Protein AF-A0A9X3NBL4-F1 (afdb_monomer_lite)

Radius of gyration: 34.2 Å; chains: 1; bounding box: 109×76×89 Å

pLDDT: mean 90.33, std 12.76, range [21.5, 98.81]

InterPro domains:
  IPR002933 Peptidase M20 [PF01546] (188-639)

Foldseek 3Di:
DDPDPPPPPPDDDDDDDDDDDPDDDPFFDFPFFFDFDQDLVLLVLLLVLLVVQLFFDQKDWQPPPPTDCLHLLNVLRPLQLQQLEALAAAFDLAPVRQGDQDVNSPGNRVSQLVSQVVVLVSLVVLPQPDWDDDPSAWKIKGKDFDPPQQFEEEAAEESHAYCLCVDPVQLQAFAASVRDGNPPSSQSRWIHHRQWTWHGCCAHHNSVLSLLSSLVSSVVVSLDDFNHMYMRMYTRAQRHYNFDHAPVSLCQWFPADFDDAFGTPNLNCQCRVPNHAFHQAYEYQPDEPDWAFFAWDKDKWKKKFFQVVCVPPFFQWDFKWFAAADWQPDPSRLLLLSFPFWWFRQKMKTKTFHVPPDPVLVVQLVVQLQVVCVVLVQPDDDPRTDRQWDWDDDHRIIMIMGGFPFIGTDQCDLLTDHRVLVVLCSCLRRDDDDGVSNLVSVLSCQQQPPPRDSALSQLRPSLQQPPCLQAPSNWREGQKGKGKQTGHNHSDIDTQADNVRSMGIIIIMMIGDDQDQVSQVSRQVSNQVSSVVSRIHIDDRDRRFWTQGLAASNQSLQNLSSVLLVCLCVSPVPLVVSLSVSVSPHTHYHHNDDDPSFFNRSHYIYRHDHYRNDRDRGSTRRRIDRSSSSSSSSSSSSSSSSSQRHASAFWDKQWWDWDDPQAAASQQRPQQKSNHRCQWHFQVVVCDPVNQPQWDFQGKTWGKIFTFCRHNGGRGTSNQCVCDQHVSHGTHNLPPPVLVVGKYKTKIKMKGKGFADPVQDPVRLVVVLPDALVQKWKWADAPNDIGTPDDDPPDDCVQAKDWDATPSHNRIIMIIGIAMEILAAFPDKDKDWTWMFSGDDGTDVVCVVPDPDPCVPHRDTDTHIYTYGYCGHSPNMGIRNRMITMIHRNPPPPPDPDDPDDDDPFDWDKDKFDDWDWDDDDALDWDKIKTKIKIWTFGQFQKKFKDKDDQAFWDDVVRTWPDGKDWDWPDGMDRHGDHRDIIMIMIMDTDGSHTDDDPDDTDDDMDMDMDDPGD

Structure (mmCIF, N/CA/C/O backbone):
data_AF-A0A9X3NBL4-F1
#
_entry.id   AF-A0A9X3NBL4-F1
#
loop_
_atom_site.group_PDB
_atom_site.id
_atom_site.type_symbol
_atom_site.label_atom_id
_atom_site.label_alt_id
_atom_site.label_comp_id
_atom_site.label_asym_id
_atom_site.label_entity_id
_atom_site.label_seq_id
_atom_site.pdbx_PDB_ins_code
_atom_site.Cartn_x
_atom_site.Cartn_y
_atom_site.Cartn_z
_atom_site.occupancy
_atom_site.B_iso_or_equiv
_atom_site.auth_seq_id
_atom_site.auth_comp_id
_atom_site.auth_asym_id
_atom_site.auth_atom_id
_atom_site.pdbx_PDB_model_num
ATOM 1 N N . MET A 1 1 ? -7.277 -16.529 -37.200 1.00 24.89 1 MET A N 1
ATOM 2 C CA . MET A 1 1 ? -7.805 -15.172 -36.914 1.00 24.89 1 MET A CA 1
ATOM 3 C C . MET A 1 1 ? -8.336 -15.103 -35.469 1.00 24.89 1 MET A C 1
ATOM 5 O O . MET A 1 1 ? -9.486 -15.436 -35.222 1.00 24.89 1 MET A O 1
ATOM 9 N N . ARG A 1 2 ? -7.494 -14.728 -34.488 1.00 26.31 2 ARG A N 1
ATOM 10 C CA . ARG A 1 2 ? -7.926 -14.422 -33.108 1.00 26.31 2 ARG A CA 1
ATOM 11 C C . ARG A 1 2 ? -8.736 -13.125 -33.149 1.00 26.31 2 ARG A C 1
ATOM 13 O O . ARG A 1 2 ? -8.167 -12.066 -33.409 1.00 26.31 2 ARG A O 1
ATOM 20 N N . ARG A 1 3 ? -10.048 -13.180 -32.911 1.00 22.56 3 ARG A N 1
ATOM 21 C CA . ARG A 1 3 ? -10.800 -11.970 -32.561 1.00 22.56 3 ARG A CA 1
ATOM 22 C C . ARG A 1 3 ? -10.415 -11.600 -31.134 1.00 22.56 3 ARG A C 1
ATOM 24 O O . ARG A 1 3 ? -11.013 -12.075 -30.179 1.00 22.56 3 ARG A O 1
ATOM 31 N N . LYS A 1 4 ? -9.380 -10.765 -31.020 1.00 26.12 4 LYS A N 1
ATOM 32 C CA . LYS A 1 4 ? -9.246 -9.840 -29.899 1.00 26.12 4 LYS A CA 1
ATOM 33 C C . LYS A 1 4 ? -10.543 -9.036 -29.858 1.00 26.12 4 LYS A C 1
ATOM 35 O O . LYS A 1 4 ? -10.841 -8.311 -30.808 1.00 26.12 4 LYS A O 1
ATOM 40 N N . SER A 1 5 ? -11.318 -9.182 -28.795 1.00 21.50 5 SER A N 1
ATOM 41 C CA . SER A 1 5 ? -12.256 -8.137 -28.417 1.00 21.50 5 SER A CA 1
ATOM 42 C C . SER A 1 5 ? -11.397 -6.928 -28.074 1.00 21.50 5 SER A C 1
ATOM 44 O O . SER A 1 5 ? -10.681 -6.935 -27.078 1.00 21.50 5 SER A O 1
ATOM 46 N N . LEU A 1 6 ? -11.384 -5.932 -28.957 1.00 24.36 6 LEU A N 1
ATOM 47 C CA . LEU A 1 6 ? -10.874 -4.607 -28.643 1.00 24.36 6 LEU A CA 1
ATOM 48 C C . LEU A 1 6 ? -11.785 -4.065 -27.531 1.00 24.36 6 LEU A C 1
ATOM 50 O O . LEU A 1 6 ? -12.858 -3.534 -27.812 1.00 24.36 6 LEU A O 1
ATOM 54 N N . ALA A 1 7 ? -11.397 -4.234 -26.268 1.00 22.44 7 ALA A N 1
ATOM 55 C CA . ALA A 1 7 ? -11.915 -3.407 -25.188 1.00 22.44 7 ALA A CA 1
ATOM 56 C C . ALA A 1 7 ? -11.236 -2.040 -25.320 1.00 22.44 7 ALA A C 1
ATOM 58 O O . ALA A 1 7 ? -10.295 -1.694 -24.617 1.00 22.44 7 ALA A O 1
ATOM 59 N N . LEU A 1 8 ? -11.675 -1.285 -26.324 1.00 22.30 8 LEU A N 1
ATOM 60 C CA . LEU A 1 8 ? -11.447 0.141 -26.376 1.00 22.30 8 LEU A CA 1
ATOM 61 C C . LEU A 1 8 ? -12.459 0.744 -25.399 1.00 22.30 8 LEU A C 1
ATOM 63 O O . LEU A 1 8 ? -13.604 1.000 -25.772 1.00 22.30 8 LEU A O 1
ATOM 67 N N . THR A 1 9 ? -12.071 0.913 -24.137 1.00 23.08 9 THR A N 1
ATOM 68 C CA . THR A 1 9 ? -12.884 1.617 -23.138 1.00 23.08 9 THR A CA 1
ATOM 69 C C . THR A 1 9 ? -12.860 3.114 -23.453 1.00 23.08 9 THR A C 1
ATOM 71 O O . THR A 1 9 ? -12.240 3.914 -22.761 1.00 23.08 9 THR A O 1
ATOM 74 N N . ILE A 1 10 ? -13.519 3.511 -24.543 1.00 23.73 10 ILE A N 1
ATOM 75 C CA . ILE A 1 10 ? -14.021 4.874 -24.684 1.00 23.73 10 ILE A CA 1
ATOM 76 C C . ILE A 1 10 ? -15.309 4.903 -23.871 1.00 23.73 10 ILE A C 1
ATOM 78 O O . ILE A 1 10 ? -16.322 4.329 -24.270 1.00 23.73 10 ILE A O 1
ATOM 82 N N . GLY A 1 11 ? -15.255 5.561 -22.715 1.00 27.33 11 GLY A N 1
ATOM 83 C CA . GLY A 1 11 ? -16.444 5.917 -21.957 1.00 27.33 11 GLY A CA 1
ATOM 84 C C . GLY A 1 11 ? -17.355 6.791 -22.815 1.00 27.33 11 GLY A C 1
ATOM 85 O O . GLY A 1 11 ? -17.110 7.984 -22.978 1.00 27.33 11 GLY A O 1
ATOM 86 N N . VAL A 1 12 ? -18.409 6.195 -23.368 1.00 23.12 12 VAL A N 1
ATOM 87 C CA . VAL A 1 12 ? -19.555 6.928 -23.904 1.00 23.12 12 VAL A CA 1
ATOM 88 C C . VAL A 1 12 ? -20.730 6.659 -22.982 1.00 23.12 12 VAL A C 1
ATOM 90 O O . VAL A 1 12 ? -21.390 5.625 -23.052 1.00 23.12 12 VAL A O 1
ATOM 93 N N . SER A 1 13 ? -20.982 7.627 -22.106 1.00 32.56 13 SER A N 1
ATOM 94 C CA . SER A 1 13 ? -22.248 7.792 -21.410 1.00 32.56 13 SER A CA 1
ATOM 95 C C . SER A 1 13 ? -23.380 7.888 -22.436 1.00 32.56 13 SER A C 1
ATOM 97 O O . SER A 1 13 ? -23.445 8.853 -23.196 1.00 32.56 13 SER A O 1
ATOM 99 N N . ALA A 1 14 ? -24.295 6.923 -22.440 1.00 23.44 14 ALA A N 1
ATOM 100 C CA . ALA A 1 14 ? -25.576 7.045 -23.124 1.00 23.44 14 ALA A CA 1
ATOM 101 C C . ALA A 1 14 ? -26.701 6.641 -22.166 1.00 23.44 14 ALA A C 1
ATOM 103 O O . ALA A 1 14 ? -26.875 5.471 -21.835 1.00 23.44 14 ALA A O 1
ATOM 104 N N . LEU A 1 15 ? -27.447 7.655 -21.713 1.00 30.16 15 LEU A N 1
ATOM 105 C CA . LEU A 1 15 ? -28.725 7.510 -21.025 1.00 30.16 15 LEU A CA 1
ATOM 106 C C . LEU A 1 15 ? -29.676 6.643 -21.857 1.00 30.16 15 LEU A C 1
ATOM 108 O O . LEU A 1 15 ? -29.968 6.983 -23.001 1.00 30.16 15 LEU A O 1
ATOM 112 N N . LEU A 1 16 ? -30.274 5.636 -21.225 1.00 24.25 16 LEU A N 1
ATOM 113 C CA . LEU A 1 16 ? -31.587 5.118 -21.598 1.00 24.25 16 LEU A CA 1
ATOM 114 C C . LEU A 1 16 ? -32.371 4.828 -20.318 1.00 24.25 16 LEU A C 1
ATOM 116 O O . LEU A 1 16 ? -32.166 3.839 -19.622 1.00 24.25 16 LEU A O 1
ATOM 120 N N . SER A 1 17 ? -33.254 5.768 -20.000 1.00 31.20 17 SER A N 1
ATOM 121 C CA . SER A 1 17 ? -34.289 5.657 -18.989 1.00 31.20 17 SER A CA 1
ATOM 122 C C . SER A 1 17 ? -35.421 4.768 -19.500 1.00 31.20 17 SER A C 1
ATOM 124 O O . SER A 1 17 ? -36.129 5.146 -20.424 1.00 31.20 17 SER A O 1
ATOM 126 N N . MET A 1 18 ? -35.656 3.634 -18.844 1.00 27.16 18 MET A N 1
ATOM 127 C CA . MET A 1 18 ? -36.974 2.997 -18.738 1.00 27.16 18 MET A CA 1
ATOM 128 C C . MET A 1 18 ? -37.022 2.288 -17.382 1.00 27.16 18 MET A C 1
ATOM 130 O O . MET A 1 18 ? -36.183 1.447 -17.077 1.00 27.16 18 MET A O 1
ATOM 134 N N . GLY A 1 19 ? -37.933 2.743 -16.522 1.00 25.16 19 GLY A N 1
ATOM 135 C CA . GLY A 1 19 ? -37.941 2.437 -15.095 1.00 25.16 19 GLY A CA 1
ATOM 136 C C . GLY A 1 19 ? -38.478 1.056 -14.723 1.00 25.16 19 GLY A C 1
ATOM 137 O O . GLY A 1 19 ? -39.149 0.400 -15.514 1.00 25.16 19 GLY A O 1
ATOM 138 N N . GLY A 1 20 ? -38.250 0.682 -13.458 1.00 24.20 20 GLY A N 1
ATOM 139 C CA . GLY A 1 20 ? -39.087 -0.310 -12.780 1.00 24.20 20 GLY A CA 1
ATOM 140 C C . GLY A 1 20 ? -38.401 -1.399 -11.955 1.00 24.20 20 GLY A C 1
ATOM 141 O O . GLY A 1 20 ? -38.792 -2.547 -12.082 1.00 24.20 20 GLY A O 1
ATOM 142 N N . ALA A 1 21 ? -37.450 -1.062 -11.083 1.00 26.45 21 ALA A N 1
ATOM 143 C CA . ALA A 1 21 ? -37.262 -1.680 -9.761 1.00 26.45 21 ALA A CA 1
ATOM 144 C C . ALA A 1 21 ? -36.306 -0.772 -8.974 1.00 26.45 21 ALA A C 1
ATOM 146 O O . ALA A 1 21 ? -35.342 -0.278 -9.552 1.00 26.45 21 ALA A O 1
ATOM 147 N N . ALA A 1 22 ? -36.580 -0.485 -7.698 1.00 30.78 22 ALA A N 1
ATOM 148 C CA . ALA A 1 22 ? -35.676 0.298 -6.853 1.00 30.78 22 ALA A CA 1
ATOM 149 C C . ALA A 1 22 ? -34.365 -0.491 -6.669 1.00 30.78 22 ALA A C 1
ATOM 151 O O . ALA A 1 22 ? -34.275 -1.373 -5.819 1.00 30.78 22 ALA A O 1
ATOM 152 N N . GLY A 1 23 ? -33.409 -0.240 -7.564 1.00 27.88 23 GLY A N 1
ATOM 153 C CA . GLY A 1 23 ? -32.149 -0.961 -7.667 1.00 27.88 23 GLY A CA 1
ATOM 154 C C . GLY A 1 23 ? -31.209 -0.600 -6.526 1.00 27.88 23 GLY A C 1
ATOM 155 O O . GLY A 1 23 ? -31.131 0.560 -6.117 1.00 27.88 23 GLY A O 1
ATOM 156 N N . ALA A 1 24 ? -30.491 -1.605 -6.026 1.00 36.03 24 ALA A N 1
ATOM 157 C CA . ALA A 1 24 ? -29.314 -1.391 -5.199 1.00 36.03 24 ALA A CA 1
ATOM 158 C C . ALA A 1 24 ? -28.405 -0.365 -5.893 1.00 36.03 24 ALA A C 1
ATOM 160 O O . ALA A 1 24 ? -28.152 -0.481 -7.092 1.00 36.03 24 ALA A O 1
ATOM 161 N N . ALA A 1 25 ? -27.972 0.664 -5.160 1.00 52.81 25 ALA A N 1
ATOM 162 C CA . ALA A 1 25 ? -27.041 1.650 -5.693 1.00 52.81 25 ALA A CA 1
ATOM 163 C C . ALA A 1 25 ? -25.806 0.921 -6.243 1.00 52.81 25 ALA A C 1
ATOM 165 O O . ALA A 1 25 ? -25.226 0.087 -5.548 1.00 52.81 25 ALA A O 1
ATOM 166 N N . GLU A 1 26 ? -25.440 1.212 -7.490 1.00 59.62 26 GLU A N 1
ATOM 167 C CA . GLU A 1 26 ? -24.284 0.608 -8.146 1.00 59.62 26 GLU A CA 1
ATOM 168 C C . GLU A 1 26 ? -23.022 0.871 -7.310 1.00 59.62 26 GLU A C 1
ATOM 170 O O . GLU A 1 26 ? -22.770 1.997 -6.869 1.00 59.62 26 GLU A O 1
ATOM 175 N N . ARG A 1 27 ? -22.260 -0.190 -7.024 1.00 79.44 27 ARG A N 1
ATOM 176 C CA . ARG A 1 27 ? -21.042 -0.104 -6.215 1.00 79.44 27 ARG A CA 1
ATOM 177 C C . ARG A 1 27 ? -20.026 0.785 -6.929 1.00 79.44 27 ARG A C 1
ATOM 179 O O . ARG A 1 27 ? -19.772 0.591 -8.113 1.00 79.44 27 ARG A O 1
ATOM 186 N N . PHE A 1 28 ? -19.421 1.725 -6.199 1.00 88.62 28 PHE A N 1
ATOM 187 C CA . PHE A 1 28 ? -18.398 2.611 -6.756 1.00 88.62 28 PHE A CA 1
ATOM 188 C C . PHE A 1 28 ? -17.251 1.800 -7.376 1.00 88.62 28 PHE A C 1
ATOM 190 O O . PHE A 1 28 ? -16.693 0.917 -6.721 1.00 88.62 28 PHE A O 1
ATOM 197 N N . GLN A 1 29 ? -16.888 2.149 -8.611 1.00 89.62 29 GLN A N 1
ATOM 198 C CA . GLN A 1 29 ? -15.735 1.602 -9.316 1.00 89.62 29 GLN A CA 1
ATOM 199 C C . GLN A 1 29 ? -14.722 2.721 -9.577 1.00 89.62 29 GLN A C 1
ATOM 201 O O . GLN A 1 29 ? -15.103 3.757 -10.132 1.00 89.62 29 GLN A O 1
ATOM 206 N N . PRO A 1 30 ? -13.450 2.542 -9.182 1.00 93.44 30 PRO A N 1
ATOM 207 C CA . PRO A 1 30 ? -12.381 3.446 -9.580 1.00 93.44 30 PRO A CA 1
ATOM 208 C C . PRO A 1 30 ? -12.292 3.558 -11.107 1.00 93.44 30 PRO A C 1
ATOM 210 O O . PRO A 1 30 ? -12.436 2.567 -11.819 1.00 93.44 30 PRO A O 1
ATOM 213 N N . SER A 1 31 ? -12.045 4.766 -11.614 1.00 95.12 31 SER A N 1
ATOM 214 C CA . SER A 1 31 ? -11.883 4.994 -13.058 1.00 95.12 31 SER A CA 1
ATOM 215 C C . SER A 1 31 ? -10.533 4.523 -13.598 1.00 95.12 31 SER A C 1
ATOM 217 O O . SER A 1 31 ? -10.415 4.278 -14.797 1.00 95.12 31 SER A O 1
ATOM 219 N N . VAL A 1 32 ? -9.528 4.371 -12.730 1.00 94.69 32 VAL A N 1
ATOM 220 C CA . VAL A 1 32 ? -8.247 3.759 -13.080 1.00 94.69 32 VAL A CA 1
ATOM 221 C C . VAL A 1 32 ? -8.255 2.311 -12.611 1.00 94.69 32 VAL A C 1
ATOM 223 O O . VAL A 1 32 ? -8.347 2.026 -11.417 1.00 94.69 32 VAL A O 1
ATOM 226 N N . THR A 1 33 ? -8.139 1.400 -13.569 1.00 92.31 33 THR A N 1
ATOM 227 C CA . THR A 1 33 ? -8.049 -0.045 -13.349 1.00 92.31 33 THR A CA 1
ATOM 228 C C . THR A 1 33 ? -6.724 -0.574 -13.880 1.00 92.31 33 THR A C 1
ATOM 230 O O . THR A 1 33 ? -5.981 0.130 -14.567 1.00 92.31 33 THR A O 1
ATOM 233 N N . TYR A 1 34 ? -6.423 -1.826 -13.553 1.00 91.69 34 TYR A N 1
ATOM 234 C CA . TYR A 1 34 ? -5.247 -2.514 -14.054 1.00 91.69 34 TYR A CA 1
ATOM 235 C C . TYR A 1 34 ? -5.613 -3.939 -14.448 1.00 91.69 34 TYR A C 1
ATOM 237 O O . TYR A 1 34 ? -6.303 -4.626 -13.693 1.00 91.69 34 TYR A O 1
ATOM 245 N N . ASP A 1 35 ? -5.138 -4.370 -15.612 1.00 90.12 35 ASP A N 1
ATOM 246 C CA . ASP A 1 35 ? -5.327 -5.739 -16.076 1.00 90.12 35 ASP A CA 1
ATOM 247 C C . ASP A 1 35 ? -4.319 -6.643 -15.364 1.00 90.12 35 ASP A C 1
ATOM 249 O O . ASP A 1 35 ? -3.111 -6.570 -15.596 1.00 90.12 35 ASP A O 1
ATOM 253 N N . LEU A 1 36 ? -4.830 -7.456 -14.443 1.00 93.94 36 LEU A N 1
ATOM 254 C CA . LEU A 1 36 ? -4.032 -8.379 -13.644 1.00 93.94 36 LEU A CA 1
ATOM 255 C C . LEU A 1 36 ? -3.490 -9.519 -14.509 1.00 93.94 36 LEU A C 1
ATOM 257 O O . LEU A 1 36 ? -4.204 -10.102 -15.325 1.00 93.94 36 LEU A O 1
ATOM 261 N N . SER A 1 37 ? -2.219 -9.838 -14.303 1.00 92.31 37 SER A N 1
ATOM 262 C CA . SER A 1 37 ? -1.457 -10.829 -15.058 1.00 92.31 37 SER A CA 1
ATOM 263 C C . SER A 1 37 ? -1.351 -12.180 -14.354 1.00 92.31 37 SER A C 1
ATOM 265 O O . SER A 1 37 ? -1.029 -13.176 -15.002 1.00 92.31 37 SER A O 1
ATOM 267 N N . VAL A 1 38 ? -1.579 -12.237 -13.040 1.00 95.25 38 VAL A N 1
ATOM 268 C CA . VAL A 1 38 ? -1.537 -13.488 -12.280 1.00 95.25 38 VAL A CA 1
ATOM 269 C C . VAL A 1 38 ? -2.883 -14.190 -12.420 1.00 95.25 38 VAL A C 1
ATOM 271 O O . VAL A 1 38 ? -3.951 -13.609 -12.205 1.00 95.25 38 VAL A O 1
ATOM 274 N N . THR A 1 39 ? -2.847 -15.460 -12.799 1.00 95.50 39 THR A N 1
ATOM 275 C CA . THR A 1 39 ? -4.040 -16.306 -12.918 1.00 95.50 39 THR A CA 1
ATOM 276 C C . THR A 1 39 ? -4.400 -16.954 -11.584 1.00 95.50 39 THR A C 1
ATOM 278 O O . THR A 1 39 ? -3.575 -17.050 -10.679 1.00 95.50 39 THR A O 1
ATOM 281 N N . ASP A 1 40 ? -5.626 -17.455 -11.451 1.00 96.56 40 ASP A N 1
ATOM 282 C CA . ASP A 1 40 ? -6.050 -18.139 -10.222 1.00 96.56 40 ASP A CA 1
ATOM 283 C C . ASP A 1 40 ? -5.231 -19.400 -9.926 1.00 96.56 40 ASP A C 1
ATOM 285 O O . ASP A 1 40 ? -4.906 -19.653 -8.771 1.00 96.56 40 ASP A O 1
ATOM 289 N N . ALA A 1 41 ? -4.832 -20.148 -10.960 1.00 96.94 41 ALA A N 1
ATOM 290 C CA . ALA A 1 41 ? -3.971 -21.319 -10.801 1.00 96.94 41 ALA A CA 1
ATOM 291 C C . ALA A 1 41 ? -2.568 -20.941 -10.295 1.00 96.94 41 ALA A C 1
ATOM 293 O O . ALA A 1 41 ? -1.982 -21.651 -9.481 1.00 96.94 41 ALA A O 1
ATOM 294 N N . GLU A 1 42 ? -2.035 -19.809 -10.754 1.00 97.00 42 GLU A N 1
ATOM 295 C CA . GLU A 1 42 ? -0.759 -19.285 -10.269 1.00 97.00 42 GLU A CA 1
ATOM 296 C C . GLU A 1 42 ? -0.870 -18.770 -8.831 1.00 97.00 42 GLU A C 1
ATOM 298 O O . GLU A 1 42 ? 0.011 -19.072 -8.028 1.00 97.00 42 GLU A O 1
ATOM 303 N N . ARG A 1 43 ? -1.963 -18.075 -8.471 1.00 97.81 43 ARG A N 1
ATOM 304 C CA . ARG A 1 43 ? -2.238 -17.698 -7.071 1.00 97.81 43 ARG A CA 1
ATOM 305 C C . ARG A 1 43 ? -2.291 -18.929 -6.180 1.00 97.81 43 ARG A C 1
ATOM 307 O O . ARG A 1 43 ? -1.642 -18.948 -5.144 1.00 97.81 43 ARG A O 1
ATOM 314 N N . ASP A 1 44 ? -3.001 -19.976 -6.598 1.00 98.25 44 ASP A N 1
ATOM 315 C CA . ASP A 1 44 ? -3.085 -21.223 -5.835 1.00 98.25 44 ASP A CA 1
ATOM 316 C C . ASP A 1 44 ? -1.706 -21.856 -5.617 1.00 98.25 44 ASP A C 1
ATOM 318 O O . ASP A 1 44 ? -1.409 -22.299 -4.508 1.00 98.25 44 ASP A O 1
ATOM 322 N N . ALA A 1 45 ? -0.854 -21.867 -6.648 1.00 98.31 45 ALA A N 1
ATOM 323 C CA . ALA A 1 45 ? 0.506 -22.390 -6.553 1.00 98.31 45 ALA A CA 1
ATOM 324 C C . ALA A 1 45 ? 1.355 -21.584 -5.557 1.00 98.31 45 ALA A C 1
ATOM 326 O O . ALA A 1 45 ? 1.940 -22.155 -4.641 1.00 98.31 45 ALA A O 1
ATOM 327 N N . ILE A 1 46 ? 1.362 -20.254 -5.670 1.00 98.25 46 ILE A N 1
ATOM 328 C CA . ILE A 1 46 ? 2.092 -19.375 -4.742 1.00 98.25 46 ILE A CA 1
ATOM 329 C C . ILE A 1 46 ? 1.551 -19.528 -3.321 1.00 98.25 46 ILE A C 1
ATOM 331 O O . ILE A 1 46 ? 2.313 -19.616 -2.362 1.00 98.25 46 ILE A O 1
ATOM 335 N N . HIS A 1 47 ? 0.227 -19.565 -3.160 1.00 98.62 47 HIS A N 1
ATOM 336 C CA . HIS A 1 47 ? -0.407 -19.701 -1.855 1.00 98.62 47 HIS A CA 1
ATOM 337 C C . HIS A 1 47 ? -0.076 -21.046 -1.221 1.00 98.62 47 HIS A C 1
ATOM 339 O O . HIS A 1 47 ? 0.102 -21.079 -0.009 1.00 98.62 47 HIS A O 1
ATOM 345 N N . ALA A 1 48 ? 0.033 -22.125 -1.999 1.00 98.69 48 ALA A N 1
ATOM 346 C CA . ALA A 1 48 ? 0.488 -23.420 -1.502 1.00 98.69 48 ALA A CA 1
ATOM 347 C C . ALA A 1 48 ? 1.927 -23.348 -0.967 1.00 98.69 48 ALA A C 1
ATOM 349 O O . ALA A 1 48 ? 2.186 -23.866 0.119 1.00 98.69 48 ALA A O 1
ATOM 350 N N . GLU A 1 49 ? 2.828 -22.638 -1.651 1.00 98.75 49 GLU A N 1
ATOM 351 C CA . GLU A 1 49 ? 4.197 -22.415 -1.164 1.00 98.75 49 GLU A CA 1
ATOM 352 C C . GLU A 1 49 ? 4.228 -21.556 0.108 1.00 98.75 49 GLU A C 1
ATOM 354 O O . GLU A 1 49 ? 4.932 -21.873 1.067 1.00 98.75 49 GLU A O 1
ATOM 359 N N . VAL A 1 50 ? 3.405 -20.504 0.185 1.00 98.81 50 VAL A N 1
ATOM 360 C CA . VAL A 1 50 ? 3.258 -19.709 1.417 1.00 98.81 50 VAL A CA 1
ATOM 361 C C . VAL A 1 50 ? 2.748 -20.574 2.575 1.00 98.81 50 VAL A C 1
ATOM 363 O O . VAL A 1 50 ? 3.227 -20.447 3.701 1.00 98.81 50 VAL A O 1
ATOM 366 N N . GLU A 1 51 ? 1.789 -21.464 2.320 1.00 98.50 51 GLU A N 1
ATOM 367 C CA . GLU A 1 51 ? 1.269 -22.393 3.328 1.00 98.50 51 GLU A CA 1
ATOM 368 C C . GLU A 1 51 ? 2.329 -23.409 3.779 1.00 98.50 51 GLU A C 1
ATOM 370 O O . GLU A 1 51 ? 2.439 -23.679 4.977 1.00 98.50 51 GLU A O 1
ATOM 375 N N . ALA A 1 52 ? 3.145 -23.926 2.857 1.00 98.62 52 ALA A N 1
ATOM 376 C CA . ALA A 1 52 ? 4.260 -24.819 3.172 1.00 98.62 52 ALA A CA 1
ATOM 377 C C . ALA A 1 52 ? 5.320 -24.129 4.048 1.00 98.62 52 ALA A C 1
ATOM 379 O O . ALA A 1 52 ? 5.863 -24.738 4.970 1.00 98.62 52 ALA A O 1
ATOM 380 N N . LEU A 1 53 ? 5.557 -22.836 3.813 1.00 98.56 53 LEU A N 1
ATOM 381 C CA . LEU A 1 53 ? 6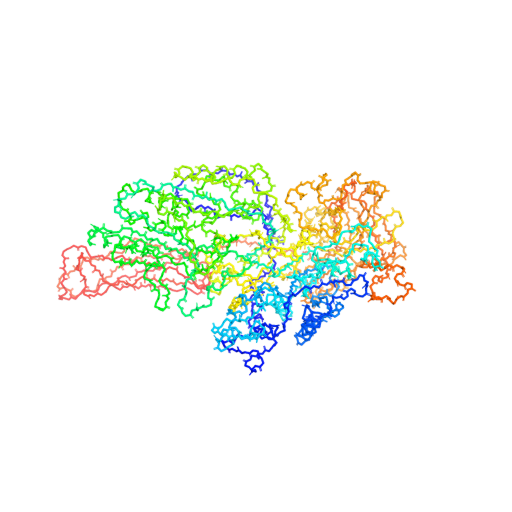.487 -22.008 4.580 1.00 98.56 53 LEU A CA 1
ATOM 382 C C . LEU A 1 53 ? 5.887 -21.447 5.879 1.00 98.56 53 LEU A C 1
ATOM 384 O O . LEU A 1 53 ? 6.609 -20.807 6.641 1.00 98.56 53 LEU A O 1
ATOM 388 N N . ALA A 1 54 ? 4.598 -21.652 6.168 1.00 98.50 54 ALA A N 1
ATOM 389 C CA . ALA A 1 54 ? 3.915 -20.951 7.259 1.00 98.50 54 ALA A CA 1
ATOM 390 C C . ALA A 1 54 ? 4.472 -21.290 8.653 1.00 98.50 54 ALA A C 1
ATOM 392 O O . ALA A 1 54 ? 4.667 -20.392 9.469 1.00 98.50 54 ALA A O 1
ATOM 393 N N . GLY A 1 55 ? 4.711 -22.576 8.940 1.00 97.62 55 GLY A N 1
ATOM 394 C CA . GLY A 1 55 ? 5.206 -23.028 10.250 1.00 97.62 55 GLY A CA 1
ATOM 395 C C . GLY A 1 55 ? 4.234 -22.808 11.412 1.00 97.62 55 GLY A C 1
ATOM 396 O O . GLY A 1 55 ? 4.647 -22.405 12.497 1.00 97.62 55 GLY A O 1
ATOM 397 N N . ARG A 1 56 ? 2.928 -23.032 11.200 1.00 97.12 56 ARG A N 1
ATOM 398 C CA . ARG A 1 56 ? 1.905 -22.781 12.230 1.00 97.12 56 ARG A CA 1
ATOM 399 C C . ARG A 1 56 ? 2.145 -23.608 13.495 1.00 97.12 56 ARG A C 1
ATOM 401 O O . ARG A 1 56 ? 2.192 -24.834 13.443 1.00 97.12 56 ARG A O 1
ATOM 408 N N . VAL A 1 57 ? 2.169 -22.921 14.632 1.00 96.31 57 VAL A N 1
ATOM 409 C CA . VAL A 1 57 ? 2.228 -23.498 15.981 1.00 96.31 57 VAL A CA 1
ATOM 410 C C . VAL A 1 57 ? 1.295 -22.703 16.897 1.00 96.31 57 VAL A C 1
ATOM 412 O O . VAL A 1 57 ? 1.198 -21.487 16.762 1.00 96.31 57 VAL A O 1
ATOM 415 N N . SER A 1 58 ? 0.564 -23.356 17.805 1.00 94.56 58 SER A N 1
ATOM 416 C CA . SER A 1 58 ? -0.391 -22.649 18.679 1.00 94.56 58 SER A CA 1
ATOM 417 C C . SER A 1 58 ? 0.288 -21.950 19.854 1.00 94.56 58 SER A C 1
ATOM 419 O O . SER A 1 58 ? -0.177 -20.901 20.301 1.00 94.56 58 SER A O 1
ATOM 421 N N . ASP A 1 59 ? 1.377 -22.542 20.343 1.00 96.69 59 ASP A N 1
ATOM 422 C CA . ASP A 1 59 ? 2.137 -22.110 21.506 1.00 96.69 59 ASP A CA 1
ATOM 423 C C . ASP A 1 59 ? 3.607 -22.487 21.303 1.00 96.69 59 ASP A C 1
ATOM 425 O O . ASP A 1 59 ? 3.910 -23.629 20.960 1.00 96.69 59 ASP A O 1
ATOM 429 N N . ALA A 1 60 ? 4.512 -21.535 21.511 1.00 97.06 60 ALA A N 1
ATOM 430 C CA . ALA A 1 60 ? 5.957 -21.717 21.378 1.00 97.06 60 ALA A CA 1
ATOM 431 C C . ALA A 1 60 ? 6.689 -20.555 22.055 1.00 97.06 60 ALA A C 1
ATOM 433 O O . ALA A 1 60 ? 6.110 -19.494 22.298 1.00 97.06 60 ALA A O 1
ATOM 434 N N . ARG A 1 61 ? 7.976 -20.717 22.345 1.00 95.00 61 ARG A N 1
ATOM 435 C CA . ARG A 1 61 ? 8.851 -19.639 22.822 1.00 95.00 61 ARG A CA 1
ATOM 436 C C . ARG A 1 61 ? 10.154 -19.674 22.063 1.00 95.00 61 ARG A C 1
ATOM 438 O O . ARG A 1 61 ? 10.658 -20.754 21.769 1.00 95.00 61 ARG A O 1
ATOM 445 N N . ALA A 1 62 ? 10.724 -18.505 21.803 1.00 93.56 62 ALA A N 1
ATOM 446 C CA . ALA A 1 62 ? 11.970 -18.453 21.066 1.00 93.56 62 ALA A CA 1
ATOM 447 C C . ALA A 1 62 ? 13.060 -19.329 21.723 1.00 93.56 62 ALA A C 1
ATOM 449 O O . ALA A 1 62 ? 13.293 -19.255 22.932 1.00 93.56 62 ALA A O 1
ATOM 450 N N . GLY A 1 63 ? 13.698 -20.186 20.924 1.00 89.69 63 GLY A N 1
ATOM 451 C CA . GLY A 1 63 ? 14.764 -21.091 21.356 1.00 89.69 63 GLY A CA 1
ATOM 452 C C . GLY A 1 63 ? 14.328 -22.354 22.113 1.00 89.69 63 GLY A C 1
ATOM 453 O O . GLY A 1 63 ? 15.199 -23.095 22.567 1.00 89.69 63 GLY A O 1
ATOM 454 N N . ASP A 1 64 ? 13.030 -22.646 22.254 1.00 93.94 64 ASP A N 1
ATOM 455 C CA . ASP A 1 64 ? 12.565 -23.860 22.951 1.00 93.94 64 ASP A CA 1
ATOM 456 C C . ASP A 1 64 ? 12.561 -25.139 22.087 1.00 93.94 64 ASP A C 1
ATOM 458 O O . ASP A 1 64 ? 12.302 -26.229 22.600 1.00 93.94 64 ASP A O 1
ATOM 462 N N . GLY A 1 65 ? 12.881 -25.013 20.794 1.00 93.75 65 GLY A N 1
ATOM 463 C CA . GLY A 1 65 ? 12.986 -26.125 19.846 1.00 93.75 65 GLY A CA 1
ATOM 464 C C . GLY A 1 65 ? 11.646 -26.672 19.340 1.00 93.75 65 GLY A C 1
ATOM 465 O O . GLY A 1 65 ? 11.629 -27.755 18.759 1.00 93.75 65 GLY A O 1
ATOM 466 N N . THR A 1 66 ? 10.532 -25.965 19.563 1.00 95.19 66 THR A N 1
ATOM 467 C CA . THR A 1 66 ? 9.178 -26.415 19.175 1.00 95.19 66 THR A CA 1
ATOM 468 C C . THR A 1 66 ? 8.704 -25.920 17.805 1.00 95.19 66 THR A C 1
ATOM 470 O O . THR A 1 66 ? 7.617 -26.290 17.364 1.00 95.19 66 THR A O 1
ATOM 473 N N . TYR A 1 67 ? 9.510 -25.117 17.113 1.00 96.38 67 TYR A N 1
ATOM 474 C CA . TYR A 1 67 ? 9.207 -24.535 15.805 1.00 96.38 67 TYR A CA 1
ATOM 475 C C . TYR A 1 67 ? 10.431 -24.604 14.884 1.00 96.38 67 TYR A C 1
ATOM 477 O O . TYR A 1 67 ? 11.565 -24.742 15.346 1.00 96.38 67 TYR A O 1
ATOM 485 N N . ASP A 1 68 ? 10.200 -24.501 13.575 1.00 97.31 68 ASP A N 1
ATOM 486 C CA . ASP A 1 68 ? 11.264 -24.435 12.571 1.00 97.31 68 ASP A CA 1
ATOM 487 C C . ASP A 1 68 ? 11.640 -22.966 12.292 1.00 97.31 68 ASP A C 1
ATOM 489 O O . ASP A 1 68 ? 10.783 -22.213 11.816 1.00 97.31 68 ASP A O 1
ATOM 493 N N . PRO A 1 69 ? 12.892 -22.537 12.548 1.00 96.44 69 PRO A N 1
ATOM 494 C CA . PRO A 1 69 ? 13.329 -21.154 12.349 1.00 96.44 69 PRO A CA 1
ATOM 495 C C . PRO A 1 69 ? 13.336 -20.693 10.881 1.00 96.44 69 PRO A C 1
ATOM 497 O O . PRO A 1 69 ? 13.422 -19.492 10.629 1.00 96.44 69 PRO A O 1
ATOM 500 N N . LEU A 1 70 ? 13.241 -21.609 9.908 1.00 97.62 70 LEU A N 1
ATOM 501 C CA . LEU A 1 70 ? 13.178 -21.282 8.475 1.00 97.62 70 LEU A CA 1
ATOM 502 C C . LEU A 1 70 ? 11.746 -21.091 7.951 1.00 97.62 70 LEU A C 1
ATOM 504 O O . LEU A 1 70 ? 11.551 -20.813 6.769 1.00 97.62 70 LEU A O 1
ATOM 508 N N . THR A 1 71 ? 10.741 -21.203 8.817 1.00 98.56 71 THR A N 1
ATOM 509 C CA . THR A 1 71 ? 9.344 -20.889 8.483 1.00 98.56 71 THR A CA 1
ATOM 510 C C . THR A 1 71 ? 9.017 -19.421 8.755 1.00 98.56 71 THR A C 1
ATOM 512 O O . THR A 1 71 ? 9.729 -18.750 9.496 1.00 98.56 71 THR A O 1
ATOM 515 N N . LEU A 1 72 ? 7.911 -18.911 8.207 1.00 98.56 72 LEU A N 1
ATOM 516 C CA . LEU A 1 72 ? 7.406 -17.556 8.455 1.00 98.56 72 LEU A CA 1
ATOM 517 C C . LEU A 1 72 ? 7.266 -17.266 9.954 1.00 98.56 72 LEU A C 1
ATOM 519 O O . LEU A 1 72 ? 7.818 -16.287 10.456 1.00 98.56 72 LEU A O 1
ATOM 523 N N . VAL A 1 73 ? 6.549 -18.133 10.671 1.00 98.12 73 VAL A N 1
ATOM 524 C CA . VAL A 1 73 ? 6.315 -17.975 12.111 1.00 98.12 73 VAL A CA 1
ATOM 525 C C . VAL A 1 73 ? 7.617 -18.123 12.901 1.00 98.12 73 VAL A C 1
ATOM 527 O O . VAL A 1 73 ? 7.857 -17.345 13.823 1.00 98.12 73 VAL A O 1
ATOM 530 N N . GLY A 1 74 ? 8.486 -19.063 12.521 1.00 97.94 74 GLY A N 1
ATOM 531 C CA . GLY A 1 74 ? 9.782 -19.239 13.174 1.00 97.94 74 GLY A CA 1
ATOM 532 C C . GLY A 1 74 ? 10.726 -18.057 12.981 1.00 97.94 74 GLY A C 1
ATOM 533 O O . GLY A 1 74 ? 11.326 -17.591 13.947 1.00 97.94 74 GLY A O 1
ATOM 534 N N . ALA A 1 75 ? 10.796 -17.507 11.769 1.00 98.12 75 ALA A N 1
ATOM 535 C CA . ALA A 1 75 ? 11.587 -16.321 11.467 1.00 98.12 75 ALA A CA 1
ATOM 536 C C . ALA A 1 75 ? 11.079 -15.092 12.233 1.00 98.12 75 ALA A C 1
ATOM 538 O O . ALA A 1 75 ? 11.889 -14.319 12.744 1.00 98.12 75 ALA A O 1
ATOM 539 N N . MET A 1 76 ? 9.756 -14.909 12.349 1.00 97.62 76 MET A N 1
ATOM 540 C CA . MET A 1 76 ? 9.161 -13.848 13.173 1.00 97.62 76 MET A CA 1
ATOM 541 C C . MET A 1 76 ? 9.544 -14.003 14.648 1.00 97.62 76 MET A C 1
ATOM 543 O O . MET A 1 76 ? 9.954 -13.032 15.287 1.00 97.62 76 MET A O 1
ATOM 547 N N . LEU A 1 77 ? 9.449 -15.228 15.171 1.00 96.50 77 LEU A N 1
ATOM 548 C CA . LEU A 1 77 ? 9.763 -15.543 16.558 1.00 96.50 77 LEU A CA 1
ATOM 549 C C . LEU A 1 77 ? 11.246 -15.282 16.859 1.00 96.50 77 LEU A C 1
ATOM 551 O O . LEU A 1 77 ? 11.544 -14.487 17.747 1.00 96.50 77 LEU A O 1
ATOM 555 N N . ASP A 1 78 ? 12.164 -15.848 16.074 1.00 96.94 78 ASP A N 1
ATOM 556 C CA . ASP A 1 78 ? 13.611 -15.625 16.209 1.00 96.94 78 ASP A CA 1
ATOM 557 C C . ASP A 1 78 ? 13.985 -14.161 16.003 1.00 96.94 78 ASP A C 1
ATOM 559 O O . ASP A 1 78 ? 14.757 -13.586 16.773 1.00 96.94 78 ASP A O 1
ATOM 563 N N . GLY A 1 79 ? 13.418 -13.531 14.977 1.00 95.75 79 GLY A N 1
ATOM 564 C CA . GLY A 1 79 ? 13.709 -12.153 14.634 1.00 95.75 79 GLY A CA 1
ATOM 565 C C . GLY A 1 79 ? 13.393 -11.198 15.780 1.00 95.75 79 GLY A C 1
ATOM 566 O O . GLY A 1 79 ? 14.189 -10.296 16.043 1.00 95.75 79 GLY A O 1
ATOM 567 N N . ALA A 1 80 ? 12.279 -11.400 16.479 1.00 94.94 80 ALA A N 1
ATOM 568 C CA . ALA A 1 80 ? 11.874 -10.558 17.599 1.00 94.94 80 ALA A CA 1
ATOM 569 C C . ALA A 1 80 ? 12.713 -10.766 18.879 1.00 94.94 80 ALA A C 1
ATOM 571 O O . ALA A 1 80 ? 12.538 -10.024 19.842 1.00 94.94 80 ALA A O 1
ATOM 572 N N . THR A 1 81 ? 13.647 -11.730 18.912 1.00 95.56 81 THR A N 1
ATOM 573 C CA . THR A 1 81 ? 14.584 -11.886 20.048 1.00 95.56 81 THR A CA 1
ATOM 574 C C . THR A 1 81 ? 15.722 -10.867 20.048 1.00 95.56 81 THR A C 1
ATOM 576 O O . THR A 1 81 ? 16.314 -10.555 21.088 1.00 95.56 81 THR A O 1
ATOM 579 N N . TYR A 1 82 ? 16.035 -10.334 18.870 1.00 95.19 82 TYR A N 1
ATOM 580 C CA . TYR A 1 82 ? 17.038 -9.299 18.695 1.00 95.19 82 TYR A CA 1
ATOM 581 C C . TYR A 1 82 ? 16.438 -7.961 19.112 1.00 95.19 82 TYR A C 1
ATOM 583 O O . TYR A 1 82 ? 15.471 -7.503 18.509 1.00 95.19 82 TYR A O 1
ATOM 591 N N . ASP A 1 83 ? 17.039 -7.310 20.108 1.00 93.62 83 ASP A N 1
ATOM 592 C CA . ASP A 1 83 ? 16.635 -5.966 20.521 1.00 93.62 83 ASP A CA 1
ATOM 593 C C . ASP A 1 83 ? 16.950 -4.946 19.415 1.00 93.62 83 ASP A C 1
ATOM 595 O O . ASP A 1 83 ? 18.037 -4.365 19.358 1.00 93.62 83 ASP A O 1
ATOM 599 N N . SER A 1 84 ? 15.980 -4.727 18.531 1.00 91.94 84 SER A N 1
ATOM 600 C CA . SER A 1 84 ? 16.052 -3.772 17.431 1.00 91.94 84 SER A CA 1
ATOM 601 C C . SER A 1 84 ? 15.431 -2.416 17.774 1.00 91.94 84 SER A C 1
ATOM 603 O O . SER A 1 84 ? 15.284 -1.591 16.871 1.00 91.94 84 SER A O 1
ATOM 605 N N . ILE A 1 85 ? 15.126 -2.143 19.054 1.00 94.50 85 ILE A N 1
ATOM 606 C CA . ILE A 1 85 ? 14.562 -0.859 19.483 1.00 94.50 85 ILE A CA 1
ATOM 607 C C . ILE A 1 85 ? 1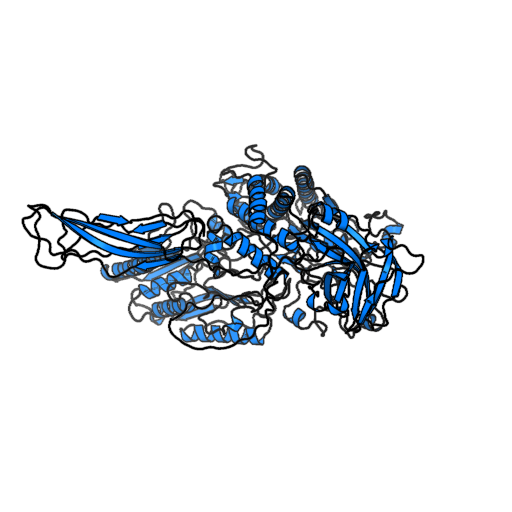5.498 0.278 19.079 1.00 94.50 85 ILE A C 1
ATOM 609 O O . ILE A 1 85 ? 16.672 0.289 19.464 1.00 94.50 85 ILE A O 1
ATOM 613 N N . SER A 1 86 ? 14.959 1.258 18.363 1.00 93.44 86 SER A N 1
ATOM 614 C CA . SER A 1 86 ? 15.682 2.436 17.908 1.00 93.44 86 SER A CA 1
ATOM 615 C C . SER A 1 86 ? 15.797 3.461 19.023 1.00 93.44 86 SER A C 1
ATOM 617 O O . SER A 1 86 ? 14.858 4.213 19.287 1.00 93.44 86 SER A O 1
ATOM 619 N N . ARG A 1 87 ? 16.952 3.490 19.702 1.00 91.19 87 ARG A N 1
ATOM 620 C CA . ARG A 1 87 ? 17.272 4.418 20.811 1.00 91.19 87 ARG A CA 1
ATOM 621 C C . ARG A 1 87 ? 17.884 5.736 20.324 1.00 91.19 87 ARG A C 1
ATOM 623 O O . ARG A 1 87 ? 18.274 6.575 21.139 1.00 91.19 87 ARG A O 1
ATOM 630 N N . GLY A 1 88 ? 17.971 5.908 19.008 1.00 84.81 88 GLY A N 1
ATOM 631 C CA . GLY A 1 88 ? 18.593 7.048 18.359 1.00 84.81 88 GLY A CA 1
ATOM 632 C C . GLY A 1 88 ? 20.120 6.986 18.362 1.00 84.81 88 GLY A C 1
ATOM 633 O O . GLY A 1 88 ? 20.771 6.036 18.806 1.00 84.81 88 GLY A O 1
ATOM 634 N N . GLY A 1 89 ? 20.716 8.046 17.836 1.00 87.06 89 GLY A N 1
ATOM 635 C CA . GLY A 1 89 ? 22.155 8.184 17.706 1.00 87.06 89 GLY A CA 1
ATOM 636 C C . GLY A 1 89 ? 22.491 9.333 16.774 1.00 87.06 89 GLY A C 1
ATOM 637 O O . GLY A 1 89 ? 21.635 10.138 16.416 1.00 87.06 89 GLY A O 1
ATOM 638 N N . THR A 1 90 ? 23.751 9.422 16.379 1.00 92.00 90 THR A N 1
ATOM 639 C CA . THR A 1 90 ? 24.203 10.384 15.376 1.00 92.00 90 THR A CA 1
ATOM 640 C C . THR A 1 90 ? 25.026 9.646 14.340 1.00 92.00 90 THR A C 1
ATOM 642 O O . THR A 1 90 ? 25.932 8.885 14.688 1.00 92.00 90 THR A O 1
ATOM 645 N N . ALA A 1 91 ? 24.692 9.850 13.069 1.00 92.31 91 ALA A N 1
ATOM 646 C CA . ALA A 1 91 ? 25.473 9.313 11.972 1.00 92.31 91 ALA A CA 1
ATOM 647 C C . ALA A 1 91 ? 26.809 10.060 11.924 1.00 92.31 91 ALA A C 1
ATOM 649 O O . ALA A 1 91 ? 26.840 11.293 11.969 1.00 92.31 91 ALA A O 1
ATOM 650 N N . ALA A 1 92 ? 27.921 9.329 11.834 1.00 94.06 92 ALA A N 1
ATOM 651 C CA . ALA A 1 92 ? 29.219 9.954 11.613 1.00 94.06 92 ALA A CA 1
ATOM 652 C C . ALA A 1 92 ? 29.205 10.801 10.330 1.00 94.06 92 ALA A C 1
ATOM 654 O O . ALA A 1 92 ? 28.384 10.601 9.442 1.00 94.06 92 ALA A O 1
ATOM 655 N N . THR A 1 93 ? 30.129 11.750 10.213 1.00 93.31 93 THR A N 1
ATOM 656 C CA . THR A 1 93 ? 30.165 12.720 9.105 1.00 93.31 93 THR A CA 1
ATOM 657 C C . THR A 1 93 ? 31.059 12.300 7.937 1.00 93.31 93 THR A C 1
ATOM 659 O O . THR A 1 93 ? 31.120 13.010 6.932 1.00 93.31 93 THR A O 1
ATOM 662 N N . THR A 1 94 ? 31.737 11.157 8.057 1.00 91.44 94 THR A N 1
ATOM 663 C CA . THR A 1 94 ? 32.644 10.591 7.053 1.00 91.44 94 THR A CA 1
ATOM 664 C C . THR A 1 94 ? 32.291 9.137 6.768 1.00 91.44 94 THR A C 1
ATOM 666 O O . THR A 1 94 ? 31.859 8.413 7.666 1.00 91.44 94 THR A O 1
ATOM 669 N N . TYR A 1 95 ? 32.521 8.691 5.529 1.00 92.06 95 TYR A N 1
ATOM 670 C CA . TYR A 1 95 ? 32.353 7.289 5.132 1.00 92.06 95 TYR A CA 1
ATOM 671 C C . TYR A 1 95 ? 33.143 6.351 6.073 1.00 92.06 95 TYR A C 1
ATOM 673 O O . TYR A 1 95 ? 34.295 6.668 6.380 1.00 92.06 95 TYR A O 1
ATOM 681 N N . PRO A 1 96 ? 32.569 5.225 6.552 1.00 93.25 96 PRO A N 1
ATOM 682 C CA . PRO A 1 96 ? 31.316 4.589 6.115 1.00 93.25 96 PRO A CA 1
ATOM 683 C C . PRO A 1 96 ? 30.034 5.097 6.801 1.00 93.25 96 PRO A C 1
ATOM 685 O O . PRO A 1 96 ? 28.996 4.448 6.711 1.00 93.25 96 PRO A O 1
ATOM 688 N N . PHE A 1 97 ? 30.082 6.260 7.456 1.00 93.69 97 PHE A N 1
ATOM 689 C CA . PHE A 1 97 ? 28.967 6.871 8.188 1.00 93.69 97 PHE A CA 1
ATOM 690 C C . PHE A 1 97 ? 28.361 5.936 9.256 1.00 93.69 97 PHE A C 1
ATOM 692 O O . PHE A 1 97 ? 27.141 5.743 9.260 1.00 93.69 97 PHE A O 1
ATOM 699 N N . PRO A 1 98 ? 29.168 5.309 10.140 1.00 94.25 98 PRO A N 1
ATOM 700 C CA . PRO A 1 98 ? 28.623 4.452 11.187 1.00 94.25 98 PRO A CA 1
ATOM 701 C C . PRO A 1 98 ? 27.725 5.249 12.137 1.00 94.25 98 PRO A C 1
ATOM 703 O O . PRO A 1 98 ? 27.970 6.434 12.400 1.00 94.25 98 PRO A O 1
ATOM 706 N N . VAL A 1 99 ? 26.700 4.592 12.669 1.00 94.38 99 VAL A N 1
ATOM 707 C CA . VAL A 1 99 ? 25.885 5.150 13.753 1.00 94.38 99 VAL A CA 1
ATOM 708 C C . VAL A 1 99 ? 26.665 5.115 15.068 1.00 94.38 99 VAL A C 1
ATOM 710 O O . VAL A 1 99 ? 27.375 4.153 15.360 1.00 94.38 99 VAL A O 1
ATOM 713 N N . SER A 1 100 ? 26.557 6.173 15.875 1.00 94.38 100 SER A N 1
ATOM 714 C CA . SER A 1 100 ? 27.198 6.244 17.192 1.00 94.38 100 SER A CA 1
ATOM 715 C C . SER A 1 100 ? 26.853 5.036 18.072 1.00 94.38 100 SER A C 1
ATOM 717 O O . SER A 1 100 ? 25.675 4.723 18.252 1.00 94.38 100 SER A O 1
ATOM 719 N N . ASN A 1 101 ? 27.865 4.419 18.685 1.00 95.88 101 ASN A N 1
ATOM 720 C CA . ASN A 1 101 ? 27.710 3.251 19.550 1.00 95.88 101 ASN A CA 1
ATOM 721 C C . ASN A 1 101 ? 28.118 3.587 20.989 1.00 95.88 101 ASN A C 1
ATOM 723 O O . ASN A 1 101 ? 29.305 3.692 21.293 1.00 95.88 101 ASN A O 1
ATOM 727 N N . THR A 1 102 ? 27.149 3.837 21.868 1.00 95.69 102 THR A N 1
ATOM 728 C CA . THR A 1 102 ? 27.412 4.330 23.228 1.00 95.69 102 THR A CA 1
ATOM 729 C C . THR A 1 102 ? 26.548 3.617 24.259 1.00 95.69 102 THR A C 1
ATOM 731 O O . THR A 1 102 ? 25.452 3.154 23.960 1.00 95.69 102 THR A O 1
ATOM 734 N N . ALA A 1 103 ? 26.966 3.631 25.525 1.00 95.81 103 ALA A N 1
ATOM 735 C CA . ALA A 1 103 ? 26.113 3.138 26.606 1.00 95.81 103 ALA A CA 1
ATOM 736 C C . ALA A 1 103 ? 24.770 3.901 26.700 1.00 95.81 103 ALA A C 1
ATOM 738 O O . ALA A 1 103 ? 23.756 3.311 27.062 1.00 95.81 103 ALA A O 1
ATOM 739 N N . ALA A 1 104 ? 24.742 5.192 26.337 1.00 92.31 104 ALA A N 1
ATOM 740 C CA . ALA A 1 104 ? 23.546 6.034 26.415 1.00 92.31 104 ALA A CA 1
ATOM 741 C C . ALA A 1 104 ? 22.445 5.614 25.427 1.00 92.31 104 ALA A C 1
ATOM 743 O O . ALA A 1 104 ? 21.274 5.595 25.797 1.00 92.31 104 ALA A O 1
ATOM 744 N N . ASN A 1 105 ? 22.814 5.214 24.206 1.00 92.88 105 ASN A N 1
ATOM 745 C CA . ASN A 1 105 ? 21.889 4.609 23.239 1.00 92.88 105 ASN A CA 1
ATOM 746 C C . ASN A 1 105 ? 21.911 3.070 23.274 1.00 92.88 105 ASN A C 1
ATOM 748 O O . ASN A 1 105 ? 21.509 2.410 22.318 1.00 92.88 105 ASN A O 1
ATOM 752 N N . GLN A 1 106 ? 22.374 2.496 24.391 1.00 93.88 106 GLN A N 1
ATOM 753 C CA . GLN A 1 106 ? 22.399 1.053 24.645 1.00 93.88 106 GLN A CA 1
ATOM 754 C C . GLN A 1 106 ? 23.100 0.259 23.536 1.00 93.88 106 GLN A C 1
ATOM 756 O O . GLN A 1 106 ? 22.622 -0.787 23.109 1.00 93.88 106 GLN A O 1
ATOM 761 N N . ASN A 1 107 ? 24.229 0.777 23.059 1.00 95.75 107 ASN A N 1
ATOM 762 C CA . ASN A 1 107 ? 25.046 0.183 22.006 1.00 95.75 107 ASN A CA 1
ATOM 763 C C . ASN A 1 107 ? 24.237 -0.127 20.726 1.00 95.75 107 ASN A C 1
ATOM 765 O O . ASN A 1 107 ? 24.256 -1.243 20.207 1.00 95.75 107 ASN A O 1
ATOM 769 N N . GLU A 1 108 ? 23.485 0.873 20.249 1.00 94.75 108 GLU A N 1
ATOM 770 C CA . GLU A 1 108 ? 22.604 0.807 19.070 1.00 94.75 108 GLU A CA 1
ATOM 771 C C . GLU A 1 108 ? 23.250 0.118 17.858 1.00 94.75 108 GLU A C 1
ATOM 773 O O . GLU A 1 108 ? 22.639 -0.763 17.256 1.00 94.75 108 GLU A O 1
ATOM 778 N N . TYR A 1 109 ? 24.487 0.492 17.518 1.00 95.56 109 TYR A N 1
ATOM 779 C CA . TYR A 1 109 ? 25.200 -0.058 16.364 1.00 95.56 109 TYR A CA 1
ATOM 780 C C . TYR A 1 109 ? 25.378 -1.573 16.497 1.00 95.56 109 TYR A C 1
ATOM 782 O O . TYR A 1 109 ? 25.002 -2.308 15.589 1.00 95.56 109 TYR A O 1
ATOM 790 N N . ASP A 1 110 ? 25.881 -2.059 17.637 1.00 96.88 110 ASP A N 1
ATOM 791 C CA . ASP A 1 110 ? 26.144 -3.493 17.821 1.00 96.88 110 ASP A CA 1
ATOM 792 C C . ASP A 1 110 ? 24.851 -4.317 17.749 1.00 96.88 110 ASP A C 1
ATOM 794 O O . ASP A 1 110 ? 24.825 -5.388 17.136 1.00 96.88 110 ASP A O 1
ATOM 798 N N . ARG A 1 111 ? 23.754 -3.796 18.315 1.00 96.06 111 ARG A N 1
ATOM 799 C CA . ARG A 1 111 ? 22.434 -4.444 18.262 1.00 96.06 111 ARG A CA 1
ATOM 800 C C . ARG A 1 111 ? 21.885 -4.522 16.837 1.00 96.06 111 ARG A C 1
ATOM 802 O O . ARG A 1 111 ? 21.457 -5.596 16.407 1.00 96.06 111 ARG A O 1
ATOM 809 N N . LYS A 1 112 ? 21.937 -3.420 16.077 1.00 95.81 112 LYS A N 1
ATOM 810 C CA . LYS A 1 112 ? 21.459 -3.397 14.682 1.00 95.81 112 LYS A CA 1
ATOM 811 C C . LYS A 1 112 ? 22.319 -4.285 13.780 1.00 95.81 112 LYS A C 1
ATOM 813 O O . LYS A 1 112 ? 21.775 -5.053 12.990 1.00 95.81 112 LYS A O 1
ATOM 818 N N . VAL A 1 113 ? 23.643 -4.263 13.954 1.00 97.31 113 VAL A N 1
ATOM 819 C CA . VAL A 1 113 ? 24.573 -5.152 13.237 1.00 97.31 113 VAL A CA 1
ATOM 820 C C . VAL A 1 113 ? 24.253 -6.623 13.504 1.00 97.31 113 VAL A C 1
ATOM 822 O O . VAL A 1 113 ? 24.238 -7.417 12.565 1.00 97.31 113 VAL A O 1
ATOM 825 N N . ALA A 1 114 ? 23.953 -7.000 14.751 1.00 97.94 114 ALA A N 1
ATOM 826 C CA . ALA A 1 114 ? 23.589 -8.376 15.089 1.00 97.94 114 ALA A CA 1
ATOM 827 C C . ALA A 1 114 ? 22.297 -8.831 14.383 1.00 97.94 114 ALA A C 1
ATOM 829 O O . ALA A 1 114 ? 22.267 -9.923 13.810 1.00 97.94 114 ALA A O 1
ATOM 830 N N . LYS A 1 115 ? 21.260 -7.982 14.360 1.00 97.88 115 LYS A N 1
ATOM 831 C CA . LYS A 1 115 ? 20.001 -8.248 13.642 1.00 97.88 115 LYS A CA 1
ATOM 832 C C . LYS A 1 115 ? 20.219 -8.387 12.131 1.00 97.88 115 LYS A C 1
ATOM 834 O O . LYS A 1 115 ? 19.698 -9.320 11.521 1.00 97.88 115 LYS A O 1
ATOM 839 N N . LEU A 1 116 ? 21.013 -7.502 11.525 1.00 98.38 116 LEU A N 1
ATOM 840 C CA . LEU A 1 116 ? 21.321 -7.572 10.093 1.00 98.38 116 LEU A CA 1
ATOM 841 C C . LEU A 1 116 ? 22.165 -8.809 9.747 1.00 98.38 116 LEU A C 1
ATOM 843 O O . LEU A 1 116 ? 21.910 -9.475 8.747 1.00 98.38 116 LEU A O 1
ATOM 847 N N . ALA A 1 117 ? 23.135 -9.180 10.585 1.00 98.56 117 ALA A N 1
ATOM 848 C CA . ALA A 1 117 ? 23.909 -10.406 10.389 1.00 98.56 117 ALA A CA 1
ATOM 849 C C . ALA A 1 117 ? 23.022 -11.663 10.453 1.00 98.56 117 ALA A C 1
ATOM 851 O O . ALA A 1 117 ? 23.201 -12.590 9.659 1.00 98.56 117 ALA A O 1
ATOM 852 N N . TRP A 1 118 ? 22.037 -11.679 11.357 1.00 98.38 118 TRP A N 1
ATOM 853 C CA . TRP A 1 118 ? 21.040 -12.746 11.431 1.00 98.38 118 TRP A CA 1
ATOM 854 C C . TRP A 1 118 ? 20.188 -12.829 10.163 1.00 98.38 118 TRP A C 1
ATOM 856 O O . TRP A 1 118 ? 20.079 -13.913 9.592 1.00 98.38 118 TRP A O 1
ATOM 866 N N . VAL A 1 119 ? 19.652 -11.710 9.660 1.00 98.38 119 VAL A N 1
ATOM 867 C CA . VAL A 1 119 ? 18.795 -11.754 8.461 1.00 98.38 119 VAL A CA 1
ATOM 868 C C . VAL A 1 119 ? 19.582 -12.136 7.199 1.00 98.38 119 VAL A C 1
ATOM 870 O O . VAL A 1 119 ? 19.054 -12.836 6.338 1.00 98.38 119 VAL A O 1
ATOM 873 N N . VAL A 1 120 ? 20.873 -11.778 7.109 1.00 98.81 120 VAL A N 1
ATOM 874 C CA . VAL A 1 120 ? 21.772 -12.282 6.050 1.00 98.81 120 VAL A CA 1
ATOM 875 C C . VAL A 1 120 ? 21.880 -13.802 6.105 1.00 98.81 120 VAL A C 1
ATOM 877 O O . VAL A 1 120 ? 21.830 -14.455 5.061 1.00 98.81 120 VAL A O 1
ATOM 880 N N . LYS A 1 121 ? 22.057 -14.373 7.303 1.00 98.69 121 LYS A N 1
ATOM 881 C CA . LYS A 1 121 ? 22.116 -15.826 7.481 1.00 98.69 121 LYS A CA 1
ATOM 882 C C . LYS A 1 121 ? 20.785 -16.468 7.090 1.00 98.69 121 LYS A C 1
ATOM 884 O O . LYS A 1 121 ? 20.800 -17.396 6.291 1.00 98.69 121 LYS A O 1
ATOM 889 N N . LEU A 1 122 ? 19.663 -15.934 7.577 1.00 98.75 122 LEU A N 1
ATOM 890 C CA . LEU A 1 122 ? 18.324 -16.422 7.246 1.00 98.75 122 LEU A CA 1
ATOM 891 C C . LEU A 1 122 ? 18.091 -16.448 5.729 1.00 98.75 122 LEU A C 1
ATOM 893 O O . LEU A 1 122 ? 17.734 -17.486 5.188 1.00 98.75 122 LEU A O 1
ATOM 897 N N . ALA A 1 123 ? 18.357 -15.346 5.020 1.00 98.69 123 ALA A N 1
ATOM 898 C CA . ALA A 1 123 ? 18.169 -15.286 3.570 1.00 98.69 123 ALA A CA 1
ATOM 899 C C . ALA A 1 123 ? 19.050 -16.304 2.813 1.00 98.69 123 ALA A C 1
ATOM 901 O O . ALA A 1 123 ? 18.613 -16.906 1.834 1.00 98.69 123 ALA A O 1
ATOM 902 N N . LYS A 1 124 ? 20.284 -16.545 3.271 1.00 98.69 124 LYS A N 1
ATOM 903 C CA . LYS A 1 124 ? 21.157 -17.571 2.677 1.00 98.69 124 LYS A CA 1
ATOM 904 C C . LYS A 1 124 ? 20.659 -18.987 2.949 1.00 98.69 124 LYS A C 1
ATOM 906 O O . LYS A 1 124 ? 20.664 -19.801 2.032 1.00 98.69 124 LYS A O 1
ATOM 911 N N . ASP A 1 125 ? 20.210 -19.267 4.168 1.00 98.62 125 ASP A N 1
ATOM 912 C CA . ASP A 1 125 ? 19.681 -20.581 4.548 1.00 98.62 125 ASP A CA 1
ATOM 913 C C . ASP A 1 125 ? 18.350 -20.885 3.842 1.00 98.62 125 ASP A C 1
ATOM 915 O O . ASP A 1 125 ? 18.096 -22.028 3.473 1.00 98.62 125 ASP A O 1
ATOM 919 N N . LEU A 1 126 ? 17.545 -19.854 3.560 1.00 98.44 126 LEU A N 1
ATOM 920 C CA . LEU A 1 126 ? 16.361 -19.934 2.697 1.00 98.44 126 LEU A CA 1
ATOM 921 C C . LEU A 1 126 ? 16.711 -20.134 1.209 1.00 98.44 126 LEU A C 1
ATOM 923 O O . LEU A 1 126 ? 15.818 -20.354 0.392 1.00 98.44 126 LEU A O 1
ATOM 927 N N . GLY A 1 127 ? 17.988 -20.064 0.828 1.00 98.12 127 GLY A N 1
ATOM 928 C CA . GLY A 1 127 ? 18.448 -20.343 -0.531 1.00 98.12 127 GLY A CA 1
ATOM 929 C C . GLY A 1 127 ? 18.226 -19.207 -1.532 1.00 98.12 127 GLY A C 1
ATOM 930 O O . GLY A 1 127 ? 18.106 -19.476 -2.726 1.00 98.12 127 GLY A O 1
ATOM 931 N N . PHE A 1 128 ? 18.164 -17.946 -1.088 1.00 98.44 128 PHE A N 1
ATOM 932 C CA . PHE A 1 128 ? 18.102 -16.817 -2.021 1.00 98.44 128 PHE A CA 1
ATOM 933 C C . PHE A 1 128 ? 19.372 -16.745 -2.892 1.00 98.44 128 PHE A C 1
ATOM 935 O O . PHE A 1 128 ? 20.483 -16.828 -2.360 1.00 98.44 128 PHE A O 1
ATOM 942 N N . PRO A 1 129 ? 19.242 -16.543 -4.219 1.00 96.44 129 PRO A N 1
ATOM 943 C CA . PRO A 1 129 ? 20.383 -16.573 -5.135 1.00 96.44 129 PRO A CA 1
ATOM 944 C C . PRO A 1 129 ? 21.295 -15.348 -4.988 1.00 96.44 129 PRO A C 1
ATOM 946 O O . PRO A 1 129 ? 22.496 -15.430 -5.245 1.00 96.44 129 PRO A O 1
ATOM 949 N N . VAL A 1 130 ? 20.739 -14.212 -4.558 1.00 97.56 130 VAL A N 1
ATOM 950 C CA . VAL A 1 130 ? 21.466 -12.960 -4.342 1.00 97.56 130 VAL A CA 1
ATOM 951 C C . VAL A 1 130 ? 21.123 -12.428 -2.957 1.00 97.56 130 VAL A C 1
ATOM 953 O O . VAL A 1 130 ? 19.961 -12.151 -2.676 1.00 97.56 130 VAL A O 1
ATOM 956 N N . VAL A 1 131 ? 22.140 -12.262 -2.106 1.00 98.44 131 VAL A N 1
ATOM 957 C CA . VAL A 1 131 ? 22.035 -11.617 -0.787 1.00 98.44 131 VAL A CA 1
ATOM 958 C C . VAL A 1 131 ? 23.177 -10.619 -0.645 1.00 98.44 131 VAL A C 1
ATOM 960 O O . VAL A 1 131 ? 24.350 -11.001 -0.683 1.00 98.44 131 VAL A O 1
ATOM 963 N N . VAL A 1 132 ? 22.846 -9.341 -0.471 1.00 96.44 132 VAL A N 1
ATOM 964 C CA . VAL A 1 132 ? 23.814 -8.241 -0.404 1.00 96.44 132 VAL A CA 1
ATOM 965 C C . VAL A 1 132 ? 23.621 -7.457 0.885 1.00 96.44 132 VAL A C 1
ATOM 967 O O . VAL A 1 132 ? 22.513 -7.052 1.219 1.00 96.44 132 VAL A O 1
ATOM 970 N N . GLN A 1 133 ? 24.724 -7.198 1.586 1.00 95.69 133 GLN A N 1
ATOM 971 C CA . GLN A 1 133 ? 24.770 -6.290 2.728 1.00 95.69 133 GLN A CA 1
ATOM 972 C C . GLN A 1 133 ? 25.672 -5.103 2.387 1.00 95.69 133 GLN A C 1
ATOM 974 O O . GLN A 1 133 ? 26.825 -5.281 1.981 1.00 95.69 133 GLN A O 1
ATOM 979 N N . ARG A 1 134 ? 25.149 -3.884 2.549 1.00 91.25 134 ARG A N 1
ATOM 980 C CA . ARG A 1 134 ? 25.915 -2.643 2.391 1.00 91.25 134 ARG A CA 1
ATOM 981 C C . ARG A 1 134 ? 26.239 -2.085 3.760 1.00 91.25 134 ARG A C 1
ATOM 983 O O . ARG A 1 134 ? 25.334 -1.646 4.451 1.00 91.25 134 ARG A O 1
ATOM 990 N N . GLN A 1 135 ? 27.525 -2.106 4.117 1.00 94.06 135 GLN A N 1
ATOM 991 C CA . GLN A 1 135 ? 28.015 -1.809 5.466 1.00 94.06 135 GLN A CA 1
ATOM 992 C C . GLN A 1 135 ? 27.335 -2.685 6.558 1.00 94.06 135 GLN A C 1
ATOM 994 O O . GLN A 1 135 ? 26.248 -3.226 6.367 1.00 94.06 135 GLN A O 1
ATOM 999 N N . PRO A 1 136 ? 27.966 -2.907 7.721 1.00 95.38 136 PRO A N 1
ATOM 1000 C CA . PRO A 1 136 ? 27.362 -3.767 8.741 1.00 95.38 136 PRO A CA 1
ATOM 1001 C C . PRO A 1 136 ? 26.042 -3.229 9.323 1.00 95.38 136 PRO A C 1
ATOM 1003 O O . PRO A 1 136 ? 25.218 -4.023 9.762 1.00 95.38 136 PRO A O 1
ATOM 1006 N N . ASP A 1 137 ? 25.844 -1.906 9.315 1.00 94.44 137 ASP A N 1
ATOM 1007 C CA . ASP A 1 137 ? 24.793 -1.170 10.031 1.00 94.44 137 ASP A CA 1
ATOM 1008 C C . ASP A 1 137 ? 23.882 -0.343 9.100 1.00 94.44 137 ASP A C 1
ATOM 1010 O O . ASP A 1 137 ? 23.508 0.776 9.438 1.00 94.44 137 ASP A O 1
ATOM 1014 N N . LYS A 1 138 ? 23.581 -0.801 7.881 1.00 94.44 138 LYS A N 1
ATOM 1015 C CA . LYS A 1 138 ? 22.611 -0.105 7.011 1.00 94.44 138 LYS A CA 1
ATOM 1016 C C . LYS A 1 138 ? 21.450 -1.026 6.694 1.00 94.44 138 LYS A C 1
ATOM 1018 O O . LYS A 1 138 ? 20.532 -1.148 7.488 1.00 94.44 138 LYS A O 1
ATOM 1023 N N . TYR A 1 139 ? 21.518 -1.715 5.566 1.00 96.81 139 TYR A N 1
ATOM 1024 C CA . TYR A 1 139 ? 20.457 -2.595 5.109 1.00 96.81 139 TYR A CA 1
ATOM 1025 C C . TYR A 1 139 ? 21.034 -3.859 4.490 1.00 96.81 139 TYR A C 1
ATOM 1027 O O . TYR A 1 139 ? 22.202 -3.935 4.082 1.00 96.81 139 TYR A O 1
ATOM 1035 N N . VAL A 1 140 ? 20.159 -4.845 4.383 1.00 98.25 140 VAL A N 1
ATOM 1036 C CA . VAL A 1 140 ? 20.377 -6.079 3.635 1.00 98.25 140 VAL A CA 1
ATOM 1037 C C . VAL A 1 140 ? 19.330 -6.129 2.537 1.00 98.25 140 VAL A C 1
ATOM 1039 O O . VAL A 1 140 ? 18.195 -5.715 2.760 1.00 98.25 140 VAL A O 1
ATOM 1042 N N . TYR A 1 141 ? 19.681 -6.638 1.361 1.00 98.38 141 TYR A N 1
ATOM 1043 C CA . TYR A 1 141 ? 18.666 -7.044 0.401 1.00 98.38 141 TYR A CA 1
ATOM 1044 C C . TYR A 1 141 ? 18.877 -8.452 -0.134 1.00 98.38 141 TYR A C 1
ATOM 1046 O O . TYR A 1 141 ? 20.011 -8.914 -0.279 1.00 98.38 141 TYR A O 1
ATOM 1054 N N . ALA A 1 142 ? 17.761 -9.103 -0.446 1.00 98.50 142 ALA A N 1
ATOM 1055 C CA . ALA A 1 142 ? 17.701 -10.317 -1.246 1.00 98.50 142 ALA A CA 1
ATOM 1056 C C . ALA A 1 142 ? 17.081 -9.998 -2.615 1.00 98.50 142 ALA A C 1
ATOM 1058 O O . ALA A 1 142 ? 16.231 -9.113 -2.711 1.00 98.50 142 ALA A O 1
ATOM 1059 N N . GLU A 1 143 ? 17.505 -10.683 -3.674 1.00 97.81 143 GLU A N 1
ATOM 1060 C CA . GLU A 1 143 ? 16.965 -10.476 -5.025 1.00 97.81 143 GLU A CA 1
ATOM 1061 C C . GLU A 1 143 ? 16.685 -11.811 -5.730 1.00 97.81 143 GLU A C 1
ATOM 1063 O O . GLU A 1 143 ? 17.446 -12.771 -5.582 1.00 97.81 143 GLU A O 1
ATOM 1068 N N . ILE A 1 144 ? 15.581 -11.860 -6.481 1.00 96.81 144 ILE A N 1
ATOM 1069 C CA . ILE A 1 144 ? 15.162 -12.981 -7.337 1.00 96.81 144 ILE A CA 1
ATOM 1070 C C . ILE A 1 144 ? 14.784 -12.475 -8.740 1.00 96.81 144 ILE A C 1
ATOM 1072 O O . ILE A 1 144 ? 14.577 -11.278 -8.953 1.00 96.81 144 ILE A O 1
ATOM 1076 N N . GLY A 1 145 ? 14.652 -13.400 -9.692 1.00 93.19 145 GLY A N 1
ATOM 1077 C CA . GLY A 1 145 ? 14.353 -13.103 -11.095 1.00 93.19 145 GLY A CA 1
ATOM 1078 C C . GLY A 1 145 ? 15.595 -13.126 -11.986 1.00 93.19 145 GLY A C 1
ATOM 1079 O O . GLY A 1 145 ? 16.698 -13.432 -11.535 1.00 93.19 145 GLY A O 1
ATOM 1080 N N . ASP A 1 146 ? 15.404 -12.847 -13.276 1.00 90.81 146 ASP A N 1
ATOM 1081 C CA . ASP A 1 146 ? 16.495 -12.863 -14.254 1.00 90.81 146 ASP A CA 1
ATOM 1082 C C . ASP A 1 146 ? 17.450 -11.672 -14.013 1.00 90.81 146 ASP A C 1
ATOM 1084 O O . ASP A 1 146 ? 17.008 -10.523 -14.113 1.00 90.81 146 ASP A O 1
ATOM 1088 N N . PRO A 1 147 ? 18.750 -11.897 -13.727 1.00 89.50 147 PRO A N 1
ATOM 1089 C CA . PRO A 1 147 ? 19.719 -10.822 -13.496 1.00 89.50 147 PRO A CA 1
ATOM 1090 C C . PRO A 1 147 ? 19.882 -9.877 -14.699 1.00 89.50 147 PRO A C 1
ATOM 1092 O O . PRO A 1 147 ? 20.278 -8.722 -14.527 1.00 89.50 147 PRO A O 1
ATOM 1095 N N . GLU A 1 148 ? 19.552 -10.335 -15.909 1.00 88.31 148 GLU A N 1
ATOM 1096 C CA . GLU A 1 148 ? 19.607 -9.539 -17.133 1.00 88.31 148 GLU A CA 1
ATOM 1097 C C . GLU A 1 148 ? 18.323 -8.746 -17.400 1.00 88.31 148 GLU A C 1
ATOM 1099 O O . GLU A 1 148 ? 18.314 -7.924 -18.324 1.00 88.31 148 GLU A O 1
ATOM 1104 N N . ALA A 1 149 ? 17.258 -8.929 -16.608 1.00 92.44 149 ALA A N 1
ATOM 1105 C CA . ALA A 1 149 ? 16.024 -8.169 -16.772 1.00 92.44 149 ALA A CA 1
ATOM 1106 C C . ALA A 1 149 ? 16.281 -6.658 -16.600 1.00 92.44 149 ALA A C 1
ATOM 1108 O O . ALA A 1 149 ? 16.962 -6.229 -15.658 1.00 92.44 149 ALA A O 1
ATOM 1109 N N . PRO A 1 150 ? 15.748 -5.821 -17.505 1.00 92.06 150 PRO A N 1
ATOM 1110 C CA . PRO A 1 150 ? 16.097 -4.409 -17.587 1.00 92.06 150 PRO A CA 1
ATOM 1111 C C . PRO A 1 150 ? 15.559 -3.577 -16.420 1.00 92.06 150 PRO A C 1
ATOM 1113 O O . PRO A 1 150 ? 16.113 -2.521 -16.137 1.00 92.06 150 PRO A O 1
ATOM 1116 N N . GLU A 1 151 ? 14.517 -4.061 -15.746 1.00 94.88 151 GLU A N 1
ATOM 1117 C CA . GLU A 1 151 ? 13.803 -3.360 -14.682 1.00 94.88 151 GLU A CA 1
ATOM 1118 C C . GLU A 1 151 ? 13.800 -4.185 -13.391 1.00 94.88 151 GLU A C 1
ATOM 1120 O O . GLU A 1 151 ? 13.909 -5.417 -13.409 1.00 94.88 151 GLU A O 1
ATOM 1125 N N . MET A 1 152 ? 13.636 -3.490 -12.267 1.00 95.94 152 MET A N 1
ATOM 1126 C CA . MET A 1 152 ? 13.518 -4.074 -10.936 1.00 95.94 152 MET A CA 1
ATOM 1127 C C . MET A 1 152 ? 12.317 -3.464 -10.206 1.00 95.94 152 MET A C 1
ATOM 1129 O O . MET A 1 152 ? 12.078 -2.253 -10.280 1.00 95.94 152 MET A O 1
ATOM 1133 N N . VAL A 1 153 ? 11.562 -4.313 -9.511 1.00 98.19 153 VAL A N 1
ATOM 1134 C CA . VAL A 1 153 ? 10.549 -3.912 -8.532 1.00 98.19 153 VAL A CA 1
ATOM 1135 C C . VAL A 1 153 ? 11.018 -4.234 -7.126 1.00 98.19 153 VAL A C 1
ATOM 1137 O O . VAL A 1 153 ? 11.765 -5.188 -6.913 1.00 98.19 153 VAL A O 1
ATOM 1140 N N . MET A 1 154 ? 10.598 -3.423 -6.162 1.00 98.50 154 MET A N 1
ATOM 1141 C CA . MET A 1 154 ? 11.169 -3.455 -4.819 1.00 98.50 154 MET A CA 1
ATOM 1142 C C . MET A 1 154 ? 10.103 -3.606 -3.742 1.00 98.50 154 MET A C 1
ATOM 1144 O O . MET A 1 154 ? 9.057 -2.972 -3.800 1.00 98.50 154 MET A O 1
ATOM 1148 N N . ALA A 1 155 ? 10.410 -4.366 -2.704 1.00 98.06 155 ALA A N 1
ATOM 1149 C CA . ALA A 1 155 ? 9.777 -4.195 -1.409 1.00 98.06 155 ALA A CA 1
ATOM 1150 C C . ALA A 1 155 ? 10.833 -3.638 -0.447 1.00 98.06 155 ALA A C 1
ATOM 1152 O O . ALA A 1 155 ? 11.882 -4.257 -0.287 1.00 98.06 155 ALA A O 1
ATOM 1153 N N . LEU A 1 156 ? 10.618 -2.450 0.117 1.00 97.06 156 LEU A N 1
ATOM 1154 C CA . LEU A 1 156 ? 11.539 -1.805 1.058 1.00 97.06 156 LEU A CA 1
ATOM 1155 C C . LEU A 1 156 ? 10.840 -1.617 2.395 1.00 97.06 156 LEU A C 1
ATOM 1157 O O . LEU A 1 156 ? 9.870 -0.872 2.466 1.00 97.06 156 LEU A O 1
ATOM 1161 N N . SER A 1 157 ? 11.363 -2.245 3.438 1.00 95.12 157 SER A N 1
ATOM 1162 C CA . SER A 1 157 ? 10.750 -2.274 4.769 1.00 95.12 157 SER A CA 1
ATOM 1163 C C . SER A 1 157 ? 11.824 -2.254 5.855 1.00 95.12 157 SER A C 1
ATOM 1165 O O . SER A 1 157 ? 13.012 -2.150 5.526 1.00 95.12 157 SER A O 1
ATOM 1167 N N . HIS A 1 158 ? 11.450 -2.289 7.134 1.00 95.94 158 HIS A N 1
ATOM 1168 C CA . HIS A 1 158 ? 12.397 -2.101 8.234 1.00 95.94 158 HIS A CA 1
ATOM 1169 C C . HIS A 1 158 ? 12.274 -3.151 9.340 1.00 95.94 158 HIS A C 1
ATOM 1171 O O . HIS A 1 158 ? 11.224 -3.712 9.624 1.00 95.94 158 HIS A O 1
ATOM 1177 N N . LEU A 1 159 ? 13.410 -3.445 9.967 1.00 97.19 159 LEU A N 1
ATOM 1178 C CA . LEU A 1 159 ? 13.534 -4.465 11.006 1.00 97.19 159 LEU A CA 1
ATOM 1179 C C . LEU A 1 159 ? 13.580 -3.871 12.421 1.00 97.19 159 LEU A C 1
ATOM 1181 O O . LEU A 1 159 ? 13.602 -4.627 13.399 1.00 97.19 159 LEU A O 1
ATOM 1185 N N . ASP A 1 160 ? 13.671 -2.548 12.545 1.00 95.38 160 ASP A N 1
ATOM 1186 C CA . ASP A 1 160 ? 13.658 -1.860 13.826 1.00 95.38 160 ASP A CA 1
ATOM 1187 C C . ASP A 1 160 ? 12.254 -1.599 14.351 1.00 95.38 160 ASP A C 1
ATOM 1189 O O . ASP A 1 160 ? 11.271 -1.829 13.657 1.00 95.38 160 ASP A O 1
ATOM 1193 N N . SER A 1 161 ? 12.201 -1.197 15.617 1.00 93.88 161 SER A N 1
ATOM 1194 C CA . SER A 1 161 ? 10.972 -0.850 16.321 1.00 93.88 161 SER A CA 1
ATOM 1195 C C . SER A 1 161 ? 11.201 0.409 17.152 1.00 93.88 161 SER A C 1
ATOM 1197 O O . SER A 1 161 ? 12.338 0.685 17.559 1.00 93.88 161 SER A O 1
ATOM 1199 N N . PRO A 1 162 ? 10.164 1.180 17.495 1.00 92.25 162 PRO A N 1
ATOM 1200 C CA . PRO A 1 162 ? 10.373 2.496 18.078 1.00 92.25 162 PRO A CA 1
ATOM 1201 C C . PRO A 1 162 ? 10.641 2.440 19.574 1.00 92.25 162 PRO A C 1
ATOM 1203 O O . PRO A 1 162 ? 10.123 1.603 20.317 1.00 92.25 162 PRO A O 1
ATOM 1206 N N . THR A 1 163 ? 11.375 3.441 20.072 1.00 92.19 163 THR A N 1
ATOM 1207 C CA . THR A 1 163 ? 11.567 3.635 21.522 1.00 92.19 163 THR A CA 1
ATOM 1208 C C . THR A 1 163 ? 10.239 3.787 22.278 1.00 92.19 163 THR A C 1
ATOM 1210 O O . THR A 1 163 ? 10.170 3.451 23.464 1.00 92.19 163 THR A O 1
ATOM 1213 N N . ALA A 1 164 ? 9.172 4.253 21.617 1.00 88.88 164 ALA A N 1
ATOM 1214 C CA . ALA A 1 164 ? 7.848 4.392 22.221 1.00 88.88 164 ALA A CA 1
ATOM 1215 C C . ALA A 1 164 ? 7.319 3.067 22.803 1.00 88.88 164 ALA A C 1
ATOM 1217 O O . ALA A 1 164 ? 6.745 3.090 23.896 1.00 88.88 164 ALA A O 1
ATOM 1218 N N . SER A 1 165 ? 7.623 1.926 22.167 1.00 90.69 165 SER A N 1
ATOM 1219 C CA . SER A 1 165 ? 7.239 0.572 22.606 1.00 90.69 165 SER A CA 1
ATOM 1220 C C . SER A 1 165 ? 7.815 0.175 23.969 1.00 90.69 165 SER A C 1
ATOM 1222 O O . SER A 1 165 ? 7.329 -0.756 24.614 1.00 90.69 165 SER A O 1
ATOM 1224 N N . VAL A 1 166 ? 8.852 0.878 24.434 1.00 93.00 166 VAL A N 1
ATOM 1225 C CA . VAL A 1 166 ? 9.591 0.571 25.670 1.00 93.00 166 VAL A CA 1
ATOM 1226 C C . VAL A 1 166 ? 9.759 1.789 26.579 1.00 93.00 166 VAL A C 1
ATOM 1228 O O . VAL A 1 166 ? 10.722 1.885 27.347 1.00 93.00 166 VAL A O 1
ATOM 1231 N N . SER A 1 167 ? 8.816 2.734 26.533 1.00 91.31 167 SER A N 1
ATOM 1232 C CA . SER A 1 167 ? 8.708 3.752 27.585 1.00 91.31 167 SER A CA 1
ATOM 1233 C C . SER A 1 167 ? 8.514 3.095 28.961 1.00 91.31 167 SER A C 1
ATOM 1235 O O . SER A 1 167 ? 8.042 1.963 29.057 1.00 91.31 167 SER A O 1
ATOM 1237 N N . ALA A 1 168 ? 8.824 3.799 30.054 1.00 91.31 168 ALA A N 1
ATOM 1238 C CA . ALA A 1 168 ? 8.661 3.241 31.403 1.00 91.31 168 ALA A CA 1
ATOM 1239 C C . ALA A 1 168 ? 7.227 2.730 31.675 1.00 91.31 168 ALA A C 1
ATOM 1241 O O . ALA A 1 168 ? 7.044 1.700 32.322 1.00 91.31 168 ALA A O 1
ATOM 1242 N N . ALA A 1 169 ? 6.212 3.417 31.135 1.00 89.44 169 ALA A N 1
ATOM 1243 C CA . ALA A 1 169 ? 4.811 3.016 31.256 1.00 89.44 169 ALA A CA 1
ATOM 1244 C C . ALA A 1 169 ? 4.475 1.743 30.457 1.00 89.44 169 ALA A C 1
ATOM 1246 O O . ALA A 1 169 ? 3.673 0.931 30.928 1.00 89.44 169 ALA A O 1
ATOM 1247 N N . GLN A 1 170 ? 5.093 1.570 29.282 1.00 92.44 170 GLN A N 1
ATOM 1248 C CA . GLN A 1 170 ? 4.948 0.376 28.444 1.00 92.44 170 GLN A CA 1
ATOM 1249 C C . GLN A 1 170 ? 5.711 -0.816 29.025 1.00 92.44 170 GLN A C 1
ATOM 1251 O O . GLN A 1 170 ? 5.168 -1.914 29.097 1.00 92.44 170 GLN A O 1
ATOM 1256 N N . LEU A 1 171 ? 6.939 -0.616 29.515 1.00 93.44 171 LEU A N 1
ATOM 1257 C CA . LEU A 1 171 ? 7.737 -1.675 30.144 1.00 93.44 171 LEU A CA 1
ATOM 1258 C C . LEU A 1 171 ? 6.987 -2.341 31.299 1.00 93.44 171 LEU A C 1
ATOM 1260 O O . LEU A 1 171 ? 7.000 -3.559 31.394 1.00 93.44 171 LEU A O 1
ATOM 1264 N N . ALA A 1 172 ? 6.255 -1.574 32.111 1.00 92.94 172 ALA A N 1
ATOM 1265 C CA . ALA A 1 172 ? 5.425 -2.115 33.190 1.00 92.94 172 ALA A CA 1
ATOM 1266 C C . ALA A 1 172 ? 4.220 -2.963 32.714 1.00 92.94 172 ALA A C 1
ATOM 1268 O O . ALA A 1 172 ? 3.591 -3.636 33.531 1.00 92.94 172 ALA A O 1
ATOM 1269 N N . ARG A 1 173 ? 3.870 -2.909 31.421 1.00 92.56 173 ARG A N 1
ATOM 1270 C CA . ARG A 1 173 ? 2.719 -3.597 30.807 1.00 92.56 173 ARG A CA 1
ATOM 1271 C C . ARG A 1 173 ? 3.103 -4.817 29.985 1.00 92.56 173 ARG A C 1
ATOM 1273 O O . ARG A 1 173 ? 2.256 -5.687 29.786 1.00 92.56 173 ARG A O 1
ATOM 1280 N N . TRP A 1 174 ? 4.350 -4.892 29.525 1.00 94.50 174 TRP A N 1
ATOM 1281 C CA . TRP A 1 174 ? 4.838 -6.053 28.793 1.00 94.50 174 TRP A CA 1
ATOM 1282 C C . TRP A 1 174 ? 4.677 -7.325 29.620 1.00 94.50 174 TRP A C 1
ATOM 1284 O O . TRP A 1 174 ? 5.026 -7.361 30.804 1.00 94.50 174 TRP A O 1
ATOM 1294 N N . ARG A 1 175 ? 4.145 -8.358 28.972 1.00 94.19 175 ARG A N 1
ATOM 1295 C CA . ARG A 1 175 ? 4.029 -9.705 29.515 1.00 94.19 175 ARG A CA 1
ATOM 1296 C C . ARG A 1 175 ? 5.133 -10.578 28.965 1.00 94.19 175 ARG A C 1
ATOM 1298 O O . ARG A 1 175 ? 5.356 -10.609 27.757 1.00 94.19 175 ARG A O 1
ATOM 1305 N N . ASP A 1 176 ? 5.791 -11.298 29.859 1.00 93.44 176 ASP A N 1
ATOM 1306 C CA . ASP A 1 176 ? 6.679 -12.384 29.465 1.00 93.44 176 ASP A CA 1
ATOM 1307 C C . ASP A 1 176 ? 5.878 -13.628 29.019 1.00 93.44 176 ASP A C 1
ATOM 1309 O O . ASP A 1 176 ? 4.651 -13.669 29.183 1.00 93.44 176 ASP A O 1
ATOM 1313 N N . PRO A 1 177 ? 6.543 -14.674 28.496 1.00 92.12 177 PRO A N 1
ATOM 1314 C CA . PRO A 1 177 ? 5.865 -15.892 28.049 1.00 92.12 177 PRO A CA 1
ATOM 1315 C C . PRO A 1 177 ? 5.115 -16.671 29.145 1.00 92.12 177 PRO A C 1
ATOM 1317 O O . PRO A 1 177 ? 4.406 -17.628 28.846 1.00 92.12 177 PRO A O 1
ATOM 1320 N N . PHE A 1 178 ? 5.288 -16.307 30.418 1.00 91.94 178 PHE A N 1
ATOM 1321 C CA . PHE A 1 178 ? 4.595 -16.901 31.563 1.00 91.94 178 PHE A CA 1
ATOM 1322 C C . PHE A 1 178 ? 3.440 -16.020 32.064 1.00 91.94 178 PHE A C 1
ATOM 1324 O O . PHE A 1 178 ? 2.755 -16.381 33.021 1.00 91.94 178 PHE A O 1
ATOM 1331 N N . GLY A 1 179 ? 3.210 -14.872 31.418 1.00 90.38 179 GLY A N 1
ATOM 1332 C CA . GLY A 1 179 ? 2.159 -13.916 31.744 1.00 90.38 179 GLY A CA 1
ATOM 1333 C C . GLY A 1 179 ? 2.529 -12.900 32.828 1.00 90.38 179 GLY A C 1
ATOM 1334 O O . GLY A 1 179 ? 1.665 -12.089 33.192 1.00 90.38 179 GLY A O 1
ATOM 1335 N N . ASN A 1 180 ? 3.771 -12.900 33.331 1.00 93.62 180 ASN A N 1
ATOM 1336 C CA . ASN A 1 180 ? 4.205 -11.938 34.347 1.00 93.62 180 ASN A CA 1
ATOM 1337 C C . ASN A 1 180 ? 4.376 -10.549 33.728 1.00 93.62 180 ASN A C 1
ATOM 1339 O O . ASN A 1 180 ? 4.899 -10.411 32.624 1.00 93.62 180 ASN A O 1
ATOM 1343 N N . LEU A 1 181 ? 3.954 -9.518 34.459 1.00 92.38 181 LEU A N 1
ATOM 1344 C CA . LEU A 1 181 ? 4.060 -8.123 34.033 1.00 92.38 181 LEU A CA 1
ATOM 1345 C C . LEU A 1 181 ? 5.421 -7.529 34.400 1.00 92.38 181 LEU A C 1
ATOM 1347 O O . LEU A 1 181 ? 5.891 -7.699 35.524 1.00 92.38 181 LEU A O 1
ATOM 1351 N N . GLY A 1 182 ? 6.002 -6.754 33.486 1.00 85.75 182 GLY A N 1
ATOM 1352 C CA . GLY A 1 182 ? 7.173 -5.926 33.775 1.00 85.75 182 GLY A CA 1
ATOM 1353 C C . GLY A 1 182 ? 8.497 -6.679 33.876 1.00 85.75 182 GLY A C 1
ATOM 1354 O O . GLY A 1 182 ? 9.471 -6.116 34.379 1.00 85.75 182 GLY A O 1
ATOM 1355 N N . THR A 1 183 ? 8.556 -7.928 33.411 1.00 92.25 183 THR A N 1
ATOM 1356 C CA . THR A 1 183 ? 9.803 -8.698 33.358 1.00 92.25 183 THR A CA 1
ATOM 1357 C C . THR A 1 183 ? 10.830 -7.968 32.474 1.00 92.25 183 THR A C 1
ATOM 1359 O O . THR A 1 183 ? 10.520 -7.632 31.325 1.00 92.25 183 THR A O 1
ATOM 1362 N N . PRO A 1 184 ? 12.058 -7.700 32.966 1.00 90.06 184 PRO A N 1
ATOM 1363 C CA . PRO A 1 184 ? 13.102 -7.072 32.161 1.00 90.06 184 PRO A CA 1
ATOM 1364 C C . PRO A 1 184 ? 13.357 -7.846 30.862 1.00 90.06 184 PRO A C 1
ATOM 1366 O O . PRO A 1 184 ? 13.566 -9.054 30.894 1.00 90.06 184 PRO A O 1
ATOM 1369 N N . GLY A 1 185 ? 13.332 -7.150 29.723 1.00 90.06 185 GLY A N 1
ATOM 1370 C CA . GLY A 1 185 ? 13.549 -7.757 28.403 1.00 90.06 185 GLY A CA 1
ATOM 1371 C C . GLY A 1 185 ? 12.335 -8.471 27.790 1.00 90.06 185 GLY A C 1
ATOM 1372 O O . GLY A 1 185 ? 12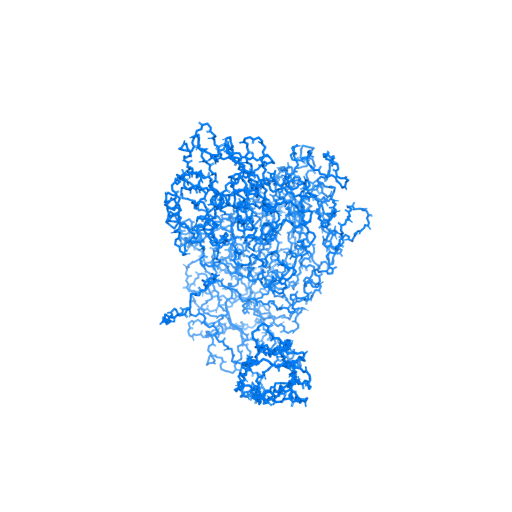.455 -9.034 26.705 1.00 90.06 185 GLY A O 1
ATOM 1373 N N . ALA A 1 186 ? 11.151 -8.421 28.416 1.00 93.75 186 ALA A N 1
ATOM 1374 C CA . ALA A 1 186 ? 9.949 -9.089 27.895 1.00 93.75 186 ALA A CA 1
ATOM 1375 C C . ALA A 1 186 ? 9.575 -8.674 26.456 1.00 93.75 186 ALA A C 1
ATOM 1377 O O . ALA A 1 186 ? 9.122 -9.505 25.678 1.00 93.75 186 ALA A O 1
ATOM 1378 N N . TYR A 1 187 ? 9.831 -7.418 26.076 1.00 93.38 187 TYR A N 1
ATOM 1379 C CA . TYR A 1 187 ? 9.542 -6.883 24.738 1.00 93.38 187 TYR A CA 1
ATOM 1380 C C . TYR A 1 187 ? 10.329 -7.553 23.599 1.00 93.38 187 TYR A C 1
ATOM 1382 O O . TYR A 1 187 ? 9.882 -7.510 22.460 1.00 93.38 187 TYR A O 1
ATOM 1390 N N . HIS A 1 188 ? 11.466 -8.189 23.897 1.00 93.06 188 HIS A N 1
ATOM 1391 C CA . HIS A 1 188 ? 12.278 -8.950 22.938 1.00 93.06 188 HIS A CA 1
ATOM 1392 C C . HIS A 1 188 ? 12.510 -10.397 23.419 1.00 93.06 188 HIS A C 1
ATOM 1394 O O . HIS A 1 188 ? 13.506 -11.040 23.102 1.00 93.06 188 HIS A O 1
ATOM 1400 N N . SER A 1 189 ? 11.577 -10.912 24.227 1.00 93.56 189 SER A N 1
ATOM 1401 C CA . SER A 1 189 ? 11.474 -12.323 24.618 1.00 93.56 189 SER A CA 1
ATOM 1402 C C . SER A 1 189 ? 10.217 -12.908 23.981 1.00 93.56 189 SER A C 1
ATOM 1404 O O . SER A 1 189 ? 9.243 -13.226 24.665 1.00 93.56 189 SER A O 1
ATOM 1406 N N . SER A 1 190 ? 10.214 -12.946 22.652 1.00 94.81 190 SER A N 1
ATOM 1407 C CA . SER A 1 190 ? 9.054 -13.281 21.832 1.00 94.81 190 SER A CA 1
ATOM 1408 C C . SER A 1 190 ? 8.507 -14.686 22.109 1.00 94.81 190 SER A C 1
ATOM 1410 O O . SER A 1 190 ? 9.229 -15.631 22.451 1.00 94.81 190 SER A O 1
ATOM 1412 N N . TYR A 1 191 ? 7.190 -14.821 21.980 1.00 96.94 191 TYR A N 1
ATOM 1413 C CA . TYR A 1 191 ? 6.475 -16.070 22.218 1.00 96.94 191 TYR A CA 1
ATOM 1414 C C . TYR A 1 191 ? 5.193 -16.138 21.406 1.00 96.94 191 TYR A C 1
ATOM 1416 O O . TYR A 1 191 ? 4.700 -15.140 20.884 1.00 96.94 191 TYR A O 1
ATOM 1424 N N . ILE A 1 192 ? 4.645 -17.340 21.333 1.00 97.50 192 ILE A N 1
ATOM 1425 C CA . ILE A 1 192 ? 3.370 -17.627 20.710 1.00 97.50 192 ILE A CA 1
ATOM 1426 C C . ILE A 1 192 ? 2.439 -18.153 21.788 1.00 97.50 192 ILE A C 1
ATOM 1428 O O . ILE A 1 192 ? 2.814 -19.032 22.568 1.00 97.50 192 ILE A O 1
ATOM 1432 N N . LYS A 1 193 ? 1.234 -17.593 21.842 1.00 95.25 193 LYS A N 1
ATOM 1433 C CA . LYS A 1 193 ? 0.175 -18.023 22.751 1.00 95.25 193 LYS A CA 1
ATOM 1434 C C . LYS A 1 193 ? -1.162 -17.923 22.040 1.00 95.25 193 LYS A C 1
ATOM 1436 O O . LYS A 1 193 ? -1.503 -16.862 21.520 1.00 95.25 193 LYS A O 1
ATOM 1441 N N . ASP A 1 194 ? -1.909 -19.021 22.020 1.00 93.75 194 ASP A N 1
ATOM 1442 C CA . ASP A 1 194 ? -3.225 -19.108 21.379 1.00 93.75 194 ASP A CA 1
ATOM 1443 C C . ASP A 1 194 ? -3.198 -18.616 19.913 1.00 93.75 194 ASP A C 1
ATOM 1445 O O . ASP A 1 194 ? -4.094 -17.914 19.446 1.00 93.75 194 ASP A O 1
ATOM 1449 N N . SER A 1 195 ? -2.140 -18.990 19.180 1.00 95.88 195 SER A N 1
ATOM 1450 C CA . SER A 1 195 ? -1.874 -18.606 17.778 1.00 95.88 195 SER A CA 1
ATOM 1451 C C . SER A 1 195 ? -1.646 -17.108 17.523 1.00 95.88 195 SER A C 1
ATOM 1453 O O . SER A 1 195 ? -1.746 -16.643 16.384 1.00 95.88 195 SER A O 1
ATOM 1455 N N . TRP A 1 196 ? -1.312 -16.344 18.562 1.00 95.94 196 TRP A N 1
ATOM 1456 C CA . TRP A 1 196 ? -0.795 -14.983 18.446 1.00 95.94 196 TRP A CA 1
ATOM 1457 C C . TRP A 1 196 ? 0.702 -14.976 18.705 1.00 95.94 196 TRP A C 1
ATOM 1459 O O . TRP A 1 196 ? 1.143 -15.496 19.727 1.00 95.94 196 TRP A O 1
ATOM 1469 N N . VAL A 1 197 ? 1.463 -14.360 17.806 1.00 96.88 197 VAL A N 1
ATOM 1470 C CA . VAL A 1 197 ? 2.890 -14.091 17.998 1.00 96.88 197 VAL A CA 1
ATOM 1471 C C . VAL A 1 197 ? 3.021 -12.754 18.719 1.00 96.88 197 VAL A C 1
ATOM 1473 O O . VAL A 1 197 ? 2.430 -11.776 18.269 1.00 96.88 197 VAL A O 1
ATOM 1476 N N . TYR A 1 198 ? 3.767 -12.717 19.820 1.00 96.50 198 TYR A N 1
ATOM 1477 C CA . TYR A 1 198 ? 4.016 -11.534 20.644 1.00 96.50 198 TYR A CA 1
ATOM 1478 C C . TYR A 1 198 ? 5.489 -11.137 20.586 1.00 96.50 198 TYR A C 1
ATOM 1480 O O . TYR A 1 198 ? 6.376 -11.991 20.658 1.00 96.50 198 TYR A O 1
ATOM 1488 N N . GLY A 1 199 ? 5.745 -9.834 20.525 1.00 95.38 199 GLY A N 1
ATOM 1489 C CA . GLY A 1 199 ? 7.087 -9.257 20.534 1.00 95.38 199 GLY A CA 1
ATOM 1490 C C . GLY A 1 199 ? 7.093 -7.866 19.912 1.00 95.38 199 GLY A C 1
ATOM 1491 O O . GLY A 1 199 ? 6.259 -7.558 19.061 1.00 95.38 199 GLY A O 1
ATOM 1492 N N . ALA A 1 200 ? 8.025 -7.018 20.340 1.00 94.81 200 ALA A N 1
ATOM 1493 C CA . ALA A 1 200 ? 8.227 -5.724 19.702 1.00 94.81 200 ALA A CA 1
ATOM 1494 C C . ALA A 1 200 ? 8.637 -5.934 18.237 1.00 94.81 200 ALA A C 1
ATOM 1496 O O . ALA A 1 200 ? 9.497 -6.767 17.940 1.00 94.81 200 ALA A O 1
ATOM 1497 N N . GLY A 1 201 ? 7.990 -5.207 17.332 1.00 94.06 201 GLY A N 1
ATOM 1498 C CA . GLY A 1 201 ? 8.248 -5.289 15.899 1.00 94.06 201 GLY A CA 1
ATOM 1499 C C . GLY A 1 201 ? 7.554 -6.430 15.169 1.00 94.06 201 GLY A C 1
ATOM 1500 O O . GLY A 1 201 ? 7.770 -6.606 13.972 1.00 94.06 201 GLY A O 1
ATOM 1501 N N . ILE A 1 202 ? 6.725 -7.228 15.848 1.00 95.56 202 ILE A N 1
ATOM 1502 C CA . ILE A 1 202 ? 5.962 -8.298 15.193 1.00 95.56 202 ILE A CA 1
ATOM 1503 C C . ILE A 1 202 ? 4.951 -7.746 14.180 1.00 95.56 202 ILE A C 1
ATOM 1505 O O . ILE A 1 202 ? 4.689 -8.406 13.177 1.00 95.56 202 ILE A O 1
ATOM 1509 N N . GLN A 1 203 ? 4.385 -6.564 14.410 1.00 94.56 203 GLN A N 1
ATOM 1510 C CA . GLN A 1 203 ? 3.458 -5.899 13.496 1.00 94.56 203 GLN A CA 1
ATOM 1511 C C . GLN A 1 203 ? 4.028 -4.610 12.881 1.00 94.56 203 GLN A C 1
ATOM 1513 O O . GLN A 1 203 ? 3.481 -4.186 11.865 1.00 94.56 203 GLN A O 1
ATOM 1518 N N . ASP A 1 204 ? 5.074 -4.013 13.465 1.00 93.31 204 ASP A N 1
ATOM 1519 C CA . ASP A 1 204 ? 5.742 -2.803 12.952 1.00 93.31 204 ASP A CA 1
ATOM 1520 C C . ASP A 1 204 ? 7.264 -2.774 13.237 1.00 93.31 204 ASP A C 1
ATOM 1522 O O . ASP A 1 204 ? 7.705 -2.427 14.335 1.00 93.31 204 ASP A O 1
ATOM 1526 N N . ASP A 1 205 ? 8.122 -3.190 12.304 1.00 95.12 205 ASP A N 1
ATOM 1527 C CA . ASP A 1 205 ? 7.786 -3.817 11.007 1.00 95.12 205 ASP A CA 1
ATOM 1528 C C . ASP A 1 205 ? 8.649 -5.057 10.707 1.00 95.12 205 ASP A C 1
ATOM 1530 O O . ASP A 1 205 ? 8.662 -5.595 9.598 1.00 95.12 205 ASP A O 1
ATOM 1534 N N . SER A 1 206 ? 9.335 -5.597 11.721 1.00 96.69 206 SER A N 1
ATOM 1535 C CA . SER A 1 206 ? 10.126 -6.829 11.595 1.00 96.69 206 SER A CA 1
ATOM 1536 C C . SER A 1 206 ? 9.292 -7.999 11.056 1.00 96.69 206 SER A C 1
ATOM 1538 O O . SER A 1 206 ? 9.741 -8.713 10.161 1.00 96.69 206 SER A O 1
ATOM 1540 N N . GLY A 1 207 ? 8.083 -8.214 11.580 1.00 97.19 207 GLY A N 1
ATOM 1541 C CA . GLY A 1 207 ? 7.214 -9.302 11.131 1.00 97.19 207 GLY A CA 1
ATOM 1542 C C . GLY A 1 207 ? 6.780 -9.162 9.667 1.00 97.19 207 GLY A C 1
ATOM 1543 O O . GLY A 1 207 ? 7.030 -10.083 8.888 1.00 97.19 207 GLY A O 1
ATOM 1544 N N . PRO A 1 208 ? 6.172 -8.042 9.249 1.00 98.12 208 PRO A N 1
ATOM 1545 C CA . PRO A 1 208 ? 5.784 -7.830 7.853 1.00 98.12 208 PRO A CA 1
ATOM 1546 C C . PRO A 1 208 ? 6.971 -7.764 6.878 1.00 98.12 208 PRO A C 1
ATOM 1548 O O . PRO A 1 208 ? 6.870 -8.274 5.758 1.00 98.12 208 PRO A O 1
ATOM 1551 N N . THR A 1 209 ? 8.131 -7.265 7.315 1.00 98.38 209 THR A N 1
ATOM 1552 C CA . THR A 1 209 ? 9.382 -7.352 6.545 1.00 98.38 209 THR A CA 1
ATOM 1553 C C . THR A 1 209 ? 9.771 -8.811 6.278 1.00 98.38 209 THR A C 1
ATOM 1555 O O . THR A 1 209 ? 10.111 -9.182 5.152 1.00 98.38 209 THR A O 1
ATOM 1558 N N . LEU A 1 210 ? 9.680 -9.679 7.290 1.00 98.56 210 LEU A N 1
ATOM 1559 C CA . LEU A 1 210 ? 9.937 -11.113 7.130 1.00 98.56 210 LEU A CA 1
ATOM 1560 C C . LEU A 1 210 ? 8.846 -11.795 6.296 1.00 98.56 210 LEU A C 1
ATOM 1562 O O . LEU A 1 210 ? 9.161 -12.650 5.474 1.00 98.56 210 LEU A O 1
ATOM 1566 N N . ALA A 1 211 ? 7.584 -11.382 6.423 1.00 98.56 211 ALA A N 1
ATOM 1567 C CA . ALA A 1 211 ? 6.505 -11.848 5.556 1.00 98.56 211 ALA A CA 1
ATOM 1568 C C . ALA A 1 211 ? 6.776 -11.522 4.083 1.00 98.56 211 ALA A C 1
ATOM 1570 O O . ALA A 1 211 ? 6.567 -12.375 3.228 1.00 98.56 211 ALA A O 1
ATOM 1571 N N . THR A 1 212 ? 7.309 -10.337 3.795 1.00 98.50 212 THR A N 1
ATOM 1572 C CA . THR A 1 212 ? 7.749 -9.934 2.455 1.00 98.50 212 THR A CA 1
ATOM 1573 C C . THR A 1 212 ? 8.909 -10.803 1.951 1.00 98.50 212 THR A C 1
ATOM 1575 O O . THR A 1 212 ? 8.887 -11.256 0.806 1.00 98.50 212 THR A O 1
ATOM 1578 N N . LEU A 1 213 ? 9.907 -11.094 2.796 1.00 98.81 213 LEU A N 1
ATOM 1579 C CA . LEU A 1 213 ? 10.998 -12.009 2.442 1.00 98.81 213 LEU A CA 1
ATOM 1580 C C . LEU A 1 213 ? 10.461 -13.413 2.121 1.00 98.81 213 LEU A C 1
ATOM 1582 O O . LEU A 1 213 ? 10.828 -13.996 1.104 1.00 98.81 213 LEU A O 1
ATOM 1586 N N . LEU A 1 214 ? 9.556 -13.950 2.942 1.00 98.69 214 LEU A N 1
ATOM 1587 C CA . LEU A 1 214 ? 8.977 -15.278 2.728 1.00 98.69 214 LEU A CA 1
ATOM 1588 C C . LEU A 1 214 ? 7.990 -15.311 1.547 1.00 98.69 214 LEU A C 1
ATOM 1590 O O . LEU A 1 214 ? 7.885 -16.339 0.884 1.00 98.69 214 LEU A O 1
ATOM 1594 N N . ALA A 1 215 ? 7.337 -14.195 1.214 1.00 98.69 215 ALA A N 1
ATOM 1595 C CA . ALA A 1 215 ? 6.549 -14.053 -0.010 1.00 98.69 215 ALA A CA 1
ATOM 1596 C C . ALA A 1 215 ? 7.436 -14.204 -1.256 1.00 98.69 215 ALA A C 1
ATOM 1598 O O . ALA A 1 215 ? 7.130 -14.991 -2.151 1.00 98.69 215 ALA A O 1
ATOM 1599 N N . ALA A 1 216 ? 8.590 -13.527 -1.276 1.00 98.56 216 ALA A N 1
ATOM 1600 C CA . ALA A 1 216 ? 9.576 -13.684 -2.343 1.00 98.56 216 ALA A CA 1
ATOM 1601 C C . ALA A 1 216 ? 10.143 -15.113 -2.393 1.00 98.56 216 ALA A C 1
ATOM 1603 O O . ALA A 1 216 ? 10.383 -15.651 -3.474 1.00 98.56 216 ALA A O 1
ATOM 1604 N N . LYS A 1 217 ? 10.316 -15.764 -1.234 1.00 98.56 217 LYS A N 1
ATOM 1605 C CA . LYS A 1 217 ? 10.719 -17.173 -1.174 1.00 98.56 217 LYS A CA 1
ATOM 1606 C C . LYS A 1 217 ? 9.659 -18.094 -1.786 1.00 98.56 217 LYS A C 1
ATOM 1608 O O . LYS A 1 217 ? 10.015 -18.958 -2.579 1.00 98.56 217 LYS A O 1
ATOM 1613 N N . ALA A 1 218 ? 8.382 -17.883 -1.476 1.00 98.69 218 ALA A N 1
ATOM 1614 C CA . ALA A 1 218 ? 7.279 -18.636 -2.068 1.00 98.69 218 ALA A CA 1
ATOM 1615 C C . ALA A 1 218 ? 7.211 -18.445 -3.592 1.00 98.69 218 ALA A C 1
ATOM 1617 O O . ALA A 1 218 ? 7.045 -19.413 -4.325 1.00 98.69 218 ALA A O 1
ATOM 1618 N N . MET A 1 219 ? 7.419 -17.220 -4.089 1.00 97.75 219 MET A N 1
ATOM 1619 C CA . MET A 1 219 ? 7.517 -16.956 -5.531 1.00 97.75 219 MET A CA 1
ATOM 1620 C C . MET A 1 219 ? 8.696 -17.687 -6.185 1.00 97.75 219 MET A C 1
ATOM 1622 O O . MET A 1 219 ? 8.563 -18.187 -7.302 1.00 97.75 219 MET A O 1
ATOM 1626 N N . LEU A 1 220 ? 9.844 -17.749 -5.500 1.00 95.94 220 LEU A N 1
ATOM 1627 C CA . LEU A 1 220 ? 11.024 -18.474 -5.970 1.00 95.94 220 LEU A CA 1
ATOM 1628 C C . LEU A 1 220 ? 10.755 -19.983 -6.076 1.00 95.94 220 LEU A C 1
ATOM 1630 O O . LEU A 1 220 ? 11.122 -20.576 -7.086 1.00 95.94 220 LEU A O 1
ATOM 1634 N N . GLU A 1 221 ? 10.104 -20.582 -5.075 1.00 97.38 221 GLU A N 1
ATOM 1635 C CA . GLU A 1 221 ? 9.751 -22.014 -5.073 1.00 97.38 221 GLU A CA 1
ATOM 1636 C C . GLU A 1 221 ? 8.654 -22.349 -6.088 1.00 97.38 221 GLU A C 1
ATOM 1638 O O . GLU A 1 221 ? 8.756 -23.343 -6.805 1.00 97.38 221 GLU A O 1
ATOM 1643 N N . ALA A 1 222 ? 7.659 -21.470 -6.243 1.00 96.31 222 ALA A N 1
ATOM 1644 C CA . ALA A 1 222 ? 6.611 -21.630 -7.249 1.00 96.31 222 ALA A CA 1
ATOM 1645 C C . ALA A 1 222 ? 7.163 -21.587 -8.688 1.00 96.31 222 ALA A C 1
ATOM 1647 O O . ALA A 1 222 ? 6.495 -22.037 -9.620 1.00 96.31 222 ALA A O 1
ATOM 1648 N N . GLY A 1 223 ? 8.368 -21.035 -8.891 1.00 92.62 223 GLY A N 1
ATOM 1649 C CA . GLY A 1 223 ? 9.079 -21.065 -10.171 1.00 92.62 223 GLY A CA 1
ATOM 1650 C C . GLY A 1 223 ? 8.372 -20.313 -11.301 1.00 92.62 223 GLY A C 1
ATOM 1651 O O . GLY A 1 223 ? 8.598 -20.611 -12.475 1.00 92.62 223 GLY A O 1
ATOM 1652 N N . LEU A 1 224 ? 7.495 -19.361 -10.968 1.00 91.62 224 LEU A N 1
ATOM 1653 C CA . LEU A 1 224 ? 6.643 -18.693 -11.947 1.00 91.62 224 LEU A CA 1
ATOM 1654 C C . LEU A 1 224 ? 7.408 -17.660 -12.799 1.00 91.62 224 LEU A C 1
ATOM 1656 O O . LEU A 1 224 ? 8.360 -17.028 -12.327 1.00 91.62 224 LEU A O 1
ATOM 1660 N N . PRO A 1 225 ? 6.971 -17.424 -14.052 1.00 89.94 225 PRO A N 1
ATOM 1661 C CA . PRO A 1 225 ? 7.573 -16.424 -14.930 1.00 89.94 225 PRO A CA 1
ATOM 1662 C C . PRO A 1 225 ? 7.532 -15.003 -14.356 1.00 89.94 225 PRO A C 1
ATOM 1664 O O . PRO A 1 225 ? 6.472 -14.530 -13.932 1.00 89.94 225 PRO A O 1
ATOM 1667 N N . MET A 1 226 ? 8.667 -14.304 -14.443 1.00 93.06 226 MET A N 1
ATOM 1668 C CA . MET A 1 226 ? 8.824 -12.888 -14.097 1.00 93.06 226 MET A CA 1
ATOM 1669 C C . MET A 1 226 ? 9.538 -12.149 -15.234 1.00 93.06 226 MET A C 1
ATOM 1671 O O . MET A 1 226 ? 10.481 -12.675 -15.825 1.00 93.06 226 MET A O 1
ATOM 1675 N N . ASP A 1 227 ? 9.100 -10.923 -15.513 1.00 93.12 227 ASP A N 1
ATOM 1676 C CA . ASP A 1 227 ? 9.696 -10.038 -16.523 1.00 93.12 227 ASP A CA 1
ATOM 1677 C C . ASP A 1 227 ? 10.695 -9.044 -15.902 1.00 93.12 227 ASP A C 1
ATOM 1679 O O . ASP A 1 227 ? 11.556 -8.497 -16.592 1.00 93.12 227 ASP A O 1
ATOM 1683 N N . ARG A 1 228 ? 10.587 -8.819 -14.588 1.00 94.88 228 ARG A N 1
ATOM 1684 C CA . ARG A 1 228 ? 11.422 -7.919 -13.786 1.00 94.88 228 ARG A CA 1
ATOM 1685 C C . ARG A 1 228 ? 12.113 -8.676 -12.662 1.00 94.88 228 ARG A C 1
ATOM 1687 O O . ARG A 1 228 ? 11.614 -9.692 -12.181 1.00 94.88 228 ARG A O 1
ATOM 1694 N N . ARG A 1 229 ? 13.233 -8.127 -12.195 1.00 96.12 229 ARG A N 1
ATOM 1695 C CA . ARG A 1 229 ? 13.840 -8.541 -10.922 1.00 96.12 229 ARG A CA 1
ATOM 1696 C C . ARG A 1 229 ? 12.973 -8.076 -9.762 1.00 96.12 229 ARG A C 1
ATOM 1698 O O . ARG A 1 229 ? 12.347 -7.019 -9.844 1.00 96.12 229 ARG A O 1
ATOM 1705 N N . VAL A 1 230 ? 12.989 -8.830 -8.674 1.00 98.19 230 VAL A N 1
ATOM 1706 C CA . VAL A 1 230 ? 12.304 -8.485 -7.428 1.00 98.19 230 VAL A CA 1
ATOM 1707 C C . VAL A 1 230 ? 13.344 -8.367 -6.325 1.00 98.19 230 VAL A C 1
ATOM 1709 O O . VAL A 1 230 ? 14.052 -9.335 -6.045 1.00 98.19 230 VAL A O 1
ATOM 1712 N N . ARG A 1 231 ? 13.431 -7.195 -5.692 1.00 98.50 231 ARG A N 1
ATOM 1713 C CA . ARG A 1 231 ? 14.387 -6.908 -4.619 1.00 98.50 231 ARG A CA 1
ATOM 1714 C C . ARG A 1 231 ? 13.677 -6.644 -3.299 1.00 98.50 231 ARG A C 1
ATOM 1716 O O . ARG A 1 231 ? 12.873 -5.723 -3.200 1.00 98.50 231 ARG A O 1
ATOM 1723 N N . ILE A 1 232 ? 14.037 -7.400 -2.271 1.00 98.62 232 ILE A N 1
ATOM 1724 C CA . ILE A 1 232 ? 13.534 -7.228 -0.908 1.00 98.62 232 ILE A CA 1
ATOM 1725 C C . ILE A 1 232 ? 14.606 -6.527 -0.088 1.00 98.62 232 ILE A C 1
ATOM 1727 O O . ILE A 1 232 ? 15.625 -7.138 0.220 1.00 98.62 232 ILE A O 1
ATOM 1731 N N . VAL A 1 233 ? 14.404 -5.252 0.233 1.00 98.50 233 VAL A N 1
ATOM 1732 C CA . VAL A 1 233 ? 15.326 -4.413 1.003 1.00 98.50 233 VAL A CA 1
ATOM 1733 C C . VAL A 1 233 ? 14.824 -4.289 2.438 1.00 98.50 233 VAL A C 1
ATOM 1735 O O . VAL A 1 233 ? 13.683 -3.911 2.680 1.00 98.50 233 VAL A O 1
ATOM 1738 N N . MET A 1 234 ? 15.701 -4.591 3.387 1.00 98.06 234 MET A N 1
ATOM 1739 C CA . MET A 1 234 ? 15.410 -4.642 4.816 1.00 98.06 234 MET A CA 1
ATOM 1740 C C . MET A 1 234 ? 16.325 -3.646 5.538 1.00 98.06 234 MET A C 1
ATOM 1742 O O . MET A 1 234 ? 17.516 -3.918 5.734 1.00 98.06 234 MET A O 1
ATOM 1746 N N . GLY A 1 235 ? 15.776 -2.471 5.853 1.00 96.44 235 GLY A N 1
ATOM 1747 C CA . GLY A 1 235 ? 16.397 -1.403 6.641 1.00 96.44 235 GLY A CA 1
ATOM 1748 C C . GLY A 1 235 ? 16.326 -1.655 8.149 1.00 96.44 235 GLY A C 1
ATOM 1749 O O . GLY A 1 235 ? 15.808 -2.682 8.596 1.00 96.44 235 GLY A O 1
ATOM 1750 N N . ILE A 1 236 ? 16.880 -0.742 8.950 1.00 95.81 236 ILE A N 1
ATOM 1751 C CA . ILE A 1 236 ? 16.984 -0.919 10.414 1.00 95.81 236 ILE A CA 1
ATOM 1752 C C . ILE A 1 236 ? 16.936 0.414 11.200 1.00 95.81 236 ILE A C 1
ATOM 1754 O O . ILE A 1 236 ? 17.320 0.447 12.378 1.00 95.81 236 ILE A O 1
ATOM 1758 N N . TYR A 1 237 ? 16.509 1.514 10.562 1.00 94.44 237 TYR A N 1
ATOM 1759 C CA . TYR A 1 237 ? 16.505 2.862 11.145 1.00 94.44 237 TYR A CA 1
ATOM 1760 C C . TYR A 1 237 ? 15.290 3.727 10.750 1.00 94.44 237 TYR A C 1
ATOM 1762 O O . TYR A 1 237 ? 15.411 4.959 10.719 1.00 94.44 237 TYR A O 1
ATOM 1770 N N . GLU A 1 238 ? 14.136 3.134 10.448 1.00 92.50 238 GLU A N 1
ATOM 1771 C CA . GLU A 1 238 ? 12.919 3.891 10.110 1.00 92.50 238 GLU A CA 1
ATOM 1772 C C . GLU A 1 238 ? 12.373 4.611 11.358 1.00 92.50 238 GLU A C 1
ATOM 1774 O O . GLU A 1 238 ? 12.250 5.841 11.366 1.00 92.50 238 GLU A O 1
ATOM 1779 N N . ASP A 1 239 ? 12.233 3.865 12.459 1.00 88.44 239 ASP A N 1
ATOM 1780 C CA . ASP A 1 239 ? 11.450 4.209 13.658 1.00 88.44 239 ASP A CA 1
ATOM 1781 C C . ASP A 1 239 ? 12.177 5.130 14.661 1.00 88.44 239 ASP A C 1
ATOM 1783 O O . ASP A 1 239 ? 11.674 5.491 15.735 1.00 88.44 239 ASP A O 1
ATOM 1787 N N . GLY A 1 240 ? 13.426 5.480 14.366 1.00 82.94 240 GLY A N 1
ATOM 1788 C CA . GLY A 1 240 ? 14.280 6.258 15.264 1.00 82.94 240 GLY A CA 1
ATOM 1789 C C . GLY A 1 240 ? 15.704 6.406 14.751 1.00 82.94 240 GLY A C 1
ATOM 1790 O O . GLY A 1 240 ? 16.664 6.189 15.495 1.00 82.94 240 GLY A O 1
ATOM 1791 N N . GLY A 1 241 ? 15.836 6.750 13.469 1.00 82.25 241 GLY A N 1
ATOM 1792 C CA . GLY A 1 241 ? 17.119 6.862 12.788 1.00 82.25 241 GLY A CA 1
ATOM 1793 C C . GLY A 1 241 ? 18.041 7.961 13.340 1.00 82.25 241 GLY A C 1
ATOM 1794 O O . GLY A 1 241 ? 17.603 8.920 13.978 1.00 82.25 241 GLY A O 1
ATOM 1795 N N . PRO A 1 242 ? 19.349 7.882 13.050 1.00 87.94 242 PRO A N 1
ATOM 1796 C CA . PRO A 1 242 ? 20.375 8.779 13.593 1.00 87.94 242 PRO A CA 1
ATOM 1797 C C . PRO A 1 242 ? 20.389 10.188 12.960 1.00 87.94 242 PRO A C 1
ATOM 1799 O O . PRO A 1 242 ? 21.379 10.919 13.076 1.00 87.94 242 PRO A O 1
ATOM 1802 N N . GLY A 1 243 ? 19.324 10.545 12.234 1.00 86.81 243 GLY A N 1
ATOM 1803 C CA . GLY A 1 243 ? 19.315 11.622 11.250 1.00 86.81 243 GLY A CA 1
ATOM 1804 C C . GLY A 1 243 ? 20.210 11.315 10.045 1.00 86.81 243 GLY A C 1
ATOM 1805 O O . GLY A 1 243 ? 21.132 10.499 10.099 1.00 86.81 243 GLY A O 1
ATOM 1806 N N . THR A 1 244 ? 19.956 11.976 8.921 1.00 88.94 244 THR A N 1
ATOM 1807 C CA . THR A 1 244 ? 20.847 11.869 7.760 1.00 88.94 244 THR A CA 1
ATOM 1808 C C . THR A 1 244 ? 22.018 12.840 7.893 1.00 88.94 244 THR A C 1
ATOM 1810 O O . THR A 1 244 ? 21.796 13.983 8.307 1.00 88.94 244 THR A O 1
ATOM 1813 N N . PRO A 1 245 ? 23.242 12.465 7.477 1.00 89.88 245 PRO A N 1
ATOM 1814 C CA . PRO A 1 245 ? 24.335 13.419 7.316 1.00 89.88 245 PRO A CA 1
ATOM 1815 C C . PRO A 1 245 ? 23.920 14.620 6.458 1.00 89.88 245 PRO A C 1
ATOM 1817 O O . PRO A 1 245 ? 22.972 14.541 5.674 1.00 89.88 245 PRO A O 1
ATOM 1820 N N . THR A 1 246 ? 24.637 15.741 6.553 1.00 90.06 246 THR A N 1
ATOM 1821 C CA . THR A 1 246 ? 24.330 16.895 5.694 1.00 90.06 246 THR A CA 1
ATOM 1822 C C . THR A 1 246 ? 24.614 16.577 4.221 1.00 90.06 246 THR A C 1
ATOM 1824 O O . THR A 1 246 ? 25.403 15.678 3.899 1.00 90.06 246 THR A O 1
ATOM 1827 N N . ALA A 1 247 ? 24.023 17.352 3.307 1.00 87.62 247 ALA A N 1
ATOM 1828 C CA . ALA A 1 247 ? 24.338 17.248 1.883 1.00 87.62 247 ALA A CA 1
ATOM 1829 C C . ALA A 1 247 ? 25.846 17.429 1.623 1.00 87.62 247 ALA A C 1
ATOM 1831 O O . ALA A 1 247 ? 26.413 16.696 0.823 1.00 87.62 247 ALA A O 1
ATOM 1832 N N . ALA A 1 248 ? 26.520 18.315 2.370 1.00 89.12 248 ALA A N 1
ATOM 1833 C CA . ALA A 1 248 ? 27.968 18.505 2.287 1.00 89.12 248 ALA A CA 1
ATOM 1834 C C . ALA A 1 248 ? 28.759 17.267 2.753 1.00 89.12 248 ALA A C 1
ATOM 1836 O O . ALA A 1 248 ? 29.736 16.885 2.112 1.00 89.12 248 ALA A O 1
ATOM 1837 N N . ASN A 1 249 ? 28.322 16.597 3.828 1.00 90.94 249 ASN A N 1
ATOM 1838 C CA . ASN A 1 249 ? 28.946 15.344 4.271 1.00 90.94 249 ASN A CA 1
ATOM 1839 C C . ASN A 1 249 ? 28.786 14.235 3.230 1.00 90.94 249 ASN A C 1
ATOM 1841 O O . ASN A 1 249 ? 29.732 13.504 2.954 1.00 90.94 249 ASN A O 1
ATOM 1845 N N . THR A 1 250 ? 27.599 14.135 2.629 1.00 88.25 250 THR A N 1
ATOM 1846 C CA . THR A 1 250 ? 27.346 13.169 1.553 1.00 88.25 250 THR A CA 1
ATOM 1847 C C . THR A 1 250 ? 28.208 13.503 0.333 1.00 88.25 250 THR A C 1
ATOM 1849 O O . THR A 1 250 ? 28.867 12.615 -0.195 1.00 88.25 250 THR A O 1
ATOM 1852 N N . ALA A 1 251 ? 28.300 14.786 -0.041 1.00 87.69 251 ALA A N 1
ATOM 1853 C CA . ALA A 1 251 ? 29.100 15.282 -1.162 1.00 87.69 251 ALA A CA 1
ATOM 1854 C C . ALA A 1 251 ? 30.604 15.001 -1.022 1.00 87.69 251 ALA A C 1
ATOM 1856 O O . ALA A 1 251 ? 31.290 14.775 -2.020 1.00 87.69 251 ALA A O 1
ATOM 1857 N N . ALA A 1 252 ? 31.125 14.969 0.210 1.00 90.00 252 ALA A N 1
ATOM 1858 C CA . ALA A 1 252 ? 32.514 14.596 0.479 1.00 90.00 252 ALA A CA 1
ATOM 1859 C C . ALA A 1 252 ? 32.832 13.141 0.082 1.00 90.00 252 ALA A C 1
ATOM 1861 O O . ALA A 1 252 ? 33.988 12.825 -0.189 1.00 90.00 252 ALA A O 1
ATOM 1862 N N . PHE A 1 253 ? 31.818 12.270 0.012 1.00 91.00 253 PHE A N 1
ATOM 1863 C CA . PHE A 1 253 ? 31.949 10.883 -0.433 1.00 91.00 253 PHE A CA 1
ATOM 1864 C C . PHE A 1 253 ? 31.373 10.643 -1.840 1.00 91.00 253 PHE A C 1
ATOM 1866 O O . PHE A 1 253 ? 32.018 9.974 -2.637 1.00 91.00 253 PHE A O 1
ATOM 1873 N N . GLN A 1 254 ? 30.219 11.211 -2.195 1.00 86.94 254 GLN A N 1
ATOM 1874 C CA . GLN A 1 254 ? 29.593 11.071 -3.517 1.00 86.94 254 GLN A CA 1
ATOM 1875 C C . GLN A 1 254 ? 29.212 12.415 -4.127 1.00 86.94 254 GLN A C 1
ATOM 1877 O O . GLN A 1 254 ? 28.441 13.171 -3.546 1.00 86.94 254 GLN A O 1
ATOM 1882 N N . SER A 1 255 ? 29.707 12.689 -5.333 1.00 79.19 255 SER A N 1
ATOM 1883 C CA . SER A 1 255 ? 29.420 13.936 -6.049 1.00 79.19 255 SER A CA 1
ATOM 1884 C C . SER A 1 255 ? 28.088 13.858 -6.788 1.00 79.19 255 SER A C 1
ATOM 1886 O O . SER A 1 255 ? 27.904 12.954 -7.602 1.00 79.19 255 SER A O 1
ATOM 1888 N N . LEU A 1 256 ? 27.179 14.804 -6.519 1.00 75.44 256 LEU A N 1
ATOM 1889 C CA . LEU A 1 256 ? 25.833 14.848 -7.093 1.00 75.44 256 LEU A CA 1
ATOM 1890 C C . LEU A 1 256 ? 25.419 16.281 -7.436 1.00 75.44 256 LEU A C 1
ATOM 1892 O O . LEU A 1 256 ? 25.407 17.120 -6.535 1.00 75.44 256 LEU A O 1
ATOM 1896 N N . PRO A 1 257 ? 25.023 16.565 -8.687 1.00 64.69 257 PRO A N 1
ATOM 1897 C CA . PRO A 1 257 ? 24.778 17.942 -9.111 1.00 64.69 257 PRO A CA 1
ATOM 1898 C C . PRO A 1 257 ? 23.448 18.556 -8.611 1.00 64.69 257 PRO A C 1
ATOM 1900 O O . PRO A 1 257 ? 23.362 19.774 -8.524 1.00 64.69 257 PRO A O 1
ATOM 1903 N N . TYR A 1 258 ? 22.440 17.762 -8.197 1.00 66.56 258 TYR A N 1
ATOM 1904 C CA . TYR A 1 258 ? 21.084 18.266 -7.847 1.00 66.56 258 TYR A CA 1
ATOM 1905 C C . TYR A 1 258 ? 20.432 17.576 -6.631 1.00 66.56 258 TYR A C 1
ATOM 1907 O O . TYR A 1 258 ? 19.338 17.014 -6.745 1.00 66.56 258 TYR A O 1
ATOM 1915 N N . ASN A 1 259 ? 21.097 17.535 -5.474 1.00 69.62 259 ASN A N 1
ATOM 1916 C CA . ASN A 1 259 ? 20.677 16.649 -4.381 1.00 69.62 259 ASN A CA 1
ATOM 1917 C C . ASN A 1 259 ? 20.206 17.357 -3.100 1.00 69.62 259 ASN A C 1
ATOM 1919 O O . ASN A 1 259 ? 20.916 18.193 -2.544 1.00 69.62 259 ASN A O 1
ATOM 1923 N N . ALA A 1 260 ? 19.068 16.902 -2.573 1.00 79.81 260 ALA A N 1
ATOM 1924 C CA . ALA A 1 260 ? 18.702 17.014 -1.166 1.00 79.81 260 ALA A CA 1
ATOM 1925 C C . ALA A 1 260 ? 18.731 15.613 -0.539 1.00 79.81 260 ALA A C 1
ATOM 1927 O O . ALA A 1 260 ? 18.397 14.625 -1.191 1.00 79.81 260 ALA A O 1
ATOM 1928 N N . ASN A 1 261 ? 19.141 15.497 0.722 1.00 84.94 261 ASN A N 1
ATOM 1929 C CA . ASN A 1 261 ? 19.116 14.191 1.373 1.00 84.94 261 ASN A CA 1
ATOM 1930 C C . ASN A 1 261 ? 17.670 13.766 1.687 1.00 84.94 261 ASN A C 1
ATOM 1932 O O . ASN A 1 261 ? 16.909 14.596 2.188 1.00 84.94 261 ASN A O 1
ATOM 1936 N N . PRO A 1 262 ? 17.298 12.495 1.412 1.00 88.31 262 PRO A N 1
ATOM 1937 C CA . PRO A 1 262 ? 16.062 11.906 1.913 1.00 88.31 262 PRO A CA 1
ATOM 1938 C C . PRO A 1 262 ? 15.925 12.097 3.422 1.00 88.31 262 PRO A C 1
ATOM 1940 O O . PRO A 1 262 ? 16.926 12.175 4.126 1.00 88.31 262 PRO A O 1
ATOM 1943 N N . SER A 1 263 ? 14.694 12.142 3.924 1.00 82.88 263 SER A N 1
ATOM 1944 C CA . SER A 1 263 ? 14.432 12.325 5.356 1.00 82.88 263 SER A CA 1
ATOM 1945 C C . SER A 1 263 ? 14.712 11.065 6.174 1.00 82.88 263 SER A C 1
ATOM 1947 O O . SER A 1 263 ? 15.188 11.164 7.301 1.00 82.88 263 SER A O 1
ATOM 1949 N N . PHE A 1 264 ? 14.438 9.887 5.606 1.00 89.50 264 PHE A N 1
ATOM 1950 C CA . PHE A 1 264 ? 14.722 8.608 6.252 1.00 89.50 264 PHE A CA 1
ATOM 1951 C C . PHE A 1 264 ? 16.168 8.181 6.034 1.00 89.50 264 PHE A C 1
ATOM 1953 O O . PHE A 1 264 ? 16.696 8.273 4.920 1.00 89.50 264 PHE A O 1
ATOM 1960 N N . TYR A 1 265 ? 16.792 7.666 7.094 1.00 92.69 265 TYR A N 1
ATOM 1961 C CA . TYR A 1 265 ? 18.174 7.205 7.043 1.00 92.69 265 TYR A CA 1
ATOM 1962 C C . TYR A 1 265 ? 18.352 6.033 6.076 1.00 92.69 265 TYR A C 1
ATOM 1964 O O . TYR A 1 265 ? 19.292 6.053 5.284 1.00 92.69 265 TYR A O 1
ATOM 1972 N N . ASP A 1 266 ? 17.418 5.081 6.057 1.00 94.06 266 ASP A N 1
ATOM 1973 C CA . ASP A 1 266 ? 17.444 3.947 5.126 1.00 94.06 266 ASP A CA 1
ATOM 1974 C C . ASP A 1 266 ? 17.292 4.402 3.664 1.00 94.06 266 ASP A C 1
ATOM 1976 O O . ASP A 1 266 ? 18.069 3.994 2.796 1.00 94.06 266 ASP A O 1
ATOM 1980 N N . ASN A 1 267 ? 16.389 5.353 3.391 1.00 93.62 267 ASN A N 1
ATOM 1981 C CA . ASN A 1 267 ? 16.245 5.951 2.058 1.00 93.62 267 ASN A CA 1
ATOM 1982 C C . ASN A 1 267 ? 17.512 6.695 1.626 1.00 93.62 267 ASN A C 1
ATOM 1984 O O . ASN A 1 267 ? 17.944 6.581 0.476 1.00 93.62 267 ASN A O 1
ATOM 1988 N N . TRP A 1 268 ? 18.134 7.452 2.533 1.00 92.88 268 TRP A N 1
ATOM 1989 C CA . TRP A 1 268 ? 19.416 8.101 2.271 1.00 92.88 268 TRP A CA 1
ATOM 1990 C C . TRP A 1 268 ? 20.519 7.069 2.019 1.00 92.88 268 TRP A C 1
ATOM 1992 O O . TRP A 1 268 ? 21.266 7.207 1.049 1.00 92.88 268 TRP A O 1
ATOM 2002 N N . ALA A 1 269 ? 20.593 6.010 2.825 1.00 93.62 269 ALA A N 1
ATOM 2003 C CA . ALA A 1 269 ? 21.582 4.956 2.676 1.00 93.62 269 ALA A CA 1
ATOM 2004 C C . ALA A 1 269 ? 21.446 4.241 1.319 1.00 93.62 269 ALA A C 1
ATOM 2006 O O . ALA A 1 269 ? 22.447 3.950 0.661 1.00 93.62 269 ALA A O 1
ATOM 2007 N N . TYR A 1 270 ? 20.217 3.986 0.870 1.00 93.19 270 TYR A N 1
ATOM 2008 C CA . TYR A 1 270 ? 19.932 3.340 -0.410 1.00 93.19 270 TYR A CA 1
ATOM 2009 C C . TYR A 1 270 ? 20.216 4.272 -1.600 1.00 93.19 270 TYR A C 1
ATOM 2011 O O . TYR A 1 270 ? 21.042 3.962 -2.462 1.00 93.19 270 TYR A O 1
ATOM 2019 N N . LYS A 1 271 ? 19.580 5.452 -1.625 1.00 89.44 271 LYS A N 1
ATOM 2020 C CA . LYS A 1 271 ? 19.588 6.370 -2.779 1.00 89.44 271 LYS A CA 1
ATOM 2021 C C . LYS A 1 271 ? 20.866 7.200 -2.885 1.00 89.44 271 LYS A C 1
ATOM 2023 O O . LYS A 1 271 ? 21.395 7.393 -3.980 1.00 89.44 271 LYS A O 1
ATOM 2028 N N . ASN A 1 272 ? 21.360 7.705 -1.754 1.00 88.50 272 ASN A N 1
ATOM 2029 C CA . ASN A 1 272 ? 22.412 8.721 -1.718 1.00 88.50 272 ASN A CA 1
ATOM 2030 C C . ASN A 1 272 ? 23.763 8.191 -1.249 1.00 88.50 272 ASN A C 1
ATOM 2032 O O . ASN A 1 272 ? 24.766 8.644 -1.778 1.00 88.50 272 ASN A O 1
ATOM 2036 N N . LEU A 1 273 ? 23.822 7.265 -0.288 1.00 90.88 273 LEU A N 1
ATOM 2037 C CA . LEU A 1 273 ? 25.097 6.685 0.151 1.00 90.88 273 LEU A CA 1
ATOM 2038 C C . LEU A 1 273 ? 25.567 5.567 -0.776 1.00 90.88 273 LEU A C 1
ATOM 2040 O O . LEU A 1 273 ? 26.755 5.476 -1.053 1.00 90.88 273 LEU A O 1
ATOM 2044 N N . ASN A 1 274 ? 24.667 4.689 -1.219 1.00 90.44 274 ASN A N 1
ATOM 2045 C CA . ASN A 1 274 ? 25.043 3.509 -1.997 1.00 90.44 274 ASN A CA 1
ATOM 2046 C C . ASN A 1 274 ? 24.631 3.591 -3.467 1.00 90.44 274 ASN A C 1
ATOM 2048 O O . ASN A 1 274 ? 25.118 2.783 -4.246 1.00 90.44 274 ASN A O 1
ATOM 2052 N N . ARG A 1 275 ? 23.805 4.565 -3.881 1.00 88.44 275 ARG A N 1
ATOM 2053 C CA . ARG A 1 275 ? 23.375 4.732 -5.287 1.00 88.44 275 ARG A CA 1
ATOM 2054 C C . ARG A 1 275 ? 22.802 3.448 -5.871 1.00 88.44 275 ARG A C 1
ATOM 2056 O O . ARG A 1 275 ? 23.170 3.046 -6.973 1.00 88.44 275 ARG A O 1
ATOM 2063 N N . GLU A 1 276 ? 21.999 2.739 -5.092 1.00 90.44 276 GLU A N 1
ATOM 2064 C CA . GLU A 1 276 ? 21.368 1.520 -5.582 1.00 90.44 276 GLU A CA 1
ATOM 2065 C C . GLU A 1 276 ? 20.371 1.841 -6.701 1.00 90.44 276 GLU A C 1
ATOM 2067 O O . GLU A 1 276 ? 19.862 2.960 -6.820 1.00 90.44 276 GLU A O 1
ATOM 2072 N N . GLU A 1 277 ? 20.107 0.843 -7.541 1.00 91.31 277 GLU A N 1
ATOM 2073 C CA . GLU A 1 277 ? 19.127 0.948 -8.617 1.00 91.31 277 GLU A CA 1
ATOM 2074 C C . GLU A 1 277 ? 17.761 1.365 -8.053 1.00 91.31 277 GLU A C 1
ATOM 2076 O O . GLU A 1 277 ? 17.249 0.774 -7.099 1.00 91.31 277 GLU A O 1
ATOM 2081 N N . THR A 1 278 ? 17.175 2.415 -8.626 1.00 92.94 278 THR A N 1
ATOM 2082 C CA . THR A 1 278 ? 15.818 2.844 -8.270 1.00 92.94 278 THR A CA 1
ATOM 2083 C C . THR A 1 278 ? 14.816 1.890 -8.924 1.00 92.94 278 THR A C 1
ATOM 2085 O O . THR A 1 278 ? 15.027 1.516 -10.074 1.00 92.94 278 THR A O 1
ATOM 2088 N N . PRO A 1 279 ? 13.743 1.478 -8.232 1.00 95.88 279 PRO A N 1
ATOM 2089 C CA . PRO A 1 279 ? 12.738 0.591 -8.810 1.00 95.88 279 PRO A CA 1
ATOM 2090 C C . PRO A 1 279 ? 11.792 1.325 -9.771 1.00 95.88 279 PRO A C 1
ATOM 2092 O O . PRO A 1 279 ? 11.560 2.527 -9.626 1.00 95.88 279 PRO A O 1
ATOM 2095 N N . VAL A 1 280 ? 11.179 0.598 -10.710 1.00 95.81 280 VAL A N 1
ATOM 2096 C CA . VAL A 1 280 ? 10.051 1.122 -11.518 1.00 95.81 280 VAL A CA 1
ATOM 2097 C C . VAL A 1 280 ? 8.726 1.100 -10.751 1.00 95.81 280 VAL A C 1
ATOM 2099 O O . VAL A 1 280 ? 7.823 1.881 -11.032 1.00 95.81 280 VAL A O 1
ATOM 2102 N N . ALA A 1 281 ? 8.612 0.211 -9.769 1.00 97.00 281 ALA A N 1
ATOM 2103 C CA . ALA A 1 281 ? 7.493 0.105 -8.847 1.00 97.00 281 ALA A CA 1
ATOM 2104 C C . ALA A 1 281 ? 7.975 -0.548 -7.557 1.00 97.00 281 ALA A C 1
ATOM 2106 O O . ALA A 1 281 ? 8.830 -1.434 -7.576 1.00 97.00 281 ALA A O 1
ATOM 2107 N N . ALA A 1 282 ? 7.421 -0.126 -6.435 1.00 97.62 282 ALA A N 1
ATOM 2108 C CA . ALA A 1 282 ? 7.807 -0.616 -5.138 1.00 97.62 282 ALA A CA 1
ATOM 2109 C C . ALA A 1 282 ? 6.669 -0.549 -4.126 1.00 97.62 282 ALA A C 1
ATOM 2111 O O . ALA A 1 282 ? 5.700 0.186 -4.304 1.00 97.62 282 ALA A O 1
ATOM 2112 N N . TYR A 1 283 ? 6.817 -1.267 -3.025 1.00 97.88 283 TYR A N 1
ATOM 2113 C CA . TYR A 1 283 ? 6.006 -1.034 -1.842 1.00 97.88 283 TYR A CA 1
ATOM 2114 C C . TYR A 1 283 ? 6.840 -1.133 -0.570 1.00 97.88 283 TYR A C 1
ATOM 2116 O O . TYR A 1 283 ? 7.957 -1.642 -0.582 1.00 97.88 283 TYR A O 1
ATOM 2124 N N . THR A 1 284 ? 6.287 -0.638 0.525 1.00 97.00 284 THR A N 1
ATOM 2125 C CA . THR A 1 284 ? 6.720 -0.964 1.886 1.00 97.00 284 THR A CA 1
ATOM 2126 C C . THR A 1 284 ? 5.623 -1.759 2.584 1.00 97.00 284 THR A C 1
ATOM 2128 O O . THR A 1 284 ? 4.441 -1.450 2.400 1.00 97.00 284 THR A O 1
ATOM 2131 N N . SER A 1 285 ? 5.991 -2.808 3.328 1.00 94.75 285 SER A N 1
ATOM 2132 C CA . SER A 1 285 ? 5.066 -3.530 4.205 1.00 94.75 285 SER A CA 1
ATOM 2133 C C . SER A 1 285 ? 4.674 -2.739 5.448 1.00 94.75 285 SER A C 1
ATOM 2135 O O . SER A 1 285 ? 3.730 -3.128 6.122 1.00 94.75 285 SER A O 1
ATOM 2137 N N . ASP A 1 286 ? 5.325 -1.612 5.715 1.00 90.75 286 ASP A N 1
ATOM 2138 C CA . ASP A 1 286 ? 4.985 -0.709 6.807 1.00 90.75 286 ASP A CA 1
ATOM 2139 C C . ASP A 1 286 ? 3.803 0.195 6.404 1.00 90.75 286 ASP A C 1
ATOM 2141 O O . ASP A 1 286 ? 3.966 1.316 5.919 1.00 90.75 286 ASP A O 1
ATOM 2145 N N . SER A 1 287 ? 2.585 -0.356 6.499 1.00 91.25 287 SER A N 1
ATOM 2146 C CA . SER A 1 287 ? 1.336 0.352 6.818 1.00 91.25 287 SER A CA 1
ATOM 2147 C C . SER A 1 287 ? 0.099 -0.584 6.857 1.00 91.25 287 SER A C 1
ATOM 2149 O O . SER A 1 287 ? -0.015 -1.465 7.705 1.00 91.25 287 SER A O 1
ATOM 2151 N N . ARG A 1 288 ? -0.892 -0.421 5.967 1.00 90.50 288 ARG A N 1
ATOM 2152 C CA . ARG A 1 288 ? -2.118 -1.234 5.914 1.00 90.50 288 ARG A CA 1
ATOM 2153 C C . ARG A 1 288 ? -2.435 -1.649 4.493 1.00 90.50 288 ARG A C 1
ATOM 2155 O O . ARG A 1 288 ? -2.141 -0.936 3.536 1.00 90.50 288 ARG A O 1
ATOM 2162 N N . PHE A 1 289 ? -3.174 -2.741 4.382 1.00 95.38 289 PHE A N 1
ATOM 2163 C CA . PHE A 1 289 ? -3.966 -3.028 3.196 1.00 95.38 289 PHE A CA 1
ATOM 2164 C C . PHE A 1 289 ? -5.230 -2.135 3.135 1.00 95.38 289 PHE A C 1
ATOM 2166 O O . PHE A 1 289 ? -5.696 -1.627 4.163 1.00 95.38 289 PHE A O 1
ATOM 2173 N N . PRO A 1 290 ? -5.832 -1.942 1.945 1.00 94.69 290 PRO A N 1
ATOM 2174 C CA . PRO A 1 290 ? -5.426 -2.518 0.666 1.00 94.69 290 PRO A CA 1
ATOM 2175 C C . PRO A 1 290 ? -4.214 -1.821 0.052 1.00 94.69 290 PRO A C 1
ATOM 2177 O O . PRO A 1 290 ? -3.324 -2.518 -0.389 1.00 94.69 290 PRO A O 1
ATOM 2180 N N . VAL A 1 291 ? -4.153 -0.487 0.047 1.00 96.62 291 VAL A N 1
ATOM 2181 C CA . VAL A 1 291 ? -3.013 0.307 -0.448 1.00 96.62 291 VAL A CA 1
ATOM 2182 C C . VAL A 1 291 ? -3.030 1.661 0.258 1.00 96.62 291 VAL A C 1
ATOM 2184 O O . VAL A 1 291 ? -4.097 2.276 0.357 1.00 96.62 291 VAL A O 1
ATOM 2187 N N . ILE A 1 292 ? -1.878 2.160 0.702 1.00 95.25 292 ILE A N 1
ATOM 2188 C CA . ILE A 1 292 ? -1.720 3.536 1.184 1.00 95.25 292 ILE A CA 1
ATOM 2189 C C . ILE A 1 292 ? -1.023 4.383 0.120 1.00 95.25 292 ILE A C 1
ATOM 2191 O O . ILE A 1 292 ? 0.123 4.124 -0.250 1.00 95.25 292 ILE A O 1
ATOM 2195 N N . VAL A 1 293 ? -1.718 5.421 -0.349 1.00 94.31 293 VAL A N 1
ATOM 2196 C CA . VAL A 1 293 ? -1.253 6.302 -1.436 1.00 94.31 293 VAL A CA 1
ATOM 2197 C C . VAL A 1 293 ? -0.541 7.563 -0.940 1.00 94.31 293 VAL A C 1
ATOM 2199 O O . VAL A 1 293 ? 0.062 8.284 -1.733 1.00 94.31 293 VAL A O 1
ATOM 2202 N N . GLY A 1 294 ? -0.609 7.854 0.363 1.00 92.69 294 GLY A N 1
ATOM 2203 C CA . GLY A 1 294 ? 0.036 9.025 0.952 1.00 92.69 294 GLY A CA 1
ATOM 2204 C C . GLY A 1 294 ? -0.411 9.369 2.374 1.00 92.69 294 GLY A C 1
ATOM 2205 O O . GLY A 1 294 ? -1.234 8.683 2.981 1.00 92.69 294 GLY A O 1
ATOM 2206 N N . ASN A 1 295 ? 0.105 10.483 2.883 1.00 89.19 295 ASN A N 1
ATOM 2207 C CA . ASN A 1 295 ? -0.199 11.075 4.179 1.00 89.19 295 ASN A CA 1
ATOM 2208 C C . ASN A 1 295 ? -1.374 12.058 4.093 1.00 89.19 295 ASN A C 1
ATOM 2210 O O . ASN A 1 295 ? -1.430 12.909 3.208 1.00 89.19 295 ASN A O 1
ATOM 2214 N N . SER A 1 296 ? -2.260 12.025 5.082 1.00 86.31 296 SER A N 1
ATOM 2215 C CA . SER A 1 296 ? -3.328 13.006 5.299 1.00 86.31 296 SER A CA 1
ATOM 2216 C C . SER A 1 296 ? -3.094 13.890 6.509 1.00 86.31 296 SER A C 1
ATOM 2218 O O . SER A 1 296 ? -2.548 13.440 7.516 1.00 86.31 296 SER A O 1
ATOM 2220 N N . GLY A 1 297 ? -3.663 15.095 6.458 1.00 82.31 297 GLY A N 1
ATOM 2221 C CA . GLY A 1 297 ? -3.943 15.896 7.647 1.00 82.31 297 GLY A CA 1
ATOM 2222 C C . GLY A 1 297 ? -5.247 15.479 8.338 1.00 82.31 297 GLY A C 1
ATOM 2223 O O . GLY A 1 297 ? -6.142 14.903 7.710 1.00 82.31 297 GLY A O 1
ATOM 2224 N N . ALA A 1 298 ? -5.362 15.804 9.628 1.00 86.62 298 ALA A N 1
ATOM 2225 C CA . ALA A 1 298 ? -6.563 15.568 10.423 1.00 86.62 298 ALA A CA 1
ATOM 2226 C C . ALA A 1 298 ? -6.860 16.716 11.403 1.00 86.62 298 ALA A C 1
ATOM 2228 O O . ALA A 1 298 ? -5.958 17.447 11.812 1.00 86.62 298 ALA A O 1
ATOM 2229 N N . VAL A 1 299 ? -8.131 16.853 11.784 1.00 89.56 299 VAL A N 1
ATOM 2230 C CA . VAL A 1 299 ? -8.644 17.789 12.797 1.00 89.56 299 VAL A CA 1
ATOM 2231 C C . VAL A 1 299 ? -9.648 17.077 13.706 1.00 89.56 299 VAL A C 1
ATOM 2233 O O . VAL A 1 299 ? -10.282 16.111 13.285 1.00 89.56 299 VAL A O 1
ATOM 2236 N N . THR A 1 300 ? -9.832 17.573 14.932 1.00 92.12 300 THR A N 1
ATOM 2237 C CA . THR A 1 300 ? -10.777 16.983 15.901 1.00 92.12 300 THR A CA 1
ATOM 2238 C C . THR A 1 300 ? -11.668 18.051 16.551 1.00 92.12 300 THR A C 1
ATOM 2240 O O . THR A 1 300 ? -11.471 18.385 17.722 1.00 92.12 300 THR A O 1
ATOM 2243 N N . PRO A 1 301 ? -12.623 18.662 15.821 1.00 94.44 301 PRO A N 1
ATOM 2244 C CA . PRO A 1 301 ? -13.607 19.562 16.426 1.00 94.44 301 PRO A CA 1
ATOM 2245 C C . PRO A 1 301 ? -14.548 18.842 17.403 1.00 94.44 301 PRO A C 1
ATOM 2247 O O . PRO A 1 301 ? -14.715 17.625 17.361 1.00 94.44 301 PRO A O 1
ATOM 2250 N N . ALA A 1 302 ? -15.225 19.616 18.253 1.00 95.56 302 ALA A N 1
ATOM 2251 C CA . ALA A 1 302 ? -16.320 19.124 19.084 1.00 95.56 302 ALA A CA 1
ATOM 2252 C C . ALA A 1 302 ? -17.673 19.251 18.358 1.00 95.56 302 ALA A C 1
ATOM 2254 O O . ALA A 1 302 ? -17.971 20.289 17.762 1.00 95.56 302 ALA A O 1
ATOM 2255 N N . VAL A 1 303 ? -18.492 18.202 18.444 1.00 97.31 303 VAL A N 1
ATOM 2256 C CA . VAL A 1 303 ? -19.924 18.181 18.114 1.00 97.31 303 VAL A CA 1
ATOM 2257 C C . VAL A 1 303 ? -20.699 18.315 19.420 1.00 97.31 303 VAL A C 1
ATOM 2259 O O . VAL A 1 303 ? -20.606 17.442 20.283 1.00 97.31 303 VAL A O 1
ATOM 2262 N N . SER A 1 304 ? -21.468 19.387 19.586 1.00 97.94 304 SER A N 1
ATOM 2263 C CA . SER A 1 304 ? -22.061 19.733 20.880 1.00 97.94 304 SER A CA 1
ATOM 2264 C C . SER A 1 304 ? -23.565 19.972 20.806 1.00 97.94 304 SER A C 1
ATOM 2266 O O . SER A 1 304 ? -24.065 20.541 19.839 1.00 97.94 304 SER A O 1
ATOM 2268 N N . MET A 1 305 ? -24.288 19.572 21.852 1.00 98.19 305 MET A N 1
ATOM 2269 C CA . MET A 1 305 ? -25.711 19.870 22.044 1.00 98.19 305 MET A CA 1
ATOM 2270 C C . MET A 1 305 ? -25.984 20.131 23.529 1.00 98.19 305 MET A C 1
ATOM 2272 O O . MET A 1 305 ? -25.448 19.444 24.399 1.00 98.19 305 MET A O 1
ATOM 2276 N N . SER A 1 306 ? -26.825 21.122 23.821 1.00 97.56 306 SER A N 1
ATOM 2277 C CA . SER A 1 306 ? -27.313 21.356 25.181 1.00 97.56 306 SER A CA 1
ATOM 2278 C C . SER A 1 306 ? -28.464 20.403 25.481 1.00 97.56 306 SER A C 1
ATOM 2280 O O . SER A 1 306 ? -29.461 20.420 24.764 1.00 97.56 306 SER A O 1
ATOM 2282 N N . LEU A 1 307 ? -28.325 19.616 26.546 1.00 97.69 307 LEU A N 1
ATOM 2283 C CA . LEU A 1 307 ? -29.347 18.735 27.120 1.00 97.69 307 LEU A CA 1
ATOM 2284 C C . LEU A 1 307 ? -29.931 19.305 28.424 1.00 97.69 307 LEU A C 1
ATOM 2286 O O . LEU A 1 307 ? -30.647 18.619 29.147 1.00 97.69 307 LEU A O 1
ATOM 2290 N N . SER A 1 308 ? -29.617 20.558 28.762 1.00 96.19 308 SER A N 1
ATOM 2291 C CA . SER A 1 308 ? -30.048 21.204 30.009 1.00 96.19 308 SER A CA 1
ATOM 2292 C C . SER A 1 308 ? -31.569 21.255 30.197 1.00 96.19 308 SER A C 1
ATOM 2294 O O . SER A 1 308 ? -32.030 21.291 31.337 1.00 96.19 308 SER A O 1
ATOM 2296 N N . ALA A 1 309 ? -32.366 21.196 29.121 1.00 96.00 309 ALA A N 1
ATOM 2297 C CA . ALA A 1 309 ? -33.823 21.126 29.231 1.00 96.00 309 ALA A CA 1
ATOM 2298 C C . ALA A 1 309 ? -34.322 19.758 29.730 1.00 96.00 309 ALA A C 1
ATOM 2300 O O . ALA A 1 309 ? -35.508 19.620 30.023 1.00 96.00 309 ALA A O 1
ATOM 2301 N N . ASP A 1 310 ? -33.445 18.757 29.840 1.00 96.44 310 ASP A N 1
ATOM 2302 C CA . ASP A 1 310 ? -33.755 17.454 30.431 1.00 96.44 310 ASP A CA 1
ATOM 2303 C C . ASP A 1 310 ? -33.541 17.422 31.951 1.00 96.44 310 ASP A C 1
ATOM 2305 O O . ASP A 1 310 ? -33.816 16.409 32.595 1.00 96.44 310 ASP A O 1
ATOM 2309 N N . ALA A 1 311 ? -33.095 18.530 32.553 1.00 93.75 311 ALA A N 1
ATOM 2310 C CA . ALA A 1 311 ? -32.940 18.637 33.998 1.00 93.75 311 ALA A CA 1
ATOM 2311 C C . ALA A 1 311 ? -34.246 18.270 34.730 1.00 93.75 311 ALA A C 1
ATOM 2313 O O . ALA A 1 311 ? -35.317 18.805 34.444 1.00 93.75 311 ALA A O 1
ATOM 2314 N N . GLY A 1 312 ? -34.150 17.336 35.680 1.00 90.06 312 GLY A N 1
ATOM 2315 C CA . GLY A 1 312 ? -35.287 16.850 36.467 1.00 90.06 312 GLY A CA 1
ATOM 2316 C C . GLY A 1 312 ? -36.263 15.920 35.732 1.00 90.06 312 GLY A C 1
ATOM 2317 O O . GLY A 1 312 ? -37.244 15.499 36.341 1.00 90.06 312 GLY A O 1
ATOM 2318 N N . LYS A 1 313 ? -36.027 15.578 34.458 1.00 94.19 313 LYS A N 1
ATOM 2319 C CA . LYS A 1 313 ? -36.828 14.575 33.739 1.00 94.19 313 LYS A CA 1
ATOM 2320 C C . LYS A 1 313 ? -36.320 13.157 34.020 1.00 94.19 313 LYS A C 1
ATOM 2322 O O . LYS A 1 313 ? -35.118 12.936 34.173 1.00 94.19 313 LYS A O 1
ATOM 2327 N N . ALA A 1 314 ? -37.239 12.191 34.024 1.00 93.75 314 ALA A N 1
ATOM 2328 C CA . ALA A 1 314 ? -36.902 10.769 34.053 1.00 93.75 314 ALA A CA 1
ATOM 2329 C C . ALA A 1 314 ? -36.026 10.389 32.848 1.00 93.75 314 ALA A C 1
ATOM 2331 O O . ALA A 1 314 ? -36.236 10.895 31.744 1.00 93.75 314 ALA A O 1
ATOM 2332 N N . PHE A 1 315 ? -35.070 9.483 33.057 1.00 96.75 315 PHE A N 1
ATOM 2333 C CA . PHE A 1 315 ? -34.103 9.026 32.055 1.00 96.75 315 PHE A CA 1
ATOM 2334 C C . PHE A 1 315 ? -33.183 10.120 31.484 1.00 96.75 315 PHE A C 1
ATOM 2336 O O . PHE A 1 315 ? -32.575 9.913 30.431 1.00 96.75 315 PHE A O 1
ATOM 2343 N N . ARG A 1 316 ? -33.029 11.273 32.154 1.00 96.69 316 ARG A N 1
ATOM 2344 C CA . ARG A 1 316 ? -32.000 12.254 31.769 1.00 96.69 316 ARG A CA 1
ATOM 2345 C C . ARG A 1 316 ? -30.603 11.629 31.860 1.00 96.69 316 ARG A C 1
ATOM 2347 O O . ARG A 1 316 ? -30.347 10.788 32.723 1.00 96.69 316 ARG A O 1
ATOM 2354 N N . LEU A 1 317 ? -29.689 12.070 30.999 1.00 98.19 317 LEU A N 1
ATOM 2355 C CA . LEU A 1 317 ? -28.291 11.641 31.037 1.00 98.19 317 LEU A CA 1
ATOM 2356 C C . LEU A 1 317 ? -27.593 12.221 32.276 1.00 98.19 317 LEU A C 1
ATOM 2358 O O . LEU A 1 317 ? -27.700 13.419 32.534 1.00 98.19 317 LEU A O 1
ATOM 2362 N N . THR A 1 318 ? -26.856 11.393 33.013 1.00 98.00 318 THR A N 1
ATOM 2363 C CA . THR A 1 318 ? -26.014 11.817 34.150 1.00 98.00 318 THR A CA 1
ATOM 2364 C C . THR A 1 318 ? -24.533 11.562 33.903 1.00 98.00 318 THR A C 1
ATOM 2366 O O . THR A 1 318 ? -23.690 12.266 34.450 1.00 98.00 318 THR A O 1
ATOM 2369 N N . ASP A 1 319 ? -24.190 10.603 33.042 1.00 98.38 319 ASP A N 1
ATOM 2370 C CA . ASP A 1 319 ? -22.811 10.343 32.630 1.00 98.38 319 ASP A CA 1
ATOM 2371 C C . ASP A 1 319 ? -22.776 9.726 31.229 1.00 98.38 319 ASP A C 1
ATOM 2373 O O . ASP A 1 319 ? -23.652 8.935 30.870 1.00 98.38 319 ASP A O 1
ATOM 2377 N N . ALA A 1 320 ? -21.755 10.061 30.443 1.00 98.44 320 ALA A N 1
ATOM 2378 C CA . ALA A 1 320 ? -21.489 9.401 29.171 1.00 98.44 320 ALA A CA 1
ATOM 2379 C C . ALA A 1 320 ? -19.988 9.342 28.895 1.00 98.44 320 ALA A C 1
ATOM 2381 O O . ALA A 1 320 ? -19.304 10.370 28.885 1.00 98.44 320 ALA A O 1
ATOM 2382 N N . ARG A 1 321 ? -19.476 8.129 28.668 1.00 98.19 321 ARG A N 1
ATOM 2383 C CA . ARG A 1 321 ? -18.044 7.865 28.489 1.00 98.19 321 ARG A CA 1
ATOM 2384 C C . ARG A 1 321 ? -17.777 6.910 27.341 1.00 98.19 321 ARG A C 1
ATOM 2386 O O . ARG A 1 321 ? -18.592 6.037 27.061 1.00 98.19 321 ARG A O 1
ATOM 2393 N N . ALA A 1 322 ? -16.622 7.045 26.703 1.00 97.50 322 ALA A N 1
ATOM 2394 C CA . ALA A 1 322 ? -16.174 6.147 25.646 1.00 97.50 322 ALA A CA 1
ATOM 2395 C C . ALA A 1 322 ? -14.760 5.626 25.910 1.00 97.50 322 ALA A C 1
ATOM 2397 O O . ALA A 1 322 ? -13.936 6.310 26.511 1.00 97.50 322 ALA A O 1
ATOM 2398 N N . GLY A 1 323 ? -14.476 4.410 25.462 1.00 95.75 323 GLY A N 1
ATOM 2399 C CA . GLY A 1 323 ? -13.180 3.762 25.622 1.00 95.75 323 GLY A CA 1
ATOM 2400 C C . GLY A 1 323 ? -12.961 2.674 24.578 1.00 95.75 323 GLY A C 1
ATOM 2401 O O . GLY A 1 323 ? -13.655 2.621 23.559 1.00 95.75 323 GLY A O 1
ATOM 2402 N N . VAL A 1 324 ? -12.007 1.789 24.855 1.00 94.38 324 VAL A N 1
ATOM 2403 C CA . VAL A 1 324 ? -11.739 0.602 24.038 1.00 94.38 324 VAL A CA 1
ATOM 2404 C C . VAL A 1 324 ? -12.516 -0.622 24.519 1.00 94.38 324 VAL A C 1
ATOM 2406 O O . VAL A 1 324 ? -12.980 -0.685 25.659 1.00 94.38 324 VAL A O 1
ATOM 2409 N N . THR A 1 325 ? -12.689 -1.583 23.613 1.00 92.81 325 THR A N 1
ATOM 2410 C CA . THR A 1 325 ? -13.440 -2.822 23.833 1.00 92.81 325 THR A CA 1
ATOM 2411 C C . THR A 1 325 ? -12.790 -3.645 24.943 1.00 92.81 325 THR A C 1
ATOM 2413 O O . THR A 1 325 ? -11.571 -3.652 25.111 1.00 92.81 325 THR A O 1
ATOM 2416 N N . LEU A 1 326 ? -13.625 -4.335 25.718 1.00 90.31 326 LEU A N 1
ATOM 2417 C CA . LEU A 1 326 ? -13.193 -5.376 26.641 1.00 90.31 326 LEU A CA 1
ATOM 2418 C C . LEU A 1 326 ? -13.447 -6.742 26.011 1.00 90.31 326 LEU A C 1
ATOM 2420 O O . LEU A 1 326 ? -14.542 -6.992 25.500 1.00 90.31 326 LEU A O 1
ATOM 2424 N N . ARG A 1 327 ? -12.485 -7.656 26.126 1.00 90.56 327 ARG A N 1
ATOM 2425 C CA . ARG A 1 327 ? -12.611 -9.025 25.624 1.00 90.56 327 ARG A CA 1
ATOM 2426 C C . ARG A 1 327 ? -12.372 -10.031 26.742 1.00 90.56 327 ARG A C 1
ATOM 2428 O O . ARG A 1 327 ? -11.306 -10.060 27.353 1.00 90.56 327 ARG A O 1
ATOM 2435 N N . ALA A 1 328 ? -13.381 -10.854 27.015 1.00 89.19 328 ALA A N 1
ATOM 2436 C CA . ALA A 1 328 ? -13.254 -11.975 27.936 1.00 89.19 328 ALA A CA 1
ATOM 2437 C C . ALA A 1 328 ? -12.091 -12.886 27.502 1.00 89.19 328 ALA A C 1
ATOM 2439 O O . ALA A 1 328 ? -11.981 -13.238 26.331 1.00 89.19 328 ALA A O 1
ATOM 2440 N N . GLY A 1 329 ? -11.211 -13.231 28.443 1.00 87.88 329 GLY A N 1
ATOM 2441 C CA . GLY A 1 329 ? -10.026 -14.055 28.175 1.00 87.88 329 GLY A CA 1
ATOM 2442 C C . GLY A 1 329 ? -8.809 -13.305 27.622 1.00 87.88 329 GLY A C 1
ATOM 2443 O O . GLY A 1 329 ? -7.736 -13.892 27.573 1.00 87.88 329 GLY A O 1
ATOM 2444 N N . ASP A 1 330 ? -8.922 -12.016 27.284 1.00 90.06 330 ASP A N 1
ATOM 2445 C CA . ASP A 1 330 ? -7.813 -11.227 26.738 1.00 90.06 330 ASP A CA 1
ATOM 2446 C C . ASP A 1 330 ? -7.579 -9.943 27.557 1.00 90.06 330 ASP A C 1
ATOM 2448 O O . ASP A 1 330 ? -8.102 -8.871 27.237 1.00 90.06 330 ASP A O 1
ATOM 2452 N N . PRO A 1 331 ? -6.784 -10.023 28.641 1.00 86.81 331 PRO A N 1
ATOM 2453 C CA . PRO A 1 331 ? -6.498 -8.874 29.494 1.00 86.81 331 PRO A CA 1
ATOM 2454 C C . PRO A 1 331 ? -5.504 -7.885 28.868 1.00 86.81 331 PRO A C 1
ATOM 2456 O O . PRO A 1 331 ? -5.244 -6.846 29.478 1.00 86.81 331 PRO A O 1
ATOM 2459 N N . THR A 1 332 ? -4.916 -8.209 27.709 1.00 90.06 332 THR A N 1
ATOM 2460 C CA . THR A 1 332 ? -3.936 -7.354 27.020 1.00 90.06 332 THR A CA 1
ATOM 2461 C C . THR A 1 332 ? -4.593 -6.345 26.095 1.00 90.06 332 THR A C 1
ATOM 2463 O O . THR A 1 332 ? -4.007 -5.300 25.858 1.00 90.06 332 THR A O 1
ATOM 2466 N N . LEU A 1 333 ? -5.826 -6.590 25.627 1.00 91.25 333 LEU A N 1
ATOM 2467 C CA . LEU A 1 333 ? -6.495 -5.753 24.619 1.00 91.25 333 LEU A CA 1
ATOM 2468 C C . LEU A 1 333 ? -6.528 -4.258 24.968 1.00 91.25 333 LEU A C 1
ATOM 2470 O O . LEU A 1 333 ? -6.422 -3.409 24.092 1.00 91.25 333 LEU A O 1
ATOM 2474 N N . LYS A 1 334 ? -6.629 -3.922 26.254 1.00 90.44 334 LYS A N 1
ATOM 2475 C CA . LYS A 1 334 ? -6.592 -2.533 26.728 1.00 90.44 334 LYS A CA 1
ATOM 2476 C C . LYS A 1 334 ? -5.262 -1.819 26.452 1.00 90.44 334 LYS A C 1
ATOM 2478 O O . LYS A 1 334 ? -5.246 -0.597 26.378 1.00 90.44 334 LYS A O 1
ATOM 2483 N N . ASP A 1 335 ? -4.162 -2.553 26.293 1.00 92.25 335 ASP A N 1
ATOM 2484 C CA . ASP A 1 335 ? -2.831 -1.982 26.081 1.00 92.25 335 ASP A CA 1
ATOM 2485 C C . ASP A 1 335 ? -2.698 -1.331 24.690 1.00 92.25 335 ASP A C 1
ATOM 2487 O O . ASP A 1 335 ? -1.859 -0.448 24.497 1.00 92.25 335 ASP A O 1
ATOM 2491 N N . ILE A 1 336 ? -3.611 -1.652 23.761 1.00 91.38 336 ILE A N 1
ATOM 2492 C CA . ILE A 1 336 ? -3.701 -1.036 22.429 1.00 91.38 336 ILE A CA 1
ATOM 2493 C C . ILE A 1 336 ? -3.875 0.494 22.483 1.00 91.38 336 ILE A C 1
ATOM 2495 O O . ILE A 1 336 ? -3.525 1.206 21.543 1.00 91.38 336 ILE A O 1
ATOM 2499 N N . THR A 1 337 ? -4.386 1.040 23.596 1.00 91.56 337 THR A N 1
ATOM 2500 C CA . THR A 1 337 ? -4.568 2.492 23.764 1.00 91.56 337 THR A CA 1
ATOM 2501 C C . THR A 1 337 ? -3.276 3.261 23.991 1.00 91.56 337 THR A C 1
ATOM 2503 O O . THR A 1 337 ? -3.296 4.486 23.947 1.00 91.56 337 THR A O 1
ATOM 2506 N N . TYR A 1 338 ? -2.172 2.570 24.274 1.00 90.69 338 TYR A N 1
ATOM 2507 C CA . TYR A 1 338 ? -0.878 3.200 24.538 1.00 90.69 338 TYR A CA 1
ATOM 2508 C C . TYR A 1 338 ? 0.020 3.265 23.294 1.00 90.69 338 TYR A C 1
ATOM 2510 O O . TYR A 1 338 ? 1.180 3.655 23.403 1.00 90.69 338 TYR A O 1
ATOM 2518 N N . GLY A 1 339 ? -0.495 2.857 22.133 1.00 89.31 339 GLY A N 1
ATOM 2519 C CA . GLY A 1 339 ? 0.246 2.842 20.876 1.00 89.31 339 GLY A CA 1
ATOM 2520 C C . GLY A 1 339 ? 0.458 4.231 20.291 1.00 89.31 339 GLY A C 1
ATOM 2521 O O . GLY A 1 339 ? 0.041 5.248 20.848 1.00 89.31 339 GLY A O 1
ATOM 2522 N N . SER A 1 340 ? 1.075 4.278 19.114 1.00 85.81 340 SER A N 1
ATOM 2523 C CA . SER A 1 340 ? 1.370 5.537 18.416 1.00 85.81 340 SER A CA 1
ATOM 2524 C C . SER A 1 340 ? 0.175 6.196 17.745 1.00 85.81 340 SER A C 1
ATOM 2526 O O . SER A 1 340 ? 0.284 7.306 17.225 1.00 85.81 340 SER A O 1
ATOM 2528 N N . THR A 1 341 ? -0.980 5.538 17.760 1.00 87.19 341 THR A N 1
ATOM 2529 C CA . THR A 1 341 ? -2.230 6.091 17.256 1.00 87.19 341 THR A CA 1
ATOM 2530 C C . THR A 1 341 ? -3.309 6.043 18.314 1.00 87.19 341 THR A C 1
ATOM 2532 O O . THR A 1 341 ? -3.278 5.251 19.255 1.00 87.19 341 THR A O 1
ATOM 2535 N N . THR A 1 342 ? -4.306 6.887 18.113 1.00 89.50 342 THR A N 1
ATOM 2536 C CA . THR A 1 342 ? -5.518 6.863 18.915 1.00 89.50 342 THR A CA 1
ATOM 2537 C C . THR A 1 342 ? -6.518 5.866 18.340 1.00 89.50 342 THR A C 1
ATOM 2539 O O . THR A 1 342 ? -6.533 5.575 17.140 1.00 89.50 342 THR A O 1
ATOM 2542 N N . GLN A 1 343 ? -7.371 5.349 19.215 1.00 93.00 343 GLN A N 1
ATOM 2543 C CA . GLN A 1 343 ? -8.420 4.399 18.884 1.00 93.00 343 GLN A CA 1
ATOM 2544 C C . GLN A 1 343 ? -9.752 5.125 18.668 1.00 93.00 343 GLN A C 1
ATOM 2546 O O . GLN A 1 343 ? -10.015 6.211 19.200 1.00 93.00 343 GLN A O 1
ATOM 2551 N N . ILE A 1 344 ? -10.607 4.494 17.884 1.00 93.06 344 ILE A N 1
ATOM 2552 C CA . ILE A 1 344 ? -12.024 4.801 17.773 1.00 93.06 344 ILE A CA 1
ATOM 2553 C C . ILE A 1 344 ? -12.716 4.214 18.993 1.00 93.06 344 ILE A C 1
ATOM 2555 O O . ILE A 1 344 ? -12.352 3.141 19.476 1.00 93.06 344 ILE A O 1
ATOM 2559 N N . ALA A 1 345 ? -13.735 4.914 19.485 1.00 95.56 345 ALA A N 1
ATOM 2560 C CA . ALA A 1 345 ? -14.596 4.407 20.537 1.00 95.56 345 ALA A CA 1
ATOM 2561 C C . ALA A 1 345 ? -15.228 3.065 20.144 1.00 95.56 345 ALA A C 1
ATOM 2563 O O . ALA A 1 345 ? -16.233 3.013 19.436 1.00 95.56 345 ALA A O 1
ATOM 2564 N N . SER A 1 346 ? -14.659 1.979 20.654 1.00 95.44 346 SER A N 1
ATOM 2565 C CA . SER A 1 346 ? -15.164 0.617 20.495 1.00 95.44 346 SER A CA 1
ATOM 2566 C C . SER A 1 346 ? -15.926 0.147 21.744 1.00 95.44 346 SER A C 1
ATOM 2568 O O . SER A 1 346 ? -16.499 -0.944 21.742 1.00 95.44 346 SER A O 1
ATOM 2570 N N . ARG A 1 347 ? -15.968 0.982 22.794 1.00 96.62 347 ARG A N 1
ATOM 2571 C CA . ARG A 1 347 ? -16.803 0.854 23.994 1.00 96.62 347 ARG A CA 1
ATOM 2572 C C . ARG A 1 347 ? -17.450 2.197 24.343 1.00 96.62 347 ARG A C 1
ATOM 2574 O O . ARG A 1 347 ? -16.785 3.228 24.278 1.00 96.62 347 ARG A O 1
ATOM 2581 N N . ALA A 1 348 ? -18.715 2.192 24.751 1.00 97.81 348 ALA A N 1
ATOM 2582 C CA . ALA A 1 348 ? -19.424 3.378 25.227 1.00 97.81 348 ALA A CA 1
ATOM 2583 C C . ALA A 1 348 ? -20.344 3.036 26.403 1.00 97.81 348 ALA A C 1
ATOM 2585 O O . ALA A 1 348 ? -20.941 1.964 26.436 1.00 97.81 348 ALA A O 1
ATOM 2586 N N . ILE A 1 349 ? -20.444 3.945 27.368 1.00 98.50 349 ILE A N 1
ATOM 2587 C CA . ILE A 1 349 ? -21.214 3.791 28.603 1.00 98.50 349 ILE A CA 1
ATOM 2588 C C . ILE A 1 349 ? -22.082 5.035 28.757 1.00 98.50 349 ILE A C 1
ATOM 2590 O O . ILE A 1 349 ? -21.556 6.146 28.756 1.00 98.50 349 ILE A O 1
ATOM 2594 N N . PHE A 1 350 ? -23.389 4.846 28.907 1.00 98.75 350 PHE A N 1
ATOM 2595 C CA . PHE A 1 350 ? -24.366 5.905 29.146 1.00 98.75 350 PHE A CA 1
ATOM 2596 C C . PHE A 1 350 ? -25.101 5.607 30.446 1.00 98.75 350 PHE A C 1
ATOM 2598 O O . PHE A 1 350 ? -25.660 4.521 30.592 1.00 98.75 350 PHE A O 1
ATOM 2605 N N . THR A 1 351 ? -25.126 6.557 31.372 1.00 98.69 351 THR A N 1
ATOM 2606 C CA . THR A 1 351 ? -25.832 6.420 32.649 1.00 98.69 351 THR A CA 1
ATOM 2607 C C . THR A 1 351 ? -27.001 7.389 32.684 1.00 98.69 351 THR A C 1
ATOM 2609 O O . THR A 1 351 ? -26.834 8.585 32.445 1.00 98.69 351 THR A O 1
ATOM 2612 N N . LEU A 1 352 ? -28.187 6.854 32.955 1.00 98.38 352 LEU A N 1
ATOM 2613 C CA . LEU A 1 352 ? -29.450 7.576 33.004 1.00 98.38 352 LEU A CA 1
ATOM 2614 C C . LEU A 1 352 ? -29.969 7.627 34.442 1.00 98.38 352 LEU A C 1
ATOM 2616 O O . LEU A 1 352 ? -29.878 6.642 35.180 1.00 98.38 352 LEU A O 1
ATOM 2620 N N . ASP A 1 353 ? -30.543 8.769 34.811 1.00 97.56 353 ASP A N 1
ATOM 2621 C CA . ASP A 1 353 ? -31.245 8.971 36.078 1.00 97.56 353 ASP A CA 1
ATOM 2622 C C . ASP A 1 353 ? -32.614 8.283 36.032 1.00 97.56 353 ASP A C 1
ATOM 2624 O O . ASP A 1 353 ? -33.468 8.618 35.205 1.00 97.56 353 ASP A O 1
ATOM 2628 N N . VAL A 1 354 ? -32.828 7.310 36.912 1.00 97.38 354 VAL A N 1
ATOM 2629 C CA . VAL A 1 354 ? -34.106 6.604 37.061 1.00 97.38 354 VAL A CA 1
ATOM 2630 C C . VAL A 1 354 ? -34.696 6.769 38.462 1.00 97.38 354 VAL A C 1
ATOM 2632 O O . VAL A 1 354 ? -35.553 5.976 38.865 1.00 97.38 354 VAL A O 1
ATOM 2635 N N . ALA A 1 355 ? -34.282 7.809 39.197 1.00 96.25 355 ALA A N 1
ATOM 2636 C CA . ALA A 1 355 ? -34.866 8.154 40.486 1.00 96.25 355 ALA A CA 1
ATOM 2637 C C . ALA A 1 355 ? -36.385 8.359 40.358 1.00 96.25 355 ALA A C 1
ATOM 2639 O O . ALA A 1 355 ? -36.867 9.151 39.549 1.00 96.25 355 ALA A O 1
ATOM 2640 N N . GLY A 1 356 ? -37.156 7.617 41.154 1.00 93.31 356 GLY A N 1
ATOM 2641 C CA . GLY A 1 356 ? -38.622 7.699 41.154 1.00 93.31 356 GLY A CA 1
ATOM 2642 C C . GLY A 1 356 ? -39.322 7.110 39.919 1.00 93.31 356 GLY A C 1
ATOM 2643 O O . GLY A 1 356 ? -40.545 7.202 39.830 1.00 93.31 356 GLY A O 1
ATOM 2644 N N . VAL A 1 357 ? -38.593 6.479 38.991 1.00 95.56 357 VAL A N 1
ATOM 2645 C CA . VAL A 1 357 ? -39.167 5.833 37.798 1.00 95.56 357 VAL A CA 1
ATOM 2646 C C . VAL A 1 357 ? -39.739 4.457 38.151 1.00 95.56 357 VAL A C 1
ATOM 2648 O O . VAL A 1 357 ? -39.093 3.636 38.815 1.00 95.56 357 VAL A O 1
ATOM 2651 N N . ALA A 1 358 ? -40.956 4.166 37.684 1.00 95.69 358 ALA A N 1
ATOM 2652 C CA . ALA A 1 358 ? -41.626 2.900 37.969 1.00 95.69 358 ALA A CA 1
ATOM 2653 C C . ALA A 1 358 ? -40.855 1.698 37.388 1.00 95.69 358 ALA A C 1
ATOM 2655 O O . ALA A 1 358 ? -40.238 1.782 36.327 1.00 95.69 358 ALA A O 1
ATOM 2656 N N . ALA A 1 359 ? -40.911 0.540 38.059 1.00 95.31 359 ALA A N 1
ATOM 2657 C CA . ALA A 1 359 ? -40.227 -0.675 37.591 1.00 95.31 359 ALA A CA 1
ATOM 2658 C C . ALA A 1 359 ? -40.643 -1.065 36.161 1.00 95.31 359 ALA A C 1
ATOM 2660 O O . ALA A 1 359 ? -39.782 -1.288 35.320 1.00 95.31 359 ALA A O 1
ATOM 2661 N N . ALA A 1 360 ? -41.942 -0.998 35.854 1.00 95.50 360 ALA A N 1
ATOM 2662 C CA . ALA A 1 360 ? -42.465 -1.297 34.521 1.00 95.50 360 ALA A CA 1
ATOM 2663 C C . ALA A 1 360 ? -41.901 -0.382 33.413 1.00 95.50 360 ALA A C 1
ATOM 2665 O O . ALA A 1 360 ? -41.717 -0.825 32.282 1.00 95.50 360 ALA A O 1
ATOM 2666 N N . GLU A 1 361 ? -41.609 0.885 33.721 1.00 95.19 361 GLU A N 1
ATOM 2667 C CA . GLU A 1 361 ? -41.013 1.823 32.759 1.00 95.19 361 GLU A CA 1
ATOM 2668 C C . GLU A 1 361 ? -39.525 1.527 32.539 1.00 95.19 361 GLU A C 1
ATOM 2670 O O . GLU A 1 361 ? -39.051 1.548 31.401 1.00 95.19 361 GLU A O 1
ATOM 2675 N N . ARG A 1 362 ? -38.797 1.165 33.604 1.00 96.06 362 ARG A N 1
ATOM 2676 C CA . ARG A 1 362 ? -37.406 0.691 33.508 1.00 96.06 362 ARG A CA 1
ATOM 2677 C C . ARG A 1 362 ? -37.312 -0.607 32.698 1.00 96.06 362 ARG A C 1
ATOM 2679 O O . ARG A 1 362 ? -36.480 -0.703 31.798 1.00 96.06 362 ARG A O 1
ATOM 2686 N N . ASP A 1 363 ? -38.210 -1.559 32.943 1.00 96.38 363 ASP A N 1
ATOM 2687 C CA . ASP A 1 363 ? -38.273 -2.834 32.217 1.00 96.38 363 ASP A CA 1
ATOM 2688 C C . ASP A 1 363 ? -38.628 -2.633 30.738 1.00 96.38 363 ASP A C 1
ATOM 2690 O O . ASP A 1 363 ? -38.076 -3.306 29.861 1.00 96.38 363 ASP A O 1
ATOM 2694 N N . ARG A 1 364 ? -39.505 -1.667 30.430 1.00 96.62 364 ARG A N 1
ATOM 2695 C CA . ARG A 1 364 ? -39.817 -1.264 29.052 1.00 96.62 364 ARG A CA 1
ATOM 2696 C C . ARG A 1 364 ? -38.585 -0.716 28.336 1.00 96.62 364 ARG A C 1
ATOM 2698 O O . ARG A 1 364 ? -38.336 -1.126 27.203 1.00 96.62 364 ARG A O 1
ATOM 2705 N N . PHE A 1 365 ? -37.808 0.159 28.980 1.00 97.25 365 PHE A N 1
ATOM 2706 C CA . PHE A 1 365 ? -36.558 0.674 28.412 1.00 97.25 365 PHE A CA 1
ATOM 2707 C C . PHE A 1 365 ? -35.586 -0.472 28.093 1.00 97.25 365 PHE A C 1
ATOM 2709 O O . PHE A 1 365 ? -35.115 -0.594 26.961 1.00 97.25 365 PHE A O 1
ATOM 2716 N N . VAL A 1 366 ? -35.339 -1.360 29.064 1.00 97.88 366 VAL A N 1
ATOM 2717 C CA . VAL A 1 366 ? -34.447 -2.522 28.898 1.00 97.88 366 VAL A CA 1
ATOM 2718 C C . VAL A 1 366 ? -34.932 -3.439 27.772 1.00 97.88 366 VAL A C 1
ATOM 2720 O O . VAL A 1 366 ? -34.138 -3.880 26.937 1.00 97.88 366 VAL A O 1
ATOM 2723 N N . SER A 1 367 ? -36.241 -3.682 27.694 1.00 97.81 367 SER A N 1
ATOM 2724 C CA . SER A 1 367 ? -36.851 -4.497 26.638 1.00 97.81 367 SER A CA 1
ATOM 2725 C C . SER A 1 367 ? -36.683 -3.864 25.257 1.00 97.81 367 SER A C 1
ATOM 2727 O O . SER A 1 367 ? -36.370 -4.569 24.299 1.00 97.81 367 SER A O 1
ATOM 2729 N N . ALA A 1 368 ? -36.833 -2.542 25.142 1.00 97.56 368 ALA A N 1
ATOM 2730 C CA . ALA A 1 368 ? -36.650 -1.820 23.885 1.00 97.56 368 ALA A CA 1
ATOM 2731 C C . ALA A 1 368 ? -35.190 -1.852 23.406 1.00 97.56 368 ALA A C 1
ATOM 2733 O O . ALA A 1 368 ? -34.943 -2.131 22.230 1.00 97.56 368 ALA A O 1
ATOM 2734 N N . VAL A 1 369 ? -34.220 -1.648 24.309 1.00 97.88 369 VAL A N 1
ATOM 2735 C CA . VAL A 1 369 ? -32.787 -1.815 24.002 1.00 97.88 369 VAL A CA 1
ATOM 2736 C C . VAL A 1 369 ? -32.504 -3.242 23.536 1.00 97.88 369 VAL A C 1
ATOM 2738 O O . VAL A 1 369 ? -31.892 -3.439 22.486 1.00 97.88 369 VAL A O 1
ATOM 2741 N N . THR A 1 370 ? -32.982 -4.238 24.285 1.00 97.62 370 THR A N 1
ATOM 2742 C CA . THR A 1 370 ? -32.758 -5.658 23.985 1.00 97.62 370 THR A CA 1
ATOM 2743 C C . THR A 1 370 ? -33.345 -6.034 22.629 1.00 97.62 370 THR A C 1
ATOM 2745 O O . THR A 1 370 ? -32.668 -6.669 21.819 1.00 97.62 370 THR A O 1
ATOM 2748 N N . ALA A 1 371 ? -34.572 -5.597 22.334 1.00 97.19 371 ALA A N 1
ATOM 2749 C CA . ALA A 1 371 ? -35.224 -5.835 21.051 1.00 97.19 371 ALA A CA 1
ATOM 2750 C C . ALA A 1 371 ? -34.462 -5.170 19.894 1.00 97.19 371 ALA A C 1
ATOM 2752 O O . ALA A 1 371 ? -34.207 -5.814 18.875 1.00 97.19 371 ALA A O 1
ATOM 2753 N N . ALA A 1 372 ? -34.036 -3.913 20.061 1.00 95.31 372 ALA A N 1
ATOM 2754 C CA . ALA A 1 372 ? -33.266 -3.196 19.050 1.00 95.31 372 ALA A CA 1
ATOM 2755 C C . ALA A 1 372 ? -31.914 -3.877 18.775 1.00 95.31 372 ALA A C 1
ATOM 2757 O O . ALA A 1 372 ? -31.588 -4.133 17.615 1.00 95.31 372 ALA A O 1
ATOM 2758 N N . ALA A 1 373 ? -31.167 -4.245 19.816 1.00 94.94 373 ALA A N 1
ATOM 2759 C CA . ALA A 1 373 ? -29.888 -4.943 19.690 1.00 94.94 373 ALA A CA 1
ATOM 2760 C C . ALA A 1 373 ? -30.040 -6.344 19.069 1.00 94.94 373 ALA A C 1
ATOM 2762 O O . ALA A 1 373 ? -29.271 -6.711 18.178 1.00 94.94 373 ALA A O 1
ATOM 2763 N N . THR A 1 374 ? -31.067 -7.102 19.469 1.00 95.44 374 THR A N 1
ATOM 2764 C CA . THR A 1 374 ? -31.377 -8.427 18.899 1.00 95.44 374 THR A CA 1
ATOM 2765 C C . THR A 1 374 ? -31.724 -8.317 17.415 1.00 95.44 374 THR A C 1
ATOM 2767 O O . THR A 1 374 ? -31.201 -9.073 16.603 1.00 95.44 374 THR A O 1
ATOM 2770 N N . SER A 1 375 ? -32.516 -7.311 17.022 1.00 94.00 375 SER A N 1
ATOM 2771 C CA . SER A 1 375 ? -32.869 -7.073 15.611 1.00 94.00 375 SER A CA 1
ATOM 2772 C C . SER A 1 375 ? -31.665 -6.761 14.712 1.00 94.00 375 SER A C 1
ATOM 2774 O O . SER A 1 375 ? -31.758 -6.872 13.492 1.00 94.00 375 SER A O 1
ATOM 2776 N N . LYS A 1 376 ? -30.535 -6.360 15.310 1.00 90.88 376 LYS A N 1
ATOM 2777 C CA . LYS A 1 376 ? -29.264 -6.088 14.627 1.00 90.88 376 LYS A CA 1
ATOM 2778 C C . LYS A 1 376 ? -28.218 -7.184 14.835 1.00 90.88 376 LYS A C 1
ATOM 2780 O O . LYS A 1 376 ? -27.077 -7.007 14.418 1.00 90.88 376 LYS A O 1
ATOM 2785 N N . GLY A 1 377 ? -28.587 -8.301 15.465 1.00 91.25 377 GLY A N 1
ATOM 2786 C CA . GLY A 1 377 ? -27.696 -9.439 15.702 1.00 91.25 377 GLY A CA 1
ATOM 2787 C C . GLY A 1 377 ? -26.592 -9.172 16.730 1.00 91.25 377 GLY A C 1
ATOM 2788 O O . GLY A 1 377 ? -25.543 -9.808 16.682 1.00 91.25 377 GLY A O 1
ATOM 2789 N N . TRP A 1 378 ? -26.779 -8.204 17.633 1.00 90.94 378 TRP A N 1
ATOM 2790 C CA . TRP A 1 378 ? -25.822 -7.917 18.713 1.00 90.94 378 TRP A CA 1
ATOM 2791 C C . TRP A 1 378 ? -26.123 -8.682 20.002 1.00 90.94 378 TRP A C 1
ATOM 2793 O O . TRP A 1 378 ? -25.260 -8.774 20.873 1.00 90.94 378 TRP A O 1
ATOM 2803 N N . LEU A 1 379 ? -27.332 -9.234 20.113 1.00 92.38 379 LEU A N 1
ATOM 2804 C CA . LEU A 1 379 ? -27.752 -10.103 21.203 1.00 92.38 379 LEU A CA 1
ATOM 2805 C C . LEU A 1 379 ? -28.447 -11.365 20.659 1.00 92.38 379 LEU A C 1
ATOM 2807 O O . LEU A 1 379 ? -29.102 -11.280 19.617 1.00 92.38 379 LEU A O 1
ATOM 2811 N N . PRO A 1 380 ? -28.350 -12.502 21.378 1.00 89.81 380 PRO A N 1
ATOM 2812 C CA . PRO A 1 380 ? -27.490 -12.715 22.549 1.00 89.81 380 PRO A CA 1
ATOM 2813 C C . PRO A 1 380 ? -26.005 -12.790 22.155 1.00 89.81 380 PRO A C 1
ATOM 2815 O O . PRO A 1 380 ? -25.670 -13.042 21.000 1.00 89.81 380 PRO A O 1
ATOM 2818 N N . ALA A 1 381 ? -25.107 -12.573 23.116 1.00 87.00 381 ALA A N 1
ATOM 2819 C CA . ALA A 1 381 ? -23.688 -12.839 22.898 1.00 87.00 381 ALA A CA 1
ATOM 2820 C C . ALA A 1 381 ? -23.413 -14.340 22.776 1.00 87.00 381 ALA A C 1
ATOM 2822 O O . ALA A 1 381 ? -24.098 -15.164 23.390 1.00 87.00 381 ALA A O 1
ATOM 2823 N N . ALA A 1 382 ? -22.388 -14.689 21.998 1.00 86.50 382 ALA A N 1
ATOM 2824 C CA . ALA A 1 382 ? -21.924 -16.064 21.917 1.00 86.50 382 ALA A CA 1
ATOM 2825 C C . ALA A 1 382 ? -21.383 -16.520 23.291 1.00 86.50 382 ALA A C 1
ATOM 2827 O O . ALA A 1 382 ? -20.811 -15.703 24.025 1.00 86.50 382 ALA A O 1
ATOM 2828 N N . PRO A 1 383 ? -21.534 -17.805 23.663 1.00 85.88 383 PRO A N 1
ATOM 2829 C CA . PRO A 1 383 ? -20.999 -18.320 24.921 1.00 85.88 383 PRO A CA 1
ATOM 2830 C C . PRO A 1 383 ? -19.511 -17.984 25.096 1.00 85.88 383 PRO A C 1
ATOM 2832 O O . PRO A 1 383 ? -18.718 -18.180 24.181 1.00 85.88 383 PRO A O 1
ATOM 2835 N N . GLY A 1 384 ? -19.139 -17.465 26.270 1.00 82.75 384 GLY A N 1
ATOM 2836 C CA . GLY A 1 384 ? -17.751 -17.101 26.585 1.00 82.75 384 GLY A CA 1
ATOM 2837 C C . GLY A 1 384 ? -17.261 -15.772 25.995 1.00 82.75 384 GLY A C 1
ATOM 2838 O O . GLY A 1 384 ? -16.101 -15.430 26.200 1.00 82.75 384 GLY A O 1
ATOM 2839 N N . THR A 1 385 ? -18.114 -15.004 25.306 1.00 87.38 385 THR A N 1
ATOM 2840 C CA . THR A 1 385 ? -17.753 -13.689 24.743 1.00 87.38 385 THR A CA 1
ATOM 2841 C C . THR A 1 385 ? -18.285 -12.529 25.583 1.00 87.38 385 THR A C 1
ATOM 2843 O O . THR A 1 385 ? -19.275 -12.668 26.307 1.00 87.38 385 THR A O 1
ATOM 2846 N N . THR A 1 386 ? -17.623 -11.371 25.500 1.00 90.69 386 THR A N 1
ATOM 2847 C CA . THR A 1 386 ? -18.129 -10.143 26.125 1.00 90.69 386 THR A CA 1
ATOM 2848 C C . THR A 1 386 ? -19.445 -9.738 25.458 1.00 90.69 386 THR A C 1
ATOM 2850 O O . THR A 1 386 ? -19.497 -9.657 24.232 1.00 90.69 386 THR A O 1
ATOM 2853 N N . PRO A 1 387 ? -20.519 -9.448 26.213 1.00 92.25 387 PRO A N 1
ATOM 2854 C CA . PRO A 1 387 ? -21.749 -8.986 25.594 1.00 92.25 387 PRO A CA 1
ATOM 2855 C C . PRO A 1 387 ? -21.589 -7.628 24.913 1.00 92.25 387 PRO A C 1
ATOM 2857 O O . PRO A 1 387 ? -21.086 -6.677 25.508 1.00 92.25 387 PRO A O 1
ATOM 2860 N N . LYS A 1 388 ? -22.075 -7.530 23.672 1.00 94.81 388 LYS A N 1
ATOM 2861 C CA . LYS A 1 388 ? -22.010 -6.291 22.887 1.00 94.81 388 LYS A CA 1
ATOM 2862 C C . LYS A 1 388 ? -22.916 -5.184 23.418 1.00 94.81 388 LYS A C 1
ATOM 2864 O O . LYS A 1 388 ? -22.651 -4.008 23.196 1.00 94.81 388 LYS A O 1
ATOM 2869 N N . VAL A 1 389 ? -24.012 -5.552 24.079 1.00 96.88 389 VAL A N 1
ATOM 2870 C CA . VAL A 1 389 ? -24.955 -4.617 24.702 1.00 96.88 389 VAL A CA 1
ATOM 2871 C C . VAL A 1 389 ? -25.325 -5.142 26.076 1.00 96.88 389 VAL A C 1
ATOM 2873 O O . VAL A 1 389 ? -25.696 -6.308 26.214 1.00 96.88 389 VAL A O 1
ATOM 2876 N N . GLN A 1 390 ? -25.247 -4.285 27.088 1.00 96.38 390 GLN A N 1
ATOM 2877 C CA . GLN A 1 390 ? -25.644 -4.607 28.453 1.00 96.38 390 GLN A CA 1
ATOM 2878 C C . GLN A 1 390 ? -26.413 -3.446 29.067 1.00 96.38 390 GLN A C 1
ATOM 2880 O O . GLN A 1 390 ? -26.089 -2.281 28.846 1.00 96.38 390 GLN A O 1
ATOM 2885 N N . THR A 1 391 ? -27.419 -3.777 29.870 1.00 97.62 391 THR A N 1
ATOM 2886 C CA . THR A 1 391 ? -28.130 -2.809 30.702 1.00 97.62 391 THR A CA 1
ATOM 2887 C C . THR A 1 391 ? -28.090 -3.258 32.152 1.00 97.62 391 THR A C 1
ATOM 2889 O O . THR A 1 391 ? -28.481 -4.388 32.448 1.00 97.62 391 THR A O 1
ATOM 2892 N N . THR A 1 392 ? -27.677 -2.370 33.049 1.00 97.62 392 THR A N 1
ATOM 2893 C CA . THR A 1 392 ? -27.608 -2.632 34.492 1.00 97.62 392 THR A CA 1
ATOM 2894 C C . THR A 1 392 ? -28.389 -1.561 35.237 1.00 97.62 392 THR A C 1
ATOM 2896 O O . THR A 1 392 ? -28.285 -0.385 34.905 1.00 97.62 392 THR A O 1
ATOM 2899 N N . ILE A 1 393 ? -29.160 -1.955 36.252 1.00 97.00 393 ILE A N 1
ATOM 2900 C CA . ILE A 1 393 ? -29.877 -1.027 37.136 1.00 97.00 393 ILE A CA 1
ATOM 2901 C C . ILE A 1 393 ? -29.302 -1.179 38.544 1.00 97.00 393 ILE A C 1
ATOM 2903 O O . ILE A 1 393 ? -29.327 -2.272 39.109 1.00 97.00 393 ILE A O 1
ATOM 2907 N N . ALA A 1 394 ? -28.791 -0.087 39.109 1.00 96.31 394 ALA A N 1
ATOM 2908 C CA . ALA A 1 394 ? -28.245 -0.037 40.460 1.00 96.31 394 ALA A CA 1
ATOM 2909 C C . ALA A 1 394 ? -28.750 1.224 41.176 1.00 96.31 394 ALA A C 1
ATOM 2911 O O . ALA A 1 394 ? -28.337 2.338 40.863 1.00 96.31 394 ALA A O 1
ATOM 2912 N N . GLY A 1 395 ? -29.663 1.045 42.138 1.00 94.06 395 GLY A N 1
ATOM 2913 C CA . GLY A 1 395 ? -30.338 2.163 42.803 1.00 94.06 395 GLY A CA 1
ATOM 2914 C C . GLY A 1 395 ? -31.110 3.027 41.802 1.00 94.06 395 GLY A C 1
ATOM 2915 O O . GLY A 1 395 ? -31.949 2.512 41.059 1.00 94.06 395 GLY A O 1
ATOM 2916 N N . ASP A 1 396 ? -30.780 4.317 41.772 1.00 95.88 396 ASP A N 1
ATOM 2917 C CA . ASP A 1 396 ? -31.380 5.323 40.888 1.00 95.88 396 ASP A CA 1
ATOM 2918 C C . ASP A 1 396 ? -30.620 5.502 39.559 1.00 95.88 396 ASP A C 1
ATOM 2920 O O . ASP A 1 396 ? -30.892 6.436 38.809 1.00 95.88 396 ASP A O 1
ATOM 2924 N N . ALA A 1 397 ? -29.672 4.614 39.240 1.00 97.56 397 ALA A N 1
ATOM 2925 C CA . ALA A 1 397 ? -28.908 4.654 37.996 1.00 97.56 397 ALA A CA 1
ATOM 2926 C C . ALA A 1 397 ? -29.246 3.466 37.084 1.00 97.56 397 ALA A C 1
ATOM 2928 O O . ALA A 1 397 ? -29.200 2.306 37.507 1.00 97.56 397 ALA A O 1
ATOM 2929 N N . LEU A 1 398 ? -29.529 3.758 35.811 1.00 98.31 398 LEU A N 1
ATOM 2930 C CA . LEU A 1 398 ? -29.580 2.774 34.730 1.00 98.31 398 LEU A CA 1
ATOM 2931 C C . LEU A 1 398 ? -28.401 3.011 33.788 1.00 98.31 398 LEU A C 1
ATOM 2933 O O . LEU A 1 398 ? -28.298 4.070 33.176 1.00 98.31 398 LEU A O 1
ATOM 2937 N N . THR A 1 399 ? -27.534 2.018 33.631 1.00 98.44 399 THR A N 1
ATOM 2938 C CA . THR A 1 399 ? -26.382 2.078 32.728 1.00 98.44 399 THR A CA 1
ATOM 2939 C C . THR A 1 399 ? -26.638 1.244 31.480 1.00 98.44 399 THR A C 1
ATOM 2941 O O . THR A 1 399 ? -26.948 0.061 31.594 1.00 98.44 399 THR A O 1
ATOM 2944 N N . LEU A 1 400 ? -26.477 1.849 30.303 1.00 98.62 400 LEU A N 1
ATOM 2945 C CA . LEU A 1 400 ? -26.361 1.184 29.007 1.00 98.62 400 LEU A CA 1
ATOM 2946 C C . LEU A 1 400 ? -24.883 1.137 28.613 1.00 98.62 400 LEU A C 1
ATOM 2948 O O . LEU A 1 400 ? -24.260 2.178 28.407 1.00 98.62 400 LEU A O 1
ATOM 2952 N N . GLU A 1 401 ? -24.342 -0.063 28.465 1.00 98.00 401 GLU A N 1
ATOM 2953 C CA . GLU A 1 401 ? -22.988 -0.291 27.978 1.00 98.00 401 GLU A CA 1
ATOM 2954 C C . GLU A 1 401 ? -23.019 -0.963 26.603 1.00 98.00 401 GLU A C 1
ATOM 2956 O O . GLU A 1 401 ? -23.767 -1.914 26.368 1.00 98.00 401 GLU A O 1
ATOM 2961 N N . VAL A 1 402 ? -22.203 -0.442 25.690 1.00 97.38 402 VAL A N 1
ATOM 2962 C CA . VAL A 1 402 ? -22.055 -0.902 24.311 1.00 97.38 402 VAL A CA 1
ATOM 2963 C C . VAL A 1 402 ? -20.596 -1.266 24.073 1.00 97.38 402 VAL A C 1
ATOM 2965 O O . VAL A 1 402 ? -19.708 -0.463 24.349 1.00 97.38 402 VAL A O 1
ATOM 2968 N N . ASN A 1 403 ? -20.349 -2.456 23.536 1.00 95.00 403 ASN A N 1
ATOM 2969 C CA . ASN A 1 403 ? -19.039 -2.986 23.187 1.00 95.00 403 ASN A CA 1
ATOM 2970 C C . ASN A 1 403 ? -19.089 -3.577 21.766 1.00 95.00 403 ASN A C 1
ATOM 2972 O O . ASN A 1 403 ? -20.000 -4.319 21.419 1.00 95.00 403 ASN A O 1
ATOM 2976 N N . THR A 1 404 ? -18.137 -3.199 20.919 1.00 90.00 404 THR A N 1
ATOM 2977 C CA . THR A 1 404 ? -18.128 -3.524 19.479 1.00 90.00 404 THR A CA 1
ATOM 2978 C C . THR A 1 404 ? -17.208 -4.695 19.113 1.00 90.00 404 THR A C 1
ATOM 2980 O O . THR A 1 404 ? -17.144 -5.056 17.940 1.00 90.00 404 THR A O 1
ATOM 2983 N N . ASP A 1 405 ? -16.515 -5.280 20.097 1.00 84.81 405 ASP A N 1
ATOM 2984 C CA . ASP A 1 405 ? -15.527 -6.378 20.012 1.00 84.81 405 ASP A CA 1
ATOM 2985 C C . ASP A 1 405 ? -14.207 -6.090 19.275 1.00 84.81 405 ASP A C 1
ATOM 2987 O O . ASP A 1 405 ? -13.211 -6.786 19.510 1.00 84.81 405 ASP A O 1
ATOM 2991 N N . VAL A 1 406 ? -14.175 -5.074 18.410 1.00 85.19 406 VAL A N 1
ATOM 2992 C CA . VAL A 1 406 ? -13.018 -4.736 17.571 1.00 85.19 406 VAL A CA 1
ATOM 2993 C C . VAL A 1 406 ? -12.502 -3.350 17.939 1.00 85.19 406 VAL A C 1
ATOM 2995 O O . VAL A 1 406 ? -13.185 -2.346 17.738 1.00 85.19 406 VAL A O 1
ATOM 2998 N N . ALA A 1 407 ? -11.284 -3.291 18.476 1.00 89.94 407 ALA A N 1
ATOM 2999 C CA . ALA A 1 407 ? -10.556 -2.037 18.610 1.00 89.94 407 ALA A CA 1
ATOM 3000 C C . ALA A 1 407 ? -10.022 -1.642 17.231 1.00 89.94 407 ALA A C 1
ATOM 3002 O O . ALA A 1 407 ? -9.360 -2.438 16.566 1.00 89.94 407 ALA A O 1
ATOM 3003 N N . MET A 1 408 ? -10.344 -0.427 16.799 1.00 90.81 408 MET A N 1
ATOM 3004 C CA . MET A 1 408 ? -9.943 0.087 15.499 1.00 90.81 408 MET A CA 1
ATOM 3005 C C . MET A 1 408 ? -9.405 1.494 15.653 1.00 90.81 408 MET A C 1
ATOM 3007 O O . MET A 1 408 ? -9.875 2.272 16.477 1.00 90.81 408 MET A O 1
ATOM 3011 N N . GLU A 1 409 ? -8.440 1.833 14.828 1.00 88.31 409 GLU A N 1
ATOM 3012 C CA . GLU A 1 409 ? -7.790 3.127 14.837 1.00 88.31 409 GLU A CA 1
ATOM 3013 C C . GLU A 1 409 ? -8.461 4.168 13.940 1.00 88.31 409 GLU A C 1
ATOM 3015 O O . GLU A 1 409 ? -9.278 3.892 13.064 1.00 88.31 409 GLU A O 1
ATOM 3020 N N . MET A 1 410 ? -8.012 5.397 14.125 1.00 81.12 410 MET A N 1
ATOM 3021 C CA . MET A 1 410 ? -8.657 6.607 13.641 1.00 81.12 410 MET A CA 1
ATOM 3022 C C . MET A 1 410 ? -8.601 6.887 12.134 1.00 81.12 410 MET A C 1
ATOM 3024 O O . MET A 1 410 ? -9.571 7.451 11.623 1.00 81.12 410 MET A O 1
ATOM 3028 N N . PRO A 1 411 ? -7.547 6.511 11.382 1.00 81.81 411 PRO A N 1
ATOM 3029 C CA . PRO A 1 411 ? -7.561 6.666 9.926 1.00 81.81 411 PRO A CA 1
ATOM 3030 C C . PRO A 1 411 ? -8.553 5.744 9.201 1.00 81.81 411 PRO A C 1
ATOM 3032 O O . PRO A 1 411 ? -8.874 6.005 8.041 1.00 81.81 411 PRO A O 1
ATOM 3035 N N . THR A 1 412 ? -9.033 4.676 9.850 1.00 88.12 412 THR A N 1
ATOM 3036 C CA . THR A 1 412 ? -9.817 3.610 9.202 1.00 88.12 412 THR A CA 1
ATOM 3037 C C . THR A 1 412 ? -11.104 3.248 9.954 1.00 88.12 412 THR A C 1
ATOM 3039 O O . THR A 1 412 ? -11.318 2.081 10.299 1.00 88.12 412 THR A O 1
ATOM 3042 N N . PRO A 1 413 ? -12.007 4.215 10.200 1.00 89.38 413 PRO A N 1
ATOM 3043 C CA . PRO A 1 413 ? -13.223 3.969 10.970 1.00 89.38 413 PRO A CA 1
ATOM 3044 C C . PRO A 1 413 ? -14.169 2.922 10.404 1.00 89.38 413 PRO A C 1
ATOM 3046 O O . PRO A 1 413 ? -14.863 2.255 11.163 1.00 89.38 413 PRO A O 1
ATOM 3049 N N . GLN A 1 414 ? -14.143 2.718 9.095 1.00 90.12 414 GLN A N 1
ATOM 3050 C CA . GLN A 1 414 ? -14.959 1.736 8.395 1.00 90.12 414 GLN A CA 1
ATOM 3051 C C . GLN A 1 414 ? -14.590 0.271 8.674 1.00 90.12 414 GLN A C 1
ATOM 3053 O O . GLN A 1 414 ? -15.360 -0.612 8.313 1.00 90.12 414 GLN A O 1
ATOM 3058 N N . TYR A 1 415 ? -13.423 -0.009 9.267 1.00 90.00 415 TYR A N 1
ATOM 3059 C CA . TYR A 1 415 ? -13.004 -1.384 9.586 1.00 90.00 415 TYR A CA 1
ATOM 3060 C C . TYR A 1 415 ? -13.457 -1.838 10.979 1.00 90.00 415 TYR A C 1
ATOM 3062 O O . TYR A 1 415 ? -13.343 -3.015 11.309 1.00 90.00 415 TYR A O 1
ATOM 3070 N N . GLY A 1 416 ? -13.964 -0.914 11.798 1.00 87.12 416 GLY A N 1
ATOM 3071 C CA . GLY A 1 416 ? -14.536 -1.198 13.107 1.00 87.12 416 GLY A CA 1
ATOM 3072 C C . GLY A 1 416 ? -16.028 -0.883 13.152 1.00 87.12 416 GLY A C 1
ATOM 3073 O O . GLY A 1 416 ? -16.705 -0.782 12.130 1.00 87.12 416 GLY A O 1
ATOM 3074 N N . LYS A 1 417 ? -16.541 -0.711 14.369 1.00 89.00 417 LYS A N 1
ATOM 3075 C CA . LYS A 1 417 ? -17.861 -0.130 14.628 1.00 89.00 417 LYS A CA 1
ATOM 3076 C C . LYS A 1 417 ? -17.728 0.903 15.728 1.00 89.00 417 LYS A C 1
ATOM 3078 O O . LYS A 1 417 ? -16.938 0.722 16.654 1.00 89.00 417 LYS A O 1
ATOM 3083 N N . ASN A 1 418 ? -18.503 1.977 15.655 1.00 93.94 418 ASN A N 1
ATOM 3084 C CA . ASN A 1 418 ? -18.397 3.055 16.631 1.00 93.94 418 ASN A CA 1
ATOM 3085 C C . ASN A 1 418 ? -19.410 2.878 17.774 1.00 93.94 418 ASN A C 1
ATOM 3087 O O . ASN A 1 418 ? -20.612 3.077 17.598 1.00 93.94 418 ASN A O 1
ATOM 3091 N N . ALA A 1 419 ? -18.942 2.536 18.974 1.00 96.00 419 ALA A N 1
ATOM 3092 C CA . ALA A 1 419 ? -19.805 2.240 20.118 1.00 96.00 419 ALA A CA 1
ATOM 3093 C C . ALA A 1 419 ? -20.670 3.432 20.557 1.00 96.00 419 ALA A C 1
ATOM 3095 O O . ALA A 1 419 ? -21.764 3.228 21.085 1.00 96.00 419 ALA A O 1
ATOM 3096 N N . VAL A 1 420 ? -20.231 4.671 20.309 1.00 96.94 420 VAL A N 1
ATOM 3097 C CA . VAL A 1 420 ? -21.044 5.864 20.588 1.00 96.94 420 VAL A CA 1
ATOM 3098 C C . VAL A 1 420 ? -22.188 5.977 19.592 1.00 96.94 420 VAL A C 1
ATOM 3100 O O . VAL A 1 420 ? -23.319 6.213 20.009 1.00 96.94 420 VAL A O 1
ATOM 3103 N N . VAL A 1 421 ? -21.933 5.745 18.301 1.00 96.31 421 VAL A N 1
ATOM 3104 C CA . VAL A 1 421 ? -22.986 5.703 17.270 1.00 96.31 421 VAL A CA 1
ATOM 3105 C C . VAL A 1 421 ? -24.029 4.637 17.615 1.00 96.31 421 VAL A C 1
ATOM 3107 O O . VAL A 1 421 ? -25.227 4.922 17.610 1.00 96.31 421 VAL A O 1
ATOM 3110 N N . TRP A 1 422 ? -23.587 3.436 17.995 1.00 95.38 422 TRP A N 1
ATOM 3111 C CA . TRP A 1 422 ? -24.480 2.347 18.397 1.00 95.38 422 TRP A CA 1
ATOM 3112 C C . TRP A 1 422 ? -25.267 2.652 19.672 1.00 95.38 422 TRP A C 1
ATOM 3114 O O . TRP A 1 422 ? -26.474 2.419 19.714 1.00 95.38 422 TRP A O 1
ATOM 3124 N N . GLY A 1 423 ? -24.624 3.213 20.697 1.00 96.88 423 GLY A N 1
ATOM 3125 C CA . GLY A 1 423 ? -25.307 3.619 21.924 1.00 96.88 423 GLY A CA 1
ATOM 3126 C C . GLY A 1 423 ? -26.367 4.686 21.676 1.00 96.88 423 GLY A C 1
ATOM 3127 O O . GLY A 1 423 ? -27.499 4.540 22.131 1.00 96.88 423 GLY A O 1
ATOM 3128 N N . MET A 1 424 ? -26.049 5.698 20.866 1.00 97.56 424 MET A N 1
ATOM 3129 C CA . MET A 1 424 ? -27.016 6.710 20.438 1.00 97.56 424 MET A CA 1
ATOM 3130 C C . MET A 1 424 ? -28.174 6.088 19.648 1.00 97.56 424 MET A C 1
ATOM 3132 O O . MET A 1 424 ? -29.333 6.407 19.904 1.00 97.56 424 MET A O 1
ATOM 3136 N N . PHE A 1 425 ? -27.915 5.132 18.753 1.00 96.50 425 PHE A N 1
ATOM 3137 C CA . PHE A 1 425 ? -28.991 4.400 18.082 1.00 96.50 425 PHE A CA 1
ATOM 3138 C C . PHE A 1 425 ? -29.908 3.677 19.082 1.00 96.50 425 PHE A C 1
ATOM 3140 O O . PHE A 1 425 ? -31.127 3.841 19.007 1.00 96.50 425 PHE A O 1
ATOM 3147 N N . LEU A 1 426 ? -29.360 2.925 20.039 1.00 97.06 426 LEU A N 1
ATOM 3148 C CA . LEU A 1 426 ? -30.154 2.192 21.033 1.00 97.06 426 LEU A CA 1
ATOM 3149 C C . LEU A 1 426 ? -30.967 3.136 21.931 1.00 97.06 426 LEU A C 1
ATOM 3151 O O . LEU A 1 426 ? -32.160 2.906 22.135 1.00 97.06 426 LEU A O 1
ATOM 3155 N N . LEU A 1 427 ? -30.368 4.243 22.384 1.00 97.94 427 LEU A N 1
ATOM 3156 C CA . LEU A 1 427 ? -31.065 5.292 23.135 1.00 97.94 427 LEU A CA 1
ATOM 3157 C C . LEU A 1 427 ? -32.224 5.891 22.329 1.00 97.94 427 LEU A C 1
ATOM 3159 O O . LEU A 1 427 ? -33.311 6.077 22.872 1.00 97.94 427 LEU A O 1
ATOM 3163 N N . SER A 1 428 ? -32.047 6.113 21.021 1.00 96.06 428 SER A N 1
ATOM 3164 C CA . SER A 1 428 ? -33.113 6.640 20.153 1.00 96.06 428 SER A CA 1
ATOM 3165 C C . SER A 1 428 ? -34.336 5.716 20.062 1.00 96.06 428 SER A C 1
ATOM 3167 O O . SER A 1 428 ? -35.444 6.187 19.797 1.00 96.06 428 SER A O 1
ATOM 3169 N N . LYS A 1 429 ? -34.142 4.404 20.270 1.00 95.50 429 LYS A N 1
ATOM 3170 C CA . LYS A 1 429 ? -35.210 3.393 20.251 1.00 95.50 429 LYS A CA 1
ATOM 3171 C C . LYS A 1 429 ? -35.863 3.184 21.610 1.00 95.50 429 LYS A C 1
ATOM 3173 O O . LYS A 1 429 ? -37.042 2.853 21.645 1.00 95.50 429 LYS A O 1
ATOM 3178 N N . ALA A 1 430 ? -35.105 3.342 22.690 1.00 96.62 430 ALA A N 1
ATOM 3179 C CA . ALA A 1 430 ? -35.563 3.017 24.035 1.00 96.62 430 ALA A CA 1
ATOM 3180 C C . ALA A 1 430 ? -36.143 4.211 24.803 1.00 96.62 430 ALA A C 1
ATOM 3182 O O . ALA A 1 430 ? -37.009 4.018 25.652 1.00 96.62 430 ALA A O 1
ATOM 3183 N N . LEU A 1 431 ? -35.688 5.434 24.520 1.00 96.56 431 LEU A N 1
ATOM 3184 C CA . LEU A 1 431 ? -36.209 6.636 25.166 1.00 96.56 431 LEU A CA 1
ATOM 3185 C C . LEU A 1 431 ? -37.574 7.021 24.585 1.00 96.56 431 LEU A C 1
ATOM 3187 O O . LEU A 1 431 ? -37.762 7.058 23.367 1.00 96.56 431 LEU A O 1
ATOM 3191 N N . ASP A 1 432 ? -38.507 7.394 25.455 1.00 82.75 432 ASP A N 1
ATOM 3192 C CA . ASP A 1 432 ? -39.813 7.966 25.119 1.00 82.75 432 ASP A CA 1
ATOM 3193 C C . ASP A 1 432 ? -39.866 9.462 25.496 1.00 82.75 432 ASP A C 1
ATOM 3195 O O . ASP A 1 432 ? -39.004 9.962 26.215 1.00 82.75 432 ASP A O 1
ATOM 3199 N N . GLY A 1 433 ? -40.863 10.197 24.994 1.00 76.25 433 GLY A N 1
ATOM 3200 C CA . GLY A 1 433 ? -41.092 11.603 25.370 1.00 76.25 433 GLY A CA 1
ATOM 3201 C C . GLY A 1 433 ? -40.190 12.649 24.693 1.00 76.25 433 GLY A C 1
ATOM 3202 O O . GLY A 1 433 ? -39.499 12.364 23.714 1.00 76.25 433 GLY A O 1
ATOM 3203 N N . ASP A 1 434 ? -40.256 13.880 25.214 1.00 86.44 434 ASP A N 1
ATOM 3204 C CA . ASP A 1 434 ? -39.574 15.093 24.724 1.00 86.44 434 ASP A CA 1
ATOM 3205 C C . ASP A 1 434 ? -38.237 15.325 25.460 1.00 86.44 434 ASP A C 1
ATOM 3207 O O . ASP A 1 434 ? -38.044 16.315 26.174 1.00 86.44 434 ASP A O 1
ATOM 3211 N N . LEU A 1 435 ? -37.341 14.336 25.378 1.00 95.88 435 LEU A N 1
ATOM 3212 C CA . LEU A 1 435 ? -35.965 14.438 25.878 1.00 95.88 435 LEU A CA 1
ATOM 3213 C C . LEU A 1 435 ? -35.048 14.982 24.777 1.00 95.88 435 LEU A C 1
ATOM 3215 O O . LEU A 1 435 ? -34.995 14.425 23.676 1.00 95.88 435 LEU A O 1
ATOM 3219 N N . GLN A 1 436 ? -34.244 16.000 25.086 1.00 97.00 436 GLN A N 1
ATOM 3220 C CA . GLN A 1 436 ? -33.180 16.467 24.195 1.00 97.00 436 GLN A CA 1
ATOM 3221 C C . GLN A 1 436 ? -32.167 15.352 23.912 1.00 97.00 436 GLN A C 1
ATOM 3223 O O . GLN A 1 436 ? -31.693 15.240 22.782 1.00 97.00 436 GLN A O 1
ATOM 3228 N N . LEU A 1 437 ? -31.903 14.464 24.881 1.00 98.00 437 LEU A N 1
ATOM 3229 C CA . LEU A 1 437 ? -31.075 13.271 24.671 1.00 98.00 437 LEU A CA 1
ATOM 3230 C C . LEU A 1 437 ? -31.619 12.382 23.545 1.00 98.00 437 LEU A C 1
ATOM 3232 O O . LEU A 1 437 ? -30.841 11.887 22.732 1.00 98.00 437 LEU A O 1
ATOM 3236 N N . LYS A 1 438 ? -32.943 12.196 23.459 1.00 97.44 438 LYS A N 1
ATOM 3237 C CA . LYS A 1 438 ? -33.568 11.405 22.387 1.00 97.44 438 LYS A CA 1
ATOM 3238 C C . LYS A 1 438 ? -33.373 12.075 21.026 1.00 97.44 438 LYS A C 1
ATOM 3240 O O . LYS A 1 438 ? -33.077 11.387 20.049 1.00 97.44 438 LYS A O 1
ATOM 3245 N N . THR A 1 439 ? -33.484 13.401 20.967 1.00 96.69 439 THR A N 1
ATOM 3246 C CA . THR A 1 439 ? -33.205 14.190 19.757 1.00 96.69 439 THR A CA 1
ATOM 3247 C C . THR A 1 439 ? -31.740 14.072 19.335 1.00 96.69 439 THR A C 1
ATOM 3249 O O . THR A 1 439 ? -31.469 13.779 18.171 1.00 96.69 439 THR A O 1
ATOM 3252 N N . ALA A 1 440 ? -30.797 14.205 20.274 1.00 97.81 440 ALA A N 1
ATOM 3253 C CA . ALA A 1 440 ? -29.369 14.010 20.024 1.00 97.81 440 ALA A CA 1
ATOM 3254 C C . ALA A 1 440 ? -29.084 12.601 19.479 1.00 97.81 440 ALA A C 1
ATOM 3256 O O . ALA A 1 440 ? -28.443 12.437 18.440 1.00 97.81 440 ALA A O 1
ATOM 3257 N N . ALA A 1 441 ? -29.625 11.587 20.156 1.00 97.62 441 ALA A N 1
ATOM 3258 C CA . ALA A 1 441 ? -29.501 10.179 19.812 1.00 97.62 441 ALA A CA 1
ATOM 3259 C C . ALA A 1 441 ? -30.025 9.877 18.397 1.00 97.62 441 ALA A C 1
ATOM 3261 O O . ALA A 1 441 ? -29.331 9.251 17.594 1.00 97.62 441 ALA A O 1
ATOM 3262 N N . ALA A 1 442 ? -31.216 10.380 18.057 1.00 95.69 442 ALA A N 1
ATOM 3263 C CA . ALA A 1 442 ? -31.799 10.241 16.725 1.00 95.69 442 ALA A CA 1
ATOM 3264 C C . ALA A 1 442 ? -30.997 10.995 15.649 1.00 95.69 442 ALA A C 1
ATOM 3266 O O . ALA A 1 442 ? -30.847 10.493 14.537 1.00 95.69 442 ALA A O 1
ATOM 3267 N N . GLY A 1 443 ? -30.457 12.175 15.971 1.00 96.56 443 GLY A N 1
ATOM 3268 C CA . GLY A 1 443 ? -29.617 12.960 15.068 1.00 96.56 443 GLY A CA 1
ATOM 3269 C C . GLY A 1 443 ? -28.310 12.254 14.704 1.00 96.56 443 GLY A C 1
ATOM 3270 O O . GLY A 1 443 ? -27.989 12.145 13.522 1.00 96.56 443 GLY A O 1
ATOM 3271 N N . ILE A 1 444 ? -27.592 11.713 15.695 1.00 97.38 444 ILE A N 1
ATOM 3272 C CA . ILE A 1 444 ? -26.372 10.924 15.456 1.00 97.38 444 ILE A CA 1
ATOM 3273 C C . ILE A 1 444 ? -26.690 9.652 14.667 1.00 97.38 444 ILE A C 1
ATOM 3275 O O . ILE A 1 444 ? -26.000 9.360 13.691 1.00 97.38 444 ILE A O 1
ATOM 3279 N N . ALA A 1 445 ? -27.750 8.926 15.037 1.00 94.81 445 ALA A N 1
ATOM 3280 C CA . ALA A 1 445 ? -28.168 7.735 14.304 1.00 94.81 445 ALA A CA 1
ATOM 3281 C C . ALA A 1 445 ? -28.524 8.055 12.841 1.00 94.81 445 ALA A C 1
ATOM 3283 O O . ALA A 1 445 ? -28.159 7.301 11.949 1.00 94.81 445 ALA A O 1
ATOM 3284 N N . ASP A 1 446 ? -29.162 9.191 12.557 1.00 95.00 446 ASP A N 1
ATOM 3285 C CA . ASP A 1 446 ? -29.472 9.577 11.177 1.00 95.00 446 ASP A CA 1
ATOM 3286 C C . ASP A 1 446 ? -28.228 9.944 10.349 1.00 95.00 446 ASP A C 1
ATOM 3288 O O . ASP A 1 446 ? -28.204 9.704 9.145 1.00 95.00 446 ASP A O 1
ATOM 3292 N N . LEU A 1 447 ? -27.193 10.515 10.968 1.00 96.44 447 LEU A N 1
ATOM 3293 C CA . LEU A 1 447 ? -25.964 10.900 10.266 1.00 96.44 447 LEU A CA 1
ATOM 3294 C C . LEU A 1 447 ? -24.994 9.725 10.073 1.00 96.44 447 LEU A C 1
ATOM 3296 O O . LEU A 1 447 ? -24.265 9.705 9.081 1.00 96.44 447 LEU A O 1
ATOM 3300 N N . PHE A 1 448 ? -24.989 8.756 10.994 1.00 95.12 448 PHE A N 1
ATOM 3301 C CA . PHE A 1 448 ? -24.001 7.670 11.027 1.00 95.12 448 PHE A CA 1
ATOM 3302 C C . PHE A 1 448 ? -24.568 6.255 10.873 1.00 95.12 448 PHE A C 1
ATOM 3304 O O . PHE A 1 448 ? -23.795 5.321 10.685 1.00 95.12 448 PHE A O 1
ATOM 3311 N N . PHE A 1 449 ? -25.885 6.061 10.968 1.00 90.62 449 PHE A N 1
ATOM 3312 C CA . PHE A 1 449 ? -26.478 4.729 11.109 1.00 90.62 449 PHE A CA 1
ATOM 3313 C C . PHE A 1 449 ? -27.897 4.622 10.521 1.00 90.62 449 PHE A C 1
ATOM 3315 O O . PHE A 1 449 ? -28.883 4.372 11.226 1.00 90.62 449 PHE A O 1
ATOM 3322 N N . ARG A 1 450 ? -28.015 4.797 9.198 1.00 82.62 450 ARG A N 1
ATOM 3323 C CA . ARG A 1 450 ? -29.290 4.655 8.470 1.00 82.62 450 ARG A CA 1
ATOM 3324 C C . ARG A 1 450 ? -29.571 3.204 8.104 1.00 82.62 450 ARG A C 1
ATOM 3326 O O . ARG A 1 450 ? -28.658 2.428 7.847 1.00 82.62 450 ARG A O 1
ATOM 3333 N N . ASP A 1 451 ? -30.846 2.824 8.157 1.00 72.88 451 ASP A N 1
ATOM 3334 C CA . ASP A 1 451 ? -31.341 1.473 7.839 1.00 72.88 451 ASP A CA 1
ATOM 3335 C C . ASP A 1 451 ? -30.690 0.336 8.658 1.00 72.88 451 ASP A C 1
ATOM 3337 O O . ASP A 1 451 ? -30.859 -0.854 8.394 1.00 72.88 451 ASP A O 1
ATOM 3341 N N . GLY A 1 452 ? -30.012 0.694 9.752 1.00 70.44 452 GLY A N 1
ATOM 3342 C CA . GLY A 1 452 ? -29.309 -0.237 10.622 1.00 70.44 452 GLY A CA 1
ATOM 3343 C C . GLY A 1 452 ? -27.941 -0.684 10.129 1.00 70.44 452 GLY A C 1
ATOM 3344 O O . GLY A 1 452 ? -27.499 -1.758 10.539 1.00 70.44 452 GLY A O 1
ATOM 3345 N N . VAL A 1 453 ? -27.303 0.101 9.263 1.00 79.00 453 VAL A N 1
ATOM 3346 C CA . VAL A 1 453 ? -25.957 -0.147 8.743 1.00 79.00 453 VAL A CA 1
ATOM 3347 C C . VAL A 1 453 ? -25.152 1.155 8.843 1.00 79.00 453 VAL A C 1
ATOM 3349 O O . VAL A 1 453 ? -25.633 2.212 8.442 1.00 79.00 453 VAL A O 1
ATOM 3352 N N . GLU A 1 454 ? -23.925 1.096 9.376 1.00 83.12 454 GLU A N 1
ATOM 3353 C CA . GLU A 1 454 ? -23.004 2.249 9.333 1.00 83.12 454 GLU A CA 1
ATOM 3354 C C . GLU A 1 454 ? -22.607 2.539 7.876 1.00 83.12 454 GLU A C 1
ATOM 3356 O O . GLU A 1 454 ? -22.743 3.661 7.386 1.00 83.12 454 GLU A O 1
ATOM 3361 N N . GLY A 1 455 ? -22.205 1.493 7.144 1.00 85.06 455 GLY A N 1
ATOM 3362 C CA . GLY A 1 455 ? -21.954 1.538 5.705 1.00 85.06 455 GLY A CA 1
ATOM 3363 C C . GLY A 1 455 ? -20.946 2.624 5.347 1.00 85.06 455 GLY A C 1
ATOM 3364 O O . GLY A 1 455 ? -19.895 2.746 5.964 1.00 85.06 455 GLY A O 1
ATOM 3365 N N . GLU A 1 456 ? -21.288 3.459 4.371 1.00 91.44 456 GLU A N 1
ATOM 3366 C CA . GLU A 1 456 ? -20.450 4.579 3.929 1.00 91.44 456 GLU A CA 1
ATOM 3367 C C . GLU A 1 456 ? -20.695 5.873 4.731 1.00 91.44 456 GLU A C 1
ATOM 3369 O O . GLU A 1 456 ? -20.330 6.966 4.297 1.00 91.44 456 GLU A O 1
ATOM 3374 N N . ALA A 1 457 ? -21.320 5.809 5.909 1.00 92.88 457 ALA A N 1
ATOM 3375 C CA . ALA A 1 457 ? -21.470 7.006 6.732 1.00 92.88 457 ALA A CA 1
ATOM 3376 C C . ALA A 1 457 ? -20.120 7.565 7.209 1.00 92.88 457 ALA A C 1
ATOM 3378 O O . ALA A 1 457 ? -19.994 8.774 7.408 1.00 92.88 457 ALA A O 1
ATOM 3379 N N . TYR A 1 458 ? -19.091 6.713 7.299 1.00 93.06 458 TYR A N 1
ATOM 3380 C CA . TYR A 1 458 ? -17.727 7.116 7.645 1.00 93.06 458 TYR A CA 1
ATOM 3381 C C . TYR A 1 458 ? -17.127 8.151 6.685 1.00 93.06 458 TYR A C 1
ATOM 3383 O O . TYR A 1 458 ? -16.215 8.855 7.090 1.00 93.06 458 TYR A O 1
ATOM 3391 N N . ILE A 1 459 ? -17.632 8.281 5.452 1.00 94.44 459 ILE A N 1
ATOM 3392 C CA . ILE A 1 459 ? -17.214 9.315 4.484 1.00 94.44 459 ILE A CA 1
ATOM 3393 C C . ILE A 1 459 ? -18.236 10.440 4.330 1.00 94.44 459 ILE A C 1
ATOM 3395 O O . ILE A 1 459 ? -18.148 11.244 3.408 1.00 94.44 459 ILE A O 1
ATOM 3399 N N . GLY A 1 460 ? -19.233 10.501 5.213 1.00 94.69 460 GLY A N 1
ATOM 3400 C CA . GLY A 1 460 ? -20.242 11.554 5.211 1.00 94.69 460 GLY A CA 1
ATOM 3401 C C . GLY A 1 460 ? -21.315 11.395 4.132 1.00 94.69 460 GLY A C 1
ATOM 3402 O O . GLY A 1 460 ? -21.944 12.384 3.757 1.00 94.69 460 GLY A O 1
ATOM 3403 N N . LYS A 1 461 ? -21.591 10.164 3.668 1.00 93.88 461 LYS A N 1
ATOM 3404 C CA . LYS A 1 461 ? -22.655 9.871 2.681 1.00 93.88 461 LYS A CA 1
ATOM 3405 C C . LYS A 1 461 ? -24.016 10.474 3.050 1.00 93.88 461 LYS A C 1
ATOM 3407 O O . LYS A 1 461 ? -24.782 10.866 2.175 1.00 93.88 461 LYS A O 1
ATOM 3412 N N . TYR A 1 462 ? -24.316 10.571 4.343 1.00 94.62 462 TYR A N 1
ATOM 3413 C CA . TYR A 1 462 ? -25.582 11.104 4.856 1.00 94.62 462 TYR A CA 1
ATOM 3414 C C . TYR A 1 462 ? -25.500 12.567 5.314 1.00 94.62 462 TYR A C 1
ATOM 3416 O O . TYR A 1 462 ? -26.472 13.100 5.845 1.00 94.62 462 TYR A O 1
ATOM 3424 N N . MET A 1 463 ? -24.364 13.227 5.075 1.00 96.31 463 MET A N 1
ATOM 3425 C CA . MET A 1 463 ? -24.067 14.594 5.514 1.00 96.31 463 MET A CA 1
ATOM 3426 C C . MET A 1 463 ? -24.149 15.617 4.370 1.00 96.31 463 MET A C 1
ATOM 3428 O O . MET A 1 463 ? -23.597 16.706 4.468 1.00 96.31 463 MET A O 1
ATOM 3432 N N . GLY A 1 464 ? -24.809 15.269 3.260 1.00 95.31 464 GLY A N 1
ATOM 3433 C CA . GLY A 1 464 ? -25.019 16.178 2.126 1.00 95.31 464 GLY A CA 1
ATOM 3434 C C . GLY A 1 464 ? -23.771 16.462 1.284 1.00 95.31 464 GLY A C 1
ATOM 3435 O O . GLY A 1 464 ? -23.811 17.349 0.433 1.00 95.31 464 GLY A O 1
ATOM 3436 N N . ILE A 1 465 ? -22.674 15.728 1.497 1.00 96.50 465 ILE A N 1
A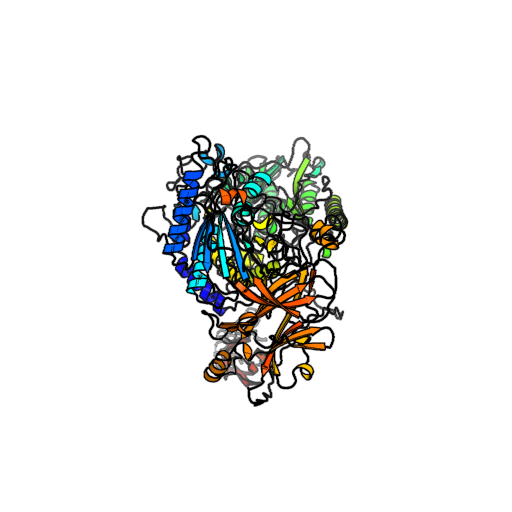TOM 3437 C CA . ILE A 1 465 ? -21.479 15.830 0.656 1.00 96.50 465 ILE A CA 1
ATOM 3438 C C . ILE A 1 465 ? -21.841 15.347 -0.762 1.00 96.50 465 ILE A C 1
ATOM 3440 O O . ILE A 1 465 ? -22.420 14.264 -0.901 1.00 96.50 465 ILE A O 1
ATOM 3444 N N . PRO A 1 466 ? -21.515 16.109 -1.825 1.00 94.81 466 PRO A N 1
ATOM 3445 C CA . PRO A 1 466 ? -21.730 15.663 -3.198 1.00 94.81 466 PRO A CA 1
ATOM 3446 C C . PRO A 1 466 ? -21.042 14.323 -3.472 1.00 94.81 466 PRO A C 1
ATOM 3448 O O . PRO A 1 466 ? -19.903 14.120 -3.059 1.00 94.81 466 PRO A O 1
ATOM 3451 N N . ALA A 1 467 ? -21.690 13.430 -4.227 1.00 92.00 467 ALA A N 1
ATOM 3452 C CA . ALA A 1 467 ? -21.166 12.084 -4.483 1.00 92.00 467 ALA A CA 1
ATOM 3453 C C . ALA A 1 467 ? -19.742 12.086 -5.075 1.00 92.00 467 ALA A C 1
ATOM 3455 O O . ALA A 1 467 ? -18.905 11.290 -4.660 1.00 92.00 467 ALA A O 1
ATOM 3456 N N . ALA A 1 468 ? -19.447 13.033 -5.973 1.00 91.38 468 ALA A N 1
ATOM 3457 C CA . ALA A 1 468 ? -18.125 13.204 -6.582 1.00 91.38 468 ALA A CA 1
ATOM 3458 C C . ALA A 1 468 ? -17.027 13.653 -5.596 1.00 91.38 468 ALA A C 1
ATOM 3460 O O . ALA A 1 468 ? -15.849 13.552 -5.913 1.00 91.38 468 ALA A O 1
ATOM 3461 N N . LEU A 1 469 ? -17.403 14.150 -4.411 1.00 93.31 469 LEU A N 1
ATOM 3462 C CA . LEU A 1 469 ? -16.479 14.606 -3.371 1.00 93.31 469 LEU A CA 1
ATOM 3463 C C . LEU A 1 469 ? -16.341 13.616 -2.212 1.00 93.31 469 LEU A C 1
ATOM 3465 O O . LEU A 1 469 ? -15.495 13.824 -1.349 1.00 93.31 469 LEU A O 1
ATOM 3469 N N . LEU A 1 470 ? -17.116 12.529 -2.182 1.00 94.31 470 LEU A N 1
ATOM 3470 C CA . LEU A 1 470 ? -16.987 11.496 -1.148 1.00 94.31 470 LEU A CA 1
ATOM 3471 C C . LEU A 1 470 ? -15.635 10.767 -1.239 1.00 94.31 470 LEU A C 1
ATOM 3473 O O . LEU A 1 470 ? -15.025 10.423 -0.223 1.00 94.31 470 LEU A O 1
ATOM 3477 N N . ARG A 1 471 ? -15.160 10.537 -2.467 1.00 93.38 471 ARG A N 1
ATOM 3478 C CA . ARG A 1 471 ? -13.939 9.790 -2.786 1.00 93.38 471 ARG A CA 1
ATOM 3479 C C . ARG A 1 471 ? -13.258 10.372 -4.014 1.00 93.38 471 ARG A C 1
ATOM 3481 O O . ARG A 1 471 ? -13.911 10.997 -4.845 1.00 93.38 471 ARG A O 1
ATOM 3488 N N . ASN A 1 472 ? -11.966 10.111 -4.163 1.00 93.06 472 ASN A N 1
ATOM 3489 C CA . ASN A 1 472 ? -11.261 10.387 -5.401 1.00 93.06 472 ASN A CA 1
ATOM 3490 C C . ASN A 1 472 ? -11.751 9.434 -6.519 1.00 93.06 472 ASN A C 1
ATOM 3492 O O . ASN A 1 472 ? -11.791 8.220 -6.300 1.00 93.06 472 ASN A O 1
ATOM 3496 N N . PRO A 1 473 ? -12.111 9.944 -7.711 1.00 92.88 473 PRO A N 1
ATOM 3497 C CA . PRO A 1 473 ? -12.659 9.124 -8.792 1.00 92.88 473 PRO A CA 1
ATOM 3498 C C . PRO A 1 473 ? -11.644 8.160 -9.423 1.00 92.88 473 PRO A C 1
ATOM 3500 O O . PRO A 1 473 ? -12.053 7.164 -10.018 1.00 92.88 473 PRO A O 1
ATOM 3503 N N . SER A 1 474 ? -10.340 8.425 -9.323 1.00 93.88 474 SER A N 1
ATOM 3504 C CA . SER A 1 474 ? -9.308 7.592 -9.950 1.00 93.88 474 SER A CA 1
ATOM 3505 C C . SER A 1 474 ? -9.103 6.280 -9.211 1.00 93.88 474 SER A C 1
ATOM 3507 O O . SER A 1 474 ? -9.089 5.232 -9.843 1.00 93.88 474 SER A O 1
ATOM 3509 N N . ASN A 1 475 ? -9.003 6.327 -7.881 1.00 94.19 475 ASN A N 1
ATOM 3510 C CA . ASN A 1 475 ? -8.630 5.172 -7.059 1.00 94.19 475 ASN A CA 1
ATOM 3511 C C . ASN A 1 475 ? -9.627 4.845 -5.933 1.00 94.19 475 ASN A C 1
ATOM 3513 O O . ASN A 1 475 ? -9.446 3.858 -5.230 1.00 94.19 475 ASN A O 1
ATOM 3517 N N . GLY A 1 476 ? -10.669 5.653 -5.725 1.00 94.12 476 GLY A N 1
ATOM 3518 C CA . GLY A 1 476 ? -11.649 5.453 -4.656 1.00 94.12 476 GLY A CA 1
ATOM 3519 C C . GLY A 1 476 ? -11.207 5.910 -3.269 1.00 94.12 476 GLY A C 1
ATOM 3520 O O . GLY A 1 476 ? -11.938 5.673 -2.306 1.00 94.12 476 GLY A O 1
ATOM 3521 N N . THR A 1 477 ? -10.060 6.583 -3.131 1.00 94.06 477 THR A N 1
ATOM 3522 C CA . THR A 1 477 ? -9.596 7.057 -1.824 1.00 94.06 477 THR A CA 1
ATOM 3523 C C . THR A 1 477 ? -10.607 8.008 -1.183 1.00 94.06 477 THR A C 1
ATOM 3525 O O . THR A 1 477 ? -10.926 9.031 -1.787 1.00 94.06 477 THR A O 1
ATOM 3528 N N . PRO A 1 478 ? -11.104 7.721 0.038 1.00 93.31 478 PRO A N 1
ATOM 3529 C CA . PRO A 1 478 ? -11.945 8.635 0.800 1.00 93.31 478 PRO A CA 1
ATOM 3530 C C . PRO A 1 478 ? -11.325 10.021 0.932 1.00 93.31 478 PRO A C 1
ATOM 3532 O O . PRO A 1 478 ? -10.214 10.167 1.448 1.00 93.31 478 PRO A O 1
ATOM 3535 N N . ASN A 1 479 ? -12.068 11.037 0.498 1.00 92.25 479 ASN A N 1
ATOM 3536 C CA . ASN A 1 479 ? -11.614 12.419 0.598 1.00 92.25 479 ASN A CA 1
ATOM 3537 C C . ASN A 1 479 ? -11.772 12.961 2.014 1.00 92.25 479 ASN A C 1
ATOM 3539 O O . ASN A 1 479 ? -10.920 13.730 2.442 1.00 92.25 479 ASN A O 1
ATOM 3543 N N . LEU A 1 480 ? -12.828 12.561 2.731 1.00 92.62 480 LEU A N 1
ATOM 3544 C CA . LEU A 1 480 ? -12.993 12.789 4.167 1.00 92.62 480 LEU A CA 1
ATOM 3545 C C . LEU A 1 480 ? -13.358 11.487 4.866 1.00 92.62 480 LEU A C 1
ATOM 3547 O O . LEU A 1 480 ? -14.106 10.678 4.320 1.00 92.62 480 LEU A O 1
ATOM 3551 N N . THR A 1 481 ? -12.870 11.314 6.090 1.00 93.12 481 THR A N 1
ATOM 3552 C CA . THR A 1 481 ? -13.299 10.231 6.983 1.00 93.12 481 THR A CA 1
ATOM 3553 C C . THR A 1 481 ? -13.677 10.786 8.349 1.00 93.12 481 THR A C 1
ATOM 3555 O O . THR A 1 481 ? -12.985 11.673 8.843 1.00 93.12 481 THR A O 1
ATOM 3558 N N . PHE A 1 482 ? -14.725 10.245 8.970 1.00 93.06 482 PHE A N 1
ATOM 3559 C CA . PHE A 1 482 ? -15.339 10.746 10.201 1.00 93.06 482 PHE A CA 1
ATOM 3560 C C . PHE A 1 482 ? -15.402 9.667 11.288 1.00 93.06 482 PHE A C 1
ATOM 3562 O O . PHE A 1 482 ? -15.862 8.554 11.028 1.00 93.06 482 PHE A O 1
ATOM 3569 N N . ALA A 1 483 ? -15.022 10.014 12.521 1.00 94.00 483 ALA A N 1
ATOM 3570 C CA . ALA A 1 483 ? -15.181 9.149 13.692 1.00 94.00 483 ALA A CA 1
ATOM 3571 C C . ALA A 1 483 ? -15.573 9.949 14.950 1.00 94.00 483 ALA A C 1
ATOM 3573 O O . ALA A 1 483 ? -14.813 10.800 15.415 1.00 94.00 483 ALA A O 1
ATOM 3574 N N . LEU A 1 484 ? -16.752 9.666 15.519 1.00 95.19 484 LEU A N 1
ATOM 3575 C CA . LEU A 1 484 ? -17.193 10.233 16.803 1.00 95.19 484 LEU A CA 1
ATOM 3576 C C . LEU A 1 484 ? -16.480 9.569 17.980 1.00 95.19 484 LEU A C 1
ATOM 3578 O O . LEU A 1 484 ? -16.233 8.366 17.951 1.00 95.19 484 LEU A O 1
ATOM 3582 N N . MET A 1 485 ? -16.167 10.337 19.026 1.00 94.31 485 MET A N 1
ATOM 3583 C CA . MET A 1 485 ? -15.283 9.896 20.115 1.00 94.31 485 MET A CA 1
ATOM 3584 C C . MET A 1 485 ? -14.028 9.203 19.595 1.00 94.31 485 MET A C 1
ATOM 3586 O O . MET A 1 485 ? -13.523 8.238 20.167 1.00 94.31 485 MET A O 1
ATOM 3590 N N . GLY A 1 486 ? -13.545 9.689 18.465 1.00 83.62 486 GLY A N 1
ATOM 3591 C CA . GLY A 1 486 ? -12.256 9.296 17.996 1.00 83.62 486 GLY A CA 1
ATOM 3592 C C . GLY A 1 486 ? -11.173 10.018 18.803 1.00 83.62 486 GLY A C 1
ATOM 3593 O O . GLY A 1 486 ? -11.347 11.183 19.158 1.00 83.62 486 GLY A O 1
ATOM 3594 N N . GLY A 1 487 ? -10.065 9.342 19.103 1.00 85.12 487 GLY A N 1
ATOM 3595 C CA . GLY A 1 487 ? -8.989 9.921 19.912 1.00 85.12 487 GLY A CA 1
ATOM 3596 C C . GLY A 1 487 ? -8.718 9.163 21.209 1.00 85.12 487 GLY A C 1
ATOM 3597 O O . GLY A 1 487 ? -8.002 9.671 22.065 1.00 85.12 487 GLY A O 1
ATOM 3598 N N . ILE A 1 488 ? -9.291 7.969 21.385 1.00 92.19 488 ILE A N 1
ATOM 3599 C CA . ILE A 1 488 ? -9.155 7.190 22.615 1.00 92.19 488 ILE A CA 1
ATOM 3600 C C . ILE A 1 488 ? -7.707 6.706 22.768 1.00 92.19 488 ILE A C 1
ATOM 3602 O O . ILE A 1 488 ? -7.211 5.933 21.954 1.00 92.19 488 ILE A O 1
ATOM 3606 N N . ASN A 1 489 ? -7.041 7.144 23.833 1.00 91.94 489 ASN A N 1
ATOM 3607 C CA . ASN A 1 489 ? -5.659 6.791 24.183 1.00 91.94 489 ASN A CA 1
ATOM 3608 C C . ASN A 1 489 ? -5.501 6.443 25.674 1.00 91.94 489 ASN A C 1
ATOM 3610 O O . ASN A 1 489 ? -4.444 6.635 26.272 1.00 91.94 489 ASN A O 1
ATOM 3614 N N . SER A 1 490 ? -6.578 5.966 26.299 1.00 90.94 490 SER A N 1
ATOM 3615 C CA . SER A 1 490 ? -6.582 5.568 27.703 1.00 90.94 490 SER A CA 1
ATOM 3616 C C . SER A 1 490 ? -7.399 4.302 27.913 1.00 90.94 490 SER A C 1
ATOM 3618 O O . SER A 1 490 ? -8.478 4.147 27.338 1.00 90.94 490 SER A O 1
ATOM 3620 N N . GLU A 1 491 ? -6.921 3.436 28.809 1.00 88.31 491 GLU A N 1
ATOM 3621 C CA . GLU A 1 491 ? -7.690 2.295 29.316 1.00 88.31 491 GLU A CA 1
ATOM 3622 C C . GLU A 1 491 ? -8.900 2.741 30.161 1.00 88.31 491 GLU A C 1
ATOM 3624 O O . GLU A 1 491 ? -9.861 1.989 30.331 1.00 88.31 491 GLU A O 1
ATOM 3629 N N . THR A 1 492 ? -8.875 3.976 30.681 1.00 93.44 492 THR A N 1
ATOM 3630 C CA . THR A 1 492 ? -9.997 4.567 31.416 1.00 93.44 492 THR A CA 1
ATOM 3631 C C . THR A 1 492 ? -10.958 5.251 30.440 1.00 93.44 492 THR A C 1
ATOM 3633 O O . THR A 1 492 ? -10.526 6.116 29.675 1.00 93.44 492 THR A O 1
ATOM 3636 N N . PRO A 1 493 ? -12.268 4.935 30.475 1.00 95.56 493 PRO A N 1
ATOM 3637 C CA . PRO A 1 493 ? -13.239 5.593 29.609 1.00 95.56 493 PRO A CA 1
ATOM 3638 C C . PRO A 1 493 ? -13.257 7.120 29.786 1.00 95.56 493 PRO A C 1
ATOM 3640 O O . PRO A 1 493 ? -13.390 7.632 30.899 1.00 95.56 493 PRO A O 1
ATOM 3643 N N . THR A 1 494 ? -13.164 7.835 28.668 1.00 96.62 494 THR A N 1
ATOM 3644 C CA . THR A 1 494 ? -13.131 9.299 28.572 1.00 96.62 494 THR A CA 1
ATOM 3645 C C . THR A 1 494 ? -14.549 9.860 28.538 1.00 96.62 494 THR A C 1
ATOM 3647 O O . THR A 1 494 ? -15.366 9.400 27.740 1.00 96.62 494 THR A O 1
ATOM 3650 N N . SER A 1 495 ? -14.847 10.852 29.384 1.00 96.94 495 SER A N 1
ATOM 3651 C CA . SER A 1 495 ? -16.164 11.504 29.409 1.00 96.94 495 SER A CA 1
ATOM 3652 C C . SER A 1 495 ? -16.372 12.440 28.216 1.00 96.94 495 SER A C 1
ATOM 3654 O O . SER A 1 495 ? -15.450 13.136 27.793 1.00 96.94 495 SER A O 1
ATOM 3656 N N . PHE A 1 496 ? -17.602 12.472 27.704 1.00 97.38 496 PHE A N 1
ATOM 3657 C CA . PHE A 1 496 ? -18.066 13.400 26.666 1.00 97.38 496 PHE A CA 1
ATOM 3658 C C . PHE A 1 496 ? -19.389 14.090 27.035 1.00 97.38 496 PHE A C 1
ATOM 3660 O O . PHE A 1 496 ? -20.078 14.660 26.184 1.00 97.38 496 PHE A O 1
ATOM 3667 N N . TYR A 1 497 ? -19.745 14.055 28.321 1.00 98.31 497 TYR A N 1
ATOM 3668 C CA . TYR A 1 497 ? -20.922 14.714 28.874 1.00 98.31 497 TYR A CA 1
ATOM 3669 C C . TYR A 1 497 ? -20.600 15.378 30.214 1.00 98.31 497 TYR A C 1
ATOM 3671 O O . TYR A 1 497 ? -19.873 14.830 31.041 1.00 98.31 497 TYR A O 1
ATOM 3679 N N . THR A 1 498 ? -21.150 16.571 30.434 1.00 97.62 498 THR A N 1
ATOM 3680 C CA . THR A 1 498 ? -21.024 17.312 31.696 1.00 97.62 498 THR A CA 1
ATOM 3681 C C . THR A 1 498 ? -22.399 17.495 32.330 1.00 97.62 498 THR A C 1
ATOM 3683 O O . THR A 1 498 ? -23.164 18.352 31.893 1.00 97.62 498 THR A O 1
ATOM 3686 N N . ASP A 1 499 ? -22.692 16.729 33.385 1.00 95.94 499 ASP A N 1
ATOM 3687 C CA . ASP A 1 499 ? -23.997 16.748 34.072 1.00 95.94 499 ASP A CA 1
ATOM 3688 C C . ASP A 1 499 ? -24.355 18.136 34.619 1.00 95.94 499 ASP A C 1
ATOM 3690 O O . ASP A 1 499 ? -25.451 18.637 34.388 1.00 95.94 499 ASP A O 1
ATOM 3694 N N . ALA A 1 500 ? -23.389 18.818 35.244 1.00 94.81 500 ALA A N 1
ATOM 3695 C CA . ALA A 1 500 ? -23.596 20.130 35.863 1.00 94.81 500 ALA A CA 1
ATOM 3696 C C . ALA A 1 500 ? -24.123 21.208 34.896 1.00 94.81 500 ALA A C 1
ATOM 3698 O O . ALA A 1 500 ? -24.776 22.156 35.325 1.00 94.81 500 ALA A O 1
ATOM 3699 N N . THR A 1 501 ? -23.829 21.084 33.600 1.00 94.81 501 THR A N 1
ATOM 3700 C CA . THR A 1 501 ? -24.263 22.030 32.562 1.00 94.81 501 THR A CA 1
ATOM 3701 C C . THR A 1 501 ? -25.254 21.416 31.575 1.00 94.81 501 THR A C 1
ATOM 3703 O O . THR A 1 501 ? -25.757 22.123 30.703 1.00 94.81 501 THR A O 1
ATOM 3706 N N . GLY A 1 502 ? -25.527 20.111 31.673 1.00 96.19 502 GLY A N 1
ATOM 3707 C CA . GLY A 1 502 ? -26.251 19.356 30.654 1.00 96.19 502 GLY A CA 1
ATOM 3708 C C . GLY A 1 502 ? -25.552 19.365 29.291 1.00 96.19 502 GLY A C 1
ATOM 3709 O O . GLY A 1 502 ? -26.217 19.252 28.267 1.00 96.19 502 GLY A O 1
ATOM 3710 N N . SER A 1 503 ? -24.234 19.568 29.231 1.00 97.12 503 SER A N 1
ATOM 3711 C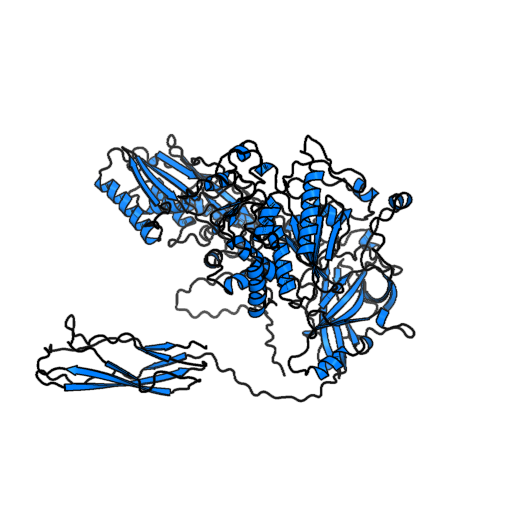 CA . SER A 1 503 ? -23.524 19.748 27.960 1.00 97.12 503 SER A CA 1
ATOM 3712 C C . SER A 1 503 ? -23.039 18.413 27.402 1.00 97.12 503 SER A C 1
ATOM 3714 O O . SER A 1 503 ? -22.119 17.806 27.953 1.00 97.12 503 SER A O 1
ATOM 3716 N N . LEU A 1 504 ? -23.598 17.994 26.266 1.00 98.25 504 LEU A N 1
ATOM 3717 C CA . LEU A 1 504 ? -23.059 16.911 25.444 1.00 98.25 504 LEU A CA 1
ATOM 3718 C C . LEU A 1 504 ? -21.998 17.488 24.500 1.00 98.25 504 LEU A C 1
ATOM 3720 O O . LEU A 1 504 ? -22.282 18.438 23.772 1.00 98.25 504 LEU A O 1
ATOM 3724 N N . SER A 1 505 ? -20.784 16.937 24.509 1.00 97.44 505 SER A N 1
ATOM 3725 C CA . SER A 1 505 ? -19.665 17.414 23.688 1.00 97.44 505 SER A CA 1
ATOM 3726 C C . SER A 1 505 ? -18.822 16.244 23.191 1.00 97.44 505 SER A C 1
ATOM 3728 O O . SER A 1 505 ? -17.955 15.746 23.903 1.00 97.44 505 SER A O 1
ATOM 3730 N N . ILE A 1 506 ? -19.072 15.827 21.953 1.00 97.50 506 ILE A N 1
ATOM 3731 C CA . ILE A 1 506 ? -18.490 14.647 21.316 1.00 97.50 506 ILE A CA 1
ATOM 3732 C C . ILE A 1 506 ? -17.369 15.079 20.354 1.00 97.50 506 ILE A C 1
ATOM 3734 O O . ILE A 1 506 ? -17.668 15.663 19.312 1.00 97.50 506 ILE A O 1
ATOM 3738 N N . PRO A 1 507 ? -16.086 14.804 20.644 1.00 95.81 507 PRO A N 1
ATOM 3739 C CA . PRO A 1 507 ? -15.009 14.880 19.662 1.00 95.81 507 PRO A CA 1
ATOM 3740 C C . PRO A 1 507 ? -15.355 14.160 18.350 1.00 95.81 507 PRO A C 1
ATOM 3742 O O . PRO A 1 507 ? -15.757 12.997 18.360 1.00 95.81 507 PRO A O 1
ATOM 3745 N N . LEU A 1 508 ? -15.180 14.842 17.222 1.00 95.31 508 LEU A N 1
ATOM 3746 C CA . LEU A 1 508 ? -15.342 14.298 15.877 1.00 95.31 508 LEU A CA 1
ATOM 3747 C C . LEU A 1 508 ? -14.004 14.394 15.162 1.00 95.31 508 LEU A C 1
ATOM 3749 O O . LEU A 1 508 ? -13.581 15.483 14.793 1.00 95.31 508 LEU A O 1
ATOM 3753 N N . PHE A 1 509 ? -13.349 13.266 14.937 1.00 92.31 509 PHE A N 1
ATOM 3754 C CA . PHE A 1 509 ? -12.135 13.254 14.137 1.00 92.31 509 PHE A CA 1
ATOM 3755 C C . PHE A 1 509 ? -12.459 13.247 12.659 1.00 92.31 509 PHE A C 1
ATOM 3757 O O . PHE A 1 509 ? -13.301 12.467 12.205 1.00 92.31 509 PHE A O 1
ATOM 3764 N N . VAL A 1 510 ? -11.762 14.111 11.929 1.00 91.81 510 VAL A N 1
ATOM 3765 C CA . VAL A 1 510 ? -11.912 14.302 10.495 1.00 91.81 510 VAL A CA 1
ATOM 3766 C C . VAL A 1 510 ? -10.539 14.280 9.846 1.00 91.81 510 VAL A C 1
ATOM 3768 O O . VAL A 1 510 ? -9.706 15.136 10.134 1.00 91.81 510 VAL A O 1
ATOM 3771 N N . ARG A 1 511 ? -10.308 13.325 8.947 1.00 89.62 511 ARG A N 1
ATOM 3772 C CA . ARG A 1 511 ? -9.112 13.269 8.088 1.00 89.62 511 ARG A CA 1
ATOM 3773 C C . ARG A 1 511 ? -9.470 13.736 6.681 1.00 89.62 511 ARG A C 1
ATOM 3775 O O . ARG A 1 511 ? -10.616 13.560 6.278 1.00 89.62 511 ARG A O 1
ATOM 3782 N N . SER A 1 512 ? -8.502 14.281 5.936 1.00 89.00 512 SER A N 1
ATOM 3783 C CA . SER A 1 512 ? -8.717 14.703 4.547 1.00 89.0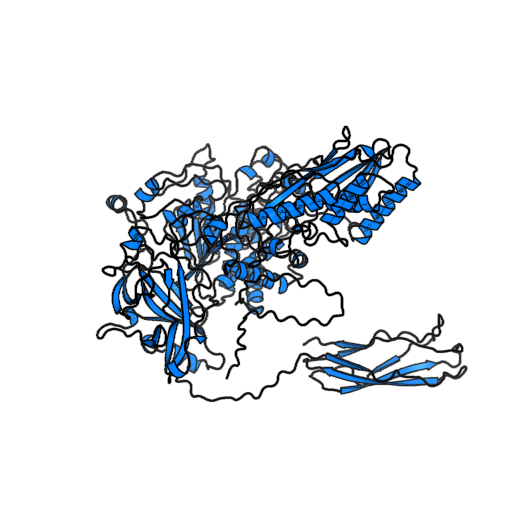0 512 SER A CA 1
ATOM 3784 C C . SER A 1 512 ? -7.628 14.283 3.558 1.00 89.00 512 SER A C 1
ATOM 3786 O O . SER A 1 512 ? -6.439 14.329 3.872 1.00 89.00 512 SER A O 1
ATOM 3788 N N . MET A 1 513 ? -8.064 13.928 2.345 1.00 90.06 513 MET A N 1
ATOM 3789 C CA . MET A 1 513 ? -7.245 13.649 1.155 1.00 90.06 513 MET A CA 1
ATOM 3790 C C . MET A 1 513 ? -7.559 14.581 -0.026 1.00 90.06 513 MET A C 1
ATOM 3792 O O . MET A 1 513 ? -7.129 14.323 -1.146 1.00 90.06 513 MET A O 1
ATOM 3796 N N . HIS A 1 514 ? -8.317 15.659 0.191 1.00 87.12 514 HIS A N 1
ATOM 3797 C CA . HIS A 1 514 ? -8.679 16.575 -0.891 1.00 87.12 514 HIS A CA 1
ATOM 3798 C C . HIS A 1 514 ? -7.455 17.211 -1.565 1.00 87.12 514 HIS A C 1
ATOM 3800 O O . HIS A 1 514 ? -6.523 17.678 -0.903 1.00 87.12 514 HIS A O 1
ATOM 3806 N N . VAL A 1 515 ? -7.521 17.293 -2.897 1.00 83.06 515 VAL A N 1
ATOM 3807 C CA . VAL A 1 515 ? -6.495 17.928 -3.736 1.00 83.06 515 VAL A CA 1
ATOM 3808 C C . VAL A 1 515 ? -6.624 19.453 -3.706 1.00 83.06 515 VAL A C 1
ATOM 3810 O O . VAL A 1 515 ? -5.615 20.152 -3.625 1.00 83.06 515 VAL A O 1
ATOM 3813 N N . THR A 1 516 ? -7.856 19.978 -3.745 1.00 85.12 516 THR A N 1
ATOM 3814 C CA . THR A 1 516 ? -8.119 21.421 -3.845 1.00 85.12 516 THR A CA 1
ATOM 3815 C C . THR A 1 516 ? -8.807 21.988 -2.601 1.00 85.12 516 THR A C 1
ATOM 3817 O O . THR A 1 516 ? -9.593 21.323 -1.922 1.00 85.12 516 THR A O 1
ATOM 3820 N N . ALA A 1 517 ? -8.535 23.265 -2.315 1.00 85.69 517 ALA A N 1
ATOM 3821 C CA . ALA A 1 517 ? -9.202 24.009 -1.245 1.00 85.69 517 ALA A CA 1
ATOM 3822 C C . ALA A 1 517 ? -10.708 24.188 -1.489 1.00 85.69 517 ALA A C 1
ATOM 3824 O O . ALA A 1 517 ? -11.485 24.198 -0.532 1.00 85.69 517 ALA A O 1
ATOM 3825 N N . ALA A 1 518 ? -11.121 24.318 -2.754 1.00 89.12 518 ALA A N 1
ATOM 3826 C CA . ALA A 1 518 ? -12.517 24.510 -3.131 1.00 89.12 518 ALA A CA 1
ATOM 3827 C C . ALA A 1 518 ? -13.360 23.274 -2.788 1.00 89.12 518 ALA A C 1
ATOM 3829 O O . ALA A 1 518 ? -14.349 23.395 -2.064 1.00 89.12 518 ALA A O 1
ATOM 3830 N N . ASP A 1 519 ? -12.908 22.091 -3.212 1.00 90.44 519 ASP A N 1
ATOM 3831 C CA . ASP A 1 519 ? -13.600 20.824 -2.952 1.00 90.44 519 ASP A CA 1
ATOM 3832 C C . ASP A 1 519 ? -13.684 20.540 -1.450 1.00 90.44 519 ASP A C 1
ATOM 3834 O O . ASP A 1 519 ? -14.754 20.238 -0.917 1.00 90.44 519 ASP A O 1
ATOM 3838 N N . SER A 1 520 ? -12.567 20.736 -0.738 1.00 91.00 520 SER A N 1
ATOM 3839 C CA . SER A 1 520 ? -12.536 20.578 0.716 1.00 91.00 520 SER A CA 1
ATOM 3840 C C . SER A 1 520 ? -13.519 21.514 1.416 1.00 91.00 520 SER A C 1
ATOM 3842 O O . SER A 1 520 ? -14.199 21.075 2.341 1.00 91.00 520 SER A O 1
ATOM 3844 N N . THR A 1 521 ? -13.610 22.777 0.990 1.00 91.81 521 THR A N 1
ATOM 3845 C CA . THR A 1 521 ? -14.516 23.770 1.590 1.00 91.81 521 THR A CA 1
ATOM 3846 C C . THR A 1 521 ? -15.977 23.413 1.340 1.00 91.81 521 THR A C 1
ATOM 3848 O O . THR A 1 521 ? -16.807 23.518 2.242 1.00 91.81 521 THR A O 1
ATOM 3851 N N . GLN A 1 522 ? -16.305 22.949 0.133 1.00 94.19 522 GLN A N 1
ATOM 3852 C CA . GLN A 1 522 ? -17.655 22.502 -0.191 1.00 94.19 522 GLN A CA 1
ATOM 3853 C C . GLN A 1 522 ? -18.067 21.300 0.671 1.00 94.19 522 GLN A C 1
ATOM 3855 O O . GLN A 1 522 ? -19.167 21.288 1.229 1.00 94.19 522 GLN A O 1
ATOM 3860 N N . ALA A 1 523 ? -17.182 20.311 0.821 1.00 94.50 523 ALA A N 1
ATOM 3861 C CA . ALA A 1 523 ? -17.452 19.123 1.622 1.00 94.50 523 ALA A CA 1
ATOM 3862 C C . ALA A 1 523 ? -17.610 19.450 3.120 1.00 94.50 523 ALA A C 1
ATOM 3864 O O . ALA A 1 523 ? -18.573 19.004 3.746 1.00 94.50 523 ALA A O 1
ATOM 3865 N N . THR A 1 524 ? -16.727 20.268 3.707 1.00 94.56 524 THR A N 1
ATOM 3866 C CA . THR A 1 524 ? -16.817 20.629 5.136 1.00 94.56 524 THR A CA 1
ATOM 3867 C C . THR A 1 524 ? -18.020 21.524 5.450 1.00 94.56 524 THR A C 1
ATOM 3869 O O . THR A 1 524 ? -18.616 21.397 6.526 1.00 94.56 524 THR A O 1
ATOM 3872 N N . ALA A 1 525 ? -18.441 22.379 4.512 1.00 95.06 525 ALA A N 1
ATOM 3873 C CA . ALA A 1 525 ? -19.664 23.169 4.646 1.00 95.06 525 ALA A CA 1
ATOM 3874 C C . ALA A 1 525 ? -20.918 22.279 4.695 1.00 95.06 525 ALA A C 1
ATOM 3876 O O . ALA A 1 525 ? -21.779 22.487 5.553 1.00 95.06 525 ALA A O 1
ATOM 3877 N N . ALA A 1 526 ? -20.996 21.256 3.835 1.00 96.62 526 ALA A N 1
ATOM 3878 C CA . ALA A 1 526 ? -22.104 20.299 3.836 1.00 96.62 526 ALA A CA 1
ATOM 3879 C C . ALA A 1 526 ? -22.211 19.550 5.176 1.00 96.62 526 ALA A C 1
ATOM 3881 O O . ALA A 1 526 ? -23.284 19.509 5.779 1.00 96.62 526 ALA A O 1
ATOM 3882 N N . VAL A 1 527 ? -21.079 19.063 5.697 1.00 96.50 527 VAL A N 1
ATOM 3883 C CA . VAL A 1 527 ? -21.008 18.398 7.011 1.00 96.50 527 VAL A CA 1
ATOM 3884 C C . VAL A 1 527 ? -21.505 19.318 8.122 1.00 96.50 527 VAL A C 1
ATOM 3886 O O . VAL A 1 527 ? -22.346 18.921 8.928 1.00 96.50 527 VAL A O 1
ATOM 3889 N N . THR A 1 528 ? -21.033 20.566 8.141 1.00 96.75 528 THR A N 1
ATOM 3890 C CA . THR A 1 528 ? -21.451 21.563 9.136 1.00 96.75 528 THR A CA 1
ATOM 3891 C C . THR A 1 528 ? -22.962 21.786 9.100 1.00 96.75 528 THR A C 1
ATOM 3893 O O . THR A 1 528 ? -23.616 21.723 10.143 1.00 96.75 528 THR A O 1
ATOM 3896 N N . ALA A 1 529 ? -23.532 21.971 7.907 1.00 97.50 529 ALA A N 1
ATOM 3897 C CA . ALA A 1 529 ? -24.970 22.149 7.731 1.00 97.50 529 ALA A CA 1
ATOM 3898 C C . ALA A 1 529 ? -25.772 20.913 8.177 1.00 97.50 529 ALA A C 1
ATOM 3900 O O . ALA A 1 529 ? -26.824 21.055 8.802 1.00 97.50 529 ALA A O 1
ATOM 3901 N N . ALA A 1 530 ? -25.271 19.702 7.914 1.00 97.81 530 ALA A N 1
ATOM 3902 C CA . ALA A 1 530 ? -25.931 18.461 8.309 1.00 97.81 530 ALA A CA 1
ATOM 3903 C C . ALA A 1 530 ? -26.021 18.300 9.836 1.00 97.81 530 ALA A C 1
ATOM 3905 O O . ALA A 1 530 ? -27.086 17.954 10.349 1.00 97.81 530 ALA A O 1
ATOM 3906 N N . PHE A 1 531 ? -24.948 18.604 10.577 1.00 98.06 531 PHE A N 1
ATOM 3907 C CA . PHE A 1 531 ? -24.978 18.595 12.046 1.00 98.06 531 PHE A CA 1
ATOM 3908 C C . PHE A 1 531 ? -25.903 19.682 12.613 1.00 98.06 531 PHE A C 1
ATOM 3910 O O . PHE A 1 531 ? -26.707 19.397 13.505 1.00 98.06 531 PHE A O 1
ATOM 3917 N N . GLN A 1 532 ? -25.861 20.896 12.055 1.00 97.50 532 GLN A N 1
ATOM 3918 C CA . GLN A 1 532 ? -26.749 21.996 12.453 1.00 97.50 532 GLN A CA 1
ATOM 3919 C C . GLN A 1 532 ? -28.227 21.655 12.238 1.00 97.50 532 GLN A C 1
ATOM 3921 O O . GLN A 1 532 ? -29.053 21.915 13.111 1.00 97.50 532 GLN A O 1
ATOM 3926 N N . ALA A 1 533 ? -28.563 20.988 11.131 1.00 97.81 533 ALA A N 1
ATOM 3927 C CA . ALA A 1 533 ? -29.921 20.523 10.851 1.00 97.81 533 ALA A CA 1
ATOM 3928 C C . ALA A 1 533 ? -30.436 19.485 11.869 1.00 97.81 533 ALA A C 1
ATOM 3930 O O . ALA A 1 533 ? -31.643 19.275 11.976 1.00 97.81 533 ALA A O 1
ATOM 3931 N N . LYS A 1 534 ? -29.540 18.839 12.627 1.00 97.00 534 LYS A N 1
ATOM 3932 C CA . LYS A 1 534 ? -29.873 17.924 13.730 1.00 97.00 534 LYS A CA 1
ATOM 3933 C C . LYS A 1 534 ? -29.811 18.580 15.112 1.00 97.00 534 LYS A C 1
ATOM 3935 O O . LYS A 1 534 ? -29.960 17.884 16.111 1.00 97.00 534 LYS A O 1
ATOM 3940 N N . GLY A 1 535 ? -29.615 19.898 15.179 1.00 96.12 535 GLY A N 1
ATOM 3941 C CA . GLY A 1 535 ? -29.567 20.663 16.427 1.00 96.12 535 GLY A CA 1
ATOM 3942 C C . GLY A 1 535 ? -28.208 20.654 17.132 1.00 96.12 535 GLY A C 1
ATOM 3943 O O . GLY A 1 535 ? -28.134 21.059 18.290 1.00 96.12 535 GLY A O 1
ATOM 3944 N N . PHE A 1 536 ? -27.143 20.197 16.466 1.00 98.31 536 PHE A N 1
ATOM 3945 C CA . PHE A 1 536 ? -25.783 20.255 17.001 1.00 98.31 536 PHE A CA 1
ATOM 3946 C C . PHE A 1 536 ? -25.056 21.530 16.564 1.00 98.31 536 PHE A C 1
ATOM 3948 O O . PHE A 1 536 ? -25.199 21.997 15.435 1.00 98.31 536 PHE A O 1
ATOM 3955 N N . THR A 1 537 ? -24.182 22.030 17.430 1.00 97.44 537 THR A N 1
ATOM 3956 C CA . THR A 1 537 ? -23.110 22.954 17.050 1.00 97.44 537 THR A CA 1
ATOM 3957 C C . THR A 1 537 ? -21.872 22.137 16.696 1.00 97.44 537 THR A C 1
ATOM 3959 O O . THR A 1 537 ? -21.503 21.231 17.439 1.00 97.44 537 THR A O 1
ATOM 3962 N N . LEU A 1 538 ? -21.213 22.458 15.582 1.00 96.31 538 LEU A N 1
ATOM 3963 C CA . LEU A 1 538 ? -19.954 21.834 15.174 1.00 96.31 538 LEU A CA 1
ATOM 3964 C C . LEU A 1 538 ? -18.826 22.871 15.234 1.00 96.31 538 LEU A C 1
ATOM 3966 O O . LEU A 1 538 ? -18.952 23.960 14.671 1.00 96.31 538 LEU A O 1
ATOM 3970 N N . GLY A 1 539 ? -17.731 22.535 15.920 1.00 93.94 539 GLY A N 1
ATOM 3971 C CA . GLY A 1 539 ? -16.505 23.333 15.905 1.00 93.94 539 GLY A CA 1
ATOM 3972 C C . GLY A 1 539 ? -15.925 23.474 14.492 1.00 93.94 539 GLY A C 1
ATOM 3973 O O . GLY A 1 539 ? -16.196 22.661 13.614 1.00 93.94 539 GLY A O 1
ATOM 3974 N N . ALA A 1 540 ? -15.114 24.507 14.255 1.00 88.50 540 ALA A N 1
ATOM 3975 C CA . ALA A 1 540 ? -14.584 24.776 12.920 1.00 88.50 540 ALA A CA 1
ATOM 3976 C C . ALA A 1 540 ? -13.792 23.578 12.360 1.00 88.50 540 ALA A C 1
ATOM 3978 O O . ALA A 1 540 ? -12.796 23.155 12.942 1.00 88.50 540 ALA A O 1
ATOM 3979 N N . LEU A 1 541 ? -14.220 23.069 11.199 1.00 86.81 541 LEU A N 1
ATOM 3980 C CA . LEU A 1 541 ? -13.500 22.033 10.448 1.00 86.81 541 LEU A CA 1
ATOM 3981 C C . LEU A 1 541 ? -12.276 22.589 9.704 1.00 86.81 541 LEU A C 1
ATOM 3983 O O . LEU A 1 541 ? -11.366 21.838 9.368 1.00 86.81 541 LEU A O 1
ATOM 3987 N N . GLY A 1 542 ? -12.253 23.902 9.449 1.00 77.00 542 GLY A N 1
ATOM 3988 C CA . GLY A 1 542 ? -11.218 24.557 8.652 1.00 77.00 542 GLY A CA 1
ATOM 3989 C C . GLY A 1 542 ? -11.210 24.092 7.192 1.00 77.00 542 GLY A C 1
ATOM 3990 O O . GLY A 1 542 ? -12.227 23.648 6.653 1.00 77.00 542 GLY A O 1
ATOM 3991 N N . SER A 1 543 ? -10.040 24.191 6.562 1.00 68.62 543 SER A N 1
ATOM 3992 C CA . SER A 1 543 ? -9.755 23.650 5.229 1.00 68.62 543 SER A CA 1
ATOM 3993 C C . SER A 1 543 ? -8.734 22.521 5.372 1.00 68.62 543 SER A C 1
ATOM 3995 O O . SER A 1 543 ? -7.542 22.766 5.185 1.00 68.62 543 SER A O 1
ATOM 3997 N N . PRO A 1 544 ? -9.147 21.305 5.775 1.00 68.69 544 PRO A N 1
ATOM 3998 C CA . PRO A 1 544 ? -8.236 20.177 5.885 1.00 68.69 544 PRO A CA 1
ATOM 3999 C C . PRO A 1 544 ? -7.792 19.787 4.464 1.00 68.69 544 PRO A C 1
ATOM 4001 O O . PRO A 1 544 ? -8.462 19.028 3.774 1.00 68.69 544 PRO A O 1
ATOM 4004 N N . ILE A 1 545 ? -6.687 20.362 3.993 1.00 71.81 545 ILE A N 1
ATOM 4005 C CA . ILE A 1 545 ? -6.071 20.114 2.681 1.00 71.81 545 ILE A CA 1
ATOM 4006 C C . ILE A 1 545 ? -4.575 19.856 2.845 1.00 71.81 545 ILE A C 1
ATOM 4008 O O . ILE A 1 545 ? -4.014 20.085 3.915 1.00 71.81 545 ILE A O 1
ATOM 4012 N N . GLY A 1 546 ? -3.923 19.423 1.765 1.00 65.50 546 GLY A N 1
ATOM 4013 C CA . GLY A 1 546 ? -2.469 19.258 1.738 1.00 65.50 546 GLY A CA 1
ATOM 4014 C C . GLY A 1 546 ? -2.014 17.836 2.033 1.00 65.50 546 GLY A C 1
ATOM 4015 O O . GLY A 1 546 ? -0.976 17.651 2.662 1.00 65.50 546 GLY A O 1
ATOM 4016 N N . ALA A 1 547 ? -2.775 16.837 1.573 1.00 82.38 547 ALA A N 1
ATOM 4017 C CA . ALA A 1 547 ? -2.303 15.461 1.585 1.00 82.38 547 ALA A CA 1
ATOM 4018 C C . ALA A 1 547 ? -0.968 15.357 0.829 1.00 82.38 547 ALA A C 1
ATOM 4020 O O . ALA A 1 547 ? -0.849 15.824 -0.311 1.00 82.38 547 ALA A O 1
ATOM 4021 N N . GLY A 1 548 ? 0.034 14.783 1.492 1.00 88.94 548 GLY A N 1
ATOM 4022 C CA . GLY A 1 548 ? 1.298 14.409 0.872 1.00 88.94 548 GLY A CA 1
ATOM 4023 C C . GLY A 1 548 ? 1.099 13.071 0.184 1.00 88.94 548 GLY A C 1
ATOM 4024 O O . GLY A 1 548 ? 0.716 12.111 0.835 1.00 88.94 548 GLY A O 1
ATOM 4025 N N . LEU A 1 549 ? 1.312 12.990 -1.118 1.00 92.06 549 LEU A N 1
ATOM 4026 C CA . LEU A 1 549 ? 1.128 11.766 -1.882 1.00 92.06 549 LEU A CA 1
ATOM 4027 C C . LEU A 1 549 ? 2.474 11.080 -2.109 1.00 92.06 549 LEU A C 1
ATOM 4029 O O . LEU A 1 549 ? 3.467 11.730 -2.436 1.00 92.06 549 LEU A O 1
ATOM 4033 N N . TYR A 1 550 ? 2.502 9.759 -1.958 1.00 93.06 550 TYR A N 1
ATOM 4034 C CA . TYR A 1 550 ? 3.620 8.947 -2.437 1.00 93.06 550 TYR A CA 1
ATOM 4035 C C . TYR A 1 550 ? 3.493 8.735 -3.948 1.00 93.06 550 TYR A C 1
ATOM 4037 O O . TYR A 1 550 ? 4.476 8.834 -4.685 1.00 93.06 550 TYR A O 1
ATOM 4045 N N . VAL A 1 551 ? 2.252 8.529 -4.400 1.00 93.81 551 VAL A N 1
ATOM 4046 C CA . VAL A 1 551 ? 1.862 8.344 -5.798 1.00 93.81 551 VAL A CA 1
ATOM 4047 C C . VAL A 1 551 ? 0.656 9.218 -6.139 1.00 93.81 551 VAL A C 1
ATOM 4049 O O . VAL A 1 551 ? -0.210 9.443 -5.291 1.00 93.81 551 VAL A O 1
ATOM 4052 N N . THR A 1 552 ? 0.565 9.699 -7.379 1.00 93.00 552 THR A N 1
ATOM 4053 C CA . THR A 1 552 ? -0.652 10.366 -7.865 1.00 93.00 552 THR A CA 1
ATOM 4054 C C . THR A 1 552 ? -1.877 9.454 -7.753 1.00 93.00 552 THR A C 1
ATOM 4056 O O . THR A 1 552 ? -1.778 8.227 -7.767 1.00 93.00 552 THR A O 1
ATOM 4059 N N . HIS A 1 553 ? -3.069 10.045 -7.638 1.00 92.88 553 HIS A N 1
ATOM 4060 C CA . HIS A 1 553 ? -4.310 9.274 -7.493 1.00 92.88 553 HIS A CA 1
ATOM 4061 C C . HIS A 1 553 ? -4.621 8.363 -8.688 1.00 92.88 553 HIS A C 1
ATOM 4063 O O . HIS A 1 553 ? -5.297 7.354 -8.521 1.00 92.88 553 HIS A O 1
ATOM 4069 N N . ASP A 1 554 ? -4.152 8.719 -9.880 1.00 93.94 554 ASP A N 1
ATOM 4070 C CA . ASP A 1 554 ? -4.294 7.958 -11.121 1.00 93.94 554 ASP A CA 1
ATOM 4071 C C . ASP A 1 554 ? -3.127 6.996 -11.385 1.00 93.94 554 ASP A C 1
ATOM 4073 O O . ASP A 1 554 ? -3.038 6.409 -12.462 1.00 93.94 554 ASP A O 1
ATOM 4077 N N . ASN A 1 555 ? -2.230 6.818 -10.412 1.00 94.94 555 ASN A N 1
ATOM 4078 C CA . ASN A 1 555 ? -1.051 5.996 -10.601 1.00 94.94 555 ASN A CA 1
ATOM 4079 C C . ASN A 1 555 ? -1.426 4.503 -10.755 1.00 94.94 555 ASN A C 1
ATOM 4081 O O . ASN A 1 555 ? -2.079 3.935 -9.867 1.00 94.94 555 ASN A O 1
ATOM 4085 N N . PRO A 1 556 ? -0.967 3.835 -11.829 1.00 94.50 556 PRO A N 1
ATOM 4086 C CA . PRO A 1 556 ? -1.293 2.438 -12.118 1.00 94.50 556 PRO A CA 1
ATOM 4087 C C . PRO A 1 556 ? -0.817 1.447 -11.048 1.00 94.50 556 PRO A C 1
ATOM 4089 O O . PRO A 1 556 ? -1.428 0.391 -10.907 1.00 94.50 556 PRO A O 1
ATOM 4092 N N . LEU A 1 557 ? 0.208 1.772 -10.249 1.00 97.06 557 LEU A N 1
ATOM 4093 C CA . LEU A 1 557 ? 0.646 0.938 -9.122 1.00 97.06 557 LEU A CA 1
ATOM 4094 C C . LEU A 1 557 ? -0.449 0.768 -8.068 1.00 97.06 557 LEU A C 1
ATOM 4096 O O . LEU A 1 557 ? -0.640 -0.334 -7.558 1.00 97.06 557 LEU A O 1
ATOM 4100 N N . THR A 1 558 ? -1.212 1.830 -7.794 1.00 97.25 558 THR A N 1
ATOM 4101 C CA . THR A 1 558 ? -2.346 1.754 -6.862 1.00 97.25 558 THR A CA 1
ATOM 4102 C C . THR A 1 558 ? -3.419 0.813 -7.399 1.00 97.25 558 THR A C 1
ATOM 4104 O O . THR A 1 558 ? -3.937 -0.015 -6.654 1.00 97.25 558 THR A O 1
ATOM 4107 N N . ALA A 1 559 ? -3.743 0.926 -8.690 1.00 96.81 559 ALA A N 1
ATOM 4108 C CA . ALA A 1 559 ? -4.752 0.090 -9.331 1.00 96.81 559 ALA A CA 1
ATOM 4109 C C . ALA A 1 559 ? -4.320 -1.383 -9.396 1.00 96.81 559 ALA A C 1
ATOM 4111 O O . ALA A 1 559 ? -5.123 -2.257 -9.078 1.00 96.81 559 ALA A O 1
ATOM 4112 N N . LEU A 1 560 ? -3.050 -1.653 -9.722 1.00 97.56 560 LEU A N 1
ATOM 4113 C CA . LEU A 1 560 ? -2.470 -2.997 -9.722 1.00 97.56 560 LEU A CA 1
ATOM 4114 C C . LEU A 1 560 ? -2.582 -3.642 -8.342 1.00 97.56 560 LEU A C 1
ATOM 4116 O O . LEU A 1 560 ? -3.131 -4.732 -8.212 1.00 97.56 560 LEU A O 1
ATOM 4120 N N . GLN A 1 561 ? -2.085 -2.974 -7.302 1.00 98.06 561 GLN A N 1
ATOM 4121 C CA . GLN A 1 561 ? -2.062 -3.545 -5.956 1.00 98.06 561 GLN A CA 1
ATOM 4122 C C . GLN A 1 561 ? -3.461 -3.700 -5.369 1.00 98.06 561 GLN A C 1
ATOM 4124 O O . GLN A 1 561 ? -3.751 -4.710 -4.731 1.00 98.06 561 GLN A O 1
ATOM 4129 N N . PHE A 1 562 ? -4.350 -2.731 -5.607 1.00 98.00 562 PHE A N 1
ATOM 4130 C CA . PHE A 1 562 ? -5.733 -2.842 -5.159 1.00 98.00 562 PHE A CA 1
ATOM 4131 C C . PHE A 1 562 ? -6.467 -3.977 -5.877 1.00 98.00 562 PHE A C 1
ATOM 4133 O O . PHE A 1 562 ? -7.134 -4.773 -5.218 1.00 98.00 562 PHE A O 1
ATOM 4140 N N . GLY A 1 563 ? -6.290 -4.101 -7.196 1.00 97.44 563 GLY A N 1
ATOM 4141 C CA . GLY A 1 563 ? -6.829 -5.213 -7.973 1.00 97.44 563 GLY A CA 1
ATOM 4142 C C . GLY A 1 563 ? -6.292 -6.559 -7.488 1.00 97.44 563 GLY A C 1
ATOM 4143 O O . GLY A 1 563 ? -7.077 -7.476 -7.258 1.00 97.44 563 GLY A O 1
ATOM 4144 N N . SER A 1 564 ? -4.980 -6.663 -7.256 1.00 98.25 564 SER A N 1
ATOM 4145 C CA . SER A 1 564 ? -4.337 -7.875 -6.734 1.00 98.25 564 SER A CA 1
ATOM 4146 C C . SER A 1 564 ? -4.901 -8.268 -5.366 1.00 98.25 564 SER A C 1
ATOM 4148 O O . SER A 1 564 ? -5.388 -9.384 -5.205 1.00 98.25 564 SER A O 1
ATOM 4150 N N . TYR A 1 565 ? -4.987 -7.318 -4.426 1.00 98.25 565 TYR A N 1
ATOM 4151 C CA . TYR A 1 565 ? -5.626 -7.510 -3.119 1.00 98.25 565 TYR A CA 1
ATOM 4152 C C . TYR A 1 565 ? -7.059 -8.055 -3.242 1.00 98.25 565 TYR A C 1
ATOM 4154 O O . TYR A 1 565 ? -7.436 -9.005 -2.551 1.00 98.25 565 TYR A O 1
ATOM 4162 N N . GLN A 1 566 ? -7.867 -7.476 -4.136 1.00 97.25 566 GLN A N 1
ATOM 4163 C CA . GLN A 1 566 ? -9.234 -7.940 -4.371 1.00 97.25 566 GLN A CA 1
ATOM 4164 C C . GLN A 1 566 ? -9.259 -9.354 -4.959 1.00 97.25 566 GLN A C 1
ATOM 4166 O O . GLN A 1 566 ? -10.061 -10.176 -4.518 1.00 97.25 566 GLN A O 1
ATOM 4171 N N . ALA A 1 567 ? -8.385 -9.651 -5.921 1.00 97.88 567 ALA A N 1
ATOM 4172 C CA . ALA A 1 567 ? -8.289 -10.966 -6.542 1.00 97.88 567 ALA A CA 1
ATOM 4173 C C . ALA A 1 567 ? -7.893 -12.049 -5.526 1.00 97.88 567 ALA A C 1
ATOM 4175 O O . ALA A 1 567 ? -8.561 -13.079 -5.464 1.00 97.88 567 ALA A O 1
ATOM 4176 N N . THR A 1 568 ? -6.899 -11.795 -4.667 1.00 98.06 568 THR A N 1
ATOM 4177 C CA . THR A 1 568 ? -6.483 -12.714 -3.591 1.00 98.06 568 THR A CA 1
ATOM 4178 C C . THR A 1 568 ? -7.650 -13.070 -2.669 1.00 98.06 568 THR A C 1
ATOM 4180 O O . THR A 1 568 ? -7.903 -14.243 -2.392 1.00 98.06 568 THR A O 1
ATOM 4183 N N . ILE A 1 569 ? -8.403 -12.067 -2.212 1.00 97.31 569 ILE A N 1
ATOM 4184 C CA . ILE A 1 569 ? -9.531 -12.281 -1.297 1.00 97.31 569 ILE A CA 1
ATOM 4185 C C . ILE A 1 569 ? -10.672 -13.018 -2.002 1.00 97.31 569 ILE A C 1
ATOM 4187 O O . ILE A 1 569 ? -11.233 -13.964 -1.451 1.00 97.31 569 ILE A O 1
ATOM 4191 N N . ASN A 1 570 ? -11.012 -12.605 -3.225 1.00 96.50 570 ASN A N 1
ATOM 4192 C CA . ASN A 1 570 ? -12.097 -13.208 -3.997 1.00 96.50 570 ASN A CA 1
ATOM 4193 C C . ASN A 1 570 ? -11.786 -14.646 -4.422 1.00 96.50 570 ASN A C 1
ATOM 4195 O O . ASN A 1 570 ? -12.714 -15.435 -4.597 1.00 96.50 570 ASN A O 1
ATOM 4199 N N . ARG A 1 571 ? -10.501 -15.004 -4.549 1.00 96.19 571 ARG A N 1
ATOM 4200 C CA . ARG A 1 571 ? -10.067 -16.369 -4.850 1.00 96.19 571 ARG A CA 1
ATOM 4201 C C . ARG A 1 571 ? -10.456 -17.347 -3.743 1.00 96.19 571 ARG A C 1
ATOM 4203 O O . ARG A 1 571 ? -10.849 -18.473 -4.055 1.00 96.19 571 ARG A O 1
ATOM 4210 N N . ASN A 1 572 ? -10.373 -16.926 -2.477 1.00 96.19 572 ASN A N 1
ATOM 4211 C CA . ASN A 1 572 ? -10.753 -17.742 -1.322 1.00 96.19 572 ASN A CA 1
ATOM 4212 C C . ASN A 1 572 ? -11.462 -16.924 -0.218 1.00 96.19 572 ASN A C 1
ATOM 4214 O O . ASN A 1 572 ? -10.887 -16.672 0.847 1.00 96.19 572 ASN A O 1
ATOM 4218 N N . PRO A 1 573 ? -12.744 -16.562 -0.411 1.00 96.19 573 PRO A N 1
ATOM 4219 C CA . PRO A 1 573 ? -13.480 -15.722 0.534 1.00 96.19 573 PRO A CA 1
ATOM 4220 C C . PRO A 1 573 ? -13.594 -16.318 1.939 1.00 96.19 573 PRO A C 1
ATOM 4222 O O . PRO A 1 573 ? -13.739 -15.584 2.907 1.00 96.19 573 PRO A O 1
ATOM 4225 N N . GLN A 1 574 ? -13.532 -17.648 2.065 1.00 95.88 574 GLN A N 1
ATOM 4226 C CA . GLN A 1 574 ? -13.598 -18.329 3.358 1.00 95.88 574 GLN A CA 1
ATOM 4227 C C . GLN A 1 574 ? -12.301 -18.157 4.151 1.00 95.88 574 GLN A C 1
ATOM 4229 O O . GLN A 1 574 ? -12.354 -17.843 5.338 1.00 95.88 574 GLN A O 1
ATOM 4234 N N . GLN A 1 575 ? -11.142 -18.315 3.502 1.00 95.12 575 GLN A N 1
ATOM 4235 C CA . GLN A 1 575 ? -9.855 -18.059 4.150 1.00 95.12 575 GLN A CA 1
ATOM 4236 C C . GLN A 1 575 ? -9.695 -16.580 4.513 1.00 95.12 575 GLN A C 1
ATOM 4238 O O . GLN A 1 575 ? -9.068 -16.277 5.521 1.00 95.12 575 GLN A O 1
ATOM 4243 N N . PHE A 1 576 ? -10.275 -15.676 3.724 1.00 96.56 576 PHE A N 1
ATOM 4244 C CA . PHE A 1 576 ? -10.209 -14.228 3.910 1.00 96.56 576 PHE A CA 1
ATOM 4245 C C . PHE A 1 576 ? -11.545 -13.637 4.395 1.00 96.56 576 PHE A C 1
ATOM 4247 O O . PHE A 1 576 ? -11.920 -12.540 3.985 1.00 96.56 576 PHE A O 1
ATOM 4254 N N . ALA A 1 577 ? -12.274 -14.347 5.264 1.00 94.31 577 ALA A N 1
ATOM 4255 C CA . ALA A 1 577 ? -13.644 -13.984 5.646 1.00 94.31 577 ALA A CA 1
ATOM 4256 C C . ALA A 1 577 ? -13.777 -12.554 6.199 1.00 94.31 577 ALA A C 1
ATOM 4258 O O . ALA A 1 577 ? -14.679 -11.822 5.786 1.00 94.31 577 ALA A O 1
ATOM 4259 N N . ASP A 1 578 ? -12.862 -12.142 7.082 1.00 90.31 578 ASP A N 1
ATOM 4260 C CA . ASP A 1 578 ? -12.880 -10.815 7.711 1.00 90.31 578 ASP A CA 1
ATOM 4261 C C . ASP A 1 578 ? -12.725 -9.676 6.679 1.00 90.31 578 ASP A C 1
ATOM 4263 O O . ASP A 1 578 ? -13.632 -8.843 6.570 1.00 90.31 578 ASP A O 1
ATOM 4267 N N . PRO A 1 579 ? -11.660 -9.627 5.850 1.00 93.44 579 PRO A N 1
ATOM 4268 C CA . PRO A 1 579 ? -11.547 -8.590 4.825 1.00 93.44 579 PRO A CA 1
ATOM 4269 C C . PRO A 1 579 ? -12.569 -8.744 3.685 1.00 93.44 579 PRO A C 1
ATOM 4271 O O . PRO A 1 579 ? -12.967 -7.734 3.099 1.00 93.44 579 PRO A O 1
ATOM 4274 N N . TYR A 1 580 ? -13.050 -9.957 3.380 1.00 94.94 580 TYR A N 1
ATOM 4275 C CA . TYR A 1 580 ? -14.110 -10.171 2.384 1.00 94.94 580 TYR A CA 1
ATOM 4276 C C . TYR A 1 580 ? -15.437 -9.533 2.814 1.00 94.94 580 TYR A C 1
ATOM 4278 O O . TYR A 1 580 ? -16.099 -8.872 2.008 1.00 94.94 580 TYR A O 1
ATOM 4286 N N . ALA A 1 581 ? -15.790 -9.644 4.099 1.00 91.19 581 ALA A N 1
ATOM 4287 C CA . ALA A 1 581 ? -16.980 -9.014 4.672 1.00 91.19 581 ALA A CA 1
ATOM 4288 C C . ALA A 1 581 ? -16.938 -7.475 4.619 1.00 91.19 581 ALA A C 1
ATOM 4290 O O . ALA A 1 581 ? -17.982 -6.826 4.677 1.00 91.19 581 ALA A O 1
ATOM 4291 N N . LEU A 1 582 ? -15.746 -6.886 4.485 1.00 91.06 582 LEU A N 1
ATOM 4292 C CA . LEU A 1 582 ? -15.536 -5.443 4.356 1.00 91.06 582 LEU A CA 1
ATOM 4293 C C . LEU A 1 582 ? -15.407 -4.978 2.898 1.00 91.06 582 LEU A C 1
ATOM 4295 O O . LEU A 1 582 ? -15.202 -3.787 2.655 1.00 91.06 582 LEU A O 1
ATOM 4299 N N . SER A 1 583 ? -15.525 -5.880 1.919 1.00 89.44 583 SER A N 1
ATOM 4300 C CA . SER A 1 583 ? -15.187 -5.590 0.522 1.00 89.44 583 SER A CA 1
ATOM 4301 C C . SER A 1 583 ? -15.935 -4.385 -0.058 1.00 89.44 583 SER A C 1
ATOM 4303 O O . SER A 1 583 ? -15.355 -3.684 -0.878 1.00 89.44 583 SER A O 1
ATOM 4305 N N . ASP A 1 584 ? -17.158 -4.084 0.384 1.00 86.94 584 ASP A N 1
ATOM 4306 C CA . ASP A 1 584 ? -17.956 -2.944 -0.100 1.00 86.94 584 ASP A CA 1
ATOM 4307 C C . ASP A 1 584 ? -17.477 -1.565 0.389 1.00 86.94 584 ASP A C 1
ATOM 4309 O O . ASP A 1 584 ? -17.860 -0.541 -0.177 1.00 86.94 584 ASP A O 1
ATOM 4313 N N . VAL A 1 585 ? -16.639 -1.512 1.429 1.00 89.00 585 VAL A N 1
ATOM 4314 C CA . VAL A 1 585 ? -16.164 -0.257 2.049 1.00 89.00 585 VAL A CA 1
ATOM 4315 C C . VAL A 1 585 ? -14.638 -0.118 2.055 1.00 89.00 585 VAL A C 1
ATOM 4317 O O . VAL A 1 585 ? -14.105 0.892 2.520 1.00 89.00 585 VAL A O 1
ATOM 4320 N N . VAL A 1 586 ? -13.921 -1.110 1.522 1.00 91.69 586 VAL A N 1
ATOM 4321 C CA . VAL A 1 586 ? -12.457 -1.135 1.434 1.00 91.69 586 VAL A CA 1
ATOM 4322 C C . VAL A 1 586 ? -11.996 -0.565 0.091 1.00 91.69 586 VAL A C 1
ATOM 4324 O O . VAL A 1 586 ? -12.295 -1.109 -0.967 1.00 91.69 586 VAL A O 1
ATOM 4327 N N . PHE A 1 587 ? -11.217 0.514 0.155 1.00 93.69 587 PHE A N 1
ATOM 4328 C CA . PHE A 1 587 ? -10.586 1.197 -0.980 1.00 93.69 587 PHE A CA 1
ATOM 4329 C C . PHE A 1 587 ? -9.174 1.646 -0.578 1.00 93.69 587 PHE A C 1
ATOM 4331 O O . PHE A 1 587 ? -8.897 1.689 0.625 1.00 93.69 587 PHE A O 1
ATOM 4338 N N . PRO A 1 588 ? -8.288 2.003 -1.529 1.00 95.44 588 PRO A N 1
ATOM 4339 C CA . PRO A 1 588 ? -7.027 2.680 -1.235 1.00 95.44 588 PRO A CA 1
ATOM 4340 C C . PRO A 1 588 ? -7.214 3.858 -0.273 1.00 95.44 588 PRO A C 1
ATOM 4342 O O . PRO A 1 588 ? -8.173 4.616 -0.393 1.00 95.44 588 PRO A O 1
ATOM 4345 N N . GLN A 1 589 ? -6.304 4.043 0.676 1.00 92.31 589 GLN A N 1
ATOM 4346 C CA . GLN A 1 589 ? -6.410 5.054 1.730 1.00 92.31 589 GLN A CA 1
ATOM 4347 C C . GLN A 1 589 ? -5.181 5.958 1.753 1.00 92.31 589 GLN A C 1
ATOM 4349 O O . GLN A 1 589 ? -4.183 5.719 1.085 1.00 92.31 589 GLN A O 1
ATOM 4354 N N . GLY A 1 590 ? -5.242 7.001 2.567 1.00 90.00 590 GLY A N 1
ATOM 4355 C CA . GLY A 1 590 ? -4.037 7.618 3.103 1.00 90.00 590 GLY A CA 1
ATOM 4356 C C . GLY A 1 590 ? -3.905 7.295 4.589 1.00 90.00 590 GLY A C 1
ATOM 4357 O O . GLY A 1 590 ? -4.822 6.754 5.208 1.00 90.00 590 GLY A O 1
ATOM 4358 N N . THR A 1 591 ? -2.776 7.667 5.166 1.00 88.00 591 THR A N 1
ATOM 4359 C CA . THR A 1 591 ? -2.432 7.433 6.571 1.00 88.00 591 THR A CA 1
ATOM 4360 C C . THR A 1 591 ? -2.048 8.745 7.253 1.00 88.00 591 THR A C 1
ATOM 4362 O O . THR A 1 591 ? -1.869 9.764 6.596 1.00 88.00 591 THR A O 1
ATOM 4365 N N . THR A 1 592 ? -1.924 8.765 8.575 1.00 80.38 592 THR A N 1
ATOM 4366 C CA . THR A 1 592 ? -1.331 9.901 9.304 1.00 80.38 592 THR A CA 1
ATOM 4367 C C . THR A 1 592 ? 0.145 9.675 9.646 1.00 80.38 592 THR A C 1
ATOM 4369 O O . THR A 1 592 ? 0.828 10.634 9.990 1.00 80.38 592 THR A O 1
ATOM 4372 N N . GLY A 1 593 ? 0.634 8.432 9.559 1.00 75.81 593 GLY A N 1
ATOM 4373 C CA . GLY A 1 593 ? 2.040 8.074 9.790 1.00 75.81 593 GLY A CA 1
ATOM 4374 C C . GLY A 1 593 ? 2.928 8.331 8.571 1.00 75.81 593 GLY A C 1
ATOM 4375 O O . GLY A 1 593 ? 2.439 8.393 7.446 1.00 75.81 593 GLY A O 1
ATOM 4376 N N . GLY A 1 594 ? 4.229 8.522 8.787 1.00 78.19 594 GLY A N 1
ATOM 4377 C CA . GLY A 1 594 ? 5.214 8.419 7.707 1.00 78.19 594 GLY A CA 1
ATOM 4378 C C . GLY A 1 594 ? 5.438 6.957 7.323 1.00 78.19 594 GLY A C 1
ATOM 4379 O O . GLY A 1 594 ? 4.990 6.072 8.037 1.00 78.19 594 GLY A O 1
ATOM 4380 N N . THR A 1 595 ? 6.088 6.739 6.186 1.00 86.94 595 THR A N 1
ATOM 4381 C CA . THR A 1 595 ? 6.717 5.458 5.846 1.00 86.94 595 THR A CA 1
ATOM 4382 C C . THR A 1 595 ? 7.803 5.700 4.790 1.00 86.94 595 THR A C 1
ATOM 4384 O O . THR A 1 595 ? 7.851 6.777 4.161 1.00 86.94 595 THR A O 1
ATOM 4387 N N . LEU A 1 596 ? 8.647 4.694 4.541 1.00 91.31 596 LEU A N 1
ATOM 4388 C CA . LEU A 1 596 ? 9.754 4.706 3.577 1.00 91.31 596 LEU A CA 1
ATOM 4389 C C . LEU A 1 596 ? 9.321 5.084 2.147 1.00 91.31 596 LEU A C 1
ATOM 4391 O O . LEU A 1 596 ? 10.137 5.615 1.386 1.00 91.31 596 LEU A O 1
ATOM 4395 N N . ALA A 1 597 ? 8.033 4.954 1.803 1.00 92.25 597 ALA A N 1
ATOM 4396 C CA . ALA A 1 597 ? 7.471 5.397 0.521 1.00 92.25 597 ALA A CA 1
ATOM 4397 C C . ALA A 1 597 ? 7.649 6.900 0.235 1.00 92.25 597 ALA A C 1
ATOM 4399 O O . ALA A 1 597 ? 7.720 7.314 -0.925 1.00 92.25 597 ALA A O 1
ATOM 4400 N N . SER A 1 598 ? 7.816 7.724 1.274 1.00 86.44 598 SER A N 1
ATOM 4401 C CA . SER A 1 598 ? 7.876 9.188 1.173 1.00 86.44 598 SER A CA 1
ATOM 4402 C C . SER A 1 598 ? 9.006 9.732 0.286 1.00 86.44 598 SER A C 1
ATOM 4404 O O . SER A 1 598 ? 8.958 10.903 -0.073 1.00 86.44 598 SER A O 1
ATOM 4406 N N . ASN A 1 599 ? 10.022 8.941 -0.083 1.00 86.88 599 ASN A N 1
ATOM 4407 C CA . ASN A 1 599 ? 11.121 9.389 -0.954 1.00 86.88 599 ASN A CA 1
ATOM 4408 C C . ASN A 1 599 ? 11.195 8.679 -2.318 1.00 86.88 599 ASN A C 1
ATOM 4410 O O . ASN A 1 599 ? 12.195 8.823 -3.028 1.00 86.88 599 ASN A O 1
ATOM 4414 N N . PHE A 1 600 ? 10.147 7.953 -2.714 1.00 91.69 600 PHE A N 1
ATOM 4415 C CA . PHE A 1 600 ? 10.047 7.238 -3.994 1.00 91.69 600 PHE A CA 1
ATOM 4416 C C . PHE A 1 600 ? 8.840 7.735 -4.801 1.00 91.69 600 PHE A C 1
ATOM 4418 O O . PHE A 1 600 ? 7.888 6.997 -5.053 1.00 91.69 600 PHE A O 1
ATOM 4425 N N . ARG A 1 601 ? 8.889 9.014 -5.197 1.00 90.25 601 ARG A N 1
ATOM 4426 C CA . ARG A 1 601 ? 7.823 9.703 -5.947 1.00 90.25 601 ARG A CA 1
ATOM 4427 C C . ARG A 1 601 ? 7.282 8.853 -7.096 1.00 90.25 601 ARG A C 1
ATOM 4429 O O . ARG A 1 601 ? 8.065 8.410 -7.933 1.00 90.25 601 ARG A O 1
ATOM 4436 N N . ASN A 1 602 ? 5.963 8.656 -7.121 1.00 93.25 602 ASN A N 1
ATOM 4437 C CA . ASN A 1 602 ? 5.217 7.866 -8.109 1.00 93.25 602 ASN A CA 1
ATOM 4438 C C . ASN A 1 602 ? 5.642 6.398 -8.261 1.00 93.25 602 ASN A C 1
ATOM 4440 O O . ASN A 1 602 ? 5.052 5.678 -9.063 1.00 93.25 602 ASN A O 1
ATOM 4444 N N . LYS A 1 603 ? 6.613 5.928 -7.476 1.00 93.81 603 LYS A N 1
ATOM 4445 C CA . LYS A 1 603 ? 7.200 4.595 -7.603 1.00 93.81 603 LYS A CA 1
ATOM 4446 C C . LYS A 1 603 ? 6.869 3.702 -6.421 1.00 93.81 603 LYS A C 1
ATOM 4448 O O . LYS A 1 603 ? 6.940 2.499 -6.599 1.00 93.81 603 LYS A O 1
ATOM 4453 N N . MET A 1 604 ? 6.532 4.237 -5.245 1.00 95.69 604 MET A N 1
ATOM 4454 C CA . MET A 1 604 ? 6.273 3.420 -4.055 1.00 95.69 604 MET A CA 1
ATOM 4455 C C . MET A 1 604 ? 4.972 3.780 -3.343 1.00 95.69 604 MET A C 1
ATOM 4457 O O . MET A 1 604 ? 4.669 4.952 -3.142 1.00 95.69 604 MET A O 1
ATOM 4461 N N . THR A 1 605 ? 4.246 2.758 -2.906 1.00 96.50 605 THR A N 1
ATOM 4462 C CA . THR A 1 605 ? 3.085 2.824 -2.003 1.00 96.50 605 THR A CA 1
ATOM 4463 C C . THR A 1 605 ? 3.400 2.108 -0.684 1.00 96.50 605 THR A C 1
ATOM 4465 O O . THR A 1 605 ? 4.456 1.488 -0.559 1.00 96.50 605 THR A O 1
ATOM 4468 N N . ALA A 1 606 ? 2.493 2.139 0.296 1.00 95.81 606 ALA A N 1
ATOM 4469 C CA . ALA A 1 606 ? 2.491 1.102 1.337 1.00 95.81 606 ALA A CA 1
ATOM 4470 C C . ALA A 1 606 ? 1.438 0.032 1.016 1.00 95.81 606 ALA A C 1
ATOM 4472 O O . ALA A 1 606 ? 0.325 0.366 0.595 1.00 95.81 606 ALA A O 1
ATOM 4473 N N . PHE A 1 607 ? 1.795 -1.239 1.196 1.00 96.44 607 PHE A N 1
ATOM 4474 C CA . PHE A 1 607 ? 0.982 -2.404 0.841 1.00 96.44 607 PHE A CA 1
ATOM 4475 C C . PHE A 1 607 ? 1.175 -3.511 1.887 1.00 96.44 607 PHE A C 1
ATOM 4477 O O . PHE A 1 607 ? 2.183 -4.215 1.889 1.00 96.44 607 PHE A O 1
ATOM 4484 N N . GLY A 1 608 ? 0.210 -3.633 2.800 1.00 88.25 608 GLY A N 1
ATOM 4485 C CA . GLY A 1 608 ? 0.421 -4.293 4.094 1.00 88.25 608 GLY A CA 1
ATOM 4486 C C . GLY A 1 608 ? 0.921 -3.291 5.129 1.00 88.25 608 GLY A C 1
ATOM 4487 O O . GLY A 1 608 ? 1.130 -2.134 4.779 1.00 88.25 608 GLY A O 1
ATOM 4488 N N . ALA A 1 609 ? 1.026 -3.635 6.412 1.00 86.75 609 ALA A N 1
ATOM 4489 C CA . ALA A 1 609 ? 0.971 -4.942 7.055 1.00 86.75 609 ALA A CA 1
ATOM 4490 C C . ALA A 1 609 ? -0.423 -5.354 7.545 1.00 86.75 609 ALA A C 1
ATOM 4492 O O . ALA A 1 609 ? -0.794 -6.528 7.523 1.00 86.75 609 ALA A O 1
ATOM 4493 N N . VAL A 1 610 ? -1.219 -4.396 8.023 1.00 92.69 610 VAL A N 1
ATOM 4494 C CA . VAL A 1 610 ? -2.482 -4.715 8.705 1.00 92.69 610 VAL A CA 1
ATOM 4495 C C . VAL A 1 610 ? -3.603 -4.918 7.688 1.00 92.69 610 VAL A C 1
ATOM 4497 O O . VAL A 1 610 ? -3.918 -4.029 6.894 1.00 92.69 610 VAL A O 1
ATOM 4500 N N . ILE A 1 611 ? -4.221 -6.097 7.725 1.00 94.81 611 ILE A N 1
ATOM 4501 C CA . ILE A 1 611 ? -5.395 -6.446 6.915 1.00 94.81 611 ILE A CA 1
ATOM 4502 C C . ILE A 1 611 ? -6.641 -5.737 7.483 1.00 94.81 611 ILE A C 1
ATOM 4504 O O . ILE A 1 611 ? -6.821 -5.742 8.705 1.00 94.81 611 ILE A O 1
ATOM 4508 N N . PRO A 1 612 ? -7.520 -5.151 6.644 1.00 92.69 612 PRO A N 1
ATOM 4509 C CA . PRO A 1 612 ? -8.787 -4.576 7.081 1.00 92.69 612 PRO A CA 1
ATOM 4510 C C . PRO A 1 612 ? -9.570 -5.489 8.029 1.00 92.69 612 PRO A C 1
ATOM 4512 O O . PRO A 1 612 ? -9.814 -6.652 7.721 1.00 92.69 612 PRO A O 1
ATOM 4515 N N . GLY A 1 613 ? -9.963 -4.936 9.179 1.00 87.94 613 GLY A N 1
ATOM 4516 C CA . GLY A 1 613 ? -10.674 -5.648 10.247 1.00 87.94 613 GLY A CA 1
ATOM 4517 C C . GLY A 1 613 ? -9.773 -6.186 11.366 1.00 87.94 613 GLY A C 1
ATOM 4518 O O . GLY A 1 613 ? -10.267 -6.429 12.466 1.00 87.94 613 GLY A O 1
ATOM 4519 N N . ASN A 1 614 ? -8.459 -6.302 11.142 1.00 91.50 614 ASN A N 1
ATOM 4520 C CA . ASN A 1 614 ? -7.517 -6.724 12.180 1.00 91.50 614 ASN A CA 1
ATOM 4521 C C . ASN A 1 614 ? -7.131 -5.567 13.116 1.00 91.50 614 ASN A C 1
ATOM 4523 O O . ASN A 1 614 ? -7.122 -4.398 12.733 1.00 91.50 614 ASN A O 1
ATOM 4527 N N . GLU A 1 615 ? -6.775 -5.916 14.353 1.00 91.25 615 GLU A N 1
ATOM 4528 C CA . GLU A 1 615 ? -6.274 -4.973 15.360 1.00 91.25 615 GLU A CA 1
ATOM 4529 C C . GLU A 1 615 ? -4.903 -4.409 14.967 1.00 91.25 615 GLU A C 1
ATOM 4531 O O . GLU A 1 615 ? -4.031 -5.148 14.500 1.00 91.25 615 GLU A O 1
ATOM 4536 N N . ARG A 1 616 ? -4.689 -3.117 15.240 1.00 91.06 616 ARG A N 1
ATOM 4537 C CA . ARG A 1 616 ? -3.398 -2.440 15.069 1.00 91.06 616 ARG A CA 1
ATOM 4538 C C . ARG A 1 616 ? -2.725 -2.200 16.425 1.00 91.06 616 ARG A C 1
ATOM 4540 O O . ARG A 1 616 ? -3.158 -1.353 17.199 1.00 91.06 616 ARG A O 1
ATOM 4547 N N . TRP A 1 617 ? -1.639 -2.921 16.656 1.00 93.12 617 TRP A N 1
ATOM 4548 C CA . TRP A 1 617 ? -0.829 -3.031 17.870 1.00 93.12 617 TRP A CA 1
ATOM 4549 C C . TRP A 1 617 ? 0.489 -2.242 17.823 1.00 93.12 617 TRP A C 1
ATOM 4551 O O . TRP A 1 617 ? 1.341 -2.399 18.692 1.00 93.12 617 TRP A O 1
ATOM 4561 N N . TRP A 1 618 ? 0.682 -1.393 16.814 1.00 91.94 618 TRP A N 1
ATOM 4562 C CA . TRP A 1 618 ? 1.943 -0.673 16.640 1.00 91.94 618 TRP A CA 1
ATOM 4563 C C . TRP A 1 618 ? 2.314 0.162 17.863 1.00 91.94 618 TRP A C 1
ATOM 4565 O O . TRP A 1 618 ? 1.536 0.995 18.347 1.00 91.94 618 TRP A O 1
ATOM 4575 N N . HIS A 1 619 ? 3.558 -0.023 18.293 1.00 92.38 619 HIS A N 1
ATOM 4576 C CA . HIS A 1 619 ? 4.240 0.779 19.305 1.00 92.38 619 HIS A CA 1
ATOM 4577 C C . HIS A 1 619 ? 3.660 0.608 20.719 1.00 92.38 619 HIS A C 1
ATOM 4579 O O . HIS A 1 619 ? 3.868 1.454 21.594 1.00 92.38 619 HIS A O 1
ATOM 4585 N N . THR A 1 620 ? 2.911 -0.473 20.955 1.00 92.62 620 THR A N 1
ATOM 4586 C CA . THR A 1 620 ? 2.311 -0.792 22.254 1.00 92.62 620 THR A CA 1
ATOM 4587 C C . THR A 1 620 ? 3.107 -1.868 22.987 1.00 92.62 620 THR A C 1
ATOM 4589 O O . THR A 1 620 ? 3.797 -2.688 22.384 1.00 92.62 620 THR A O 1
ATOM 4592 N N . ALA A 1 621 ? 2.943 -1.948 24.307 1.00 93.00 621 ALA A N 1
ATOM 4593 C CA . ALA A 1 621 ? 3.235 -3.184 25.013 1.00 93.00 621 ALA A CA 1
ATOM 4594 C C . ALA A 1 621 ? 2.354 -4.319 24.483 1.00 93.00 621 ALA A C 1
ATOM 4596 O O . ALA A 1 621 ? 1.214 -4.087 24.071 1.00 93.00 621 ALA A O 1
ATOM 4597 N N . ASN A 1 622 ? 2.880 -5.543 24.535 1.00 94.12 622 ASN A N 1
ATOM 4598 C CA . ASN A 1 622 ? 2.188 -6.746 24.072 1.00 94.12 622 ASN A CA 1
ATOM 4599 C C . ASN A 1 622 ? 1.819 -6.686 22.580 1.00 94.12 622 ASN A C 1
ATOM 4601 O O . ASN A 1 622 ? 0.825 -7.287 22.172 1.00 94.12 622 ASN A O 1
ATOM 4605 N N . GLU A 1 623 ? 2.620 -5.965 21.784 1.00 95.94 623 GLU A N 1
ATOM 4606 C CA . GLU A 1 623 ? 2.504 -5.954 20.329 1.00 95.94 623 GLU A CA 1
ATOM 4607 C C . GLU A 1 623 ? 2.446 -7.385 19.788 1.00 95.94 623 GLU A C 1
ATOM 4609 O O . GLU A 1 623 ? 3.214 -8.256 20.216 1.00 95.94 623 GLU A O 1
ATOM 4614 N N . ARG A 1 624 ? 1.488 -7.632 18.886 1.00 95.00 624 ARG A N 1
ATOM 4615 C CA . ARG A 1 624 ? 1.170 -8.980 18.427 1.00 95.00 624 ARG A CA 1
ATOM 4616 C C . ARG A 1 624 ? 0.504 -9.034 17.059 1.00 95.00 624 ARG A C 1
ATOM 4618 O O . ARG A 1 624 ? -0.126 -8.079 16.609 1.00 95.00 624 ARG A O 1
ATOM 4625 N N . MET A 1 625 ? 0.560 -10.215 16.452 1.00 95.56 625 MET A N 1
ATOM 4626 C CA . MET A 1 625 ? -0.132 -10.553 15.207 1.00 95.56 625 MET A CA 1
ATOM 4627 C C . MET A 1 625 ? -0.656 -11.992 15.276 1.00 95.56 625 MET A C 1
ATOM 4629 O O . MET A 1 625 ? 0.028 -12.878 15.788 1.00 95.56 625 MET A O 1
ATOM 4633 N N . LYS A 1 626 ? -1.868 -12.252 14.763 1.00 95.94 626 LYS A N 1
ATOM 4634 C CA . LYS A 1 626 ? -2.339 -13.635 14.583 1.00 95.94 626 LYS A CA 1
ATOM 4635 C C . LYS A 1 626 ? -1.497 -14.322 13.516 1.00 95.94 626 LYS A C 1
ATOM 4637 O O . LYS A 1 626 ? -1.236 -13.732 12.470 1.00 95.94 626 LYS A O 1
ATOM 4642 N N . ILE A 1 627 ? -1.181 -15.594 13.727 1.00 97.50 627 ILE A N 1
ATOM 4643 C CA . ILE A 1 627 ? -0.473 -16.414 12.736 1.00 97.50 627 ILE A CA 1
ATOM 4644 C C . ILE A 1 627 ? -1.234 -16.460 11.407 1.00 97.50 627 ILE A C 1
ATOM 4646 O O . ILE A 1 627 ? -0.635 -16.275 10.353 1.00 97.50 627 ILE A O 1
ATOM 4650 N N . ASP A 1 628 ? -2.557 -16.628 11.436 1.00 96.81 628 ASP A N 1
ATOM 4651 C CA . ASP A 1 628 ? -3.338 -16.643 10.195 1.00 96.81 628 ASP A CA 1
ATOM 4652 C C . ASP A 1 628 ? -3.313 -15.290 9.474 1.00 96.81 628 ASP A C 1
ATOM 4654 O O . ASP A 1 628 ? -3.222 -15.264 8.249 1.00 96.81 628 ASP A O 1
ATOM 4658 N N . SER A 1 629 ? -3.300 -14.172 10.209 1.00 96.56 629 SER A N 1
ATOM 4659 C CA . SER A 1 629 ? -3.124 -12.841 9.616 1.00 96.56 629 SER A CA 1
ATOM 4660 C C . SER A 1 629 ? -1.748 -12.693 8.961 1.00 96.56 629 SER A C 1
ATOM 4662 O O . SER A 1 629 ? -1.664 -12.118 7.880 1.00 96.56 629 SER A O 1
ATOM 4664 N N . ALA A 1 630 ? -0.687 -13.229 9.579 1.00 97.75 630 ALA A N 1
ATOM 4665 C CA . ALA A 1 630 ? 0.655 -13.242 8.999 1.00 97.75 630 ALA A CA 1
ATOM 4666 C C . ALA A 1 630 ? 0.679 -14.010 7.670 1.00 97.75 630 ALA A C 1
ATOM 4668 O O . ALA A 1 630 ? 1.147 -13.487 6.663 1.00 97.75 630 ALA A O 1
ATOM 4669 N N . VAL A 1 631 ? 0.097 -15.213 7.642 1.00 98.56 631 VAL A N 1
ATOM 4670 C CA . VAL A 1 631 ? 0.034 -16.049 6.433 1.00 98.56 631 VAL A CA 1
ATOM 4671 C C . VAL A 1 631 ? -0.811 -15.391 5.337 1.00 98.56 631 VAL A C 1
ATOM 4673 O O . VAL A 1 631 ? -0.391 -15.330 4.183 1.00 98.56 631 VAL A O 1
ATOM 4676 N N . GLN A 1 632 ? -1.987 -14.860 5.680 1.00 98.50 632 GLN A N 1
ATOM 4677 C CA . GLN A 1 632 ? -2.849 -14.122 4.751 1.00 98.50 632 GLN A CA 1
ATOM 4678 C C . GLN A 1 632 ? -2.133 -12.906 4.148 1.00 98.50 632 GLN A C 1
ATOM 4680 O O . GLN A 1 632 ? -2.210 -12.687 2.940 1.00 98.50 632 GLN A O 1
ATOM 4685 N N . MET A 1 633 ? -1.412 -12.140 4.971 1.00 98.25 633 MET A N 1
ATOM 4686 C CA . MET A 1 633 ? -0.608 -11.000 4.529 1.00 98.25 633 MET A CA 1
ATOM 4687 C C . MET A 1 633 ? 0.485 -11.443 3.552 1.00 98.25 633 MET A C 1
ATOM 4689 O O . MET A 1 633 ? 0.612 -10.843 2.487 1.00 98.25 633 MET A O 1
ATOM 4693 N N . THR A 1 634 ? 1.229 -12.510 3.866 1.00 98.75 634 THR A N 1
ATOM 4694 C CA . THR A 1 634 ? 2.266 -13.063 2.979 1.00 98.75 634 THR A CA 1
ATOM 4695 C C . THR A 1 634 ? 1.696 -13.455 1.615 1.00 98.75 634 THR A C 1
ATOM 4697 O O . THR A 1 634 ? 2.322 -13.167 0.599 1.00 98.75 634 THR A O 1
ATOM 4700 N N . LYS A 1 635 ? 0.490 -14.038 1.563 1.00 98.75 635 LYS A N 1
ATOM 4701 C CA . LYS A 1 635 ? -0.198 -14.357 0.297 1.00 98.75 635 LYS A CA 1
ATOM 4702 C C . LYS A 1 635 ? -0.531 -13.109 -0.519 1.00 98.75 635 LYS A C 1
ATOM 4704 O O . LYS A 1 635 ? -0.201 -13.053 -1.698 1.00 98.75 635 LYS A O 1
ATOM 4709 N N . MET A 1 636 ? -1.132 -12.096 0.112 1.00 98.56 636 MET A N 1
ATOM 4710 C CA . MET A 1 636 ? -1.451 -10.824 -0.554 1.00 98.56 636 MET A CA 1
ATOM 4711 C C . MET A 1 636 ? -0.185 -10.135 -1.087 1.00 98.56 636 MET A C 1
ATOM 4713 O O . MET A 1 636 ? -0.185 -9.621 -2.203 1.00 98.56 636 MET A O 1
ATOM 4717 N N . MET A 1 637 ? 0.902 -10.149 -0.308 1.00 98.50 637 MET A N 1
ATOM 4718 C CA . MET A 1 637 ? 2.202 -9.604 -0.709 1.00 98.50 637 MET A CA 1
ATOM 4719 C C . MET A 1 637 ? 2.814 -10.375 -1.880 1.00 98.50 637 MET A C 1
ATOM 4721 O O . MET A 1 637 ? 3.292 -9.739 -2.813 1.00 98.50 637 MET A O 1
ATOM 4725 N N . ALA A 1 638 ? 2.770 -11.711 -1.869 1.00 98.56 638 ALA A N 1
ATOM 4726 C CA . ALA A 1 638 ? 3.304 -12.532 -2.955 1.00 98.56 638 ALA A CA 1
ATOM 4727 C C . ALA A 1 638 ? 2.555 -12.287 -4.276 1.00 98.56 638 ALA A C 1
ATOM 4729 O O . ALA A 1 638 ? 3.187 -12.065 -5.309 1.00 98.56 638 ALA A O 1
ATOM 4730 N N . ASP A 1 639 ? 1.220 -12.232 -4.228 1.00 98.50 639 ASP A N 1
ATOM 4731 C CA . ASP A 1 639 ? 0.392 -11.927 -5.398 1.00 98.50 639 ASP A CA 1
ATOM 4732 C C . ASP A 1 639 ? 0.695 -10.516 -5.930 1.00 98.50 639 ASP A C 1
ATOM 4734 O O . ASP A 1 639 ? 0.975 -10.340 -7.114 1.00 98.50 639 ASP A O 1
ATOM 4738 N N . GLY A 1 640 ? 0.691 -9.495 -5.063 1.00 97.94 640 GLY A N 1
ATOM 4739 C CA . GLY A 1 640 ? 0.986 -8.111 -5.453 1.00 97.94 640 GLY A CA 1
ATOM 4740 C C . GLY A 1 640 ? 2.398 -7.930 -6.019 1.00 97.94 640 GLY A C 1
ATOM 4741 O O . GLY A 1 640 ? 2.592 -7.207 -6.997 1.00 97.94 640 GLY A O 1
ATOM 4742 N N . MET A 1 641 ? 3.379 -8.622 -5.442 1.00 97.94 641 MET A N 1
ATOM 4743 C CA . MET A 1 641 ? 4.773 -8.600 -5.878 1.00 97.94 641 MET A CA 1
ATOM 4744 C C . MET A 1 641 ? 4.960 -9.279 -7.239 1.00 97.94 641 MET A C 1
ATOM 4746 O O . MET A 1 641 ? 5.668 -8.732 -8.086 1.00 97.94 641 MET A O 1
ATOM 4750 N N . LEU A 1 642 ? 4.301 -10.417 -7.493 1.00 97.62 642 LEU A N 1
ATOM 4751 C CA . LEU A 1 642 ? 4.350 -11.076 -8.801 1.00 97.62 642 LEU A CA 1
ATOM 4752 C C . LEU A 1 642 ? 3.671 -10.237 -9.890 1.00 97.62 642 LEU A C 1
ATOM 4754 O O . LEU A 1 642 ? 4.215 -10.123 -10.988 1.00 97.62 642 LEU A O 1
ATOM 4758 N N . GLU A 1 643 ? 2.538 -9.601 -9.583 1.00 97.56 643 GLU A N 1
ATOM 4759 C CA . GLU A 1 643 ? 1.887 -8.663 -10.506 1.00 97.56 643 GLU A CA 1
ATOM 4760 C C . GLU A 1 643 ? 2.834 -7.514 -10.885 1.00 97.56 643 GLU A C 1
ATOM 4762 O O . GLU A 1 643 ? 2.998 -7.191 -12.061 1.00 97.56 643 GLU A O 1
ATOM 4767 N N . MET A 1 644 ? 3.539 -6.933 -9.908 1.00 97.69 644 MET A N 1
ATOM 4768 C CA . MET A 1 644 ? 4.562 -5.914 -10.169 1.00 97.69 644 MET A CA 1
ATOM 4769 C C . MET A 1 644 ? 5.736 -6.470 -10.995 1.00 97.69 644 MET A C 1
ATOM 4771 O O . MET A 1 644 ? 6.299 -5.758 -11.832 1.00 97.69 644 MET A O 1
ATOM 4775 N N . ALA A 1 645 ? 6.107 -7.736 -10.795 1.00 96.56 645 ALA A N 1
ATOM 4776 C CA . ALA A 1 645 ? 7.220 -8.386 -11.481 1.00 96.56 645 ALA A CA 1
ATOM 4777 C C . ALA A 1 645 ? 6.935 -8.741 -12.954 1.00 96.56 645 ALA A C 1
ATOM 4779 O O . ALA A 1 645 ? 7.863 -9.115 -13.674 1.00 96.56 645 ALA A O 1
ATOM 4780 N N . ARG A 1 646 ? 5.688 -8.614 -13.428 1.00 93.25 646 ARG A N 1
ATOM 4781 C CA . ARG A 1 646 ? 5.274 -8.923 -14.806 1.00 93.25 646 ARG A CA 1
ATOM 4782 C C . ARG A 1 646 ? 4.952 -7.677 -15.615 1.00 93.25 646 ARG A C 1
ATOM 4784 O O . ARG A 1 646 ? 4.430 -6.680 -15.116 1.00 93.25 646 ARG A O 1
ATOM 4791 N N . TYR A 1 647 ? 5.277 -7.703 -16.899 1.00 90.44 647 TYR A N 1
ATOM 4792 C CA . TYR A 1 647 ? 4.898 -6.633 -17.809 1.00 90.44 647 TYR A CA 1
ATOM 4793 C C . TYR A 1 647 ? 3.391 -6.688 -18.062 1.00 90.44 647 TYR A C 1
ATOM 4795 O O . TYR A 1 647 ? 2.871 -7.698 -18.518 1.00 90.44 647 TYR A O 1
ATOM 4803 N N . SER A 1 648 ? 2.703 -5.575 -17.822 1.00 76.25 648 SER A N 1
ATOM 4804 C CA . SER A 1 648 ? 1.345 -5.345 -18.338 1.00 76.25 648 SER A CA 1
ATOM 4805 C C . SER A 1 648 ? 1.331 -4.847 -19.779 1.00 76.25 648 SER A C 1
ATOM 4807 O O . SER A 1 648 ? 0.284 -4.804 -20.418 1.00 76.25 648 SER A O 1
ATOM 4809 N N . GLY A 1 649 ? 2.494 -4.429 -20.280 1.00 80.81 649 GLY A N 1
ATOM 4810 C CA . GLY A 1 649 ? 2.685 -3.869 -21.606 1.00 80.81 649 GLY A CA 1
ATOM 4811 C C . GLY A 1 649 ? 3.653 -4.691 -22.461 1.00 80.81 649 GLY A C 1
ATOM 4812 O O . GLY A 1 649 ? 4.162 -5.728 -22.039 1.00 80.81 649 GLY A O 1
ATOM 4813 N N . PRO A 1 650 ? 3.942 -4.215 -23.678 1.00 85.69 650 PRO A N 1
ATOM 4814 C CA . PRO A 1 650 ? 4.772 -4.929 -24.651 1.00 85.69 650 PRO A CA 1
ATOM 4815 C C . PRO A 1 650 ? 6.273 -4.895 -24.322 1.00 85.69 650 PRO A C 1
ATOM 4817 O O . PRO A 1 650 ? 7.049 -5.628 -24.940 1.00 85.69 650 PRO A O 1
ATOM 4820 N N . ALA A 1 651 ? 6.701 -3.996 -23.431 1.00 94.31 651 ALA A N 1
ATOM 4821 C CA . ALA A 1 651 ? 8.105 -3.670 -23.240 1.00 94.31 651 ALA A CA 1
ATOM 4822 C C . ALA A 1 651 ? 8.414 -3.117 -21.840 1.00 94.31 651 ALA A C 1
ATOM 4824 O O . ALA A 1 651 ? 7.525 -2.650 -21.127 1.00 94.31 651 ALA A O 1
ATOM 4825 N N . GLY A 1 652 ? 9.702 -3.116 -21.508 1.00 95.12 652 GLY A N 1
ATOM 4826 C CA . GLY A 1 652 ? 10.307 -2.366 -20.408 1.00 95.12 652 GLY A CA 1
ATOM 4827 C C . GLY A 1 652 ? 11.686 -1.852 -20.822 1.00 95.12 652 GLY A C 1
ATOM 4828 O O . GLY A 1 652 ? 12.170 -2.173 -21.912 1.00 95.12 652 GLY A O 1
ATOM 4829 N N . ALA A 1 653 ? 12.336 -1.034 -19.993 1.00 95.69 653 ALA A N 1
ATOM 4830 C CA . ALA A 1 653 ? 13.627 -0.454 -20.364 1.00 95.69 653 ALA A CA 1
ATOM 4831 C C . ALA A 1 653 ? 14.630 -0.345 -19.218 1.00 95.69 653 ALA A C 1
ATOM 4833 O O . ALA A 1 653 ? 14.296 0.001 -18.088 1.00 95.69 653 ALA A O 1
ATOM 4834 N N . LYS A 1 654 ? 15.905 -0.559 -19.562 1.00 94.75 654 LYS A N 1
ATOM 4835 C CA . LYS A 1 654 ? 17.037 -0.260 -18.687 1.00 94.75 654 LYS A CA 1
ATOM 4836 C C . LYS A 1 654 ? 17.627 1.072 -19.097 1.00 94.75 654 LYS A C 1
ATOM 4838 O O . LYS A 1 654 ? 18.225 1.165 -20.171 1.00 94.75 654 LYS A O 1
ATOM 4843 N N . PHE A 1 655 ? 17.481 2.081 -18.251 1.00 94.69 655 PHE A N 1
ATOM 4844 C CA . PHE A 1 655 ? 18.140 3.364 -18.462 1.00 94.69 655 PHE A CA 1
ATOM 4845 C C . PHE A 1 655 ? 19.627 3.265 -18.138 1.00 94.69 655 PHE A C 1
ATOM 4847 O O . PHE A 1 655 ? 20.051 2.486 -17.283 1.00 94.69 655 PHE A O 1
ATOM 4854 N N . MET A 1 656 ? 20.428 4.012 -18.885 1.00 92.88 656 MET A N 1
ATOM 4855 C CA . MET A 1 656 ? 21.881 3.939 -18.858 1.00 92.88 656 MET A CA 1
ATOM 4856 C C . MET A 1 656 ? 22.468 5.331 -19.036 1.00 92.88 656 MET A C 1
ATOM 4858 O O . MET A 1 656 ? 21.817 6.244 -19.534 1.00 92.88 656 MET A O 1
ATOM 4862 N N . TRP A 1 657 ? 23.747 5.466 -18.717 1.00 93.75 657 TRP A N 1
ATOM 4863 C CA . TRP A 1 657 ? 24.520 6.621 -19.151 1.00 93.75 657 TRP A CA 1
ATOM 4864 C C . TRP A 1 657 ? 25.330 6.276 -20.399 1.00 93.75 657 TRP A C 1
ATOM 4866 O O . TRP A 1 657 ? 25.774 5.133 -20.565 1.00 93.75 657 TRP A O 1
ATOM 4876 N N . ALA A 1 658 ? 25.539 7.257 -21.270 1.00 94.81 658 ALA A N 1
ATOM 4877 C CA . ALA A 1 658 ? 26.375 7.123 -22.454 1.00 94.81 658 ALA A CA 1
ATOM 4878 C C . ALA A 1 658 ? 27.075 8.447 -22.778 1.00 94.81 658 ALA A C 1
ATOM 4880 O O . ALA A 1 658 ? 26.445 9.503 -22.754 1.00 94.81 658 ALA A O 1
ATOM 4881 N N . ASP A 1 659 ? 28.361 8.368 -23.116 1.00 94.31 659 ASP A N 1
ATOM 4882 C CA . ASP A 1 659 ? 29.170 9.516 -23.525 1.00 94.31 659 ASP A CA 1
ATOM 4883 C C . ASP A 1 659 ? 28.886 9.860 -24.992 1.00 94.31 659 ASP A C 1
ATOM 4885 O O . ASP A 1 659 ? 29.404 9.215 -25.909 1.00 94.31 659 ASP A O 1
ATOM 4889 N N . MET A 1 660 ? 28.009 10.837 -25.221 1.00 94.81 660 MET A N 1
ATOM 4890 C CA . MET A 1 660 ? 27.620 11.288 -26.556 1.00 94.81 660 MET A CA 1
ATOM 4891 C C . MET A 1 660 ? 27.946 12.778 -26.716 1.00 94.81 660 MET A C 1
ATOM 4893 O O . MET A 1 660 ? 27.331 13.606 -26.042 1.00 94.81 660 MET A O 1
ATOM 4897 N N . PRO A 1 661 ? 28.884 13.156 -27.608 1.00 91.19 661 PRO A N 1
ATOM 4898 C CA . PRO A 1 661 ? 29.317 14.543 -27.745 1.00 91.19 661 PRO A CA 1
ATOM 4899 C C . PRO A 1 661 ? 28.156 15.520 -27.973 1.00 91.19 661 PRO A C 1
ATOM 4901 O O . PRO A 1 661 ? 27.385 15.370 -28.919 1.00 91.19 661 PRO A O 1
ATOM 4904 N N . GLY A 1 662 ? 28.066 16.544 -27.120 1.00 92.56 662 GLY A N 1
ATOM 4905 C CA . GLY A 1 662 ? 27.047 17.596 -27.207 1.00 92.56 662 GLY A CA 1
ATOM 4906 C C . GLY A 1 662 ? 25.693 17.258 -26.572 1.00 92.56 662 GLY A C 1
ATOM 4907 O O . GLY A 1 662 ? 24.815 18.117 -26.589 1.00 92.56 662 GLY A O 1
ATOM 4908 N N . LEU A 1 663 ? 25.526 16.061 -25.998 1.00 95.38 663 LEU A N 1
ATOM 4909 C CA . LEU A 1 663 ? 24.310 15.642 -25.298 1.00 95.38 663 LEU A CA 1
ATOM 4910 C C . LEU A 1 663 ? 24.577 15.453 -23.800 1.00 95.38 663 LEU A C 1
ATOM 4912 O O . LEU A 1 663 ? 25.638 14.977 -23.401 1.00 95.38 663 LEU A O 1
ATOM 4916 N N . ASN A 1 664 ? 23.602 15.812 -22.967 1.00 93.25 664 ASN A N 1
ATOM 4917 C CA . ASN A 1 664 ? 23.681 15.712 -21.513 1.00 93.25 664 ASN A CA 1
ATOM 4918 C C . ASN A 1 664 ? 22.884 14.495 -21.009 1.00 93.25 664 ASN A C 1
ATOM 4920 O O . ASN A 1 664 ? 21.657 14.474 -21.081 1.00 93.25 664 ASN A O 1
ATOM 4924 N N . ALA A 1 665 ? 23.577 13.487 -20.475 1.00 91.50 665 ALA A N 1
ATOM 4925 C CA . ALA A 1 665 ? 22.970 12.268 -19.933 1.00 91.50 665 ALA A CA 1
ATOM 4926 C C . ALA A 1 665 ? 22.853 12.263 -18.391 1.00 91.50 665 ALA A C 1
ATOM 4928 O O . ALA A 1 665 ? 22.525 11.234 -17.799 1.00 91.50 665 ALA A O 1
ATOM 4929 N N . ASP A 1 666 ? 23.084 13.390 -17.708 1.00 85.62 666 ASP A N 1
ATOM 4930 C CA . ASP A 1 666 ? 23.108 13.463 -16.233 1.00 85.62 666 ASP A CA 1
ATOM 4931 C C . ASP A 1 666 ? 21.726 13.247 -15.582 1.00 85.62 666 ASP A C 1
ATOM 4933 O O . ASP A 1 666 ? 21.611 13.049 -14.364 1.00 85.62 666 ASP A O 1
ATOM 4937 N N . ARG A 1 667 ? 20.667 13.242 -16.403 1.00 87.38 667 ARG A N 1
ATOM 4938 C CA . ARG A 1 667 ? 19.276 12.953 -16.022 1.00 87.38 667 ARG A CA 1
ATOM 4939 C C . ARG A 1 667 ? 18.779 11.572 -16.456 1.00 87.38 667 ARG A C 1
ATOM 4941 O O . ARG A 1 667 ? 17.604 11.281 -16.281 1.00 87.38 667 ARG A O 1
ATOM 4948 N N . ALA A 1 668 ? 19.659 10.702 -16.953 1.00 87.75 668 ALA A N 1
ATOM 4949 C CA . ALA A 1 668 ? 19.283 9.355 -17.384 1.00 87.75 668 ALA A CA 1
ATOM 4950 C C . ALA A 1 668 ? 19.020 8.372 -16.225 1.00 87.75 668 ALA A C 1
ATOM 4952 O O . ALA A 1 668 ? 18.559 7.260 -16.454 1.00 87.75 668 ALA A O 1
ATOM 4953 N N . ASP A 1 669 ? 19.289 8.752 -14.972 1.00 88.19 669 ASP A N 1
ATOM 4954 C CA . ASP A 1 669 ? 18.956 7.912 -13.819 1.00 88.19 669 ASP A CA 1
ATOM 4955 C C . ASP A 1 669 ? 17.448 7.783 -13.612 1.00 88.19 669 ASP A C 1
ATOM 4957 O O . ASP A 1 669 ? 16.727 8.778 -13.584 1.00 88.19 669 ASP A O 1
ATOM 4961 N N . LEU A 1 670 ? 16.989 6.573 -13.293 1.00 90.44 670 LEU A N 1
ATOM 4962 C CA . LEU A 1 670 ? 15.570 6.303 -13.063 1.00 90.44 670 LEU A CA 1
ATOM 4963 C C . LEU A 1 670 ? 14.951 7.123 -11.907 1.00 90.44 670 LEU A C 1
ATOM 4965 O O . LEU A 1 670 ? 13.754 7.388 -11.925 1.00 90.44 670 LEU A O 1
ATOM 4969 N N . ASP A 1 671 ? 15.736 7.561 -10.914 1.00 88.69 671 ASP A N 1
ATOM 4970 C CA . ASP A 1 671 ? 15.271 8.470 -9.840 1.00 88.69 671 ASP A CA 1
ATOM 4971 C C . ASP A 1 671 ? 14.939 9.885 -10.347 1.00 88.69 671 ASP A C 1
ATOM 4973 O O . ASP A 1 671 ? 14.223 10.635 -9.690 1.00 88.69 671 ASP A O 1
ATOM 4977 N N . LEU A 1 672 ? 15.464 10.268 -11.512 1.00 91.12 672 LEU A N 1
ATOM 4978 C CA . LEU A 1 672 ? 15.200 11.550 -12.166 1.00 91.12 672 LEU A CA 1
ATOM 4979 C C . LEU A 1 672 ? 14.159 11.459 -13.283 1.00 91.12 672 LEU A C 1
ATOM 4981 O O . LEU A 1 672 ? 13.812 12.486 -13.864 1.00 91.12 672 LEU A O 1
ATOM 4985 N N . LEU A 1 673 ? 13.623 10.266 -13.533 1.00 94.25 673 LEU A N 1
ATOM 4986 C CA . LEU A 1 673 ? 12.632 10.009 -14.567 1.00 94.25 673 LEU A CA 1
ATOM 4987 C C . LEU A 1 673 ? 11.332 9.485 -13.950 1.00 94.25 673 LEU A C 1
ATOM 4989 O O . LEU A 1 673 ? 11.344 8.581 -13.103 1.00 94.25 673 LEU A O 1
ATOM 4993 N N . ASP A 1 674 ? 10.190 10.006 -14.393 1.00 94.62 674 ASP A N 1
ATOM 4994 C CA . ASP A 1 674 ? 8.870 9.507 -13.987 1.00 94.62 674 ASP A CA 1
ATOM 4995 C C . ASP A 1 674 ? 8.477 8.245 -14.767 1.00 94.62 674 ASP A C 1
ATOM 4997 O O . ASP A 1 674 ? 7.501 8.184 -15.511 1.00 94.62 674 ASP A O 1
ATOM 5001 N N . VAL A 1 675 ? 9.324 7.227 -14.633 1.00 94.19 675 VAL A N 1
ATOM 5002 C CA . VAL A 1 675 ? 9.089 5.883 -15.160 1.00 94.19 675 VAL A CA 1
ATOM 5003 C C . VAL A 1 675 ? 8.420 5.053 -14.079 1.00 94.19 675 VAL A C 1
ATOM 5005 O O . VAL A 1 675 ? 8.980 4.864 -12.996 1.00 94.19 675 VAL A O 1
ATOM 5008 N N . THR A 1 676 ? 7.238 4.547 -14.381 1.00 91.88 676 THR A N 1
ATOM 5009 C CA . THR A 1 676 ? 6.431 3.709 -13.501 1.00 91.88 676 THR A CA 1
ATOM 5010 C C . THR A 1 676 ? 5.949 2.484 -14.270 1.00 91.88 676 THR A C 1
ATOM 5012 O O . THR A 1 676 ? 6.147 2.364 -15.486 1.00 91.88 676 THR A O 1
ATOM 5015 N N . ILE A 1 677 ? 5.303 1.544 -13.580 1.00 91.06 677 ILE A N 1
ATOM 5016 C CA . ILE A 1 677 ? 4.580 0.487 -14.289 1.00 91.06 677 ILE A CA 1
ATOM 5017 C C . ILE A 1 677 ? 3.542 1.127 -15.224 1.00 91.06 677 ILE A C 1
ATOM 5019 O O . ILE A 1 677 ? 2.812 2.020 -14.825 1.00 91.06 677 ILE A O 1
ATOM 5023 N N . GLY A 1 678 ? 3.488 0.709 -16.487 1.00 89.12 678 GLY A N 1
ATOM 5024 C CA . GLY A 1 678 ? 2.587 1.313 -17.479 1.00 89.12 678 GLY A CA 1
ATOM 5025 C C . GLY A 1 678 ? 3.130 2.548 -18.215 1.00 89.12 678 GLY A C 1
ATOM 5026 O O . GLY A 1 678 ? 2.419 3.094 -19.061 1.00 89.12 678 GLY A O 1
ATOM 5027 N N . THR A 1 679 ? 4.382 2.967 -17.974 1.00 93.56 679 THR A N 1
ATOM 5028 C CA . THR A 1 679 ? 5.058 3.974 -18.819 1.00 93.56 679 THR A CA 1
ATOM 5029 C C . THR A 1 679 ? 5.181 3.507 -20.274 1.00 93.56 679 THR A C 1
ATOM 5031 O O . THR A 1 679 ? 4.926 4.286 -21.192 1.00 93.56 679 THR A O 1
ATOM 5034 N N . PHE A 1 680 ? 5.532 2.236 -20.492 1.00 94.38 680 PHE A N 1
ATOM 5035 C CA . PHE A 1 680 ? 5.637 1.620 -21.817 1.00 94.38 680 PHE A CA 1
ATOM 5036 C C . PHE A 1 680 ? 4.290 1.014 -22.224 1.00 94.38 680 PHE A C 1
ATOM 5038 O O . PHE A 1 680 ? 3.893 -0.048 -21.741 1.00 94.38 680 PHE A O 1
ATOM 5045 N N . LYS A 1 681 ? 3.562 1.719 -23.092 1.00 94.00 681 LYS A N 1
ATOM 5046 C CA . LYS A 1 681 ? 2.192 1.379 -23.503 1.00 94.00 681 LYS A CA 1
ATOM 5047 C C . LYS A 1 681 ? 2.181 0.649 -24.839 1.00 94.00 681 LYS A C 1
ATOM 5049 O O . LYS A 1 681 ? 2.962 0.998 -25.723 1.00 94.00 681 LYS A O 1
ATOM 5054 N N . ASP A 1 682 ? 1.266 -0.308 -25.009 1.00 93.56 682 ASP A N 1
ATOM 5055 C CA . ASP A 1 682 ? 1.062 -0.986 -26.295 1.00 93.56 682 ASP A CA 1
ATOM 5056 C C . ASP A 1 682 ? 0.704 0.021 -27.395 1.00 93.56 682 ASP A C 1
ATOM 5058 O O . ASP A 1 682 ? -0.263 0.775 -27.292 1.00 93.56 682 ASP A O 1
ATOM 5062 N N . ALA A 1 683 ? 1.504 0.021 -28.459 1.00 95.00 683 ALA A N 1
ATOM 5063 C CA . ALA A 1 683 ? 1.327 0.864 -29.633 1.00 95.00 683 ALA A CA 1
ATOM 5064 C C . ALA A 1 683 ? 1.069 0.041 -30.902 1.00 95.00 683 ALA A C 1
ATOM 5066 O O . ALA A 1 683 ? 1.159 0.562 -32.014 1.00 95.00 683 ALA A O 1
ATOM 5067 N N . SER A 1 684 ? 0.724 -1.243 -30.767 1.00 92.38 684 SER A N 1
ATOM 5068 C CA . SER A 1 684 ? 0.506 -2.140 -31.908 1.00 92.38 684 SER A CA 1
ATOM 5069 C C . SER A 1 684 ? -0.584 -1.636 -32.853 1.00 92.38 684 SER A C 1
ATOM 5071 O O . SER A 1 684 ? -0.478 -1.818 -34.062 1.00 92.38 684 SER A O 1
ATOM 5073 N N . ALA A 1 685 ? -1.601 -0.942 -32.330 1.00 92.00 685 ALA A N 1
ATOM 5074 C CA . ALA A 1 685 ? -2.664 -0.341 -33.136 1.00 92.00 685 ALA A CA 1
ATOM 5075 C C . ALA A 1 685 ? -2.182 0.811 -34.041 1.00 92.00 685 ALA A C 1
ATOM 5077 O O . ALA A 1 685 ? -2.804 1.069 -35.069 1.00 92.00 685 ALA A O 1
ATOM 5078 N N . ALA A 1 686 ? -1.078 1.483 -33.694 1.00 90.12 686 ALA A N 1
ATOM 5079 C CA . ALA A 1 686 ? -0.489 2.540 -34.518 1.00 90.12 686 ALA A CA 1
ATOM 5080 C C . ALA A 1 686 ? 0.314 1.983 -35.713 1.00 90.12 686 ALA A C 1
ATOM 5082 O O . ALA A 1 686 ? 0.608 2.710 -36.664 1.00 90.12 686 ALA A O 1
ATOM 5083 N N . VAL A 1 687 ? 0.664 0.692 -35.690 1.00 90.38 687 VAL A N 1
ATOM 5084 C CA . VAL A 1 687 ? 1.433 0.021 -36.745 1.00 90.38 687 VAL A CA 1
ATOM 5085 C C . VAL A 1 687 ? 0.485 -0.767 -37.657 1.00 90.38 687 VAL A C 1
ATOM 5087 O O . VAL A 1 687 ? 0.252 -1.961 -37.476 1.00 90.38 687 VAL A O 1
ATOM 5090 N N . ASP A 1 688 ? -0.083 -0.084 -38.654 1.00 82.06 688 ASP A N 1
ATOM 5091 C CA . ASP A 1 688 ? -1.017 -0.685 -39.618 1.00 82.06 688 ASP A CA 1
ATOM 5092 C C . ASP A 1 688 ? -0.367 -1.815 -40.454 1.00 82.06 688 ASP A C 1
ATOM 5094 O O . ASP A 1 688 ? 0.798 -1.729 -40.851 1.00 82.06 688 ASP A O 1
ATOM 5098 N N . LYS A 1 689 ? -1.136 -2.866 -40.785 1.00 75.62 689 LYS A N 1
ATOM 5099 C CA . LYS A 1 689 ? -0.685 -4.010 -41.607 1.00 75.62 689 LYS A CA 1
ATOM 5100 C C . LYS A 1 689 ? -0.110 -3.606 -42.968 1.00 75.62 689 LYS A C 1
ATOM 5102 O O . LYS A 1 689 ? 0.843 -4.227 -43.431 1.00 75.62 689 LYS A O 1
ATOM 5107 N N . SER A 1 690 ? -0.649 -2.564 -43.595 1.00 79.44 690 SER A N 1
ATOM 5108 C CA . SER A 1 690 ? -0.136 -1.992 -44.846 1.00 79.44 690 SER A CA 1
ATOM 5109 C C . SER A 1 690 ? 1.315 -1.513 -44.729 1.00 79.44 690 SER A C 1
ATOM 5111 O O . SER A 1 690 ? 2.044 -1.537 -45.718 1.00 79.44 690 SER A O 1
ATOM 5113 N N . ARG A 1 691 ? 1.761 -1.145 -43.520 1.00 81.44 691 ARG A N 1
ATOM 5114 C CA . ARG A 1 691 ? 3.131 -0.692 -43.224 1.00 81.44 691 ARG A CA 1
ATOM 5115 C C . ARG A 1 691 ? 4.095 -1.847 -42.958 1.00 81.44 691 ARG A C 1
ATOM 5117 O O . ARG A 1 691 ? 5.303 -1.667 -43.067 1.00 81.44 691 ARG A O 1
ATOM 5124 N N . LEU A 1 692 ? 3.577 -3.031 -42.627 1.00 83.38 692 LEU A N 1
ATOM 5125 C CA . LEU A 1 692 ? 4.381 -4.217 -42.324 1.00 83.38 692 LEU A CA 1
ATOM 5126 C C . LEU A 1 692 ? 4.801 -4.988 -43.584 1.00 83.38 692 LEU A C 1
ATOM 5128 O O . LEU A 1 692 ? 5.808 -5.698 -43.570 1.00 83.38 692 LEU A O 1
ATOM 5132 N N . GLY A 1 693 ? 4.045 -4.864 -44.680 1.00 82.19 693 GLY A N 1
ATOM 5133 C CA . GLY A 1 693 ? 4.280 -5.642 -45.896 1.00 82.19 693 GLY A CA 1
ATOM 5134 C C . GLY A 1 693 ? 4.247 -7.147 -45.605 1.00 82.19 693 GLY A C 1
ATOM 5135 O O . GLY A 1 693 ? 3.241 -7.676 -45.147 1.00 82.19 693 GLY A O 1
ATOM 5136 N N . SER A 1 694 ? 5.363 -7.839 -45.853 1.00 82.44 694 SER A N 1
ATOM 5137 C CA . SER A 1 694 ? 5.541 -9.273 -45.568 1.00 82.44 694 SER A CA 1
ATOM 5138 C C . SER A 1 694 ? 6.126 -9.575 -44.180 1.00 82.44 694 SER A C 1
ATOM 5140 O O . SER A 1 694 ? 6.550 -10.702 -43.921 1.00 82.44 694 SER A O 1
ATOM 5142 N N . GLN A 1 695 ? 6.241 -8.583 -43.296 1.00 87.12 695 GLN A N 1
ATOM 5143 C CA . GLN A 1 695 ? 6.749 -8.771 -41.936 1.00 87.12 695 GLN A CA 1
ATOM 5144 C C . GLN A 1 695 ? 5.600 -9.015 -40.947 1.00 87.12 695 GLN A C 1
ATOM 5146 O O . GLN A 1 695 ? 4.495 -8.507 -41.118 1.00 87.12 695 GLN A O 1
ATOM 5151 N N . ALA A 1 696 ? 5.874 -9.767 -39.884 1.00 88.12 696 ALA A N 1
ATOM 5152 C CA . ALA A 1 696 ? 4.993 -9.891 -38.729 1.00 88.12 696 ALA A CA 1
ATOM 5153 C C . ALA A 1 696 ? 5.425 -8.900 -37.640 1.00 88.12 696 ALA A C 1
ATOM 5155 O O . ALA A 1 696 ? 6.618 -8.794 -37.341 1.00 88.12 696 ALA A O 1
ATOM 5156 N N . LEU A 1 697 ? 4.462 -8.194 -37.042 1.00 92.12 697 LEU A N 1
ATOM 5157 C CA . LEU A 1 697 ? 4.690 -7.370 -35.855 1.00 92.12 697 LEU A CA 1
ATOM 5158 C C . LEU A 1 697 ? 4.835 -8.275 -34.631 1.00 92.12 697 LEU A C 1
ATOM 5160 O O . LEU A 1 697 ? 3.937 -9.067 -34.352 1.00 92.12 697 LEU A O 1
ATOM 5164 N N . LEU A 1 698 ? 5.952 -8.150 -33.917 1.00 92.06 698 LEU A N 1
ATOM 5165 C CA . LEU A 1 698 ? 6.210 -8.920 -32.698 1.00 92.06 698 LEU A CA 1
ATOM 5166 C C . LEU A 1 698 ? 5.869 -8.125 -31.434 1.00 92.06 698 LEU A C 1
ATOM 5168 O O . LEU A 1 698 ? 5.426 -8.706 -30.453 1.00 92.06 698 LEU A O 1
ATOM 5172 N N . GLY A 1 699 ? 6.032 -6.803 -31.477 1.00 93.75 699 GLY A N 1
ATOM 5173 C CA . GLY A 1 699 ? 5.655 -5.897 -30.398 1.00 93.75 699 GLY A CA 1
ATOM 5174 C C . GLY A 1 699 ? 5.882 -4.446 -30.804 1.00 93.75 699 GLY A C 1
ATOM 5175 O O . GLY A 1 699 ? 6.764 -4.157 -31.616 1.00 93.75 699 GLY A O 1
ATOM 5176 N N . ALA A 1 700 ? 5.078 -3.538 -30.259 1.00 95.88 700 ALA A N 1
ATOM 5177 C CA . ALA A 1 700 ? 5.187 -2.101 -30.480 1.00 95.88 700 ALA A CA 1
ATOM 5178 C C . ALA A 1 700 ? 4.871 -1.363 -29.187 1.00 95.88 700 ALA A C 1
ATOM 5180 O O . ALA A 1 700 ? 3.880 -1.676 -28.538 1.00 95.88 700 ALA A O 1
ATOM 5181 N N . THR A 1 701 ? 5.674 -0.362 -28.843 1.00 97.12 701 THR A N 1
ATOM 5182 C CA . THR A 1 701 ? 5.488 0.439 -27.636 1.00 97.12 701 THR A CA 1
ATOM 5183 C C . THR A 1 701 ? 5.570 1.927 -27.936 1.00 97.12 701 THR A C 1
ATOM 5185 O O . THR A 1 701 ? 6.335 2.359 -28.800 1.00 97.12 701 THR A O 1
ATOM 5188 N N . ALA A 1 702 ? 4.813 2.708 -27.176 1.00 96.81 702 ALA A N 1
ATOM 5189 C CA . ALA A 1 702 ? 4.959 4.152 -27.065 1.00 96.81 702 ALA A CA 1
ATOM 5190 C C . ALA A 1 702 ? 5.181 4.529 -25.597 1.00 96.81 702 ALA A C 1
ATOM 5192 O O . ALA A 1 702 ? 4.766 3.796 -24.695 1.00 96.81 702 ALA A O 1
ATOM 5193 N N . PHE A 1 703 ? 5.844 5.654 -25.356 1.00 96.00 703 PHE A N 1
ATOM 5194 C CA . PHE A 1 703 ? 6.100 6.165 -24.011 1.00 96.00 703 PHE A CA 1
ATOM 5195 C C . PHE A 1 703 ? 6.261 7.686 -24.023 1.00 96.00 703 PHE A C 1
ATOM 5197 O O . PHE A 1 703 ? 6.684 8.263 -25.026 1.00 96.00 703 PHE A O 1
ATOM 5204 N N . ASN A 1 704 ? 5.946 8.301 -22.884 1.00 96.06 704 ASN A N 1
ATOM 5205 C CA . ASN A 1 704 ? 6.305 9.671 -22.540 1.00 96.06 704 ASN A CA 1
ATOM 5206 C C . ASN A 1 704 ? 6.860 9.674 -21.114 1.00 96.06 704 ASN A C 1
ATOM 5208 O O . ASN A 1 704 ? 6.248 9.073 -20.227 1.00 96.06 704 ASN A O 1
ATOM 5212 N N . ILE A 1 705 ? 8.014 10.302 -20.908 1.00 96.62 705 ILE A N 1
ATOM 5213 C CA . ILE A 1 705 ? 8.764 10.216 -19.654 1.00 96.62 705 ILE A CA 1
ATOM 5214 C C . ILE A 1 705 ? 9.154 11.619 -19.193 1.00 96.62 705 ILE A C 1
ATOM 5216 O O . ILE A 1 705 ? 10.177 12.145 -19.635 1.00 96.62 705 ILE A O 1
ATOM 5220 N N . PRO A 1 706 ? 8.377 12.222 -18.283 1.00 95.75 706 PRO A N 1
ATOM 5221 C CA . PRO A 1 706 ? 8.736 13.490 -17.667 1.00 95.75 706 PRO A CA 1
ATOM 5222 C C . PRO A 1 706 ? 10.008 13.408 -16.816 1.00 95.75 706 PRO A C 1
ATOM 5224 O O . PRO A 1 706 ? 10.271 12.405 -16.139 1.00 95.75 706 PRO A O 1
ATOM 5227 N N . MET A 1 707 ? 10.779 14.498 -16.797 1.00 94.56 707 MET A N 1
ATOM 5228 C CA . MET A 1 707 ? 11.937 14.652 -15.913 1.00 94.56 707 MET A CA 1
ATOM 5229 C C . MET A 1 707 ? 11.546 15.290 -14.575 1.00 94.56 707 MET A C 1
ATOM 5231 O O . MET A 1 707 ? 10.975 16.382 -14.523 1.00 94.56 707 MET A O 1
ATOM 5235 N N . TRP A 1 708 ? 11.929 14.662 -13.462 1.00 92.69 708 TRP A N 1
ATOM 5236 C CA . TRP A 1 708 ? 11.754 15.236 -12.124 1.00 92.69 708 TRP A CA 1
ATOM 5237 C C . TRP A 1 708 ? 12.633 16.470 -11.914 1.00 92.69 708 TRP A C 1
ATOM 5239 O O . TRP A 1 708 ? 13.772 16.521 -12.370 1.00 92.69 708 TRP A O 1
ATOM 5249 N N . ASN A 1 709 ? 12.161 17.454 -11.145 1.00 88.88 709 ASN A N 1
ATOM 5250 C CA . ASN A 1 709 ? 12.929 18.677 -10.889 1.00 88.88 709 ASN A CA 1
ATOM 5251 C C . ASN A 1 709 ? 14.239 18.459 -10.102 1.00 88.88 709 ASN A C 1
ATOM 5253 O O . ASN A 1 709 ? 15.216 19.164 -10.347 1.00 88.88 709 ASN A O 1
ATOM 5257 N N . GLY A 1 710 ? 14.304 17.462 -9.216 1.00 83.31 710 GLY A N 1
ATOM 5258 C CA . GLY A 1 710 ? 15.496 17.149 -8.419 1.00 83.31 710 GLY A CA 1
ATOM 5259 C C . GLY A 1 710 ? 15.423 15.788 -7.719 1.00 83.31 710 GLY A C 1
ATOM 5260 O O . GLY A 1 710 ? 14.391 15.114 -7.764 1.00 83.31 710 GLY A O 1
ATOM 5261 N N . ARG A 1 711 ? 16.521 15.386 -7.062 1.00 79.38 711 ARG A N 1
ATOM 5262 C CA . ARG A 1 711 ? 16.660 14.088 -6.367 1.00 79.38 711 ARG A CA 1
ATOM 5263 C C . ARG A 1 711 ? 16.315 14.161 -4.882 1.00 79.38 711 ARG A C 1
ATOM 5265 O O . ARG A 1 711 ? 16.326 15.232 -4.285 1.00 79.38 711 ARG A O 1
ATOM 5272 N N . GLY A 1 712 ? 16.064 12.992 -4.284 1.00 63.88 712 GLY A N 1
ATOM 5273 C CA . GLY A 1 712 ? 15.991 12.815 -2.821 1.00 63.88 712 GLY A CA 1
ATOM 5274 C C . GLY A 1 712 ? 14.777 13.446 -2.131 1.00 63.88 712 GLY A C 1
ATOM 5275 O O . GLY A 1 712 ? 14.684 13.467 -0.909 1.00 63.88 712 GLY A O 1
ATOM 5276 N N . ASN A 1 713 ? 13.833 13.933 -2.921 1.00 63.59 713 ASN A N 1
ATOM 5277 C CA . ASN A 1 713 ? 12.667 14.654 -2.450 1.00 63.59 713 ASN A CA 1
ATOM 5278 C C . ASN A 1 713 ? 11.726 13.825 -1.556 1.00 63.59 713 ASN A C 1
ATOM 5280 O O . ASN A 1 713 ? 11.694 12.599 -1.646 1.00 63.59 713 ASN A O 1
ATOM 5284 N N . SER A 1 714 ? 10.946 14.508 -0.713 1.00 73.44 714 SER A N 1
ATOM 5285 C CA . SER A 1 714 ? 9.883 13.941 0.131 1.00 73.44 714 SER A CA 1
ATOM 5286 C C . SER A 1 714 ? 8.545 13.795 -0.616 1.00 73.44 714 SER A C 1
ATOM 5288 O O . SER A 1 714 ? 8.461 14.123 -1.805 1.00 73.44 714 SER A O 1
ATOM 5290 N N . ALA A 1 715 ? 7.511 13.318 0.095 1.00 85.50 715 ALA A N 1
ATOM 5291 C CA . ALA A 1 715 ? 6.150 13.129 -0.400 1.00 85.50 715 ALA A CA 1
ATOM 5292 C C . ALA A 1 715 ? 5.569 14.476 -0.872 1.00 85.50 715 ALA A C 1
ATOM 5294 O O . ALA A 1 715 ? 5.293 15.343 -0.032 1.00 85.50 715 ALA A O 1
ATOM 5295 N N . PRO A 1 716 ? 5.411 14.703 -2.191 1.00 88.69 716 PRO A N 1
ATOM 5296 C CA . PRO A 1 716 ? 4.887 15.964 -2.699 1.00 88.69 716 PRO A CA 1
ATOM 5297 C C . PRO A 1 716 ? 3.419 16.130 -2.320 1.00 88.69 716 PRO A C 1
ATOM 5299 O O . PRO A 1 716 ? 2.681 15.154 -2.203 1.00 88.69 716 PRO A O 1
ATOM 5302 N N . THR A 1 717 ? 2.956 17.368 -2.166 1.00 89.88 717 THR A N 1
ATOM 5303 C CA . THR A 1 717 ? 1.521 17.597 -1.976 1.00 89.88 717 THR A CA 1
ATOM 5304 C C . THR A 1 717 ? 0.757 17.213 -3.242 1.00 89.88 717 THR A C 1
ATOM 5306 O O . THR A 1 717 ? 1.269 17.352 -4.356 1.00 89.88 717 THR A O 1
ATOM 5309 N N . ALA A 1 718 ? -0.500 16.793 -3.098 1.00 87.38 718 ALA A N 1
ATOM 5310 C CA . ALA A 1 718 ? -1.365 16.523 -4.247 1.00 87.38 718 ALA A CA 1
ATOM 5311 C C . ALA A 1 718 ? -1.446 17.720 -5.224 1.00 87.38 718 ALA A C 1
ATOM 5313 O O . ALA A 1 718 ? -1.463 17.541 -6.440 1.00 87.38 718 ALA A O 1
ATOM 5314 N N . ALA A 1 719 ? -1.418 18.951 -4.698 1.00 86.56 719 ALA A N 1
ATOM 5315 C CA . ALA A 1 719 ? -1.382 20.172 -5.501 1.00 86.56 719 ALA A CA 1
ATOM 5316 C C . ALA A 1 719 ? -0.073 20.337 -6.299 1.00 86.56 719 ALA A C 1
ATOM 5318 O O . ALA A 1 719 ? -0.111 20.819 -7.427 1.00 86.56 719 ALA A O 1
ATOM 5319 N N . ALA A 1 720 ? 1.077 19.920 -5.754 1.00 90.25 720 ALA A N 1
ATOM 5320 C CA . ALA A 1 720 ? 2.356 19.983 -6.463 1.00 90.25 720 ALA A CA 1
ATOM 5321 C C . ALA A 1 720 ? 2.398 19.026 -7.665 1.00 90.25 720 ALA A C 1
ATOM 5323 O O . ALA A 1 720 ? 2.930 19.388 -8.713 1.00 90.25 720 ALA A O 1
ATOM 5324 N N . PHE A 1 721 ? 1.792 17.838 -7.550 1.00 90.56 721 PHE A N 1
ATOM 5325 C CA . PHE A 1 721 ? 1.622 16.940 -8.696 1.00 90.56 721 PHE A CA 1
ATOM 5326 C C . PHE A 1 721 ? 0.785 17.588 -9.807 1.00 90.56 721 PHE A C 1
ATOM 5328 O O . PHE A 1 721 ? 1.193 17.571 -10.964 1.00 90.56 721 PHE A O 1
ATOM 5335 N N . ALA A 1 722 ? -0.330 18.239 -9.456 1.00 88.88 722 ALA A N 1
ATOM 5336 C CA . ALA A 1 722 ? -1.199 18.908 -10.428 1.00 88.88 722 ALA A CA 1
ATOM 5337 C C . ALA A 1 722 ? -0.526 20.087 -11.163 1.00 88.88 722 ALA A C 1
ATOM 5339 O O . ALA A 1 722 ? -0.922 20.419 -12.278 1.00 88.88 722 ALA A O 1
ATOM 5340 N N . LEU A 1 723 ? 0.487 20.721 -10.560 1.00 91.94 723 LEU A N 1
ATOM 5341 C CA . LEU A 1 723 ? 1.230 21.826 -11.176 1.00 91.94 723 LEU A CA 1
ATOM 5342 C C . LEU A 1 723 ? 2.221 21.370 -12.261 1.00 91.94 723 LEU A C 1
ATOM 5344 O O . LEU A 1 723 ? 2.600 22.184 -13.104 1.00 91.94 723 LEU A O 1
ATOM 5348 N N . GLY A 1 724 ? 2.652 20.104 -12.267 1.00 93.62 724 GLY A N 1
ATOM 5349 C CA . GLY A 1 724 ? 3.578 19.574 -13.274 1.00 93.62 724 GLY A CA 1
ATOM 5350 C C . GLY A 1 724 ? 4.882 20.382 -13.386 1.00 93.62 724 GLY A C 1
ATOM 5351 O O . GLY A 1 724 ? 5.659 20.425 -12.433 1.00 93.62 724 GLY A O 1
ATOM 5352 N N . HIS A 1 725 ? 5.116 21.018 -14.542 1.00 95.06 725 HIS A N 1
ATOM 5353 C CA . HIS A 1 725 ? 6.279 21.884 -14.818 1.00 95.06 725 HIS A CA 1
ATOM 5354 C C . HIS A 1 725 ? 6.122 23.340 -14.338 1.00 95.06 725 HIS A C 1
ATOM 5356 O O . HIS A 1 725 ? 7.072 24.124 -14.423 1.00 95.06 725 HIS A O 1
ATOM 5362 N N . ALA A 1 726 ? 4.930 23.749 -13.888 1.00 94.81 726 ALA A N 1
ATOM 5363 C CA . ALA A 1 726 ? 4.707 25.102 -13.386 1.00 94.81 726 ALA A CA 1
ATOM 5364 C C . ALA A 1 726 ? 5.471 25.345 -12.070 1.00 94.81 726 ALA A C 1
ATOM 5366 O O . ALA A 1 726 ? 5.867 24.410 -11.374 1.00 94.81 726 ALA A O 1
ATOM 5367 N N . THR A 1 727 ? 5.667 26.613 -11.695 1.00 92.00 727 THR A N 1
ATOM 5368 C CA . THR A 1 727 ? 6.347 26.986 -10.443 1.00 92.00 727 THR A CA 1
ATOM 5369 C C . THR A 1 727 ? 5.723 26.286 -9.232 1.00 92.00 727 THR A C 1
ATOM 5371 O O . THR A 1 727 ? 4.527 26.418 -8.988 1.00 92.00 727 THR A O 1
ATOM 5374 N N . GLY A 1 728 ? 6.543 25.578 -8.450 1.00 89.31 728 GLY A N 1
ATOM 5375 C CA . GLY A 1 728 ? 6.093 24.785 -7.296 1.00 89.31 728 GLY A CA 1
ATOM 5376 C C . GLY A 1 728 ? 5.633 23.362 -7.640 1.00 89.31 728 GLY A C 1
ATOM 5377 O O . GLY A 1 728 ? 5.296 22.603 -6.733 1.00 89.31 728 GLY A O 1
ATOM 5378 N N . GLY A 1 729 ? 5.640 22.997 -8.923 1.00 92.50 729 GLY A N 1
ATOM 5379 C CA . GLY A 1 729 ? 5.392 21.647 -9.402 1.00 92.50 729 GLY A CA 1
ATOM 5380 C C . GLY A 1 729 ? 6.582 20.701 -9.227 1.00 92.50 729 GLY A C 1
ATOM 5381 O O . GLY A 1 729 ? 7.658 21.066 -8.742 1.00 92.50 729 GLY A O 1
ATOM 5382 N N . VAL A 1 730 ? 6.355 19.442 -9.586 1.00 92.56 730 VAL A N 1
ATOM 5383 C CA . VAL A 1 730 ? 7.276 18.325 -9.337 1.00 92.56 730 VAL A CA 1
ATOM 5384 C C . VAL A 1 730 ? 8.261 18.061 -10.484 1.00 92.56 730 VAL A C 1
ATOM 5386 O O . VAL A 1 730 ? 9.322 17.480 -10.236 1.00 92.56 730 VAL A O 1
ATOM 5389 N N . TYR A 1 731 ? 7.961 18.508 -11.707 1.00 94.50 731 TYR A N 1
ATOM 5390 C CA . TYR A 1 731 ? 8.801 18.289 -12.892 1.00 94.50 731 TYR A CA 1
ATOM 5391 C C . TYR A 1 731 ? 9.743 19.467 -13.174 1.00 94.50 731 TYR A C 1
ATOM 5393 O O . TYR A 1 731 ? 9.552 20.571 -12.660 1.00 94.50 731 TYR A O 1
ATOM 5401 N N . LEU A 1 732 ? 10.800 19.215 -13.954 1.00 93.50 732 LEU A N 1
ATOM 5402 C CA . LEU A 1 732 ? 11.839 20.192 -14.298 1.00 93.50 732 LEU A CA 1
ATOM 5403 C C . LEU A 1 732 ? 11.224 21.453 -14.941 1.00 93.50 732 LEU A C 1
ATOM 5405 O O . LEU A 1 732 ? 10.586 21.335 -15.987 1.00 93.50 732 LEU A O 1
ATOM 5409 N N . PRO A 1 733 ? 11.395 22.656 -14.363 1.00 94.19 733 PRO A N 1
ATOM 5410 C CA . PRO A 1 733 ? 10.807 23.866 -14.929 1.00 94.19 733 PRO A CA 1
ATOM 5411 C C . PRO A 1 733 ? 11.328 24.168 -16.337 1.00 94.19 733 PRO A C 1
ATOM 5413 O O . PRO A 1 733 ? 12.531 24.151 -16.587 1.00 94.19 733 PRO A O 1
ATOM 5416 N N . LEU A 1 734 ? 10.429 24.535 -17.253 1.00 94.75 734 LEU A N 1
ATOM 5417 C CA . LEU A 1 734 ? 10.791 24.825 -18.651 1.00 94.75 734 LEU A CA 1
ATOM 5418 C C . LEU A 1 734 ? 11.599 26.121 -18.826 1.00 94.75 734 LEU A C 1
ATOM 5420 O O . LEU A 1 734 ? 12.105 26.400 -19.909 1.00 94.75 734 LEU A O 1
ATOM 5424 N N . ASN A 1 735 ? 11.700 26.925 -17.769 1.00 94.00 735 ASN A N 1
ATOM 5425 C CA . ASN A 1 735 ? 12.508 28.138 -17.704 1.00 94.00 735 ASN A CA 1
ATOM 5426 C C . ASN A 1 735 ? 13.826 27.941 -16.933 1.00 94.00 735 ASN A C 1
ATOM 5428 O O . ASN A 1 735 ? 14.508 28.931 -16.661 1.00 94.00 735 ASN A O 1
ATOM 5432 N N . ASP A 1 736 ? 14.177 26.703 -16.566 1.00 91.94 736 ASP A N 1
ATOM 5433 C CA . ASP A 1 736 ? 15.449 26.402 -15.918 1.00 91.94 736 ASP A CA 1
ATOM 5434 C C . ASP A 1 736 ? 16.631 26.757 -16.856 1.00 91.94 736 ASP A C 1
ATOM 5436 O O . ASP A 1 736 ? 16.657 26.316 -18.011 1.00 91.94 736 ASP A O 1
ATOM 5440 N N . PRO A 1 737 ? 17.602 27.585 -16.418 1.00 92.69 737 PRO A N 1
ATOM 5441 C CA . PRO A 1 737 ? 18.689 28.039 -17.286 1.00 92.69 737 PRO A CA 1
ATOM 5442 C C . PRO A 1 737 ? 19.570 26.910 -17.823 1.00 92.69 737 PRO A C 1
ATOM 5444 O O . PRO A 1 737 ? 20.029 26.979 -18.966 1.00 92.69 737 PRO A O 1
ATOM 5447 N N . GLU A 1 738 ? 19.810 25.872 -17.022 1.00 89.69 738 GLU A N 1
ATOM 5448 C CA . GLU A 1 738 ? 20.624 24.738 -17.443 1.00 89.69 738 GLU A CA 1
ATOM 5449 C C . GLU A 1 738 ? 19.898 23.937 -18.520 1.00 89.69 738 GLU A C 1
ATOM 5451 O O . GLU A 1 738 ? 20.480 23.677 -19.577 1.00 89.69 738 GLU A O 1
ATOM 5456 N N . TYR A 1 739 ? 18.616 23.646 -18.298 1.00 92.44 739 TYR A N 1
ATOM 5457 C CA . TYR A 1 739 ? 17.743 23.000 -19.272 1.00 92.44 739 TYR A CA 1
ATOM 5458 C C . TYR A 1 739 ? 17.688 23.752 -20.604 1.00 92.44 739 TYR A C 1
ATOM 5460 O O . TYR A 1 739 ? 17.835 23.159 -21.675 1.00 92.44 739 TYR A O 1
ATOM 5468 N N . LEU A 1 740 ? 17.547 25.079 -20.569 1.00 93.38 740 LEU A N 1
ATOM 5469 C CA . LEU A 1 740 ? 17.535 25.890 -21.787 1.00 93.38 740 LEU A CA 1
ATOM 5470 C C . LEU A 1 740 ? 18.867 25.811 -22.546 1.00 93.38 740 LEU A C 1
ATOM 5472 O O . LEU A 1 740 ? 18.858 25.766 -23.778 1.00 93.38 740 LEU A O 1
ATOM 5476 N N . SER A 1 741 ? 19.988 25.750 -21.822 1.00 93.12 741 SER A N 1
ATOM 5477 C CA . SER A 1 741 ? 21.342 25.727 -22.392 1.00 93.12 741 SER A CA 1
ATOM 5478 C C . SER A 1 741 ? 21.843 24.344 -22.832 1.00 93.12 741 SER A C 1
ATOM 5480 O O . SER A 1 741 ? 22.792 24.272 -23.612 1.00 93.12 741 SER A O 1
ATOM 5482 N N . SER A 1 742 ? 21.207 23.262 -22.374 1.00 92.94 742 SER A N 1
ATOM 5483 C CA . SER A 1 742 ? 21.603 21.873 -22.648 1.00 92.94 742 SER A CA 1
ATOM 5484 C C . SER A 1 742 ? 20.625 21.159 -23.586 1.00 92.94 742 SER A C 1
ATOM 5486 O O . SER A 1 742 ? 19.473 21.563 -23.721 1.00 92.94 742 SER A O 1
ATOM 5488 N N . MET A 1 743 ? 21.075 20.085 -24.237 1.00 94.56 743 MET A N 1
ATOM 5489 C CA . MET A 1 743 ? 20.205 19.093 -24.882 1.00 94.56 743 MET A CA 1
ATOM 5490 C C . MET A 1 743 ? 20.330 17.800 -24.085 1.00 94.56 743 MET A C 1
ATOM 5492 O O . MET A 1 743 ? 21.413 17.209 -24.058 1.00 94.56 743 MET A O 1
ATOM 5496 N N . TYR A 1 744 ? 19.272 17.399 -23.386 1.00 95.38 744 TYR A N 1
ATOM 5497 C CA . TYR A 1 744 ? 19.299 16.189 -22.580 1.00 95.38 744 TYR A CA 1
ATOM 5498 C C . TYR A 1 744 ? 19.058 14.954 -23.445 1.00 95.38 744 TYR A C 1
ATOM 5500 O O . TYR A 1 744 ? 18.417 15.002 -24.495 1.00 95.38 744 TYR A O 1
ATOM 5508 N N . VAL A 1 745 ? 19.588 13.822 -22.993 1.00 96.56 745 VAL A N 1
ATOM 5509 C CA . VAL A 1 745 ? 19.397 12.523 -23.631 1.00 96.56 745 VAL A CA 1
ATOM 5510 C C . VAL A 1 745 ? 19.103 11.456 -22.583 1.00 96.56 745 VAL A C 1
ATOM 5512 O O . VAL A 1 745 ? 19.715 11.436 -21.515 1.00 96.56 745 VAL A O 1
ATOM 5515 N N . ALA A 1 746 ? 18.196 10.539 -22.914 1.00 96.81 746 ALA A N 1
ATOM 5516 C CA . ALA A 1 746 ? 17.904 9.331 -22.153 1.00 96.81 746 ALA A CA 1
ATOM 5517 C C . ALA A 1 746 ? 18.373 8.086 -22.929 1.00 96.81 746 ALA A C 1
ATOM 5519 O O . ALA A 1 746 ? 17.602 7.513 -23.711 1.00 96.81 746 ALA A O 1
ATOM 5520 N N . PRO A 1 747 ? 19.638 7.653 -22.753 1.00 97.25 747 PRO A N 1
ATOM 5521 C CA . PRO A 1 747 ? 20.107 6.374 -23.263 1.00 97.25 747 PRO A CA 1
ATOM 5522 C C . PRO A 1 747 ? 19.397 5.225 -22.543 1.00 97.25 747 PRO A C 1
ATOM 5524 O O . PRO A 1 747 ? 19.341 5.178 -21.313 1.00 97.25 747 PRO A O 1
ATOM 5527 N N . MET A 1 748 ? 18.878 4.265 -23.301 1.00 96.88 748 MET A N 1
ATOM 5528 C CA . MET A 1 748 ? 18.166 3.115 -22.754 1.00 96.88 748 MET A CA 1
ATOM 5529 C C . MET A 1 748 ? 18.343 1.865 -23.613 1.00 96.88 748 MET A C 1
ATOM 5531 O O . MET A 1 748 ? 18.495 1.944 -24.831 1.00 96.88 748 MET A O 1
ATOM 5535 N N . ARG A 1 749 ? 18.269 0.698 -22.975 1.00 96.94 749 ARG A N 1
ATOM 5536 C CA . ARG A 1 749 ? 18.028 -0.585 -23.637 1.00 96.94 749 ARG A CA 1
ATOM 5537 C C . ARG A 1 749 ? 16.541 -0.879 -23.497 1.00 96.94 749 ARG A C 1
ATOM 5539 O O . ARG A 1 749 ? 16.108 -1.269 -22.414 1.00 96.94 749 ARG A O 1
ATOM 5546 N N . LEU A 1 750 ? 15.788 -0.648 -24.566 1.00 97.44 750 LEU A N 1
ATOM 5547 C CA . LEU A 1 750 ? 14.363 -0.950 -24.644 1.00 97.44 750 LEU A CA 1
ATOM 5548 C C . LEU A 1 750 ? 14.191 -2.420 -25.023 1.00 97.44 750 LEU A C 1
ATOM 5550 O O . LEU A 1 750 ? 14.732 -2.849 -26.041 1.00 97.44 750 LEU A O 1
ATOM 5554 N N . GLU A 1 751 ? 13.445 -3.170 -24.226 1.00 97.06 751 GLU A N 1
ATOM 5555 C CA . GLU A 1 751 ? 13.283 -4.613 -24.357 1.00 97.06 751 GLU A CA 1
ATOM 5556 C C . GLU A 1 751 ? 11.818 -4.983 -24.582 1.00 97.06 751 GLU A C 1
ATOM 5558 O O . GLU A 1 751 ? 10.960 -4.663 -23.766 1.00 97.06 751 GLU A O 1
ATOM 5563 N N . PHE A 1 752 ? 11.545 -5.683 -25.679 1.00 96.75 752 PHE A N 1
ATOM 5564 C CA . PHE A 1 752 ? 10.228 -6.195 -26.037 1.00 96.75 752 PHE A CA 1
ATOM 5565 C C . PHE A 1 752 ? 10.082 -7.639 -25.589 1.00 96.75 752 PHE A C 1
ATOM 5567 O O . PHE A 1 752 ? 10.933 -8.470 -25.914 1.00 96.75 752 PHE A O 1
ATOM 5574 N N . LYS A 1 753 ? 8.972 -7.948 -24.920 1.00 94.25 753 LYS A N 1
ATOM 5575 C CA . LYS A 1 753 ? 8.581 -9.323 -24.613 1.00 94.25 753 LYS A CA 1
ATOM 5576 C C . LYS A 1 753 ? 7.827 -9.911 -25.806 1.00 94.25 753 LYS A C 1
ATOM 5578 O O . LYS A 1 753 ? 6.814 -9.367 -26.237 1.00 94.25 753 LYS A O 1
ATOM 5583 N N . VAL A 1 754 ? 8.316 -11.028 -26.331 1.00 92.31 754 VAL A N 1
ATOM 5584 C CA . VAL A 1 754 ? 7.682 -11.810 -27.394 1.00 92.31 754 VAL A CA 1
ATOM 5585 C C . VAL A 1 754 ? 7.299 -13.162 -26.817 1.00 92.31 754 VAL A C 1
ATOM 5587 O O . VAL A 1 754 ? 8.154 -14.003 -26.542 1.00 92.31 754 VAL A O 1
ATOM 5590 N N . GLU A 1 755 ? 6.002 -13.361 -26.631 1.00 90.12 755 GLU A N 1
ATOM 5591 C CA . GLU A 1 755 ? 5.463 -14.611 -26.106 1.00 90.12 755 GLU A CA 1
ATOM 5592 C C . GLU A 1 755 ? 5.165 -15.594 -27.234 1.00 90.12 755 GLU A C 1
ATOM 5594 O O . GLU A 1 755 ? 4.666 -15.220 -28.305 1.00 90.12 755 GLU A O 1
ATOM 5599 N N . ARG A 1 756 ? 5.455 -16.872 -26.983 1.00 89.75 756 ARG A N 1
ATOM 5600 C CA . ARG A 1 756 ? 5.128 -17.960 -27.894 1.00 89.75 756 ARG A CA 1
ATOM 5601 C C . ARG A 1 756 ? 3.615 -18.000 -28.127 1.00 89.75 756 ARG A C 1
ATOM 5603 O O . ARG A 1 756 ? 2.847 -18.176 -27.182 1.00 89.75 756 ARG A O 1
ATOM 5610 N N . PRO A 1 757 ? 3.148 -17.909 -29.381 1.00 85.94 757 PRO A N 1
ATOM 5611 C CA . PRO A 1 757 ? 1.742 -18.143 -29.668 1.00 85.94 757 PRO A CA 1
ATOM 5612 C C . PRO A 1 757 ? 1.373 -19.604 -29.378 1.00 85.94 757 PRO A C 1
ATOM 5614 O O . PRO A 1 757 ? 2.072 -20.502 -29.832 1.00 85.94 757 PRO A O 1
ATOM 5617 N N . GLU A 1 758 ? 0.244 -19.854 -28.710 1.00 82.00 758 GLU A N 1
ATOM 5618 C CA . GLU A 1 758 ? -0.209 -21.211 -28.326 1.00 82.00 758 GLU A CA 1
ATOM 5619 C C . GLU A 1 758 ? -0.266 -22.216 -29.490 1.00 82.00 758 GLU A C 1
ATOM 5621 O O . GLU A 1 758 ? -0.070 -23.410 -29.300 1.00 82.00 758 GLU A O 1
ATOM 5626 N N . TYR A 1 759 ? -0.541 -21.743 -30.710 1.00 79.56 759 TYR A N 1
ATOM 5627 C CA . TYR A 1 759 ? -0.612 -22.593 -31.901 1.00 79.56 759 TYR A CA 1
ATOM 5628 C C . TYR A 1 759 ? 0.770 -22.991 -32.452 1.00 79.56 759 TYR A C 1
ATOM 5630 O O . TYR A 1 759 ? 0.857 -23.828 -33.352 1.00 79.56 759 TYR A O 1
ATOM 5638 N N . LEU A 1 760 ? 1.853 -22.370 -31.973 1.00 82.06 760 LEU A N 1
ATOM 5639 C CA . LEU A 1 760 ? 3.201 -22.586 -32.479 1.00 82.06 760 LEU A CA 1
ATOM 5640 C C . LEU A 1 760 ? 3.855 -23.774 -31.762 1.00 82.06 760 LEU A C 1
ATOM 5642 O O . LEU A 1 760 ? 4.141 -23.737 -30.564 1.00 82.06 760 LEU A O 1
ATOM 5646 N N . ARG A 1 761 ? 4.128 -24.833 -32.529 1.00 86.00 761 ARG A N 1
ATOM 5647 C CA . ARG A 1 761 ? 4.766 -26.062 -32.033 1.00 86.00 761 ARG A CA 1
ATOM 5648 C C . ARG A 1 761 ? 6.145 -25.773 -31.441 1.00 86.00 761 ARG A C 1
ATOM 5650 O O . ARG A 1 761 ? 6.873 -24.938 -31.975 1.00 86.00 761 ARG A O 1
ATOM 5657 N N . ASP A 1 762 ? 6.556 -26.556 -30.444 1.00 87.19 762 ASP A N 1
ATOM 5658 C CA . ASP A 1 762 ? 7.863 -26.430 -29.773 1.00 87.19 762 ASP A CA 1
ATOM 5659 C C . ASP A 1 762 ? 9.036 -26.371 -30.761 1.00 87.19 762 ASP A C 1
ATOM 5661 O O . ASP A 1 762 ? 9.915 -25.525 -30.643 1.00 87.19 762 ASP A O 1
ATOM 5665 N N . ALA A 1 763 ? 9.032 -27.229 -31.788 1.00 86.50 763 ALA A N 1
ATOM 5666 C CA . ALA A 1 763 ? 10.092 -27.263 -32.795 1.00 86.50 763 ALA A CA 1
ATOM 5667 C C . ALA A 1 763 ? 10.151 -25.989 -33.657 1.00 86.50 763 ALA A C 1
ATOM 5669 O O . ALA A 1 763 ? 11.225 -25.612 -34.126 1.00 86.50 763 ALA A O 1
ATOM 5670 N N . ASP A 1 764 ? 9.013 -25.335 -33.889 1.00 85.62 764 ASP A N 1
ATOM 5671 C CA . ASP A 1 764 ? 8.957 -24.085 -34.645 1.00 85.62 764 ASP A CA 1
ATOM 5672 C C . ASP A 1 764 ? 9.297 -22.897 -33.738 1.00 85.62 764 ASP A C 1
ATOM 5674 O O . ASP A 1 764 ? 10.057 -22.019 -34.140 1.00 85.62 764 ASP A O 1
ATOM 5678 N N . TRP A 1 765 ? 8.859 -22.908 -32.480 1.00 90.12 765 TRP A N 1
ATOM 5679 C CA . TRP A 1 765 ? 9.310 -21.929 -31.495 1.00 90.12 765 TRP A CA 1
ATOM 5680 C C . TRP A 1 765 ? 10.823 -21.994 -31.266 1.00 90.12 765 TRP A C 1
ATOM 5682 O O . TRP A 1 765 ? 11.493 -20.969 -31.326 1.00 90.12 765 TRP A O 1
ATOM 5692 N N . ALA A 1 766 ? 11.397 -23.190 -31.133 1.00 88.75 766 ALA A N 1
ATOM 5693 C CA . ALA A 1 766 ? 12.840 -23.367 -31.009 1.00 88.75 766 ALA A CA 1
ATOM 5694 C C . ALA A 1 766 ? 13.597 -22.795 -32.221 1.00 88.75 766 ALA A C 1
ATOM 5696 O O . ALA A 1 766 ? 14.617 -22.132 -32.053 1.00 88.75 766 ALA A O 1
ATOM 5697 N N . LYS A 1 767 ? 13.080 -22.980 -33.446 1.00 88.00 767 LYS A N 1
ATOM 5698 C CA . LYS A 1 767 ? 13.646 -22.351 -34.656 1.00 88.00 767 LYS A CA 1
ATOM 5699 C C . LYS A 1 767 ? 13.502 -20.831 -34.651 1.00 88.00 767 LYS A C 1
ATOM 5701 O O . LYS A 1 767 ? 14.384 -20.146 -35.159 1.00 88.00 767 LYS A O 1
ATOM 5706 N N . PHE A 1 768 ? 12.396 -20.307 -34.126 1.00 87.94 768 PHE A N 1
ATOM 5707 C CA . PHE A 1 768 ? 12.175 -18.870 -33.992 1.00 87.94 768 PHE A CA 1
ATOM 5708 C C . PHE A 1 768 ? 13.167 -18.238 -33.019 1.00 87.94 768 PHE A C 1
ATOM 5710 O O . PHE A 1 768 ? 13.811 -17.250 -33.355 1.00 87.94 768 PHE A O 1
ATOM 5717 N N . VAL A 1 769 ? 13.310 -18.845 -31.843 1.00 89.50 769 VAL A N 1
ATOM 5718 C CA . VAL A 1 769 ? 14.219 -18.427 -30.773 1.00 89.50 769 VAL A CA 1
ATOM 5719 C C . VAL A 1 769 ? 15.681 -18.551 -31.198 1.00 89.50 769 VAL A C 1
ATOM 5721 O O . VAL A 1 769 ? 16.489 -17.703 -30.843 1.00 89.50 769 VAL A O 1
ATOM 5724 N N . ALA A 1 770 ? 16.025 -19.569 -31.993 1.00 88.00 770 ALA A N 1
ATOM 5725 C CA . ALA A 1 770 ? 17.379 -19.767 -32.508 1.00 88.00 770 ALA A CA 1
ATOM 5726 C C . ALA A 1 770 ? 17.816 -18.723 -33.555 1.00 88.00 770 ALA A C 1
ATOM 5728 O O . ALA A 1 770 ? 18.968 -18.755 -33.995 1.00 88.00 770 ALA A O 1
ATOM 5729 N N . ARG A 1 771 ? 16.925 -17.815 -33.979 1.00 85.81 771 ARG A N 1
ATOM 5730 C CA . ARG A 1 771 ? 17.295 -16.686 -34.838 1.00 85.81 771 ARG A CA 1
ATOM 5731 C C . ARG A 1 771 ? 18.293 -15.784 -34.130 1.00 85.81 771 ARG A C 1
ATOM 5733 O O . ARG A 1 771 ? 18.206 -15.553 -32.926 1.00 85.81 771 ARG A O 1
ATOM 5740 N N . SER A 1 772 ? 19.211 -15.219 -34.903 1.00 82.31 772 SER A N 1
ATOM 5741 C CA . SER A 1 772 ? 20.048 -14.145 -34.387 1.00 82.31 772 SER A CA 1
ATOM 5742 C C . SER A 1 772 ? 19.171 -12.924 -34.132 1.00 82.31 772 SER A C 1
ATOM 5744 O O . SER A 1 772 ? 18.250 -12.645 -34.900 1.00 82.31 772 SER A O 1
ATOM 5746 N N . TYR A 1 773 ? 19.482 -12.132 -33.106 1.00 81.38 773 TYR A N 1
ATOM 5747 C CA . TYR A 1 773 ? 18.811 -10.846 -32.891 1.00 81.38 773 TYR A CA 1
ATOM 5748 C C . TYR A 1 773 ? 18.899 -9.932 -34.142 1.00 81.38 773 TYR A C 1
ATOM 5750 O O . TYR A 1 773 ? 18.058 -9.057 -34.327 1.00 81.38 773 TYR A O 1
ATOM 5758 N N . GLY A 1 774 ? 19.892 -10.146 -35.023 1.00 79.31 774 GLY A N 1
ATOM 5759 C CA . GLY A 1 774 ? 20.041 -9.442 -36.303 1.00 79.31 774 GLY A CA 1
ATOM 5760 C C . GLY A 1 774 ? 19.021 -9.833 -37.384 1.00 79.31 774 GLY A C 1
ATOM 5761 O O . GLY A 1 774 ? 18.895 -9.120 -38.376 1.00 79.31 774 GLY A O 1
ATOM 5762 N N . ASP A 1 775 ? 18.274 -10.925 -37.193 1.00 85.88 775 ASP A N 1
ATOM 5763 C CA . ASP A 1 775 ? 17.184 -11.353 -38.083 1.00 85.88 775 ASP A CA 1
ATOM 5764 C C . ASP A 1 775 ? 15.865 -10.608 -37.797 1.00 85.88 775 ASP A C 1
ATOM 5766 O O . ASP A 1 775 ? 14.889 -10.735 -38.547 1.00 85.88 775 ASP A O 1
ATOM 5770 N N . PHE A 1 776 ? 15.824 -9.827 -36.714 1.00 92.75 776 PHE A N 1
ATOM 5771 C CA . PHE A 1 776 ? 14.697 -8.982 -36.337 1.00 92.75 776 PHE A CA 1
ATOM 5772 C C . PHE A 1 776 ? 14.942 -7.542 -36.784 1.00 92.75 776 PHE A C 1
ATOM 5774 O O . PHE A 1 776 ? 16.058 -7.028 -36.739 1.00 92.75 776 PHE A O 1
ATOM 5781 N N . LYS A 1 777 ? 13.877 -6.865 -37.214 1.00 94.00 777 LYS A N 1
ATOM 5782 C CA . LYS A 1 777 ? 13.936 -5.472 -37.658 1.00 94.00 777 LYS A CA 1
ATOM 5783 C C . LYS A 1 777 ? 13.251 -4.580 -36.644 1.00 94.00 777 LYS A C 1
ATOM 5785 O O . LYS A 1 777 ? 12.035 -4.679 -36.460 1.00 94.00 777 LYS A O 1
ATOM 5790 N N . PHE A 1 778 ? 14.029 -3.690 -36.044 1.00 96.62 778 PHE A N 1
ATOM 5791 C CA . PHE A 1 778 ? 13.529 -2.626 -35.187 1.00 96.62 778 PHE A CA 1
ATOM 5792 C C . PHE A 1 778 ? 13.291 -1.362 -36.006 1.00 96.62 778 PHE A C 1
ATOM 5794 O O . PHE A 1 778 ? 14.068 -1.024 -36.901 1.00 96.62 778 PHE A O 1
ATOM 5801 N N . ASN A 1 779 ? 12.205 -0.667 -35.703 1.00 96.38 779 ASN A N 1
ATOM 5802 C CA . ASN A 1 779 ? 11.765 0.505 -36.438 1.00 96.38 779 ASN A CA 1
ATOM 5803 C C . ASN A 1 779 ? 11.204 1.545 -35.470 1.00 96.38 779 ASN A C 1
ATOM 5805 O O . ASN A 1 779 ? 10.682 1.205 -34.405 1.00 96.38 779 ASN A O 1
ATOM 5809 N N . VAL A 1 780 ? 11.259 2.806 -35.885 1.00 96.38 780 VAL A N 1
ATOM 5810 C CA . VAL A 1 780 ? 10.548 3.909 -35.238 1.00 96.38 780 VAL A CA 1
ATOM 5811 C C . VAL A 1 780 ? 9.514 4.449 -36.214 1.00 96.38 780 VAL A C 1
ATOM 5813 O O . VAL A 1 780 ? 9.793 4.630 -37.401 1.00 96.38 780 VAL A O 1
ATOM 5816 N N . LEU A 1 781 ? 8.306 4.683 -35.718 1.00 94.62 781 LEU A N 1
ATOM 5817 C CA . LEU A 1 781 ? 7.249 5.368 -36.438 1.00 94.62 781 LEU A CA 1
ATOM 5818 C C . LEU A 1 781 ? 7.275 6.859 -36.090 1.00 94.62 781 LEU A C 1
ATOM 5820 O O . LEU A 1 781 ? 7.169 7.213 -34.917 1.00 94.62 781 LEU A O 1
ATOM 5824 N N . VAL A 1 782 ? 7.396 7.708 -37.111 1.00 92.62 782 VAL A N 1
ATOM 5825 C CA . VAL A 1 782 ? 7.445 9.172 -36.992 1.00 92.62 782 VAL A CA 1
ATOM 5826 C C . VAL A 1 782 ? 6.370 9.760 -37.900 1.00 92.62 782 VAL A C 1
ATOM 5828 O O . VAL A 1 782 ? 6.511 9.760 -39.127 1.00 92.62 782 VAL A O 1
ATOM 5831 N N . GLY A 1 783 ? 5.258 10.204 -37.310 1.00 88.25 783 GLY A N 1
ATOM 5832 C CA . GLY A 1 783 ? 4.043 10.505 -38.069 1.00 88.25 783 GLY A CA 1
ATOM 5833 C C . GLY A 1 783 ? 3.611 9.294 -38.906 1.00 88.25 783 GLY A C 1
ATOM 5834 O O . GLY A 1 783 ? 3.377 8.210 -38.374 1.00 88.25 783 GLY A O 1
ATOM 5835 N N . ASP A 1 784 ? 3.571 9.451 -40.229 1.00 88.19 784 ASP A N 1
ATOM 5836 C CA . ASP A 1 784 ? 3.253 8.363 -41.165 1.00 88.19 784 ASP A CA 1
ATOM 5837 C C . ASP A 1 784 ? 4.475 7.622 -41.727 1.00 88.19 784 ASP A C 1
ATOM 5839 O O . ASP A 1 784 ? 4.333 6.672 -42.499 1.00 88.19 784 ASP A O 1
ATOM 5843 N N . THR A 1 785 ? 5.683 8.028 -41.336 1.00 91.06 785 THR A N 1
ATOM 5844 C CA . THR A 1 785 ? 6.929 7.493 -41.892 1.00 91.06 785 THR A CA 1
ATOM 5845 C C . THR A 1 785 ? 7.503 6.397 -41.005 1.00 91.06 785 THR A C 1
ATOM 5847 O O . THR A 1 785 ? 7.700 6.581 -39.804 1.00 91.06 785 THR A O 1
ATOM 5850 N N . VAL A 1 786 ? 7.820 5.254 -41.615 1.00 93.75 786 VAL A N 1
ATOM 5851 C CA . VAL A 1 786 ? 8.570 4.169 -40.973 1.00 93.75 786 VAL A CA 1
ATOM 5852 C C . VAL A 1 786 ? 10.063 4.402 -41.166 1.00 93.75 786 VAL A C 1
ATOM 5854 O O . VAL A 1 786 ? 10.535 4.492 -42.298 1.00 93.75 786 VAL A O 1
ATOM 5857 N N . VAL A 1 787 ? 10.807 4.451 -40.063 1.00 95.56 787 VAL A N 1
ATOM 5858 C CA . VAL A 1 787 ? 12.258 4.646 -40.056 1.00 95.56 787 VAL A CA 1
ATOM 5859 C C . VAL A 1 787 ? 12.940 3.392 -39.498 1.00 95.56 787 VAL A C 1
ATOM 5861 O O . VAL A 1 787 ? 12.859 3.142 -38.292 1.00 95.56 787 VAL A O 1
ATOM 5864 N N . PRO A 1 788 ? 13.604 2.583 -40.345 1.00 95.00 788 PRO A N 1
ATOM 5865 C CA . PRO A 1 788 ? 14.337 1.404 -39.894 1.00 95.00 788 PRO A CA 1
ATOM 5866 C C . PRO A 1 788 ? 15.568 1.775 -39.064 1.00 95.00 788 PRO A C 1
ATOM 5868 O O . PRO A 1 788 ? 16.342 2.658 -39.439 1.00 95.00 788 PRO A O 1
ATOM 5871 N N . LEU A 1 789 ? 15.795 1.052 -37.968 1.00 96.75 789 LEU A N 1
ATOM 5872 C CA . LEU A 1 789 ? 16.991 1.191 -37.140 1.00 96.75 789 LEU A CA 1
ATOM 5873 C C . LEU A 1 789 ? 18.115 0.326 -37.723 1.00 96.75 789 LEU A C 1
ATOM 5875 O O . LEU A 1 789 ? 18.241 -0.856 -37.411 1.00 96.75 789 LEU A O 1
ATOM 5879 N N . ALA A 1 790 ? 18.898 0.896 -38.639 1.00 94.31 790 ALA A N 1
ATOM 5880 C CA . ALA A 1 790 ? 19.926 0.168 -39.381 1.00 94.31 790 ALA A CA 1
ATOM 5881 C C . ALA A 1 790 ? 21.323 0.327 -38.763 1.00 94.31 790 ALA A C 1
ATOM 5883 O O . ALA A 1 790 ? 21.812 1.441 -38.574 1.00 94.31 790 ALA A O 1
ATOM 5884 N N . VAL A 1 791 ? 21.996 -0.797 -38.507 1.00 94.12 791 VAL A N 1
ATOM 5885 C CA . VAL A 1 791 ? 23.388 -0.807 -38.027 1.00 94.12 791 VAL A CA 1
ATOM 5886 C C . VAL A 1 791 ? 24.315 -0.244 -39.116 1.00 94.12 791 VAL A C 1
ATOM 5888 O O . VAL A 1 791 ? 24.211 -0.669 -40.271 1.00 94.12 791 VAL A O 1
ATOM 5891 N N . PRO A 1 792 ? 25.236 0.683 -38.787 1.00 94.19 792 PRO A N 1
ATOM 5892 C CA . PRO A 1 792 ? 26.204 1.203 -39.748 1.00 94.19 792 PRO A CA 1
ATOM 5893 C C . PRO A 1 792 ? 27.070 0.112 -40.378 1.00 94.19 792 PRO A C 1
ATOM 5895 O O . PRO A 1 792 ? 27.480 -0.838 -39.708 1.00 94.19 792 PRO A O 1
ATOM 5898 N N . ALA A 1 793 ? 27.429 0.293 -41.650 1.00 91.88 793 ALA A N 1
ATOM 5899 C CA . ALA A 1 793 ? 28.361 -0.600 -42.331 1.00 91.88 793 ALA A CA 1
ATOM 5900 C C . ALA A 1 793 ? 29.686 -0.717 -41.551 1.00 91.88 793 ALA A C 1
ATOM 5902 O O . ALA A 1 793 ? 30.273 0.286 -41.147 1.00 91.88 793 ALA A O 1
ATOM 5903 N N . GLY A 1 794 ? 30.150 -1.953 -41.340 1.00 91.56 794 GLY A N 1
ATOM 5904 C CA . GLY A 1 794 ? 31.379 -2.248 -40.595 1.00 91.56 794 GLY A CA 1
ATOM 5905 C C . GLY A 1 794 ? 31.225 -2.299 -39.070 1.00 91.56 794 GLY A C 1
ATOM 5906 O O . GLY A 1 794 ? 32.197 -2.625 -38.392 1.00 91.56 794 GLY A O 1
ATOM 5907 N N . GLN A 1 795 ? 30.037 -2.026 -38.519 1.00 94.12 795 GLN A N 1
ATOM 5908 C CA . GLN A 1 795 ? 29.751 -2.223 -37.096 1.00 94.12 795 GLN A CA 1
ATOM 5909 C C . GLN A 1 795 ? 28.965 -3.513 -36.852 1.00 94.12 795 GLN A C 1
ATOM 5911 O O . GLN A 1 795 ? 28.200 -3.967 -37.700 1.00 94.12 795 GLN A O 1
ATOM 5916 N N . SER A 1 796 ? 29.167 -4.107 -35.676 1.00 92.69 796 SER A N 1
ATOM 5917 C CA . SER A 1 796 ? 28.513 -5.358 -35.300 1.00 92.69 796 SER A CA 1
ATOM 5918 C C . SER A 1 796 ? 27.159 -5.108 -34.635 1.00 92.69 796 SER A C 1
ATOM 5920 O O . SER A 1 796 ? 27.002 -4.192 -33.824 1.00 92.69 796 SER A O 1
ATOM 5922 N N . ALA A 1 797 ? 26.168 -5.926 -34.982 1.00 92.81 797 ALA A N 1
ATOM 5923 C CA . ALA A 1 797 ? 24.791 -5.743 -34.539 1.00 92.81 797 ALA A CA 1
ATOM 5924 C C . ALA A 1 797 ? 24.588 -6.015 -33.030 1.00 92.81 797 ALA A C 1
ATOM 5926 O O . ALA A 1 797 ? 23.677 -5.437 -32.445 1.00 92.81 797 ALA A O 1
ATOM 5927 N N . ASP A 1 798 ? 25.448 -6.818 -32.382 1.00 94.12 798 ASP A N 1
ATOM 5928 C CA . ASP A 1 798 ? 25.432 -7.077 -30.917 1.00 94.12 798 ASP A CA 1
ATOM 5929 C C . ASP A 1 798 ? 25.696 -5.811 -30.094 1.00 94.12 798 ASP A C 1
ATOM 5931 O O . ASP A 1 798 ? 25.393 -5.748 -28.904 1.00 94.12 798 ASP A O 1
ATOM 5935 N N . LYS A 1 799 ? 26.272 -4.777 -30.718 1.00 95.81 799 LYS A N 1
ATOM 5936 C CA . LYS A 1 799 ? 26.461 -3.475 -30.075 1.00 95.81 799 LYS A CA 1
ATOM 5937 C C . LYS A 1 799 ? 25.155 -2.699 -29.941 1.00 95.81 799 LYS A C 1
ATOM 5939 O O . LYS A 1 799 ? 25.060 -1.875 -29.035 1.00 95.81 799 LYS A O 1
ATOM 5944 N N . TYR A 1 800 ? 24.179 -2.950 -30.810 1.00 96.75 800 TYR A N 1
ATOM 5945 C CA . TYR A 1 800 ? 22.934 -2.182 -30.926 1.00 96.75 800 TYR A CA 1
ATOM 5946 C C . TYR A 1 800 ? 21.710 -2.955 -30.443 1.00 96.75 800 TYR A C 1
ATOM 5948 O O . TYR A 1 800 ? 20.769 -2.361 -29.917 1.00 96.75 800 TYR A O 1
ATOM 5956 N N . PHE A 1 801 ? 21.732 -4.272 -30.620 1.00 97.06 801 PHE A N 1
ATOM 5957 C CA . PHE A 1 801 ? 20.623 -5.165 -30.332 1.00 97.06 801 PHE A CA 1
ATOM 5958 C C . PHE A 1 801 ? 21.080 -6.315 -29.442 1.00 97.06 801 PHE A C 1
ATOM 5960 O O . PHE A 1 801 ? 22.251 -6.688 -29.429 1.00 97.06 801 PHE A O 1
ATOM 5967 N N . SER A 1 802 ? 20.142 -6.904 -28.712 1.00 94.81 802 SER A N 1
ATOM 5968 C CA . SER A 1 802 ? 20.378 -8.140 -27.963 1.00 94.81 802 SER A CA 1
ATOM 5969 C C . SER A 1 802 ? 19.100 -8.964 -27.873 1.00 94.81 802 SER A C 1
ATOM 5971 O O . SER A 1 802 ? 18.006 -8.445 -28.089 1.00 94.81 802 SER A O 1
ATOM 5973 N N . SER A 1 803 ? 19.235 -10.250 -27.573 1.00 93.44 803 SER A N 1
ATOM 5974 C CA . SER A 1 803 ? 18.105 -11.142 -27.328 1.00 93.44 803 SER A CA 1
ATOM 5975 C C . SER A 1 803 ? 18.413 -12.086 -26.177 1.00 93.44 803 SER A C 1
ATOM 5977 O O . SER A 1 803 ? 19.552 -12.538 -26.048 1.00 93.44 803 SER A O 1
ATOM 5979 N N . ARG A 1 804 ? 17.402 -12.428 -25.379 1.00 91.94 804 ARG A N 1
ATOM 5980 C CA . ARG A 1 804 ? 17.496 -13.445 -24.323 1.00 91.94 804 ARG A CA 1
ATOM 5981 C C . ARG A 1 804 ? 16.185 -14.211 -24.209 1.00 91.94 804 ARG A C 1
ATOM 5983 O O . ARG A 1 804 ? 15.129 -13.663 -24.497 1.00 91.94 804 ARG A O 1
ATOM 5990 N N . VAL A 1 805 ? 16.246 -15.461 -23.776 1.00 89.06 805 VAL A N 1
ATOM 5991 C CA . VAL A 1 805 ? 15.059 -16.247 -23.404 1.00 89.06 805 VAL A CA 1
ATOM 5992 C C . VAL A 1 805 ? 14.947 -16.201 -21.889 1.00 89.06 805 VAL A C 1
ATOM 5994 O O . VAL A 1 805 ? 15.981 -16.244 -21.220 1.00 89.06 805 VAL A O 1
ATOM 5997 N N . SER A 1 806 ? 13.733 -16.106 -21.343 1.00 82.69 806 SER A N 1
ATOM 5998 C CA . SER A 1 806 ? 13.575 -16.175 -19.888 1.00 82.69 806 SER A CA 1
ATOM 5999 C C . SER A 1 806 ? 14.124 -17.498 -19.359 1.00 82.69 806 SER A C 1
ATOM 6001 O O . SER A 1 806 ? 13.771 -18.568 -19.858 1.00 82.69 806 SER A O 1
ATOM 6003 N N . ALA A 1 807 ? 14.925 -17.440 -18.296 1.00 77.25 807 ALA A N 1
ATOM 6004 C CA . ALA A 1 807 ? 15.382 -18.639 -17.601 1.00 77.25 807 ALA A CA 1
ATOM 6005 C C . ALA A 1 807 ? 14.223 -19.422 -16.950 1.00 77.25 807 ALA A C 1
ATOM 6007 O O . ALA A 1 807 ? 14.313 -20.639 -16.811 1.00 77.25 807 ALA A O 1
ATOM 6008 N N . THR A 1 808 ? 13.137 -18.739 -16.574 1.00 75.12 808 THR A N 1
ATOM 6009 C CA . THR A 1 808 ? 11.955 -19.334 -15.923 1.00 75.12 808 THR A CA 1
ATOM 6010 C C . THR A 1 808 ? 10.763 -19.496 -16.865 1.00 75.12 808 THR A C 1
ATOM 6012 O O . THR A 1 808 ? 9.750 -20.074 -16.484 1.00 75.12 808 THR A O 1
ATOM 6015 N N . ASN A 1 809 ? 10.866 -19.010 -18.106 1.00 84.44 809 ASN A N 1
ATOM 6016 C CA . ASN A 1 809 ? 9.823 -19.144 -19.119 1.00 84.44 809 ASN A CA 1
ATOM 6017 C C . ASN A 1 809 ? 10.417 -19.350 -20.526 1.00 84.44 809 ASN A C 1
ATOM 6019 O O . ASN A 1 809 ? 10.658 -18.373 -21.242 1.00 84.44 809 ASN A O 1
ATOM 6023 N N . PRO A 1 810 ? 10.613 -20.601 -20.977 1.00 86.69 810 PRO A N 1
ATOM 6024 C CA . PRO A 1 810 ? 11.147 -20.865 -22.312 1.00 86.69 810 PRO A CA 1
ATOM 6025 C C . PRO A 1 810 ? 10.238 -20.352 -23.443 1.00 86.69 810 PRO A C 1
ATOM 6027 O O . PRO A 1 810 ? 10.696 -20.238 -24.579 1.00 86.69 810 PRO A O 1
ATOM 6030 N N . ASP A 1 811 ? 8.985 -19.997 -23.141 1.00 89.50 811 ASP A N 1
ATOM 6031 C CA . ASP A 1 811 ? 8.015 -19.423 -24.075 1.00 89.50 811 ASP A CA 1
ATOM 6032 C C . ASP A 1 811 ? 8.065 -17.886 -24.145 1.00 89.50 811 ASP A C 1
ATOM 6034 O O . ASP A 1 811 ? 7.292 -17.281 -24.885 1.00 89.50 811 ASP A O 1
ATOM 6038 N N . ALA A 1 812 ? 8.987 -17.239 -23.425 1.00 90.69 812 ALA A N 1
ATOM 6039 C CA . ALA A 1 812 ? 9.222 -15.799 -23.496 1.00 90.69 812 ALA A CA 1
ATOM 6040 C C . ALA A 1 812 ? 10.606 -15.489 -24.087 1.00 90.69 812 ALA A C 1
ATOM 6042 O O . ALA A 1 812 ? 11.645 -15.752 -23.473 1.00 90.69 812 ALA A O 1
ATOM 6043 N N . LEU A 1 813 ? 10.611 -14.882 -25.276 1.00 92.88 813 LEU A N 1
ATOM 6044 C CA . LEU A 1 813 ? 11.791 -14.311 -25.922 1.00 92.88 813 LEU A CA 1
ATOM 6045 C C . LEU A 1 813 ? 11.786 -12.796 -25.720 1.00 92.88 813 LEU A C 1
ATOM 6047 O O . LEU A 1 813 ? 10.824 -12.124 -26.075 1.00 92.88 813 LEU A O 1
ATOM 6051 N N . TYR A 1 814 ? 12.881 -12.241 -25.223 1.00 94.88 814 TYR A N 1
ATOM 6052 C CA . TYR A 1 814 ? 13.064 -10.803 -25.096 1.00 94.88 814 TYR A CA 1
ATOM 6053 C C . TYR A 1 814 ? 13.997 -10.292 -26.184 1.00 94.88 814 TYR A C 1
ATOM 6055 O O . TYR A 1 814 ? 15.091 -10.827 -26.376 1.00 94.88 814 TYR A O 1
ATOM 6063 N N . LEU A 1 815 ? 13.566 -9.248 -26.889 1.00 96.62 815 LEU A N 1
ATOM 6064 C CA . LEU A 1 815 ? 14.298 -8.608 -27.979 1.00 96.62 815 LEU A CA 1
ATOM 6065 C C . LEU A 1 815 ? 14.569 -7.152 -27.617 1.00 96.62 815 LEU A C 1
ATOM 6067 O O . LEU A 1 815 ? 13.645 -6.377 -27.393 1.00 96.62 815 LEU A O 1
ATOM 6071 N N . SER A 1 816 ? 15.837 -6.772 -27.583 1.00 97.19 816 SER A N 1
ATOM 6072 C CA . SER A 1 816 ? 16.284 -5.478 -27.083 1.00 97.19 816 SER A CA 1
ATOM 6073 C C . SER A 1 816 ? 16.922 -4.620 -28.171 1.00 97.19 816 SER A C 1
ATOM 6075 O O . SER A 1 816 ? 17.697 -5.122 -28.987 1.00 97.19 816 SER A O 1
ATOM 6077 N N . VAL A 1 817 ? 16.678 -3.311 -28.109 1.00 97.94 817 VAL A N 1
ATOM 6078 C CA . VAL A 1 817 ? 17.353 -2.274 -28.900 1.00 97.94 817 VAL A CA 1
ATOM 6079 C C . VAL A 1 817 ? 17.866 -1.151 -28.001 1.00 97.94 817 VAL A C 1
ATOM 6081 O O . VAL A 1 817 ? 17.179 -0.701 -27.086 1.00 97.94 817 VAL A O 1
ATOM 6084 N N . ASN A 1 818 ? 19.078 -0.676 -28.274 1.00 98.06 818 ASN A N 1
ATOM 6085 C CA . ASN A 1 818 ? 19.654 0.484 -27.603 1.00 98.06 818 ASN A CA 1
ATOM 6086 C C . ASN A 1 818 ? 19.218 1.781 -28.307 1.00 98.06 818 ASN A C 1
ATOM 6088 O O . ASN A 1 818 ? 19.576 2.030 -29.463 1.00 98.06 818 ASN A O 1
ATOM 6092 N N . LEU A 1 819 ? 18.475 2.626 -27.597 1.00 97.69 819 LEU A N 1
ATOM 6093 C CA . LEU A 1 819 ? 17.992 3.930 -28.055 1.00 97.69 819 LEU A CA 1
ATOM 6094 C C . LEU A 1 819 ? 18.584 5.054 -27.210 1.00 97.69 819 LEU A C 1
ATOM 6096 O O . LEU A 1 819 ? 18.958 4.844 -26.059 1.00 97.69 819 LEU A O 1
ATOM 6100 N N . ALA A 1 820 ? 18.625 6.257 -27.769 1.00 97.56 820 ALA A N 1
ATOM 6101 C CA . ALA A 1 820 ? 18.964 7.472 -27.044 1.00 97.56 820 ALA A CA 1
ATOM 6102 C C . ALA A 1 820 ? 18.016 8.595 -27.481 1.00 97.56 820 ALA A C 1
ATOM 6104 O O . ALA A 1 820 ? 18.196 9.196 -28.541 1.00 97.56 820 ALA A O 1
ATOM 6105 N N . ILE A 1 821 ? 16.972 8.820 -26.681 1.00 97.44 821 ILE A N 1
ATOM 6106 C CA . ILE A 1 821 ? 15.942 9.826 -26.964 1.00 97.44 821 ILE A CA 1
ATOM 6107 C C . ILE A 1 821 ? 16.415 11.175 -26.435 1.00 97.44 821 ILE A C 1
ATOM 6109 O O . ILE A 1 821 ? 16.778 11.262 -25.264 1.00 97.44 821 ILE A O 1
ATOM 6113 N N . THR A 1 822 ? 16.426 12.206 -27.276 1.00 96.75 822 THR A N 1
ATOM 6114 C CA . THR A 1 822 ? 16.759 13.578 -26.866 1.00 96.75 822 THR A CA 1
ATOM 6115 C C . THR A 1 822 ? 15.501 14.434 -26.747 1.00 96.75 822 THR A C 1
ATOM 6117 O O . THR A 1 822 ? 14.602 14.287 -27.573 1.00 96.75 822 THR A O 1
ATOM 6120 N N . ASP A 1 823 ? 15.484 15.391 -25.820 1.00 94.38 823 ASP A N 1
ATOM 6121 C CA . ASP A 1 823 ? 14.410 16.390 -25.612 1.00 94.38 823 ASP A CA 1
ATOM 6122 C C . ASP A 1 823 ? 14.443 17.533 -26.656 1.00 94.38 823 ASP A C 1
ATOM 6124 O O . ASP A 1 823 ? 14.311 18.726 -26.364 1.00 94.38 823 ASP A O 1
ATOM 6128 N N . GLY A 1 824 ? 14.735 17.171 -27.903 1.00 90.81 824 GLY A N 1
ATOM 6129 C CA . GLY A 1 824 ? 15.103 18.073 -28.986 1.00 90.81 824 GLY A CA 1
ATOM 6130 C C . GLY A 1 824 ? 14.372 17.750 -30.288 1.00 90.81 824 GLY A C 1
ATOM 6131 O O . GLY A 1 824 ? 13.649 16.757 -30.370 1.00 90.81 824 GLY A O 1
ATOM 6132 N N . PRO A 1 825 ? 14.547 18.573 -31.337 1.00 91.44 825 PRO A N 1
ATOM 6133 C CA . PRO A 1 825 ? 13.881 18.357 -32.617 1.00 91.44 825 PRO A CA 1
ATOM 6134 C C . PRO A 1 825 ? 14.244 16.997 -33.229 1.00 91.44 825 PRO A C 1
ATOM 6136 O O . PRO A 1 825 ? 15.374 16.516 -33.121 1.00 91.44 825 PRO A O 1
ATOM 6139 N N . TYR A 1 826 ? 13.278 16.385 -33.914 1.00 94.00 826 TYR A N 1
ATOM 6140 C CA . TYR A 1 826 ? 13.528 15.180 -34.695 1.00 94.00 826 TYR A CA 1
ATOM 6141 C C . TYR A 1 826 ? 14.251 15.539 -36.005 1.00 94.00 826 TYR A C 1
ATOM 6143 O O . TYR A 1 826 ? 13.626 16.004 -36.956 1.00 94.00 826 TYR A O 1
ATOM 6151 N N . ASP A 1 827 ? 15.554 15.255 -36.075 1.00 93.25 827 ASP A N 1
ATOM 6152 C CA . ASP A 1 827 ? 16.404 15.476 -37.262 1.00 93.25 827 ASP A CA 1
ATOM 6153 C C . ASP A 1 827 ? 16.847 14.153 -37.926 1.00 93.25 827 ASP A C 1
ATOM 6155 O O . ASP A 1 827 ? 17.921 14.055 -38.532 1.00 93.25 827 ASP A O 1
ATOM 6159 N N . GLY A 1 828 ? 16.034 13.103 -37.778 1.00 94.06 828 GLY A N 1
ATOM 6160 C CA . GLY A 1 828 ? 16.349 11.742 -38.217 1.00 94.06 828 GLY A CA 1
ATOM 6161 C C . GLY A 1 828 ? 17.037 10.889 -37.146 1.00 94.06 828 GLY A C 1
ATOM 6162 O O . GLY A 1 828 ? 17.399 11.360 -36.070 1.00 94.06 828 GLY A O 1
ATOM 6163 N N . VAL A 1 829 ? 17.217 9.602 -37.453 1.00 96.25 829 VAL A N 1
ATOM 6164 C CA . VAL A 1 829 ? 17.903 8.641 -36.575 1.00 96.25 829 VAL A CA 1
ATOM 6165 C C . VAL A 1 829 ? 19.396 8.613 -36.896 1.00 96.25 829 VAL A C 1
ATOM 6167 O O . VAL A 1 829 ? 19.783 8.366 -38.040 1.00 96.25 829 VAL A O 1
ATOM 6170 N N . LYS A 1 830 ? 20.243 8.814 -35.883 1.00 95.62 830 LYS A N 1
ATOM 6171 C CA . LYS A 1 830 ? 21.707 8.796 -36.005 1.00 95.62 830 LYS A CA 1
ATOM 6172 C C . LYS A 1 830 ? 22.298 7.659 -35.163 1.00 95.62 830 LYS A C 1
ATOM 6174 O O . LYS A 1 830 ? 22.202 7.710 -33.938 1.00 95.62 830 LYS A O 1
ATOM 6179 N N . PRO A 1 831 ? 22.909 6.632 -35.773 1.00 96.31 831 PRO A N 1
ATOM 6180 C CA . PRO A 1 831 ? 23.601 5.593 -35.023 1.00 96.31 831 PRO A CA 1
ATOM 6181 C C . PRO A 1 831 ? 24.932 6.121 -34.465 1.00 96.31 831 PRO A C 1
ATOM 6183 O O . PRO A 1 831 ? 25.746 6.675 -35.205 1.00 96.31 831 PRO A O 1
ATOM 6186 N N . VAL A 1 832 ? 25.161 5.937 -33.165 1.00 96.06 832 VAL A N 1
ATOM 6187 C CA . VAL A 1 832 ? 26.361 6.393 -32.448 1.00 96.06 832 VAL A CA 1
ATOM 6188 C C . VAL A 1 832 ? 26.935 5.250 -31.624 1.00 96.06 832 VAL A C 1
ATOM 6190 O O . VAL A 1 832 ? 26.213 4.584 -30.889 1.00 96.06 832 VAL A O 1
ATOM 6193 N N . LEU A 1 833 ? 28.248 5.047 -31.716 1.00 96.44 833 LEU A N 1
ATOM 6194 C CA . LEU A 1 833 ? 28.983 4.146 -30.836 1.00 96.44 833 LEU A CA 1
ATOM 6195 C C . LEU A 1 833 ? 29.536 4.961 -29.663 1.00 96.44 833 LEU A C 1
ATOM 6197 O O . LEU A 1 833 ? 30.327 5.876 -29.884 1.00 96.44 833 LEU A O 1
ATOM 6201 N N . ALA A 1 834 ? 29.115 4.641 -28.442 1.00 96.31 834 ALA A N 1
ATOM 6202 C CA . ALA A 1 834 ? 29.445 5.403 -27.242 1.00 96.31 834 ALA A CA 1
ATOM 6203 C C . ALA A 1 834 ? 29.960 4.500 -26.116 1.00 96.31 834 ALA A C 1
ATOM 6205 O O . ALA A 1 834 ? 29.547 3.342 -25.976 1.00 96.31 834 ALA A O 1
ATOM 6206 N N . ASP A 1 835 ? 30.839 5.056 -25.283 1.00 95.81 835 ASP A N 1
ATOM 6207 C CA . ASP A 1 835 ? 31.148 4.490 -23.973 1.00 95.81 835 ASP A CA 1
ATOM 6208 C C . ASP A 1 835 ? 29.900 4.606 -23.097 1.00 95.81 835 ASP A C 1
ATOM 6210 O O . ASP A 1 835 ? 29.427 5.706 -22.821 1.00 95.81 835 ASP A O 1
ATOM 6214 N N . SER A 1 836 ? 29.369 3.478 -22.640 1.00 94.38 836 SER A N 1
ATOM 6215 C CA . SER A 1 836 ? 28.153 3.429 -21.835 1.00 94.38 836 SER A CA 1
ATOM 6216 C C . SER A 1 836 ? 28.363 2.660 -20.540 1.00 94.38 836 SER A C 1
ATOM 6218 O O . SER A 1 836 ? 29.234 1.794 -20.437 1.00 94.38 836 SER A O 1
ATOM 6220 N N . LYS A 1 837 ? 27.556 2.992 -19.534 1.00 91.38 837 LYS A N 1
ATOM 6221 C CA . LYS A 1 837 ? 27.506 2.323 -18.236 1.00 91.38 837 LYS A CA 1
ATOM 6222 C C . LYS A 1 837 ? 26.055 2.039 -17.874 1.00 91.38 837 LYS A C 1
ATOM 6224 O O . LYS A 1 837 ? 25.177 2.861 -18.123 1.00 91.38 837 LYS A O 1
ATOM 6229 N N . THR A 1 838 ? 25.821 0.886 -17.257 1.00 84.25 838 THR A N 1
ATOM 6230 C CA . THR A 1 838 ? 24.485 0.450 -16.824 1.00 84.25 838 THR A CA 1
ATOM 6231 C C . THR A 1 838 ? 23.998 1.113 -15.544 1.00 84.25 838 THR A C 1
ATOM 6233 O O . THR A 1 838 ? 22.823 1.002 -15.222 1.00 84.25 838 THR A O 1
ATOM 6236 N N . ASP A 1 839 ? 24.894 1.754 -14.804 1.00 77.81 839 ASP A N 1
ATOM 6237 C CA . ASP A 1 839 ? 24.594 2.489 -13.588 1.00 77.81 839 ASP A CA 1
ATOM 6238 C C . ASP A 1 839 ? 25.496 3.722 -13.476 1.00 77.81 839 ASP A C 1
ATOM 6240 O O . ASP A 1 839 ? 26.691 3.690 -13.795 1.00 77.81 839 ASP A O 1
ATOM 6244 N N . LEU A 1 840 ? 24.912 4.832 -13.026 1.00 74.06 840 LEU A N 1
ATOM 6245 C CA . LEU A 1 840 ? 25.647 6.049 -12.711 1.00 74.06 840 LEU A CA 1
ATOM 6246 C C . LEU A 1 840 ? 26.211 5.945 -11.302 1.00 74.06 840 LEU A C 1
ATOM 6248 O O . LEU A 1 840 ? 25.573 6.276 -10.302 1.00 74.06 840 LEU A O 1
ATOM 6252 N N . TYR A 1 841 ? 27.442 5.456 -11.245 1.00 82.00 841 TYR A N 1
ATOM 6253 C CA . TYR A 1 841 ? 28.227 5.404 -10.028 1.00 82.00 841 TYR A CA 1
ATOM 6254 C C . TYR A 1 841 ? 29.318 6.479 -10.045 1.00 82.00 841 TYR A C 1
ATOM 6256 O O . TYR A 1 841 ? 30.190 6.480 -10.919 1.00 82.00 841 TYR A O 1
ATOM 6264 N N . THR A 1 842 ? 29.267 7.372 -9.052 1.00 83.94 842 THR A N 1
ATOM 6265 C CA . THR A 1 842 ? 30.244 8.449 -8.864 1.00 83.94 842 THR A CA 1
ATOM 6266 C C . THR A 1 842 ? 30.611 8.570 -7.389 1.00 83.94 842 THR A C 1
ATOM 6268 O O . THR A 1 842 ? 29.821 9.059 -6.580 1.00 83.94 842 THR A O 1
ATOM 6271 N N . VAL A 1 843 ? 31.841 8.189 -7.043 1.00 89.44 843 VAL A N 1
ATOM 6272 C CA . VAL A 1 843 ? 32.469 8.581 -5.773 1.00 89.44 843 VAL A CA 1
ATOM 6273 C C . VAL A 1 843 ? 33.331 9.813 -5.990 1.00 89.44 843 VAL A C 1
ATOM 6275 O O . VAL A 1 843 ? 33.894 10.031 -7.063 1.00 89.44 843 VAL A O 1
ATOM 6278 N N . ASN A 1 844 ? 33.383 10.656 -4.966 1.00 90.75 844 ASN A N 1
ATOM 6279 C CA . ASN A 1 844 ? 34.145 11.888 -4.964 1.00 90.75 844 ASN A CA 1
ATOM 6280 C C . ASN A 1 844 ? 35.625 11.588 -5.296 1.00 90.75 844 ASN A C 1
ATOM 6282 O O . ASN A 1 844 ? 36.272 10.829 -4.569 1.00 90.75 844 ASN A O 1
ATOM 6286 N N . PRO A 1 845 ? 36.194 12.193 -6.354 1.00 91.75 845 PRO A N 1
ATOM 6287 C CA . PRO A 1 845 ? 37.587 11.961 -6.730 1.00 91.75 845 PRO A CA 1
ATOM 6288 C C . PRO A 1 845 ? 38.596 12.273 -5.616 1.00 91.75 845 PRO A C 1
ATOM 6290 O O . PRO A 1 845 ? 39.607 11.585 -5.500 1.00 91.75 845 PRO A O 1
ATOM 6293 N N . ALA A 1 846 ? 38.321 13.264 -4.760 1.00 90.56 846 ALA A N 1
ATOM 6294 C CA . ALA A 1 846 ? 39.175 13.582 -3.616 1.00 90.56 846 ALA A CA 1
ATOM 6295 C C . ALA A 1 846 ? 39.156 12.472 -2.553 1.00 90.56 846 ALA A C 1
ATOM 6297 O O . ALA A 1 846 ? 40.179 12.214 -1.923 1.00 90.56 846 ALA A O 1
ATOM 6298 N N . TYR A 1 847 ? 38.023 11.780 -2.383 1.00 91.06 847 TYR A N 1
ATOM 6299 C CA . TYR A 1 847 ? 37.946 10.596 -1.527 1.00 91.06 847 TYR A CA 1
ATOM 6300 C C . TYR A 1 847 ? 38.780 9.445 -2.107 1.00 91.06 847 TYR A C 1
ATOM 6302 O O . TYR A 1 847 ? 39.606 8.877 -1.391 1.00 91.06 847 TYR A O 1
ATOM 6310 N N . LEU A 1 848 ? 38.625 9.150 -3.406 1.00 92.25 848 LEU A N 1
ATOM 6311 C CA . LEU A 1 848 ? 39.368 8.083 -4.101 1.00 92.25 848 LEU A CA 1
ATOM 6312 C C . LEU A 1 848 ? 40.880 8.335 -4.159 1.00 92.25 848 LEU A C 1
ATOM 6314 O O . LEU A 1 848 ? 41.658 7.390 -4.228 1.00 92.25 848 LEU A O 1
ATOM 6318 N N . ALA A 1 849 ? 41.317 9.594 -4.092 1.00 93.38 849 ALA A N 1
ATOM 6319 C CA . ALA A 1 849 ? 42.739 9.929 -4.030 1.00 93.38 849 ALA A CA 1
ATOM 6320 C C . ALA A 1 849 ? 43.432 9.391 -2.762 1.00 93.38 849 ALA A C 1
ATOM 6322 O O . ALA A 1 849 ? 44.648 9.212 -2.764 1.00 93.38 849 ALA A O 1
ATOM 6323 N N . ALA A 1 850 ? 42.673 9.136 -1.689 1.00 94.56 850 ALA A N 1
ATOM 6324 C CA . ALA A 1 850 ? 43.195 8.680 -0.400 1.00 94.56 850 ALA A CA 1
ATOM 6325 C C . ALA A 1 850 ? 42.609 7.337 0.078 1.00 94.56 850 ALA A C 1
ATOM 6327 O O . ALA A 1 850 ? 43.042 6.827 1.109 1.00 94.56 850 ALA A O 1
ATOM 6328 N N . ASN A 1 851 ? 41.632 6.766 -0.633 1.00 93.12 851 ASN A N 1
ATOM 6329 C CA . ASN A 1 851 ? 40.891 5.576 -0.209 1.00 93.12 851 ASN A CA 1
ATOM 6330 C C . ASN A 1 851 ? 40.616 4.644 -1.398 1.00 93.12 851 ASN A C 1
ATOM 6332 O O . ASN A 1 851 ? 40.448 5.126 -2.519 1.00 93.12 851 ASN A O 1
ATOM 6336 N N . PRO A 1 852 ? 40.518 3.321 -1.175 1.00 91.12 852 PRO A N 1
ATOM 6337 C CA . PRO A 1 852 ? 40.071 2.403 -2.215 1.00 91.12 852 PRO A CA 1
ATOM 6338 C C . PRO A 1 852 ? 38.625 2.698 -2.622 1.00 91.12 852 PRO A C 1
ATOM 6340 O O . PRO A 1 852 ? 37.815 3.146 -1.808 1.00 91.12 852 PRO A O 1
ATOM 6343 N N . ASP A 1 853 ? 38.298 2.392 -3.877 1.00 89.62 853 ASP A N 1
ATOM 6344 C CA . ASP A 1 853 ? 36.918 2.419 -4.352 1.00 89.62 853 ASP A CA 1
ATOM 6345 C C . ASP A 1 853 ? 36.087 1.382 -3.569 1.00 89.62 853 ASP A C 1
ATOM 6347 O O . ASP A 1 853 ? 36.417 0.193 -3.614 1.00 89.62 853 ASP A O 1
ATOM 6351 N N . PRO A 1 854 ? 35.030 1.788 -2.837 1.00 88.88 854 PRO A N 1
ATOM 6352 C CA . PRO A 1 854 ? 34.180 0.851 -2.106 1.00 88.88 854 PRO A CA 1
ATOM 6353 C C . PRO A 1 854 ? 33.294 -0.004 -3.023 1.00 88.88 854 PRO A C 1
ATOM 6355 O O . PRO A 1 854 ? 32.739 -1.005 -2.565 1.00 88.88 854 PRO A O 1
ATOM 6358 N N . PHE A 1 855 ? 33.163 0.355 -4.304 1.00 88.44 855 PHE A N 1
ATOM 6359 C CA . PHE A 1 855 ? 32.341 -0.351 -5.286 1.00 88.44 855 PHE A CA 1
ATOM 6360 C C . PHE A 1 855 ? 33.099 -0.588 -6.610 1.00 88.44 855 PHE A C 1
ATOM 6362 O O . PHE A 1 855 ? 32.605 -0.220 -7.676 1.00 88.44 855 PHE A O 1
ATOM 6369 N N . PRO A 1 856 ? 34.258 -1.277 -6.589 1.00 83.38 856 PRO A N 1
ATOM 6370 C CA . PRO A 1 856 ? 35.197 -1.324 -7.718 1.00 83.38 856 PRO A CA 1
ATOM 6371 C C . PRO A 1 856 ? 34.652 -2.017 -8.982 1.00 83.38 856 PRO A C 1
ATOM 6373 O O . PRO A 1 856 ? 35.235 -1.891 -10.055 1.00 83.38 856 PRO A O 1
ATOM 6376 N N . GLY A 1 857 ? 33.552 -2.771 -8.866 1.00 81.38 857 GLY A N 1
ATOM 6377 C CA . GLY A 1 857 ? 32.876 -3.428 -9.991 1.00 81.38 857 GLY A CA 1
ATOM 6378 C C . GLY A 1 857 ? 31.703 -2.642 -10.593 1.00 81.38 857 GLY A C 1
ATOM 6379 O O . GLY A 1 857 ? 31.123 -3.102 -11.575 1.00 81.38 857 GLY A O 1
ATOM 6380 N N . ARG A 1 858 ? 31.316 -1.496 -10.016 1.00 85.44 858 ARG A N 1
ATOM 6381 C CA . ARG A 1 858 ? 30.175 -0.685 -10.478 1.00 85.44 858 ARG A CA 1
ATOM 6382 C C . ARG A 1 858 ? 30.591 0.352 -11.514 1.00 85.44 858 ARG A C 1
ATOM 6384 O O . ARG A 1 858 ? 31.727 0.819 -11.524 1.00 85.44 858 ARG A O 1
ATOM 6391 N N . GLY A 1 859 ? 29.673 0.732 -12.402 1.00 79.62 859 GLY A N 1
ATOM 6392 C CA . GLY A 1 859 ? 29.953 1.713 -13.449 1.00 79.62 859 GLY A CA 1
ATOM 6393 C C . GLY A 1 859 ? 30.966 1.225 -14.489 1.00 79.62 859 GLY A C 1
ATOM 6394 O O . GLY A 1 859 ? 31.698 2.042 -15.060 1.00 79.62 859 GLY A O 1
ATOM 6395 N N . ALA A 1 860 ? 31.034 -0.089 -14.726 1.00 86.81 860 ALA A N 1
ATOM 6396 C CA . ALA A 1 860 ? 31.893 -0.678 -15.745 1.00 86.81 860 ALA A CA 1
ATOM 6397 C C . ALA A 1 860 ? 31.523 -0.133 -17.133 1.00 86.81 860 ALA A C 1
ATOM 6399 O O . ALA A 1 860 ? 30.371 -0.217 -17.566 1.00 86.81 860 ALA A O 1
ATOM 6400 N N . LYS A 1 861 ? 32.514 0.436 -17.828 1.00 91.69 861 LYS A N 1
ATOM 6401 C CA . LYS A 1 861 ? 32.326 0.960 -19.182 1.00 91.69 861 LYS A CA 1
ATOM 6402 C C . LYS A 1 861 ? 32.219 -0.180 -20.183 1.00 91.69 861 LYS A C 1
ATOM 6404 O O . LYS A 1 861 ? 33.051 -1.085 -20.202 1.00 91.69 861 LYS A O 1
ATOM 6409 N N . GLN A 1 862 ? 31.226 -0.090 -21.053 1.00 92.50 862 GLN A N 1
ATOM 6410 C CA . GLN A 1 862 ? 31.049 -0.963 -22.199 1.00 92.50 862 GLN A CA 1
ATOM 6411 C C . GLN A 1 862 ? 30.753 -0.115 -23.426 1.00 92.50 862 GLN A C 1
ATOM 6413 O O . GLN A 1 862 ? 29.930 0.796 -23.383 1.00 92.50 862 GLN A O 1
ATOM 6418 N N . GLN A 1 863 ? 31.403 -0.436 -24.536 1.00 95.38 863 GLN A N 1
ATOM 6419 C CA . GLN A 1 863 ? 31.115 0.222 -25.799 1.00 95.38 863 GLN A CA 1
ATOM 6420 C C . GLN A 1 863 ? 29.802 -0.329 -26.373 1.00 95.38 863 GLN A C 1
ATOM 6422 O O . GLN A 1 863 ? 29.715 -1.528 -26.670 1.00 95.38 863 GLN A O 1
ATOM 6427 N N . ARG A 1 864 ? 28.794 0.538 -26.525 1.00 96.38 864 ARG A N 1
ATOM 6428 C CA . ARG A 1 864 ? 27.453 0.210 -27.037 1.00 96.38 864 ARG A CA 1
ATOM 6429 C C . ARG A 1 864 ? 27.082 1.133 -28.192 1.00 96.38 864 ARG A C 1
ATOM 6431 O O . ARG A 1 864 ? 27.430 2.310 -28.199 1.00 96.38 864 ARG A O 1
ATOM 6438 N N . GLY A 1 865 ? 26.401 0.573 -29.179 1.00 97.44 865 GLY A N 1
ATOM 6439 C CA . GLY A 1 865 ? 25.786 1.314 -30.267 1.00 97.44 865 GLY A CA 1
ATOM 6440 C C . GLY A 1 865 ? 24.386 1.760 -29.862 1.00 97.44 865 GLY A C 1
ATOM 6441 O O . GLY A 1 865 ? 23.638 0.957 -29.314 1.00 97.44 865 GLY A O 1
ATOM 6442 N N . PHE A 1 866 ? 24.037 3.013 -30.131 1.00 98.12 866 PHE A N 1
ATOM 6443 C CA . PHE A 1 866 ? 22.733 3.609 -29.851 1.00 98.12 866 PHE A CA 1
ATOM 6444 C C . PHE A 1 866 ? 22.146 4.234 -31.106 1.00 98.12 866 PHE A C 1
ATOM 6446 O O . PHE A 1 866 ? 22.866 4.844 -31.895 1.00 98.12 866 PHE A O 1
ATOM 6453 N N . PHE A 1 867 ? 20.829 4.148 -31.252 1.00 98.12 867 PHE A N 1
ATOM 6454 C CA . PHE A 1 867 ? 20.087 4.954 -32.214 1.00 98.12 867 PHE A CA 1
ATOM 6455 C C . PHE A 1 867 ? 19.618 6.242 -31.536 1.00 98.12 867 PHE A C 1
ATOM 6457 O O . PHE A 1 867 ? 18.717 6.208 -30.698 1.00 98.12 867 PHE A O 1
ATOM 6464 N N . VAL A 1 868 ? 20.262 7.360 -31.875 1.00 97.56 868 VAL A N 1
ATOM 6465 C CA . VAL A 1 868 ? 19.966 8.686 -31.322 1.00 97.56 868 VAL A CA 1
ATOM 6466 C C . VAL A 1 868 ? 18.886 9.366 -32.158 1.00 97.56 868 VAL A C 1
ATOM 6468 O O . VAL A 1 868 ? 18.998 9.407 -33.387 1.00 97.56 868 VAL A O 1
ATOM 6471 N N . LEU A 1 869 ? 17.857 9.904 -31.509 1.00 96.69 869 LEU A N 1
ATOM 6472 C CA . LEU A 1 869 ? 16.767 10.638 -32.151 1.00 96.69 869 LEU A CA 1
ATOM 6473 C C . LEU A 1 869 ? 16.115 11.624 -31.178 1.00 96.69 869 LEU A C 1
ATOM 6475 O O . LEU A 1 869 ? 15.973 11.319 -29.997 1.00 96.69 869 LEU A O 1
ATOM 6479 N N . GLY A 1 870 ? 15.695 12.779 -31.692 1.00 95.44 870 GLY A N 1
ATOM 6480 C CA . GLY A 1 870 ? 14.886 13.729 -30.930 1.00 95.44 870 GLY A CA 1
ATOM 6481 C C . GLY A 1 870 ? 13.417 13.341 -30.891 1.00 95.44 870 GLY A C 1
ATOM 6482 O O . GLY A 1 870 ? 12.907 12.747 -31.838 1.00 95.44 870 GLY A O 1
ATOM 6483 N N . ASP A 1 871 ? 12.736 13.665 -29.801 1.00 93.94 871 ASP A N 1
ATOM 6484 C CA . ASP A 1 871 ? 11.299 13.428 -29.658 1.00 93.94 871 ASP A CA 1
ATOM 6485 C C . ASP A 1 871 ? 10.425 14.496 -30.337 1.00 93.94 871 ASP A C 1
ATOM 6487 O O . ASP A 1 871 ? 9.228 14.290 -30.534 1.00 93.94 871 ASP A O 1
ATOM 6491 N N . GLY A 1 872 ? 11.036 15.600 -30.778 1.00 91.94 872 GLY A N 1
ATOM 6492 C CA . GLY A 1 872 ? 10.394 16.682 -31.515 1.00 91.94 872 GLY A CA 1
ATOM 6493 C C . GLY A 1 872 ? 10.041 17.903 -30.669 1.00 91.94 872 GLY A C 1
ATOM 6494 O O . GLY A 1 872 ? 9.701 18.938 -31.247 1.00 91.94 872 GLY A O 1
ATOM 6495 N N . THR A 1 873 ? 10.145 17.837 -29.339 1.00 89.06 873 THR A N 1
ATOM 6496 C CA . THR A 1 873 ? 9.691 18.911 -28.447 1.00 89.06 873 THR A CA 1
ATOM 6497 C C . THR A 1 873 ? 10.646 19.154 -27.292 1.00 89.06 873 THR A C 1
ATOM 6499 O O . THR A 1 873 ? 10.929 18.269 -26.502 1.00 89.06 873 THR A O 1
ATOM 6502 N N . LYS A 1 874 ? 11.046 20.414 -27.101 1.00 92.06 874 LYS A N 1
ATOM 6503 C CA . LYS A 1 874 ? 11.790 20.826 -25.908 1.00 92.06 874 LYS A CA 1
ATOM 6504 C C . LYS A 1 874 ? 10.827 21.124 -24.754 1.00 92.06 874 LYS A C 1
ATOM 6506 O O . LYS A 1 874 ? 10.581 22.289 -24.428 1.00 92.06 874 LYS A O 1
ATOM 6511 N N . ASN A 1 875 ? 10.265 20.075 -24.148 1.00 93.25 875 ASN A N 1
ATOM 6512 C CA . ASN A 1 875 ? 9.285 20.137 -23.050 1.00 93.25 875 ASN A CA 1
ATOM 6513 C C . ASN A 1 875 ? 9.743 19.452 -21.743 1.00 93.25 875 ASN A C 1
ATOM 6515 O O . ASN A 1 875 ? 8.924 19.267 -20.850 1.00 93.25 875 ASN A O 1
ATOM 6519 N N . ALA A 1 876 ? 11.031 19.127 -21.608 1.00 94.19 876 ALA A N 1
ATOM 6520 C CA . ALA A 1 876 ? 11.602 18.430 -20.457 1.00 94.19 876 ALA A CA 1
ATOM 6521 C C . ALA A 1 876 ? 10.993 17.035 -20.199 1.00 94.19 876 ALA A C 1
ATOM 6523 O O . ALA A 1 876 ? 10.945 16.557 -19.060 1.00 94.19 876 ALA A O 1
ATOM 6524 N N . GLU A 1 877 ? 10.566 16.375 -21.271 1.00 95.62 877 GLU A N 1
ATOM 6525 C CA . GLU A 1 877 ? 10.114 14.991 -21.290 1.00 95.62 877 GLU A CA 1
ATOM 6526 C C . GLU A 1 877 ? 10.912 14.224 -22.357 1.00 95.62 877 GLU A C 1
ATOM 6528 O O . GLU A 1 877 ? 11.567 14.830 -23.201 1.00 95.62 877 GLU A O 1
ATOM 6533 N N . PHE A 1 878 ? 10.889 12.892 -22.301 1.00 97.12 878 PHE A N 1
ATOM 6534 C CA . PHE A 1 878 ? 11.395 12.035 -23.371 1.00 97.12 878 PHE A CA 1
ATOM 6535 C C . PHE A 1 878 ? 10.246 11.215 -23.941 1.00 97.12 878 PHE A C 1
ATOM 6537 O O . PHE A 1 878 ? 9.744 10.290 -23.292 1.00 97.12 878 PHE A O 1
ATOM 6544 N N . SER A 1 879 ? 9.846 11.542 -25.165 1.00 96.06 879 SER A N 1
ATOM 6545 C CA . SER A 1 879 ? 8.760 10.855 -25.862 1.00 96.06 879 SER A CA 1
ATOM 6546 C C . SER A 1 879 ? 9.247 9.980 -27.015 1.00 96.06 879 SER A C 1
ATOM 6548 O O . SER A 1 879 ? 10.157 10.320 -27.769 1.00 96.06 879 SER A O 1
ATOM 6550 N N . SER A 1 880 ? 8.598 8.835 -27.219 1.00 93.88 880 SER A N 1
ATOM 6551 C CA . SER A 1 880 ? 8.705 8.144 -28.506 1.00 93.88 880 SER A CA 1
ATOM 6552 C C . SER A 1 880 ? 7.971 8.969 -29.582 1.00 93.88 880 SER A C 1
ATOM 6554 O O . SER A 1 880 ? 6.811 9.303 -29.342 1.00 93.88 880 SER A O 1
ATOM 6556 N N . PRO A 1 881 ? 8.533 9.223 -30.784 1.00 86.62 881 PRO A N 1
ATOM 6557 C CA . PRO A 1 881 ? 7.872 10.029 -31.830 1.00 86.62 881 PRO A CA 1
ATOM 6558 C C . PRO A 1 881 ? 6.521 9.495 -32.355 1.00 86.62 881 PRO A C 1
ATOM 6560 O O . PRO A 1 881 ? 5.824 10.179 -33.102 1.00 86.62 881 PRO A O 1
ATOM 6563 N N . GLY A 1 882 ? 6.168 8.257 -32.005 1.00 91.12 882 GLY A N 1
ATOM 6564 C CA . GLY A 1 882 ? 4.915 7.598 -32.366 1.00 91.12 882 GLY A CA 1
ATOM 6565 C C . GLY A 1 882 ? 4.869 6.183 -31.798 1.00 91.12 882 GLY A C 1
ATOM 6566 O O . GLY A 1 882 ? 4.113 5.904 -30.875 1.00 91.12 882 GLY A O 1
ATOM 6567 N N . ALA A 1 883 ? 5.722 5.299 -32.317 1.00 95.19 883 ALA A N 1
ATOM 6568 C CA . ALA A 1 883 ? 5.924 3.956 -31.773 1.00 95.19 883 ALA A CA 1
ATOM 6569 C C . ALA A 1 883 ? 7.345 3.464 -32.059 1.00 95.19 883 ALA A C 1
ATOM 6571 O O . ALA A 1 883 ? 7.866 3.675 -33.153 1.00 95.19 883 ALA A O 1
ATOM 6572 N N . VAL A 1 884 ? 7.950 2.751 -31.114 1.00 97.31 884 VAL A N 1
ATOM 6573 C CA . VAL A 1 884 ? 9.106 1.887 -31.379 1.00 97.31 884 VAL A CA 1
ATOM 6574 C C . VAL A 1 884 ? 8.590 0.463 -31.485 1.00 97.31 884 VAL A C 1
ATOM 6576 O O . VAL A 1 884 ? 7.833 0.022 -30.622 1.00 97.31 884 VAL A O 1
ATOM 6579 N N . TYR A 1 885 ? 8.967 -0.265 -32.530 1.00 96.50 885 TYR A N 1
ATOM 6580 C CA . TYR A 1 885 ? 8.434 -1.603 -32.745 1.00 96.50 885 TYR A CA 1
ATOM 6581 C C . TYR A 1 885 ? 9.430 -2.550 -33.398 1.00 96.50 885 TYR A C 1
ATOM 6583 O O . TYR A 1 885 ? 10.343 -2.141 -34.119 1.00 96.50 885 TYR A O 1
ATOM 6591 N N . VAL A 1 886 ? 9.226 -3.838 -33.144 1.00 95.75 886 VAL A N 1
ATOM 6592 C CA . VAL A 1 886 ? 10.051 -4.930 -33.651 1.00 95.75 886 VAL A CA 1
ATOM 6593 C C . VAL A 1 886 ? 9.221 -5.852 -34.535 1.00 95.75 886 VAL A C 1
ATOM 6595 O O . VAL A 1 886 ? 8.068 -6.182 -34.250 1.00 95.75 886 VAL A O 1
ATOM 6598 N N . THR A 1 887 ? 9.819 -6.256 -35.649 1.00 93.88 887 THR A N 1
ATOM 6599 C CA . THR A 1 887 ? 9.208 -7.129 -36.648 1.00 93.88 887 THR A CA 1
ATOM 6600 C C . THR A 1 887 ? 10.154 -8.258 -37.030 1.00 93.88 887 THR A C 1
ATOM 6602 O O . THR A 1 887 ? 11.368 -8.161 -36.846 1.00 93.88 887 THR A O 1
ATOM 6605 N N . ALA A 1 888 ? 9.606 -9.322 -37.602 1.00 90.62 888 ALA A N 1
ATOM 6606 C CA . ALA A 1 888 ? 10.381 -10.383 -38.232 1.00 90.62 888 ALA A CA 1
ATOM 6607 C C . ALA A 1 888 ? 9.784 -10.749 -39.589 1.00 90.62 888 ALA A C 1
ATOM 6609 O O . ALA A 1 888 ? 8.595 -10.537 -39.832 1.00 90.62 888 ALA A O 1
ATOM 6610 N N . ALA A 1 889 ? 10.593 -11.356 -40.461 1.00 84.62 889 ALA A N 1
ATOM 6611 C CA . ALA A 1 889 ? 10.080 -11.954 -41.688 1.00 84.62 889 ALA A CA 1
ATOM 6612 C C . ALA A 1 889 ? 8.956 -12.940 -41.354 1.00 84.62 889 ALA A C 1
ATOM 6614 O O . ALA A 1 889 ? 9.159 -13.829 -40.520 1.00 84.62 889 ALA A O 1
ATOM 6615 N N . ASN A 1 890 ? 7.793 -12.773 -41.991 1.00 67.88 890 ASN A N 1
ATOM 6616 C CA . ASN A 1 890 ? 6.672 -13.679 -41.810 1.00 67.88 890 ASN A CA 1
ATOM 6617 C C . ASN A 1 890 ? 7.028 -15.021 -42.464 1.00 67.88 890 ASN A C 1
ATOM 6619 O O . ASN A 1 890 ? 7.135 -15.129 -43.682 1.00 67.88 890 ASN A O 1
ATOM 6623 N N . TRP A 1 891 ? 7.321 -16.014 -41.634 1.00 59.88 891 TRP A N 1
ATOM 6624 C CA . TRP A 1 891 ? 7.812 -17.338 -42.031 1.00 59.88 891 TRP A CA 1
ATOM 6625 C C . TRP A 1 891 ? 6.852 -18.452 -41.604 1.00 59.88 891 TRP A C 1
ATOM 6627 O O . TRP A 1 891 ? 7.094 -19.622 -41.886 1.00 59.88 891 TRP A O 1
ATOM 6637 N N . ILE A 1 892 ? 5.769 -18.074 -40.922 1.00 52.59 892 ILE A N 1
ATOM 6638 C CA . ILE A 1 892 ? 4.661 -18.955 -40.597 1.00 52.59 892 ILE A CA 1
ATOM 6639 C C . ILE A 1 892 ? 3.795 -18.995 -41.856 1.00 52.59 892 ILE A C 1
ATOM 6641 O O . ILE A 1 892 ? 3.272 -17.967 -42.287 1.00 52.59 892 ILE A O 1
ATOM 6645 N N . SER A 1 893 ? 3.717 -20.162 -42.496 1.00 44.09 893 SER A N 1
ATOM 6646 C CA . SER A 1 893 ? 2.775 -20.407 -43.585 1.00 44.09 893 SER A CA 1
ATOM 6647 C C . SER A 1 893 ? 1.359 -20.125 -43.091 1.00 44.09 893 SER A C 1
ATOM 6649 O O . SER A 1 893 ? 0.950 -20.649 -42.055 1.00 44.09 893 SER A O 1
ATOM 6651 N N . ASP A 1 894 ? 0.643 -19.289 -43.835 1.00 41.81 894 ASP A N 1
ATOM 6652 C CA . ASP A 1 894 ? -0.743 -18.912 -43.578 1.00 41.81 894 ASP A CA 1
ATOM 6653 C C . ASP A 1 894 ? -1.664 -20.108 -43.874 1.00 41.81 894 ASP A C 1
ATOM 6655 O O . ASP A 1 894 ? -2.211 -20.247 -44.965 1.00 41.81 894 ASP A O 1
ATOM 6659 N N . GLU A 1 895 ? -1.779 -21.036 -42.923 1.00 45.53 895 GLU A N 1
ATOM 6660 C CA . GLU A 1 895 ? -2.931 -21.930 -42.856 1.00 45.53 895 GLU A CA 1
ATOM 6661 C C . GLU A 1 895 ? -3.999 -21.251 -41.994 1.00 45.53 895 GLU A C 1
ATOM 6663 O O . GLU A 1 895 ? -3.982 -21.312 -40.761 1.00 45.53 895 GLU A O 1
ATOM 6668 N N . GLU A 1 896 ? -4.952 -20.580 -42.645 1.00 37.69 896 GLU A N 1
ATOM 6669 C CA . GLU A 1 896 ? -6.166 -20.143 -41.966 1.00 37.69 896 GLU A CA 1
ATOM 6670 C C . GLU A 1 896 ? -7.033 -21.362 -41.636 1.00 37.69 896 GLU A C 1
ATOM 6672 O O . GLU A 1 896 ? -7.813 -21.849 -42.457 1.00 37.69 896 GLU A O 1
ATOM 6677 N N . GLN A 1 897 ? -6.987 -21.814 -40.383 1.00 42.03 897 GLN A N 1
ATOM 6678 C CA . GLN A 1 897 ? -8.179 -22.422 -39.806 1.00 42.03 897 GLN A CA 1
ATOM 6679 C C . GLN A 1 897 ? -9.219 -21.319 -39.598 1.00 42.03 897 GLN A C 1
ATOM 6681 O O . GLN A 1 897 ? -9.126 -20.483 -38.694 1.00 42.03 897 GLN A O 1
ATOM 6686 N N . SER A 1 898 ? -10.222 -21.320 -40.469 1.00 32.72 898 SER A N 1
ATOM 6687 C CA . SER A 1 898 ? -11.492 -20.667 -40.199 1.00 32.72 898 SER A CA 1
ATOM 6688 C C . SER A 1 898 ? -12.232 -21.496 -39.155 1.00 32.72 898 SER A C 1
ATOM 6690 O O . SER A 1 898 ? -12.755 -22.570 -39.452 1.00 32.72 898 SER A O 1
ATOM 6692 N N . THR A 1 899 ? -12.277 -21.013 -37.917 1.00 42.97 899 THR A N 1
ATOM 6693 C CA . THR A 1 899 ? -13.287 -21.476 -36.969 1.00 42.97 899 THR A CA 1
ATOM 6694 C C . THR A 1 899 ? -14.552 -20.673 -37.236 1.00 42.97 899 THR A C 1
ATOM 6696 O O . THR A 1 899 ? -14.670 -19.514 -36.837 1.00 42.97 899 THR A O 1
ATOM 6699 N N . VAL A 1 900 ? -15.520 -21.288 -37.909 1.00 34.06 900 VAL A N 1
ATOM 6700 C CA . VAL A 1 900 ? -16.908 -20.835 -37.812 1.00 34.06 900 VAL A CA 1
ATOM 6701 C C . VAL A 1 900 ? -17.382 -21.245 -36.419 1.00 34.06 900 VAL A C 1
ATOM 6703 O O . VAL A 1 900 ? -17.657 -22.415 -36.174 1.00 34.06 900 VAL A O 1
ATOM 6706 N N . GLY A 1 901 ? -17.372 -20.302 -35.478 1.00 48.03 901 GLY A N 1
ATOM 6707 C CA . GLY A 1 901 ? -17.756 -20.530 -34.086 1.00 48.03 901 GLY A CA 1
ATOM 6708 C C . GLY A 1 901 ? -18.993 -19.722 -33.704 1.00 48.03 901 GLY A C 1
ATOM 6709 O O . GLY A 1 901 ? -19.127 -18.564 -34.095 1.00 48.03 901 GLY A O 1
ATOM 6710 N N . GLY A 1 902 ? -19.884 -20.332 -32.927 1.00 45.94 902 GLY A N 1
ATOM 6711 C CA . GLY A 1 902 ? -20.954 -19.654 -32.199 1.00 45.94 902 GLY A CA 1
ATOM 6712 C C . GLY A 1 902 ? -20.714 -19.812 -30.700 1.00 45.94 902 GLY A C 1
ATOM 6713 O O . GLY A 1 902 ? -20.238 -20.857 -30.263 1.00 45.94 902 GLY A O 1
ATOM 6714 N N . THR A 1 903 ? -21.011 -18.783 -29.911 1.00 49.97 903 THR A N 1
ATOM 6715 C CA . THR A 1 903 ? -21.022 -18.898 -28.451 1.00 49.97 903 THR A CA 1
ATOM 6716 C C . THR A 1 903 ? -22.331 -19.536 -28.005 1.00 49.97 903 THR A C 1
ATOM 6718 O O . THR A 1 903 ? -23.411 -19.134 -28.435 1.00 49.97 903 THR A O 1
ATOM 6721 N N . VAL A 1 904 ? -22.239 -20.531 -27.126 1.00 63.16 904 VAL A N 1
ATOM 6722 C CA . VAL A 1 904 ? -23.392 -21.061 -26.398 1.00 63.16 904 VAL A CA 1
ATOM 6723 C C . VAL A 1 904 ? -23.336 -20.452 -24.994 1.00 63.16 904 VAL A C 1
ATOM 6725 O O . VAL A 1 904 ? -22.370 -20.715 -24.280 1.00 63.16 904 VAL A O 1
ATOM 6728 N N . PRO A 1 905 ? -24.288 -19.590 -24.597 1.00 73.25 905 PRO A N 1
ATOM 6729 C CA . PRO A 1 905 ? -24.303 -19.027 -23.251 1.00 73.25 905 PRO A CA 1
ATOM 6730 C C . PRO A 1 905 ? -24.576 -20.123 -22.219 1.00 73.25 905 PRO A C 1
ATOM 6732 O O . PRO A 1 905 ? -25.382 -21.020 -22.477 1.00 73.25 905 PRO A O 1
ATOM 6735 N N . ALA A 1 906 ? -23.962 -20.010 -21.038 1.00 79.69 906 ALA A N 1
ATOM 6736 C CA . ALA A 1 906 ? -24.282 -20.865 -19.900 1.00 79.69 906 ALA A CA 1
ATOM 6737 C C . ALA A 1 906 ? -25.787 -20.766 -19.595 1.00 79.69 906 ALA A C 1
ATOM 6739 O O . ALA A 1 906 ? -26.293 -19.709 -19.217 1.00 79.69 906 ALA A O 1
ATOM 6740 N N . THR A 1 907 ? -26.516 -21.854 -19.831 1.00 85.69 907 THR A N 1
ATOM 6741 C CA . THR A 1 907 ? -27.976 -21.897 -19.760 1.00 85.69 907 THR A CA 1
ATOM 6742 C C . THR A 1 907 ? -28.401 -23.067 -18.890 1.00 85.69 907 THR A C 1
ATOM 6744 O O . THR A 1 907 ? -28.089 -24.211 -19.204 1.00 85.69 907 THR A O 1
ATOM 6747 N N . LEU A 1 908 ? -29.175 -22.775 -17.844 1.00 89.81 908 LEU A N 1
ATOM 6748 C CA . LEU A 1 908 ? -30.030 -23.728 -17.140 1.00 89.81 908 LEU A CA 1
ATOM 6749 C C . LEU A 1 908 ? -31.459 -23.195 -17.204 1.00 89.81 908 LEU A C 1
ATOM 6751 O O . LEU A 1 908 ? -31.771 -22.169 -16.603 1.00 89.81 908 LEU A O 1
ATOM 6755 N N . ALA A 1 909 ? -32.328 -23.871 -17.947 1.00 94.75 909 ALA A N 1
ATOM 6756 C CA . ALA A 1 909 ? -33.723 -23.483 -18.095 1.00 94.75 909 ALA A CA 1
ATOM 6757 C C . ALA A 1 909 ? -34.645 -24.675 -17.832 1.00 94.75 909 ALA A C 1
ATOM 6759 O O . ALA A 1 909 ? -34.494 -25.747 -18.420 1.00 94.75 909 ALA A O 1
ATOM 6760 N N . LEU A 1 910 ? -35.625 -24.457 -16.956 1.00 94.75 910 LEU A N 1
ATOM 6761 C CA . LEU A 1 910 ? -36.679 -25.403 -16.611 1.00 94.75 910 LEU A CA 1
ATOM 6762 C C . LEU A 1 910 ? -38.031 -24.720 -16.825 1.00 94.75 910 LEU A C 1
ATOM 6764 O O . LEU A 1 910 ? -38.286 -23.657 -16.263 1.00 94.75 910 LEU A O 1
ATOM 6768 N N . SER A 1 911 ? -38.911 -25.343 -17.604 1.00 94.38 911 SER A N 1
ATOM 6769 C CA . SER A 1 911 ? -40.303 -24.903 -17.751 1.00 94.38 911 SER A CA 1
ATOM 6770 C C . SER A 1 911 ? -41.257 -26.055 -17.463 1.00 94.38 911 SER A C 1
ATOM 6772 O O . SER A 1 911 ? -41.038 -27.175 -17.916 1.00 94.38 911 SER A O 1
ATOM 6774 N N . LEU A 1 912 ? -42.303 -25.796 -16.681 1.00 93.25 912 LEU A N 1
ATOM 6775 C CA . LEU A 1 912 ? -43.319 -26.790 -16.331 1.00 93.25 912 LEU A CA 1
ATOM 6776 C C . LEU A 1 912 ? -44.572 -26.592 -17.191 1.00 93.25 912 LEU A C 1
ATOM 6778 O O . LEU A 1 912 ? -44.922 -25.468 -17.549 1.00 93.25 912 LEU A O 1
ATOM 6782 N N . GLY A 1 913 ? -45.243 -27.693 -17.517 1.00 90.69 913 GLY A N 1
ATOM 6783 C CA . GLY A 1 913 ? -46.539 -27.704 -18.184 1.00 90.69 913 GLY A CA 1
ATOM 6784 C C . GLY A 1 913 ? -47.682 -27.314 -17.246 1.00 90.69 913 GLY A C 1
ATOM 6785 O O . GLY A 1 913 ? -47.479 -26.868 -16.116 1.00 90.69 913 GLY A O 1
ATOM 6786 N N . ALA A 1 914 ? -48.918 -27.506 -17.713 1.00 91.00 914 ALA A N 1
ATOM 6787 C CA . ALA A 1 914 ? -50.103 -27.236 -16.902 1.00 91.00 914 ALA A CA 1
ATOM 6788 C C . ALA A 1 914 ? -50.086 -28.058 -15.591 1.00 91.00 914 ALA A C 1
ATOM 6790 O O . ALA A 1 914 ? -49.659 -29.218 -15.613 1.00 91.00 914 ALA A O 1
ATOM 6791 N N . PRO A 1 915 ? -50.561 -27.509 -14.457 1.00 89.50 915 PRO A N 1
ATOM 6792 C CA . PRO A 1 915 ? -50.628 -28.248 -13.199 1.00 89.50 915 PRO A CA 1
ATOM 6793 C C . PRO A 1 915 ? -51.376 -29.581 -13.345 1.00 89.50 915 PRO A C 1
ATOM 6795 O O . PRO A 1 915 ? -52.474 -29.636 -13.904 1.00 89.50 915 PRO A O 1
ATOM 6798 N N . ALA A 1 916 ? -50.790 -30.660 -12.824 1.00 92.19 916 ALA A N 1
ATOM 6799 C CA . ALA A 1 916 ? -51.414 -31.977 -12.849 1.00 92.19 916 ALA A CA 1
ATOM 6800 C C . ALA A 1 916 ? -52.662 -32.000 -11.951 1.00 92.19 916 ALA A C 1
ATOM 6802 O O . ALA A 1 916 ? -52.633 -31.514 -10.821 1.00 92.19 916 ALA A O 1
ATOM 6803 N N . SER A 1 917 ? -53.751 -32.589 -12.445 1.00 92.19 917 SER A N 1
ATOM 6804 C CA . SER A 1 917 ? -55.009 -32.727 -11.703 1.00 92.19 917 SER A CA 1
ATOM 6805 C C . SER A 1 917 ? -55.377 -34.198 -11.567 1.00 92.19 917 SER A C 1
ATOM 6807 O O . SER A 1 917 ? -55.494 -34.906 -12.566 1.00 92.19 917 SER A O 1
ATOM 6809 N N . PHE A 1 918 ? -55.563 -34.663 -10.332 1.00 94.31 918 PHE A N 1
ATOM 6810 C CA . PHE A 1 918 ? -56.090 -36.002 -10.081 1.00 94.31 918 PHE A CA 1
ATOM 6811 C C . PHE A 1 918 ? -57.583 -36.078 -10.433 1.00 94.31 918 PHE A C 1
ATOM 6813 O O . PHE A 1 918 ? -58.299 -35.081 -10.294 1.00 94.31 918 PHE A O 1
ATOM 6820 N N . PRO A 1 919 ? -58.090 -37.257 -10.833 1.00 90.88 919 PRO A N 1
ATOM 6821 C CA . PRO A 1 919 ? -59.528 -37.478 -10.865 1.00 90.88 919 PRO A CA 1
ATOM 6822 C C . PRO A 1 919 ? -60.114 -37.449 -9.437 1.00 90.88 919 PRO A C 1
ATOM 6824 O O . PRO A 1 919 ? -59.366 -37.603 -8.468 1.00 90.88 919 PRO A O 1
ATOM 6827 N N . PRO A 1 920 ? -61.443 -37.278 -9.280 1.00 91.25 920 PRO A N 1
ATOM 6828 C CA . PRO A 1 920 ? -62.078 -37.205 -7.965 1.00 91.25 920 PRO A CA 1
ATOM 6829 C C . PRO A 1 920 ? -61.743 -38.407 -7.073 1.00 91.25 920 PRO A C 1
ATOM 6831 O O . PRO A 1 920 ? -61.925 -39.557 -7.482 1.00 91.25 920 PRO A O 1
ATOM 6834 N N . PHE A 1 921 ? -61.294 -38.140 -5.845 1.00 93.12 921 PHE A N 1
ATOM 6835 C CA . PHE A 1 921 ? -61.054 -39.178 -4.844 1.00 93.12 921 PHE A CA 1
ATOM 6836 C C . PHE A 1 921 ? -62.385 -39.732 -4.324 1.00 93.12 921 PHE A C 1
ATOM 6838 O O . PHE A 1 921 ? -63.216 -38.986 -3.806 1.00 93.12 921 PHE A O 1
ATOM 6845 N N . LEU A 1 922 ? -62.592 -41.040 -4.471 1.00 88.00 922 LEU A N 1
ATOM 6846 C CA . LEU A 1 922 ? -63.803 -41.737 -4.043 1.00 88.00 922 LEU A CA 1
ATOM 6847 C C . LEU A 1 922 ? -63.683 -42.186 -2.575 1.00 88.00 922 LEU A C 1
ATOM 6849 O O . LEU A 1 922 ? -62.795 -42.983 -2.267 1.00 88.00 922 LEU A O 1
ATOM 6853 N N . PRO A 1 923 ? -64.571 -41.731 -1.671 1.00 88.06 923 PRO A N 1
ATOM 6854 C CA . PRO A 1 923 ? -64.612 -42.228 -0.298 1.00 88.06 923 PRO A CA 1
ATOM 6855 C C . PRO A 1 923 ? -64.966 -43.719 -0.248 1.00 88.06 923 PRO A C 1
ATOM 6857 O O . PRO A 1 923 ? -65.798 -44.187 -1.024 1.00 88.06 923 PRO A O 1
ATOM 6860 N N . GLY A 1 924 ? -64.368 -44.463 0.685 1.00 83.38 924 GLY A N 1
ATOM 6861 C CA . GLY A 1 924 ? -64.691 -45.879 0.911 1.00 83.38 924 GLY A CA 1
ATOM 6862 C C . GLY A 1 924 ? -64.056 -46.864 -0.079 1.00 83.38 924 GLY A C 1
ATOM 6863 O O . GLY A 1 924 ? -64.323 -48.062 -0.001 1.00 83.38 924 GLY A O 1
ATOM 6864 N N . VAL A 1 925 ? -63.229 -46.392 -1.019 1.00 87.62 925 VAL A N 1
ATOM 6865 C CA . VAL A 1 925 ? -62.622 -47.224 -2.068 1.00 87.62 925 VAL A CA 1
ATOM 6866 C C . VAL A 1 925 ? -61.104 -47.102 -2.016 1.00 87.62 925 VAL A C 1
ATOM 6868 O O . VAL A 1 925 ? -60.558 -46.029 -2.263 1.00 87.62 925 VAL A O 1
ATOM 6871 N N . ALA A 1 926 ? -60.419 -48.219 -1.750 1.00 93.25 926 ALA A N 1
ATOM 6872 C CA . ALA A 1 926 ? -58.966 -48.273 -1.868 1.00 93.25 926 ALA A CA 1
ATOM 6873 C C . ALA A 1 926 ? -58.560 -48.119 -3.340 1.00 93.25 926 ALA A C 1
ATOM 6875 O O . ALA A 1 926 ? -58.937 -48.945 -4.175 1.00 93.25 926 ALA A O 1
ATOM 6876 N N . ARG A 1 927 ? -57.816 -47.061 -3.672 1.00 91.69 927 ARG A N 1
ATOM 6877 C CA . ARG A 1 927 ? -57.393 -46.785 -5.048 1.00 91.69 927 ARG A CA 1
ATOM 6878 C C . ARG A 1 927 ? -56.146 -45.908 -5.098 1.00 91.69 927 ARG A C 1
ATOM 6880 O O . ARG A 1 927 ? -56.006 -44.957 -4.333 1.00 91.69 927 ARG A O 1
ATOM 6887 N N . ASP A 1 928 ? -55.295 -46.202 -6.075 1.00 95.56 928 ASP A N 1
ATOM 6888 C CA . ASP A 1 928 ? -54.203 -45.330 -6.492 1.00 95.56 928 ASP A CA 1
ATOM 6889 C C . ASP A 1 928 ? -54.685 -44.360 -7.573 1.00 95.56 928 ASP A C 1
ATOM 6891 O O . ASP A 1 928 ? -55.234 -44.765 -8.603 1.00 95.56 928 ASP A O 1
ATOM 6895 N N . TYR A 1 929 ? -54.472 -43.072 -7.333 1.00 95.38 929 TYR A N 1
ATOM 6896 C CA . TYR A 1 929 ? -54.767 -41.996 -8.265 1.00 95.38 929 TYR A CA 1
ATOM 6897 C C . TYR A 1 929 ? -53.461 -41.505 -8.866 1.00 95.38 929 TYR A C 1
ATOM 6899 O O . TYR A 1 929 ? -52.497 -41.264 -8.141 1.00 95.38 929 TYR A O 1
ATOM 6907 N N . THR A 1 930 ? -53.430 -41.350 -10.185 1.00 95.75 930 THR A N 1
ATOM 6908 C CA . THR A 1 930 ? -52.268 -40.848 -10.918 1.00 95.75 930 THR A CA 1
ATOM 6909 C C . THR A 1 930 ? -52.642 -39.610 -11.722 1.00 95.75 930 THR A C 1
ATOM 6911 O O . THR A 1 930 ? -53.763 -39.486 -12.215 1.00 95.75 930 THR A O 1
ATOM 6914 N N . ALA A 1 931 ? -51.703 -38.676 -11.819 1.00 95.38 931 ALA A N 1
ATOM 6915 C CA . ALA A 1 931 ? -51.797 -37.485 -12.654 1.00 95.38 931 ALA A CA 1
ATOM 6916 C C . ALA A 1 931 ? -50.402 -37.142 -13.184 1.00 95.38 931 ALA A C 1
ATOM 6918 O O . ALA A 1 931 ? -49.401 -37.481 -12.556 1.00 95.38 931 ALA A O 1
ATOM 6919 N N . THR A 1 932 ? -50.315 -36.473 -14.328 1.00 95.75 932 THR A N 1
ATOM 6920 C CA . THR A 1 932 ? -49.028 -36.153 -14.962 1.00 95.75 932 THR A CA 1
ATOM 6921 C C . THR A 1 932 ? -48.961 -34.694 -15.385 1.00 95.75 932 THR A C 1
ATOM 6923 O O . THR A 1 932 ? -49.972 -34.118 -15.784 1.00 95.75 932 THR A O 1
ATOM 6926 N N . THR A 1 933 ? -47.762 -34.116 -15.352 1.00 95.88 933 THR A N 1
ATOM 6927 C CA . THR A 1 933 ? -47.416 -32.893 -16.090 1.00 95.88 933 THR A CA 1
ATOM 6928 C C . THR A 1 933 ? -46.091 -33.092 -16.831 1.00 95.88 933 THR A C 1
ATOM 6930 O O . THR A 1 933 ? -45.423 -34.114 -16.662 1.00 95.88 933 THR A O 1
ATOM 6933 N N . SER A 1 934 ? -45.718 -32.133 -17.668 1.00 95.00 934 SER A N 1
ATOM 6934 C CA . SER A 1 934 ? -44.442 -32.111 -18.381 1.00 95.00 934 SER A CA 1
ATOM 6935 C C . SER A 1 934 ? -43.473 -31.122 -17.736 1.00 95.00 934 SER A C 1
ATOM 6937 O O . SER A 1 934 ? -43.886 -30.074 -17.246 1.00 95.00 934 SER A O 1
ATOM 6939 N N . ALA A 1 935 ? -42.182 -31.415 -17.797 1.00 94.69 935 ALA A N 1
ATOM 6940 C CA . ALA A 1 935 ? -41.099 -30.486 -17.518 1.00 94.69 935 ALA A CA 1
ATOM 6941 C C . ALA A 1 935 ? -40.157 -30.474 -18.725 1.00 94.69 935 ALA A C 1
ATOM 6943 O O . ALA A 1 935 ? -39.720 -31.532 -19.163 1.00 94.69 935 ALA A O 1
ATOM 6944 N N . LYS A 1 936 ? -39.855 -29.298 -19.270 1.00 96.56 936 LYS A N 1
ATOM 6945 C CA . LYS A 1 936 ? -38.916 -29.133 -20.381 1.00 96.56 936 LYS A CA 1
ATOM 6946 C C . LYS A 1 936 ? -37.608 -28.549 -19.854 1.00 96.56 936 LYS A C 1
ATOM 6948 O O . LYS A 1 936 ? -37.624 -27.487 -19.225 1.00 96.56 936 LYS A O 1
ATOM 6953 N N . VAL A 1 937 ? -36.508 -29.263 -20.099 1.00 95.00 937 VAL A N 1
ATOM 6954 C CA . VAL A 1 937 ? -35.167 -28.995 -19.556 1.00 95.00 937 VAL A CA 1
ATOM 6955 C C . VAL A 1 937 ? -34.192 -28.622 -20.671 1.00 95.00 937 VAL A C 1
ATOM 6957 O O . VAL A 1 937 ? -34.042 -29.353 -21.651 1.00 95.00 937 VAL A O 1
ATOM 6960 N N . THR A 1 938 ? -33.478 -27.514 -20.487 1.00 94.88 938 THR A N 1
ATOM 6961 C CA . THR A 1 938 ? -32.337 -27.113 -21.319 1.00 94.88 938 THR A CA 1
ATOM 6962 C C . THR A 1 938 ? -31.143 -26.823 -20.412 1.00 94.88 938 THR A C 1
ATOM 6964 O O . THR A 1 938 ? -31.248 -25.995 -19.509 1.00 94.88 938 THR A O 1
ATOM 6967 N N . SER A 1 939 ? -30.020 -27.504 -20.652 1.00 92.69 939 SER A N 1
ATOM 6968 C CA . SER A 1 939 ? -28.745 -27.302 -19.959 1.00 92.69 939 SER A CA 1
ATOM 6969 C C . SER A 1 939 ? -27.590 -27.286 -20.955 1.00 92.69 939 SER A C 1
ATOM 6971 O O . SER A 1 939 ? -27.489 -28.180 -21.796 1.00 92.69 939 SER A O 1
ATOM 6973 N N . THR A 1 940 ? -26.700 -26.305 -20.845 1.00 91.88 940 THR A N 1
ATOM 6974 C CA . THR A 1 940 ? -25.438 -26.265 -21.607 1.00 91.88 940 THR A CA 1
ATOM 6975 C C . THR A 1 940 ? -24.238 -26.749 -20.789 1.00 91.88 940 THR A C 1
ATOM 6977 O O . THR A 1 940 ? -23.134 -26.779 -21.322 1.00 91.88 940 THR A O 1
ATOM 6980 N N . ALA A 1 941 ? -24.452 -27.108 -19.519 1.00 83.56 941 ALA A N 1
ATOM 6981 C CA . ALA A 1 941 ? -23.426 -27.544 -18.576 1.00 83.56 941 ALA A CA 1
ATOM 6982 C C . ALA A 1 941 ? -23.011 -29.014 -18.794 1.00 83.56 941 ALA A C 1
ATOM 6984 O O . ALA A 1 941 ? -23.719 -29.784 -19.456 1.00 83.56 941 ALA A O 1
ATOM 6985 N N . GLY A 1 942 ? -21.868 -29.413 -18.224 1.00 82.12 942 GLY A N 1
ATOM 6986 C CA . GLY A 1 942 ? -21.333 -30.779 -18.336 1.00 82.12 942 GLY A CA 1
ATOM 6987 C C . GLY A 1 942 ? -22.209 -31.838 -17.656 1.00 82.12 942 GLY A C 1
ATOM 6988 O O . GLY A 1 942 ? -22.197 -33.004 -18.050 1.00 82.12 942 GLY A O 1
ATOM 6989 N N . ASP A 1 943 ? -23.017 -31.424 -16.681 1.00 90.25 943 ASP A N 1
ATOM 6990 C CA . ASP A 1 943 ? -24.043 -32.233 -16.033 1.00 90.25 943 ASP A CA 1
ATOM 6991 C C . ASP A 1 943 ? -25.290 -31.398 -15.696 1.00 90.25 943 ASP A C 1
ATOM 6993 O O . ASP A 1 943 ? -25.278 -30.167 -15.715 1.00 90.25 943 ASP A O 1
ATOM 6997 N N . ALA A 1 944 ? -26.403 -32.069 -15.405 1.00 93.12 944 ALA A N 1
ATOM 6998 C CA . ALA A 1 944 ? -27.566 -31.434 -14.795 1.00 93.12 944 ALA A CA 1
ATOM 6999 C C . ALA A 1 944 ? -28.358 -32.439 -13.953 1.00 93.12 944 ALA A C 1
ATOM 7001 O O . ALA A 1 944 ? -28.437 -33.620 -14.293 1.00 93.12 944 ALA A O 1
ATOM 7002 N N . THR A 1 945 ? -28.996 -31.967 -12.882 1.00 96.25 945 THR A N 1
ATOM 7003 C CA . THR A 1 945 ? -29.887 -32.762 -12.025 1.00 96.25 945 THR A CA 1
ATOM 7004 C C . THR A 1 945 ? -31.208 -32.030 -11.811 1.00 96.25 945 THR A C 1
ATOM 7006 O O . THR A 1 945 ? -31.220 -30.871 -11.400 1.00 96.25 945 THR A O 1
ATOM 7009 N N . LEU A 1 946 ? -32.327 -32.710 -12.076 1.00 96.12 946 LEU A N 1
ATOM 7010 C CA . LEU A 1 946 ? -33.681 -32.245 -11.777 1.00 96.12 946 LEU A CA 1
ATOM 7011 C C . LEU A 1 946 ? -34.156 -32.879 -10.467 1.00 96.12 946 LEU A C 1
ATOM 7013 O O . LEU A 1 946 ? -34.201 -34.102 -10.330 1.00 96.12 946 LEU A O 1
ATOM 7017 N N . SER A 1 947 ? -34.551 -32.037 -9.521 1.00 94.94 947 SER A N 1
ATOM 7018 C CA . SER A 1 947 ? -35.045 -32.434 -8.203 1.00 94.94 947 SER A CA 1
ATOM 7019 C C . SER A 1 947 ? -36.384 -31.768 -7.882 1.00 94.94 947 SER A C 1
ATOM 7021 O O . SER A 1 947 ? -36.778 -30.787 -8.518 1.00 94.94 947 SER A O 1
ATOM 7023 N N . VAL A 1 948 ? -37.100 -32.317 -6.899 1.00 95.56 948 VAL A N 1
ATOM 7024 C CA . VAL A 1 948 ? -38.329 -31.744 -6.336 1.00 95.56 948 VAL A CA 1
ATOM 7025 C C . VAL A 1 948 ? -38.174 -31.623 -4.824 1.00 95.56 948 VAL A C 1
ATOM 7027 O O . VAL A 1 948 ? -37.567 -32.484 -4.191 1.00 95.56 948 VAL A O 1
ATOM 7030 N N . SER A 1 949 ? -38.722 -30.560 -4.239 1.00 90.88 949 SER A N 1
ATOM 7031 C CA . SER A 1 949 ? -38.862 -30.419 -2.787 1.00 90.88 949 SER A CA 1
ATOM 7032 C C . SER A 1 949 ? -39.627 -31.600 -2.184 1.00 90.88 949 SER A C 1
ATOM 7034 O O . SER A 1 949 ? -40.527 -32.124 -2.839 1.00 90.88 949 SER A O 1
ATOM 7036 N N . GLU A 1 950 ? -39.366 -31.928 -0.916 1.00 89.69 950 GLU A N 1
ATOM 7037 C CA . GLU A 1 950 ? -40.079 -32.980 -0.173 1.00 89.69 950 GLU A CA 1
ATOM 7038 C C . GLU A 1 950 ? -41.610 -32.941 -0.400 1.00 89.69 950 GLU A C 1
ATOM 7040 O O . GLU A 1 950 ? -42.272 -31.979 0.027 1.00 89.69 950 GLU A O 1
ATOM 7045 N N . PRO A 1 951 ? -42.196 -33.958 -1.078 1.00 89.69 951 PRO A N 1
ATOM 7046 C CA . PRO A 1 951 ? -43.590 -33.905 -1.518 1.00 89.69 951 PRO A CA 1
ATOM 7047 C C . PRO A 1 951 ? -44.610 -33.742 -0.385 1.00 89.69 951 PRO A C 1
ATOM 7049 O O . PRO A 1 951 ? -45.586 -32.998 -0.521 1.00 89.69 951 PRO A O 1
ATOM 7052 N N . GLY A 1 952 ? -44.370 -34.379 0.764 1.00 93.50 952 GLY A N 1
ATOM 7053 C CA . GLY A 1 952 ? -45.273 -34.342 1.914 1.00 93.50 952 GLY A CA 1
ATOM 7054 C C . GLY A 1 952 ? -46.641 -34.957 1.604 1.00 93.50 952 GLY A C 1
ATOM 7055 O O . GLY A 1 952 ? -46.736 -35.953 0.895 1.00 93.50 952 GLY A O 1
ATOM 7056 N N . HIS A 1 953 ? -47.712 -34.371 2.137 1.00 95.12 953 HIS A N 1
ATOM 7057 C CA . HIS A 1 953 ? -49.082 -34.874 1.995 1.00 95.12 953 HIS A CA 1
ATOM 7058 C C . HIS A 1 953 ? -49.988 -33.819 1.350 1.00 95.12 953 HIS A C 1
ATOM 7060 O O . HIS A 1 953 ? -49.815 -32.623 1.596 1.00 95.12 953 HIS A O 1
ATOM 7066 N N . LEU A 1 954 ? -50.982 -34.240 0.558 1.00 94.50 954 LEU A N 1
ATOM 7067 C CA . LEU A 1 954 ? -52.023 -33.320 0.093 1.00 94.50 954 LEU A CA 1
ATOM 7068 C C . LEU A 1 954 ? -52.928 -32.912 1.263 1.00 94.50 954 LEU A C 1
ATOM 7070 O O . LEU A 1 954 ? -53.356 -33.764 2.050 1.00 94.50 954 LEU A O 1
ATOM 7074 N N . THR A 1 955 ? -53.277 -31.627 1.340 1.00 94.19 955 THR A N 1
ATOM 7075 C CA . THR A 1 955 ? -54.108 -31.090 2.425 1.00 94.19 955 THR A CA 1
ATOM 7076 C C . THR A 1 955 ? -55.373 -30.409 1.913 1.00 94.19 955 THR A C 1
ATOM 7078 O O . THR A 1 955 ? -55.383 -29.772 0.860 1.00 94.19 955 THR A O 1
ATOM 7081 N N . ASN A 1 956 ? -56.449 -30.540 2.687 1.00 91.88 956 ASN A N 1
ATOM 7082 C CA . ASN A 1 956 ? -57.693 -29.785 2.573 1.00 91.88 956 ASN A CA 1
ATOM 7083 C C . ASN A 1 956 ? -57.846 -28.967 3.870 1.00 91.88 956 ASN A C 1
ATOM 7085 O O . ASN A 1 956 ? -58.264 -29.478 4.917 1.00 91.88 956 ASN A O 1
ATOM 7089 N N . GLY A 1 957 ? -57.396 -27.708 3.831 1.00 88.69 957 GLY A N 1
ATOM 7090 C CA . GLY A 1 957 ? -57.217 -26.881 5.026 1.00 88.69 957 GLY A CA 1
ATOM 7091 C C . GLY A 1 957 ? -56.193 -27.495 5.989 1.00 88.69 957 GLY A C 1
ATOM 7092 O O . GLY A 1 957 ? -55.109 -27.895 5.578 1.00 88.69 957 GLY A O 1
ATOM 7093 N N . ALA A 1 958 ? -56.549 -27.607 7.271 1.00 88.19 958 ALA A N 1
ATOM 7094 C CA . ALA A 1 958 ? -55.709 -28.257 8.284 1.00 88.19 958 ALA A CA 1
ATOM 7095 C C . ALA A 1 958 ? -55.736 -29.801 8.228 1.00 88.19 958 ALA A C 1
ATOM 7097 O O . ALA A 1 958 ? -55.053 -30.455 9.013 1.00 88.19 958 ALA A O 1
ATOM 7098 N N . PHE A 1 959 ? -56.551 -30.403 7.354 1.00 89.56 959 PHE A N 1
ATOM 7099 C CA . PHE A 1 959 ? -56.687 -31.856 7.254 1.00 89.56 959 PHE A CA 1
ATOM 7100 C C . PHE A 1 959 ? -55.753 -32.416 6.178 1.00 89.56 959 PHE A C 1
ATOM 7102 O O . PHE A 1 959 ? -55.805 -31.976 5.032 1.00 89.56 959 PHE A O 1
ATOM 7109 N N . SER A 1 960 ? -54.936 -33.404 6.535 1.00 93.56 960 SER A N 1
ATOM 7110 C CA . SER A 1 960 ? -53.941 -34.020 5.652 1.00 93.56 960 SER A CA 1
ATOM 7111 C C . SER A 1 960 ? -54.321 -35.457 5.315 1.00 93.56 960 SER A C 1
ATOM 7113 O O . SER A 1 960 ? -54.810 -36.179 6.184 1.00 93.56 960 SER A O 1
ATOM 7115 N N . LEU A 1 961 ? -54.087 -35.889 4.074 1.00 94.25 961 LEU A N 1
ATOM 7116 C CA . LEU A 1 961 ? -54.280 -37.295 3.709 1.00 94.25 961 LEU A CA 1
ATOM 7117 C C . LEU A 1 961 ? -53.272 -38.201 4.441 1.00 94.25 961 LEU A C 1
ATOM 7119 O O . LEU A 1 961 ? -52.126 -37.784 4.619 1.00 94.25 961 LEU A O 1
ATOM 7123 N N . PRO A 1 962 ? -53.651 -39.436 4.830 1.00 91.38 962 PRO A N 1
ATOM 7124 C CA . PRO A 1 962 ? -52.754 -40.344 5.550 1.00 91.38 962 PRO A CA 1
ATOM 7125 C C . PRO A 1 962 ? -51.518 -40.767 4.752 1.00 91.38 962 PRO A C 1
ATOM 7127 O O . PRO A 1 962 ? -50.437 -40.884 5.318 1.00 91.38 962 PRO A O 1
ATOM 7130 N N . GLN A 1 963 ? -51.662 -40.986 3.443 1.00 93.69 963 GLN A N 1
ATOM 7131 C CA . GLN A 1 963 ? -50.552 -41.380 2.573 1.00 93.69 963 GLN A CA 1
ATOM 7132 C C . GLN A 1 963 ? -49.880 -40.148 1.950 1.00 93.69 963 GLN A C 1
ATOM 7134 O O . GLN A 1 963 ? -50.595 -39.243 1.502 1.00 93.69 963 GLN A O 1
ATOM 7139 N N . PRO A 1 964 ? -48.537 -40.099 1.892 1.00 95.38 964 PRO A N 1
ATOM 7140 C CA . PRO A 1 964 ? -47.821 -38.998 1.263 1.00 95.38 964 PRO A CA 1
ATOM 7141 C C . PRO A 1 964 ? -48.022 -38.993 -0.258 1.00 95.38 964 PRO A C 1
ATOM 7143 O O . PRO A 1 964 ? -48.236 -40.035 -0.886 1.00 95.38 964 PRO A O 1
ATOM 7146 N N . LEU A 1 965 ? -47.916 -37.806 -0.849 1.00 96.62 965 LEU A N 1
ATOM 7147 C CA . LEU A 1 965 ? -47.866 -37.616 -2.291 1.00 96.62 965 LEU A CA 1
ATOM 7148 C C . LEU A 1 965 ? -46.542 -38.175 -2.819 1.00 96.62 965 LEU A C 1
ATOM 7150 O O . LEU A 1 965 ? -45.477 -37.861 -2.296 1.00 96.62 965 LEU A O 1
ATOM 7154 N N . GLN A 1 966 ? -46.592 -38.965 -3.884 1.00 96.31 966 GLN A N 1
ATOM 7155 C CA . GLN A 1 966 ? -45.395 -39.479 -4.546 1.00 96.31 966 GLN A CA 1
ATOM 7156 C C . GLN A 1 966 ? -45.166 -38.732 -5.857 1.00 96.31 966 GLN A C 1
ATOM 7158 O O . GLN A 1 966 ? -46.115 -38.488 -6.606 1.00 96.31 966 GLN A O 1
ATOM 7163 N N . VAL A 1 967 ? -43.906 -38.392 -6.136 1.00 96.38 967 VAL A N 1
ATOM 7164 C CA . VAL A 1 967 ? -43.473 -37.720 -7.367 1.00 96.38 967 VAL A CA 1
ATOM 7165 C C . VAL A 1 967 ? -42.374 -38.556 -8.008 1.00 96.38 967 VAL A C 1
ATOM 7167 O O . VAL A 1 967 ? -41.403 -38.910 -7.345 1.00 96.38 967 VAL A O 1
ATOM 7170 N N . ALA A 1 968 ? -42.524 -38.866 -9.290 1.00 95.38 968 ALA A N 1
ATOM 7171 C CA . ALA A 1 968 ? -41.533 -39.596 -10.068 1.00 95.38 968 ALA A CA 1
ATOM 7172 C C . ALA A 1 968 ? -41.238 -38.863 -11.377 1.00 95.38 968 ALA A C 1
ATOM 7174 O O . ALA A 1 968 ? -42.153 -38.411 -12.070 1.00 95.38 968 ALA A O 1
ATOM 7175 N N . PHE A 1 969 ? -39.958 -38.781 -11.728 1.00 96.06 969 PHE A N 1
ATOM 7176 C CA . PHE A 1 969 ? -39.501 -38.247 -13.004 1.00 96.06 969 PHE A CA 1
ATOM 7177 C C . PHE A 1 969 ? -39.210 -39.386 -13.974 1.00 96.06 969 PHE A C 1
ATOM 7179 O O . PHE A 1 969 ? -38.595 -40.378 -13.589 1.00 96.06 969 PHE A O 1
ATOM 7186 N N . SER A 1 970 ? -39.573 -39.229 -15.248 1.00 95.75 970 SER A N 1
ATOM 7187 C CA . SER A 1 970 ? -39.102 -40.147 -16.296 1.00 95.75 970 SER A CA 1
ATOM 7188 C C . SER A 1 970 ? -37.581 -40.081 -16.492 1.00 95.75 970 SER A C 1
ATOM 7190 O O . SER A 1 970 ? -36.987 -41.032 -16.992 1.00 95.75 970 SER A O 1
ATOM 7192 N N . LYS A 1 971 ? -36.958 -38.959 -16.105 1.00 94.88 971 LYS A N 1
ATOM 7193 C CA . LYS A 1 971 ? -35.512 -38.713 -16.118 1.00 94.88 971 LYS A CA 1
ATOM 7194 C C . LYS A 1 971 ? -35.173 -37.586 -15.140 1.00 94.88 971 LYS A C 1
ATOM 7196 O O . LYS A 1 971 ? -35.868 -36.575 -15.124 1.00 94.88 971 LYS A O 1
ATOM 7201 N N . SER A 1 972 ? -34.125 -37.753 -14.335 1.00 95.19 972 SER A N 1
ATOM 7202 C CA . SER A 1 972 ? -33.735 -36.780 -13.298 1.00 95.19 972 SER A CA 1
ATOM 7203 C C . SER A 1 972 ? -32.277 -36.330 -13.370 1.00 95.19 972 SER A C 1
ATOM 7205 O O . SER A 1 972 ? -31.887 -35.456 -12.603 1.00 95.19 972 SER A O 1
ATOM 7207 N N . ALA A 1 973 ? -31.468 -36.907 -14.260 1.00 94.56 973 ALA A N 1
ATOM 7208 C CA . ALA A 1 973 ? -30.055 -36.576 -14.390 1.00 94.56 973 ALA A CA 1
ATOM 7209 C C . ALA A 1 973 ? -29.590 -36.627 -15.851 1.00 94.56 973 ALA A C 1
ATOM 7211 O O . ALA A 1 973 ? -30.078 -37.431 -16.655 1.00 94.56 973 ALA A O 1
ATOM 7212 N N . TRP A 1 974 ? -28.618 -35.776 -16.163 1.00 95.94 974 TRP A N 1
ATOM 7213 C CA . TRP A 1 974 ? -27.931 -35.679 -17.444 1.00 95.94 974 TRP A CA 1
ATOM 7214 C C . TRP A 1 974 ? -26.428 -35.602 -17.188 1.00 95.94 974 TRP A C 1
ATOM 7216 O O . TRP A 1 974 ? -25.987 -34.865 -16.313 1.00 95.94 974 TRP A O 1
ATOM 7226 N N . THR A 1 975 ? -25.649 -36.353 -17.964 1.00 93.44 975 THR A N 1
ATOM 7227 C CA . THR A 1 975 ? -24.175 -36.372 -17.904 1.00 93.44 975 THR A CA 1
ATOM 7228 C C . THR A 1 975 ? -23.538 -35.648 -19.098 1.00 93.44 975 THR A C 1
ATOM 7230 O O . THR A 1 975 ? -22.389 -35.912 -19.437 1.00 93.44 975 THR A O 1
ATOM 7233 N N . ALA A 1 976 ? -24.333 -34.851 -19.817 1.00 90.00 976 ALA A N 1
ATOM 7234 C CA . ALA A 1 976 ? -23.940 -34.059 -20.977 1.00 90.00 976 ALA A CA 1
ATOM 7235 C C . ALA A 1 976 ? -24.987 -32.951 -21.227 1.00 90.00 976 ALA A C 1
ATOM 7237 O O . ALA A 1 976 ? -26.128 -33.098 -20.763 1.00 90.00 976 ALA A O 1
ATOM 7238 N N . PRO A 1 977 ? -24.650 -31.898 -22.001 1.00 90.94 977 PRO A N 1
ATOM 7239 C CA . PRO A 1 977 ? -25.598 -30.863 -22.401 1.00 90.94 977 PRO A CA 1
ATOM 7240 C C . PRO A 1 977 ? -26.867 -31.433 -23.040 1.00 90.94 977 PRO A C 1
ATOM 7242 O O . PRO A 1 977 ? -26.829 -32.412 -23.791 1.00 90.94 977 PRO A O 1
ATOM 7245 N N . VAL A 1 978 ? -28.004 -30.791 -22.778 1.00 92.75 978 VAL A N 1
ATOM 7246 C CA . VAL A 1 978 ? -29.311 -31.210 -23.285 1.00 92.75 978 VAL A CA 1
ATOM 7247 C C . VAL A 1 978 ? -30.147 -30.009 -23.714 1.00 92.75 978 VAL A C 1
ATOM 7249 O O . VAL A 1 978 ? -30.101 -28.949 -23.098 1.00 92.75 978 VAL A O 1
ATOM 7252 N N . SER A 1 979 ? -30.924 -30.153 -24.785 1.00 92.44 979 SER A N 1
ATOM 7253 C CA . SER A 1 979 ? -31.761 -29.078 -25.326 1.00 92.44 979 SER A CA 1
ATOM 7254 C C . SER A 1 979 ? -33.216 -29.513 -25.409 1.00 92.44 979 SER A C 1
ATOM 7256 O O . SER A 1 979 ? -33.534 -30.440 -26.149 1.00 92.44 979 SER A O 1
ATOM 7258 N N . ASN A 1 980 ? -34.096 -28.799 -24.701 1.00 91.69 980 ASN A N 1
ATOM 7259 C CA . ASN A 1 980 ? -35.544 -29.006 -24.706 1.00 91.69 980 ASN A CA 1
ATOM 7260 C C . ASN A 1 980 ? -35.991 -30.444 -24.380 1.00 91.69 980 ASN A C 1
ATOM 7262 O O . ASN A 1 980 ? -37.015 -30.878 -24.913 1.00 91.69 980 ASN A O 1
ATOM 7266 N N . ASP A 1 981 ? -35.253 -31.161 -23.526 1.00 95.38 981 ASP A N 1
ATOM 7267 C CA . ASP A 1 981 ? -35.587 -32.538 -23.142 1.00 95.38 981 ASP A CA 1
ATOM 7268 C C . ASP A 1 981 ? -36.906 -32.555 -22.377 1.00 95.38 981 ASP A C 1
ATOM 7270 O O . ASP A 1 981 ? -37.096 -31.775 -21.439 1.00 95.38 981 ASP A O 1
ATOM 7274 N N . ASP A 1 982 ? -37.808 -33.441 -22.780 1.00 95.06 982 ASP A N 1
ATOM 7275 C CA . ASP A 1 982 ? -39.133 -33.550 -22.189 1.00 95.06 982 ASP A CA 1
ATOM 7276 C C . ASP A 1 982 ? -39.133 -34.627 -21.101 1.00 95.06 982 ASP A C 1
ATOM 7278 O O . ASP A 1 982 ? -38.975 -35.824 -21.346 1.00 95.06 982 ASP A O 1
ATOM 7282 N N . VAL A 1 983 ? -39.347 -34.188 -19.866 1.00 95.88 983 VAL A N 1
ATOM 7283 C CA . VAL A 1 983 ? -39.468 -35.034 -18.683 1.00 95.88 983 VAL A CA 1
ATOM 7284 C C . VAL A 1 983 ? -40.937 -35.133 -18.297 1.00 95.88 983 VAL A C 1
ATOM 7286 O O . VAL A 1 983 ? -41.601 -34.132 -18.028 1.00 95.88 983 VAL A O 1
ATOM 7289 N N . THR A 1 984 ? -41.462 -36.354 -18.224 1.00 96.94 984 THR A N 1
ATOM 7290 C CA . THR A 1 984 ? -42.788 -36.593 -17.649 1.00 96.94 984 THR A CA 1
ATOM 7291 C C . THR A 1 984 ? -42.664 -36.631 -16.132 1.00 96.94 984 THR A C 1
ATOM 7293 O O . THR A 1 984 ? -41.923 -37.450 -15.583 1.00 96.94 984 THR A O 1
ATOM 7296 N N . VAL A 1 985 ? -43.406 -35.759 -15.453 1.00 97.00 985 VAL A N 1
ATOM 7297 C CA . VAL A 1 985 ? -43.527 -35.746 -13.995 1.00 97.00 985 VAL A CA 1
ATOM 7298 C C . VAL A 1 985 ? -44.826 -36.454 -13.632 1.00 97.00 985 VAL A C 1
ATOM 7300 O O . VAL A 1 985 ? -45.914 -35.979 -13.962 1.00 97.00 985 VAL A O 1
ATOM 7303 N N . THR A 1 986 ? -44.714 -37.602 -12.972 1.00 96.94 986 THR A N 1
ATOM 7304 C CA . THR A 1 986 ? -45.859 -38.407 -12.537 1.00 96.94 986 THR A CA 1
ATOM 7305 C C . THR A 1 986 ? -46.104 -38.198 -11.054 1.00 96.94 986 THR A C 1
ATOM 7307 O O . THR A 1 986 ? -45.213 -38.404 -10.233 1.00 96.94 986 THR A O 1
ATOM 7310 N N . PHE A 1 987 ? -47.334 -37.832 -10.716 1.00 97.19 987 PHE A N 1
ATOM 7311 C CA . PHE A 1 987 ? -47.829 -37.744 -9.354 1.00 97.19 987 PHE A CA 1
ATOM 7312 C C . PHE A 1 987 ? -48.691 -38.959 -9.048 1.00 97.19 987 PHE A C 1
ATOM 7314 O O . PHE A 1 987 ? -49.524 -39.359 -9.868 1.00 97.19 987 PHE A O 1
ATOM 7321 N N . LYS A 1 988 ? -48.531 -39.517 -7.851 1.00 97.06 988 LYS A N 1
ATOM 7322 C CA . LYS A 1 988 ? -49.363 -40.609 -7.352 1.00 97.06 988 LYS A CA 1
ATOM 7323 C C . LYS A 1 988 ? -49.845 -40.303 -5.939 1.00 97.06 988 LYS A C 1
ATOM 7325 O O . LYS A 1 988 ? -49.044 -39.986 -5.064 1.00 97.06 988 LYS A O 1
ATOM 7330 N N . GLN A 1 989 ? -51.149 -40.438 -5.723 1.00 97.25 989 GLN A N 1
ATOM 7331 C CA . GLN A 1 989 ? -51.778 -40.377 -4.408 1.00 97.25 989 GLN A CA 1
ATOM 7332 C C . GLN A 1 989 ? -52.550 -41.674 -4.164 1.00 97.25 989 GLN A C 1
ATOM 7334 O O . GLN A 1 989 ? -53.491 -41.989 -4.891 1.00 97.25 989 GLN A O 1
ATOM 7339 N N . SER A 1 990 ? -52.168 -42.415 -3.129 1.00 95.00 990 SER A N 1
ATOM 7340 C CA . SER A 1 990 ? -52.911 -43.592 -2.671 1.00 95.00 990 SER A CA 1
ATOM 7341 C C . SER A 1 990 ? -53.967 -43.175 -1.651 1.00 95.00 990 SER A C 1
ATOM 7343 O O . SER A 1 990 ? -53.671 -42.377 -0.761 1.00 95.00 990 SER A O 1
ATOM 7345 N N . ILE A 1 991 ? -55.182 -43.708 -1.783 1.00 94.94 991 ILE A N 1
ATOM 7346 C CA . ILE A 1 991 ? -56.273 -43.576 -0.808 1.00 94.94 991 ILE A CA 1
ATOM 7347 C C . ILE A 1 991 ? -56.666 -44.982 -0.359 1.00 94.94 991 ILE A C 1
ATOM 7349 O O . ILE A 1 991 ? -56.941 -45.840 -1.198 1.00 94.94 991 ILE A O 1
ATOM 7353 N N . GLY A 1 992 ? -56.681 -45.235 0.946 1.00 89.81 992 GLY A N 1
ATOM 7354 C CA . GLY A 1 992 ? -57.150 -46.485 1.541 1.00 89.81 992 GLY A CA 1
ATOM 7355 C C . GLY A 1 992 ? -58.677 -46.569 1.630 1.00 89.81 992 GLY A C 1
ATOM 7356 O O . GLY A 1 992 ? -59.369 -45.558 1.693 1.00 89.81 992 GLY A O 1
ATOM 7357 N N . ALA A 1 993 ? -59.222 -47.789 1.704 1.00 89.25 993 ALA A N 1
ATOM 7358 C CA . ALA A 1 993 ? -60.674 -48.009 1.804 1.00 89.25 993 ALA A CA 1
ATOM 7359 C C . ALA A 1 993 ? -61.304 -47.380 3.063 1.00 89.25 993 ALA A C 1
ATOM 7361 O O . ALA A 1 993 ? -62.489 -47.064 3.058 1.00 89.25 993 ALA A O 1
ATOM 7362 N N . ASN A 1 994 ? -60.506 -47.172 4.115 1.00 89.62 994 ASN A N 1
ATOM 7363 C CA . ASN A 1 994 ? -60.938 -46.585 5.384 1.00 89.62 994 ASN A CA 1
ATOM 7364 C C . ASN A 1 994 ? -60.388 -45.162 5.607 1.00 89.62 994 ASN A C 1
ATOM 7366 O O . ASN A 1 994 ? -60.536 -44.623 6.703 1.00 89.62 994 ASN A O 1
ATOM 7370 N N . ASP A 1 995 ? -59.744 -44.553 4.605 1.00 91.19 995 ASP A N 1
ATOM 7371 C CA . ASP A 1 995 ? -59.202 -43.200 4.739 1.00 91.19 995 ASP A CA 1
ATOM 7372 C C . ASP A 1 995 ? -60.343 -42.176 4.755 1.00 91.19 995 ASP A C 1
ATOM 7374 O O . ASP A 1 995 ? -61.213 -42.154 3.880 1.00 91.19 995 ASP A O 1
ATOM 7378 N N . ALA A 1 996 ? -60.338 -41.294 5.754 1.00 85.06 996 ALA A N 1
ATOM 7379 C CA . ALA A 1 996 ? -61.325 -40.230 5.850 1.00 85.06 996 ALA A CA 1
ATOM 7380 C C . ALA A 1 996 ? -61.050 -39.141 4.799 1.00 85.06 996 ALA A C 1
ATOM 7382 O O . ALA A 1 996 ? -59.983 -38.527 4.793 1.00 85.06 996 ALA A O 1
ATOM 7383 N N . LEU A 1 997 ? -62.039 -38.860 3.945 1.00 88.25 997 LEU A N 1
ATOM 7384 C CA . LEU A 1 997 ? -61.997 -37.778 2.959 1.00 88.25 997 LEU A CA 1
ATOM 7385 C C . LEU A 1 997 ? -62.981 -36.667 3.341 1.00 88.25 997 LEU A C 1
ATOM 7387 O O . LEU A 1 997 ? -64.148 -36.927 3.633 1.00 88.25 997 LEU A O 1
ATOM 7391 N N . ARG A 1 998 ? -62.519 -35.415 3.318 1.00 88.81 998 ARG A N 1
ATOM 7392 C CA . ARG A 1 998 ? -63.344 -34.213 3.475 1.00 88.81 998 ARG A CA 1
ATOM 7393 C C . ARG A 1 998 ? -63.759 -33.688 2.109 1.00 88.81 998 ARG A C 1
ATOM 7395 O O . ARG A 1 998 ? -62.943 -33.626 1.194 1.00 88.81 998 ARG A O 1
ATOM 7402 N N . THR A 1 999 ? -65.001 -33.231 1.995 1.00 85.62 999 THR A N 1
ATOM 7403 C CA . THR A 1 999 ? -65.460 -32.488 0.817 1.00 85.62 999 THR A CA 1
ATOM 7404 C C . THR A 1 999 ? -64.573 -31.259 0.590 1.00 85.62 999 THR A C 1
ATOM 7406 O O . THR A 1 999 ? -64.285 -30.518 1.530 1.00 85.62 999 THR A O 1
ATOM 7409 N N . GLY A 1 1000 ? -64.134 -31.039 -0.649 1.00 88.06 1000 GLY A N 1
ATOM 7410 C CA . GLY A 1 1000 ? -63.291 -29.906 -1.038 1.00 88.06 1000 GLY A CA 1
ATOM 7411 C C . GLY A 1 1000 ? -62.011 -30.331 -1.756 1.00 88.06 1000 GLY A C 1
ATOM 7412 O O . GLY A 1 1000 ? -61.832 -31.498 -2.103 1.00 88.06 1000 GLY A O 1
ATOM 7413 N N . THR A 1 1001 ? -61.130 -29.363 -1.999 1.00 90.56 1001 THR A N 1
ATOM 7414 C CA . THR A 1 1001 ? -59.900 -29.568 -2.770 1.00 90.56 1001 THR A CA 1
ATOM 7415 C C . THR A 1 1001 ? -58.742 -29.943 -1.857 1.00 90.56 1001 THR A C 1
ATOM 7417 O O . THR A 1 1001 ? -58.470 -29.262 -0.870 1.00 90.56 1001 THR A O 1
ATOM 7420 N N . TYR A 1 1002 ? -58.031 -31.003 -2.231 1.00 93.69 1002 TYR A N 1
ATOM 7421 C CA . TYR A 1 1002 ? -56.754 -31.379 -1.640 1.00 93.69 1002 TYR A CA 1
ATOM 7422 C C . TYR A 1 1002 ? -55.622 -30.873 -2.533 1.00 93.69 1002 TYR A C 1
ATOM 7424 O O . TYR A 1 1002 ? -55.613 -31.166 -3.727 1.00 93.69 1002 TYR A O 1
ATOM 7432 N N . SER A 1 1003 ? -54.681 -30.105 -1.985 1.00 93.00 1003 SER A N 1
ATOM 7433 C CA . SER A 1 1003 ? -53.593 -29.510 -2.774 1.00 93.00 1003 SER A CA 1
ATOM 7434 C C . SER A 1 1003 ? -52.278 -29.431 -2.000 1.00 93.00 1003 SER A C 1
ATOM 7436 O O . SER A 1 1003 ? -52.254 -29.535 -0.774 1.00 93.00 1003 SER A O 1
ATOM 7438 N N . ARG A 1 1004 ? -51.172 -29.286 -2.735 1.00 91.69 1004 ARG A N 1
ATOM 7439 C CA . ARG A 1 1004 ? -49.811 -29.101 -2.219 1.00 91.69 1004 ARG A CA 1
ATOM 7440 C C . ARG A 1 1004 ? -48.988 -28.363 -3.275 1.00 91.69 1004 ARG A C 1
ATOM 7442 O O . ARG A 1 1004 ? -49.031 -28.736 -4.444 1.00 91.69 1004 ARG A O 1
ATOM 7449 N N . THR A 1 1005 ? -48.231 -27.351 -2.861 1.00 92.31 1005 THR A N 1
ATOM 7450 C CA . THR A 1 1005 ? -47.257 -26.668 -3.727 1.00 92.31 1005 THR A CA 1
ATOM 7451 C C . THR A 1 1005 ? -45.905 -27.366 -3.629 1.00 92.31 1005 THR A C 1
ATOM 7453 O O . THR A 1 1005 ? -45.456 -27.665 -2.523 1.00 92.31 1005 THR A O 1
ATOM 7456 N N . LEU A 1 1006 ? -45.264 -27.606 -4.774 1.00 93.25 1006 LEU A N 1
ATOM 7457 C CA . LEU A 1 1006 ? -43.950 -28.240 -4.883 1.00 93.25 1006 LEU A CA 1
ATOM 7458 C C . LEU A 1 1006 ? -42.991 -27.326 -5.646 1.00 93.25 1006 LEU A C 1
ATOM 7460 O O . LEU A 1 1006 ? -43.396 -26.680 -6.613 1.00 93.25 1006 LEU A O 1
ATOM 7464 N N . THR A 1 1007 ? -41.727 -27.310 -5.233 1.00 93.00 1007 THR A N 1
ATOM 7465 C CA . THR A 1 1007 ? -40.650 -26.586 -5.917 1.00 93.00 1007 THR A CA 1
ATOM 7466 C C . THR A 1 1007 ? -39.807 -27.575 -6.708 1.00 93.00 1007 THR A C 1
ATOM 7468 O O . THR A 1 1007 ? -39.363 -28.575 -6.150 1.00 93.00 1007 THR A O 1
ATOM 7471 N N . PHE A 1 1008 ? -39.573 -27.293 -7.989 1.00 94.62 1008 PHE A N 1
ATOM 7472 C CA . PHE A 1 1008 ? -38.699 -28.085 -8.855 1.00 94.62 1008 PHE A CA 1
ATOM 7473 C C . PHE A 1 1008 ? -37.414 -27.307 -9.128 1.00 94.62 1008 PHE A C 1
ATOM 7475 O O . PHE A 1 1008 ? -37.480 -26.128 -9.477 1.00 94.62 1008 PHE A O 1
ATOM 7482 N N . THR A 1 1009 ? -36.265 -27.965 -8.990 1.00 94.56 1009 THR A N 1
ATOM 7483 C CA . THR A 1 1009 ? -34.946 -27.333 -9.115 1.00 94.56 1009 THR A CA 1
ATOM 7484 C C . THR A 1 1009 ? -34.105 -28.078 -10.138 1.00 94.56 1009 THR A C 1
ATOM 7486 O O . THR A 1 1009 ? -33.950 -29.295 -10.037 1.00 94.56 1009 THR A O 1
ATOM 7489 N N . LEU A 1 1010 ? -33.542 -27.338 -11.092 1.00 96.00 1010 LEU A N 1
ATOM 7490 C CA . LEU A 1 1010 ? -32.514 -27.814 -12.014 1.00 96.00 1010 LEU A CA 1
ATOM 7491 C C . LEU A 1 1010 ? -31.161 -27.229 -11.583 1.00 96.00 1010 LEU A C 1
ATOM 7493 O O . LEU A 1 1010 ? -31.042 -26.010 -11.470 1.00 96.00 1010 LEU A O 1
ATOM 7497 N N . SER A 1 1011 ? -30.161 -28.072 -11.334 1.00 90.00 1011 SER A N 1
ATOM 7498 C CA . SER A 1 1011 ? -28.821 -27.661 -10.884 1.00 90.00 1011 SER A CA 1
ATOM 7499 C C . SER A 1 1011 ? -27.705 -28.395 -11.634 1.00 90.00 1011 SER A C 1
ATOM 7501 O O . SER A 1 1011 ? -27.947 -29.442 -12.231 1.00 90.00 1011 SER A O 1
ATOM 7503 N N . THR A 1 1012 ? -26.486 -27.856 -11.589 1.00 89.75 1012 THR A N 1
ATOM 7504 C CA . THR A 1 1012 ? -25.253 -28.455 -12.134 1.00 89.75 1012 THR A CA 1
ATOM 7505 C C . THR A 1 1012 ? -24.122 -28.330 -11.112 1.00 89.75 1012 THR A C 1
ATOM 7507 O O . THR A 1 1012 ? -24.122 -27.395 -10.308 1.00 89.75 1012 THR A O 1
ATOM 7510 N N . THR A 1 1013 ? -23.177 -29.268 -11.135 1.00 81.00 1013 THR A N 1
ATOM 7511 C CA . THR A 1 1013 ? -21.905 -29.190 -10.396 1.00 81.00 1013 THR A CA 1
ATOM 7512 C C . THR A 1 1013 ? -20.710 -28.876 -11.298 1.00 81.00 1013 THR A C 1
ATOM 7514 O O . THR A 1 1013 ? -19.637 -28.581 -10.781 1.00 81.00 1013 THR A O 1
ATOM 7517 N N . ASN A 1 1014 ? -20.905 -28.890 -12.622 1.00 72.88 1014 ASN A N 1
ATOM 7518 C CA . ASN A 1 1014 ? -19.900 -28.599 -13.648 1.00 72.88 1014 ASN A CA 1
ATOM 7519 C C . ASN A 1 1014 ? -20.449 -27.553 -14.654 1.00 72.88 1014 ASN A C 1
ATOM 7521 O O . ASN A 1 1014 ? -20.826 -27.944 -15.767 1.00 72.88 1014 ASN A O 1
ATOM 7525 N N . PRO A 1 1015 ? -20.565 -26.269 -14.242 1.00 60.38 1015 PRO A N 1
ATOM 7526 C CA . PRO A 1 1015 ? -21.234 -25.203 -14.998 1.00 60.38 1015 PRO A CA 1
ATOM 7527 C C . PRO A 1 1015 ? -20.546 -24.794 -16.304 1.00 60.38 1015 PRO A C 1
ATOM 7529 O O . PRO A 1 1015 ? -19.298 -24.864 -16.378 1.00 60.38 1015 PRO A O 1
#

Organism: NCBI:txid1404360

Sequence (1015 aa):
MRRKSLALTIGVSALLSMGGAAGAAERFQPSVTYDLSVTDAERDAIHAEVEALAGRVSDARAGDGTYDPLTLVGAMLDGATYDSISRGGTAATTYPFPVSNTAANQNEYDRKVAKLAWVVKLAKDLGFPVVVQRQPDKYVYAEIGDPEAPEMVMALSHLDSPTASVSAAQLARWRDPFGNLGTPGAYHSSYIKDSWVYGAGIQDDSGPTLATLLAAKAMLEAGLPMDRRVRIVMGIYEDGGPGTPTAANTAAFQSLPYNANPSFYDNWAYKNLNREETPVAAYTSDSRFPVIVGNSGAVTPAVSMSLSADAGKAFRLTDARAGVTLRAGDPTLKDITYGSTTQIASRAIFTLDVAGVAAAERDRFVSAVTAAATSKGWLPAAPGTTPKVQTTIAGDALTLEVNTDVAMEMPTPQYGKNAVVWGMFLLSKALDGDLQLKTAAAGIADLFFRDGVEGEAYIGKYMGIPAALLRNPSNGTPNLTFALMGGINSETPTSFYTDATGSLSIPLFVRSMHVTAADSTQATAAVTAAFQAKGFTLGALGSPIGAGLYVTHDNPLTALQFGSYQATINRNPQQFADPYALSDVVFPQGTTGGTLASNFRNKMTAFGAVIPGNERWWHTANERMKIDSAVQMTKMMADGMLEMARYSGPAGAKFMWADMPGLNADRADLDLLDVTIGTFKDASAAVDKSRLGSQALLGATAFNIPMWNGRGNSAPTAAAFALGHATGGVYLPLNDPEYLSSMYVAPMRLEFKVERPEYLRDADWAKFVARSYGDFKFNVLVGDTVVPLAVPAGQSADKYFSSRVSATNPDALYLSVNLAITDGPYDGVKPVLADSKTDLYTVNPAYLAANPDPFPGRGAKQQRGFFVLGDGTKNAEFSSPGAVYVTAANWISDEEQSTVGGTVPATLALSLGAPASFPPFLPGVARDYTATTSAKVTSTAGDATLSVSEPGHLTNGAFSLPQPLQVAFSKSAWTAPVSNDDVTVTFKQSIGANDALRTGTYSRTLTFTLSTTNP

Secondary structure (DSSP, 8-state):
--------------------S-PPPPPP--S--------HHHHHHHHHHHHHT----SSEETTSSSS-TTSHHHHHHHHTTS--EE----B-SSTT-PBP--TTTTSHHHHHHHHHHHHHHHHHHTT-SEEEEETTTTEEEEEES-TT-S-EEEEEEE--EEGGGGSHHHHTTPBPTT--BT-TTGGGS-EEETTEEESTTSSSSHHHHHHHHHHHHHHHHHT---SSEEEEEEES-TTT---PPPHHHHHHHS--TTB---SSHHHHIIIIIS-PPPPSEEEESSSBSS-EEEE-EEE-PEEEEE-GGGTT-TT-EEEEEEEPPPBTTBTTGGGGGGSSSPBP--EEEEEEE-TT--HHHHHHHHHHHHHHHHHTT--SPPTTSPPSEEEEEETTEEEEEEE-S---BTT-GGGS--HHHHHHHHHHHH--SS-HHHHHHHHHHHHH-BTTB-GGGGGTTTTT--HHHHB-TTT--BSEEEEET--B--SSPEE-EEGGGTEEEEEEEEEE--SSHHHHHHHHHHHHHHHHHTT-EE--------PEESS-TT-HHHHHHHHHHHHHHHH-TTTTHHHHHTTTT---EEESS--GGGGSTTTEEE--SBPTTS---TTSTT-EEEHHHHHHHHHHHHHHHHHHHS-SSSEEEEE-EE--TT-B-TT-SGGGB---TTSSEE-GGGS-HHHHTTEEEEEEEE-EEEBBS-BS----BHHHHHHTTSTTSSBPPTT-HHHHH--BEEEEEEEEEEEPPTTS-HHHHHHHHTS-GGGEEEEEEETTEEEE-PPPTTS-GGGTEEEEE-SS-TTEEEEEEEEEEESS-----EEEEEEEESS-----HHHHTTS--SSTTTT--EEEEEEEEE-S--SSEEE-SEEEEEEEE--S---------------EEEEE-SPP-PPPPPTT--EEEEEEEEEEEEE-SS-EEEEE------EETTEE-SSPPEEEES--EESS-EEEEEEEEEEEEEE-TT----SS--B----EEEE-S--